Protein AF-A0A1H7AF95-F1 (afdb_monomer_lite)

Structure (mmCIF, N/CA/C/O backbone):
data_AF-A0A1H7AF95-F1
#
_entry.id   AF-A0A1H7AF95-F1
#
loop_
_atom_site.group_PDB
_atom_site.id
_atom_site.type_symbol
_atom_site.label_atom_id
_atom_site.label_alt_id
_atom_site.label_comp_id
_atom_site.label_asym_id
_atom_site.label_entity_id
_atom_site.label_seq_id
_atom_site.pdbx_PDB_ins_code
_atom_site.Cartn_x
_atom_site.Cartn_y
_atom_site.Cartn_z
_atom_site.occupancy
_atom_site.B_iso_or_equiv
_atom_site.auth_seq_id
_atom_site.auth_comp_id
_atom_site.auth_asym_id
_atom_site.auth_atom_id
_atom_site.pdbx_PDB_model_num
ATOM 1 N N . MET A 1 1 ? -20.542 19.392 6.284 1.00 69.88 1 MET A N 1
ATOM 2 C CA . MET A 1 1 ? -20.867 18.560 7.461 1.00 69.88 1 MET A CA 1
ATOM 3 C C . MET A 1 1 ? -19.750 17.553 7.646 1.00 69.88 1 MET A C 1
ATOM 5 O O . MET A 1 1 ? -19.273 17.029 6.642 1.00 69.88 1 MET A O 1
ATOM 9 N N . THR A 1 2 ? -19.306 17.348 8.884 1.00 87.19 2 THR A N 1
ATOM 10 C CA . THR A 1 2 ? -18.272 16.361 9.220 1.00 87.19 2 THR A CA 1
ATOM 11 C C . THR A 1 2 ? -18.764 14.963 8.868 1.00 87.19 2 THR A C 1
ATOM 13 O O . THR A 1 2 ? -19.930 14.649 9.097 1.00 87.19 2 THR A O 1
ATOM 16 N N . ARG A 1 3 ? -17.900 14.135 8.279 1.00 94.31 3 ARG A N 1
ATOM 17 C CA . ARG A 1 3 ? -18.197 12.737 7.954 1.00 94.31 3 ARG A CA 1
ATOM 18 C C . ARG A 1 3 ? -17.019 11.872 8.357 1.00 94.31 3 ARG A C 1
ATOM 20 O O . ARG A 1 3 ? -15.911 12.055 7.864 1.00 94.31 3 ARG A O 1
ATOM 27 N N . VAL A 1 4 ? -17.274 10.905 9.228 1.00 95.44 4 VAL A N 1
ATOM 28 C CA . VAL A 1 4 ? -16.262 9.996 9.764 1.00 95.44 4 VAL A CA 1
ATOM 29 C C . VAL A 1 4 ? -16.614 8.575 9.358 1.00 95.44 4 VAL A C 1
ATOM 31 O O . VAL A 1 4 ? -17.742 8.120 9.552 1.00 95.44 4 VAL A O 1
ATOM 34 N N . ALA A 1 5 ? -15.640 7.865 8.799 1.00 95.88 5 ALA A N 1
ATOM 35 C CA . ALA A 1 5 ? -15.699 6.428 8.611 1.00 95.88 5 ALA A CA 1
ATOM 36 C C . ALA A 1 5 ? -14.919 5.731 9.730 1.00 95.88 5 ALA A C 1
ATOM 38 O O . ALA A 1 5 ? -13.828 6.158 10.097 1.00 95.88 5 ALA A O 1
ATOM 39 N N . PHE A 1 6 ? -15.450 4.635 10.253 1.00 96.19 6 PHE A N 1
ATOM 40 C CA . PHE A 1 6 ? -14.744 3.770 11.187 1.00 96.19 6 PHE A CA 1
ATOM 41 C C . PHE A 1 6 ? -14.575 2.385 10.571 1.00 96.19 6 PHE A C 1
ATOM 43 O O . PHE A 1 6 ? -15.546 1.791 10.097 1.00 96.19 6 PHE A O 1
ATOM 50 N N . LEU A 1 7 ? -13.338 1.892 10.553 1.00 95.44 7 LEU A N 1
ATOM 51 C CA . LEU A 1 7 ? -12.987 0.539 10.140 1.00 95.44 7 LEU A CA 1
ATOM 52 C C . LEU A 1 7 ? -12.793 -0.315 11.385 1.00 95.44 7 LEU A C 1
ATOM 54 O O . LEU A 1 7 ? -11.872 -0.066 12.159 1.00 95.44 7 LEU A O 1
ATOM 58 N N . TYR A 1 8 ? -13.632 -1.330 11.542 1.00 94.62 8 TYR A N 1
ATOM 59 C CA . TYR A 1 8 ? -13.535 -2.319 12.605 1.00 94.62 8 TYR A CA 1
ATOM 60 C C . TYR A 1 8 ? -12.905 -3.609 12.070 1.00 94.62 8 TYR A C 1
ATOM 62 O O . TYR A 1 8 ? -13.334 -4.124 11.037 1.00 94.62 8 TYR A O 1
ATOM 70 N N . LEU A 1 9 ? -11.883 -4.117 12.757 1.00 93.88 9 LEU A N 1
ATOM 71 C CA . LEU A 1 9 ? -11.063 -5.266 12.368 1.00 93.88 9 LEU A CA 1
ATOM 72 C C . LEU A 1 9 ? -11.191 -6.381 13.428 1.00 93.88 9 LEU A C 1
ATOM 74 O O . LEU A 1 9 ? -10.252 -6.613 14.191 1.00 93.88 9 LEU A O 1
ATOM 78 N N . PRO A 1 10 ? -12.339 -7.087 13.494 1.00 89.75 10 PRO A N 1
ATOM 79 C CA . PRO A 1 10 ? -12.674 -7.995 14.601 1.00 89.75 10 PRO A CA 1
ATOM 80 C C . PRO A 1 10 ? -11.670 -9.134 14.814 1.00 89.75 10 PRO A C 1
ATOM 82 O O . PRO A 1 10 ? -11.498 -9.609 15.932 1.00 89.75 10 PRO A O 1
ATOM 85 N N . HIS A 1 11 ? -10.991 -9.566 13.749 1.00 91.38 11 HIS A N 1
ATOM 86 C CA . HIS A 1 11 ? -10.056 -10.692 13.774 1.00 91.38 11 HIS A CA 1
ATOM 87 C C . HIS A 1 11 ? -8.620 -10.259 13.448 1.00 91.38 11 HIS A C 1
ATOM 89 O O . HIS A 1 11 ? -7.839 -11.058 12.937 1.00 91.38 11 HIS A O 1
ATOM 95 N N . TRP A 1 12 ? -8.252 -9.004 13.737 1.00 93.19 12 TRP A N 1
ATOM 96 C CA . TRP A 1 12 ? -6.975 -8.408 13.321 1.00 93.19 12 TRP A CA 1
ATOM 97 C C . TRP A 1 12 ? -5.734 -9.266 13.632 1.00 93.19 12 TRP A C 1
ATOM 99 O O . TRP A 1 12 ? -4.931 -9.540 12.733 1.00 93.19 12 TRP A O 1
ATOM 109 N N . ALA A 1 13 ? -5.604 -9.736 14.876 1.00 91.56 13 ALA A N 1
ATOM 110 C CA . ALA A 1 13 ? -4.484 -10.575 15.308 1.00 91.56 13 ALA A CA 1
ATOM 111 C C . ALA A 1 13 ? -4.439 -11.916 14.546 1.00 91.56 13 ALA A C 1
ATOM 113 O O . ALA A 1 13 ? -3.389 -12.348 14.071 1.00 91.56 13 ALA A O 1
ATOM 114 N N . ILE A 1 14 ? -5.599 -12.548 14.346 1.00 92.81 14 ILE A N 1
ATOM 115 C CA . ILE A 1 14 ? -5.734 -13.814 13.608 1.00 92.81 14 ILE A CA 1
ATOM 116 C C . ILE A 1 14 ? -5.388 -13.625 12.128 1.00 92.81 14 ILE A C 1
ATOM 118 O O . ILE A 1 14 ? -4.623 -14.404 11.555 1.00 92.81 14 ILE A O 1
ATOM 122 N N . ASP A 1 15 ? -5.899 -12.563 11.508 1.00 91.19 15 ASP A N 1
ATOM 123 C CA . ASP A 1 15 ? -5.625 -12.227 10.112 1.00 91.19 15 ASP A CA 1
ATOM 124 C C . ASP A 1 15 ? -4.136 -11.937 9.895 1.00 91.19 15 ASP A C 1
ATOM 126 O O . ASP A 1 15 ? -3.565 -12.291 8.862 1.00 91.19 15 ASP A O 1
ATOM 130 N N . ARG A 1 16 ? -3.456 -11.317 10.864 1.00 91.00 16 ARG A N 1
ATOM 131 C CA . ARG A 1 16 ? -2.003 -11.116 10.818 1.00 91.00 16 ARG A CA 1
ATOM 132 C C . ARG A 1 16 ? -1.238 -12.442 10.841 1.00 91.00 16 ARG A C 1
ATOM 134 O O . ARG A 1 16 ? -0.376 -12.635 9.981 1.00 91.00 16 ARG A O 1
ATOM 141 N N . VAL A 1 17 ? -1.586 -13.366 11.738 1.00 89.50 17 VAL A N 1
ATOM 142 C CA . VAL A 1 17 ? -0.970 -14.705 11.793 1.00 89.50 17 VAL A CA 1
ATOM 143 C C . VAL A 1 17 ? -1.172 -15.449 10.468 1.00 89.50 17 VAL A C 1
ATOM 145 O O . VAL A 1 17 ? -0.200 -15.893 9.851 1.00 89.50 17 VAL A O 1
ATOM 148 N N . ARG A 1 18 ? -2.407 -15.485 9.948 1.00 88.75 18 ARG A N 1
ATOM 149 C CA . ARG A 1 18 ? -2.731 -16.126 8.659 1.00 88.75 18 ARG A CA 1
ATOM 150 C C . ARG A 1 18 ? -1.973 -15.497 7.482 1.00 88.75 18 ARG A C 1
ATOM 152 O O . ARG A 1 18 ? -1.558 -16.196 6.556 1.00 88.75 18 ARG A O 1
ATOM 159 N N . ARG A 1 19 ? -1.768 -14.174 7.480 1.00 87.62 19 ARG A N 1
ATOM 160 C CA . ARG A 1 19 ? -0.987 -13.476 6.439 1.00 87.62 19 ARG A CA 1
ATOM 161 C C . ARG A 1 19 ? 0.503 -13.800 6.514 1.00 87.62 19 ARG A C 1
ATOM 163 O O . ARG A 1 19 ? 1.128 -13.960 5.465 1.00 87.62 19 ARG A O 1
ATOM 170 N N . ALA A 1 20 ? 1.066 -13.915 7.714 1.00 82.81 20 ALA A N 1
ATOM 171 C CA . ALA A 1 20 ? 2.463 -14.298 7.896 1.00 82.81 20 ALA A CA 1
ATOM 172 C C . ALA A 1 20 ? 2.743 -15.704 7.333 1.00 82.81 20 ALA A C 1
ATOM 174 O O . ALA A 1 20 ? 3.766 -15.914 6.684 1.00 82.81 20 ALA A O 1
ATOM 175 N N . GLU A 1 21 ? 1.805 -16.640 7.486 1.00 79.19 21 GLU A N 1
ATOM 176 C CA . GLU A 1 21 ? 1.905 -17.983 6.899 1.00 79.19 21 GLU A CA 1
ATOM 177 C C . GLU A 1 21 ? 1.807 -17.976 5.376 1.00 79.19 21 GLU A C 1
ATOM 179 O O . GLU A 1 21 ? 2.604 -18.630 4.706 1.00 79.19 21 GLU A O 1
ATOM 184 N N . ARG A 1 22 ? 0.879 -17.194 4.807 1.00 74.88 22 ARG A N 1
ATOM 185 C CA . ARG A 1 22 ? 0.760 -17.060 3.345 1.00 74.88 22 ARG A CA 1
ATOM 186 C C . ARG A 1 22 ? 2.037 -16.529 2.702 1.00 74.88 22 ARG A C 1
ATOM 188 O O . ARG A 1 22 ? 2.337 -16.929 1.588 1.00 74.88 22 ARG A O 1
ATOM 195 N N . ARG A 1 23 ? 2.778 -15.653 3.389 1.00 61.47 23 ARG A N 1
ATOM 196 C CA . ARG A 1 23 ? 4.079 -15.147 2.915 1.00 61.47 23 ARG A CA 1
ATOM 197 C C . ARG A 1 23 ? 5.194 -16.192 2.979 1.00 61.47 23 ARG A C 1
ATOM 199 O O . ARG A 1 23 ? 6.146 -16.081 2.222 1.00 61.47 23 ARG A O 1
ATOM 206 N N . ARG A 1 24 ? 5.097 -17.162 3.893 1.00 53.28 24 ARG A N 1
ATOM 207 C CA . ARG A 1 24 ? 6.060 -18.269 4.027 1.00 53.28 24 ARG A CA 1
ATOM 208 C C . ARG A 1 24 ? 5.746 -19.436 3.093 1.00 53.28 24 ARG A C 1
ATOM 210 O O . ARG A 1 24 ? 6.633 -20.229 2.800 1.00 53.28 24 ARG A O 1
ATOM 217 N N . ALA A 1 25 ? 4.497 -19.561 2.649 1.00 41.62 25 ALA A N 1
ATOM 218 C CA . ALA A 1 25 ? 4.127 -20.527 1.629 1.00 41.62 25 ALA A CA 1
ATOM 219 C C . ALA A 1 25 ? 4.735 -20.113 0.274 1.00 41.62 25 ALA A C 1
ATOM 221 O O . ALA A 1 25 ? 4.703 -18.923 -0.053 1.00 41.62 25 ALA A O 1
ATOM 222 N N . PRO A 1 26 ? 5.261 -21.060 -0.526 1.00 35.78 26 PRO A N 1
ATOM 223 C CA . PRO A 1 26 ? 5.744 -20.756 -1.869 1.00 35.78 26 PRO A CA 1
ATOM 224 C C . PRO A 1 26 ? 4.641 -20.058 -2.684 1.00 35.78 26 PRO A C 1
ATOM 226 O O . PRO A 1 26 ? 3.453 -20.348 -2.471 1.00 35.78 26 PRO A O 1
ATOM 229 N N . PRO A 1 27 ? 5.003 -19.118 -3.581 1.00 36.16 27 PRO A N 1
ATOM 230 C CA . PRO A 1 27 ? 4.035 -18.348 -4.347 1.00 36.16 27 PRO A CA 1
ATOM 231 C C . PRO A 1 27 ? 3.072 -19.301 -5.050 1.00 36.16 27 PRO A C 1
ATOM 233 O O . PRO A 1 27 ? 3.476 -20.194 -5.796 1.00 36.16 27 PRO A O 1
ATOM 236 N N . ARG A 1 28 ? 1.774 -19.133 -4.777 1.00 34.62 28 ARG A N 1
ATOM 237 C CA . ARG A 1 28 ? 0.744 -19.856 -5.521 1.00 34.62 28 ARG A CA 1
ATOM 238 C C . ARG A 1 28 ? 0.844 -19.440 -6.991 1.00 34.62 28 ARG A C 1
ATOM 240 O O . ARG A 1 28 ? 1.076 -18.259 -7.247 1.00 34.62 28 ARG A O 1
ATOM 247 N N . PRO A 1 29 ? 0.647 -20.364 -7.945 1.00 32.25 29 PRO A N 1
ATOM 248 C CA . PRO A 1 29 ? 0.531 -19.982 -9.342 1.00 32.25 29 PRO A CA 1
ATOM 249 C C . PRO A 1 29 ? -0.582 -18.942 -9.470 1.00 32.25 29 PRO A C 1
ATOM 251 O O . PRO A 1 29 ? -1.670 -19.148 -8.928 1.00 32.25 29 PRO A O 1
ATOM 254 N N . ASP A 1 30 ? -0.293 -17.831 -10.151 1.00 29.38 30 ASP A N 1
ATOM 255 C CA . ASP A 1 30 ? -1.271 -16.796 -10.474 1.00 29.38 30 ASP A CA 1
ATOM 256 C C . ASP A 1 30 ? -2.491 -17.448 -11.139 1.00 29.38 30 ASP A C 1
ATOM 258 O O . ASP A 1 30 ? -2.503 -17.761 -12.332 1.00 29.38 30 ASP A O 1
ATOM 262 N N . THR A 1 31 ? -3.556 -17.659 -10.368 1.00 32.94 31 THR A N 1
ATOM 263 C CA . THR A 1 31 ? -4.894 -17.731 -10.936 1.00 32.94 31 THR A CA 1
ATOM 264 C C . THR A 1 31 ? -5.190 -16.312 -11.375 1.00 32.94 31 THR A C 1
ATOM 266 O O . THR A 1 31 ? -5.398 -15.438 -10.529 1.00 32.94 31 THR A O 1
ATOM 269 N N . GLY A 1 32 ? -5.084 -16.079 -12.683 1.00 30.34 32 GLY A N 1
ATOM 270 C CA . GLY A 1 32 ? -5.294 -14.781 -13.304 1.00 30.34 32 GLY A CA 1
ATOM 271 C C . GLY A 1 32 ? -6.494 -14.056 -12.705 1.00 30.34 32 GLY A C 1
ATOM 272 O O . GLY A 1 32 ? -7.520 -14.650 -12.381 1.00 30.34 32 GLY A O 1
ATOM 273 N N . SER A 1 33 ? -6.326 -12.754 -12.527 1.00 31.09 33 SER A N 1
ATOM 274 C CA . SER A 1 33 ? -7.380 -11.836 -12.142 1.00 31.09 33 SER A CA 1
ATOM 275 C C . SER A 1 33 ? -8.565 -11.942 -13.108 1.00 31.09 33 SER A C 1
ATOM 277 O O . SER A 1 33 ? -8.565 -11.298 -14.157 1.00 31.09 33 SER A O 1
ATOM 279 N N . ASP A 1 34 ? -9.593 -12.695 -12.726 1.00 31.36 34 ASP A N 1
ATOM 280 C CA . ASP A 1 34 ? -10.943 -12.536 -13.260 1.00 31.36 34 ASP A CA 1
ATOM 281 C C . ASP A 1 34 ? -11.499 -11.199 -12.758 1.00 31.36 34 ASP A C 1
ATOM 283 O O . ASP A 1 34 ? -12.169 -11.081 -11.730 1.00 31.36 34 ASP A O 1
ATOM 287 N N . SER A 1 35 ? -11.164 -10.144 -13.492 1.00 31.09 35 SER A N 1
ATOM 288 C CA . SER A 1 35 ? -11.995 -8.953 -13.601 1.00 31.09 35 SER A CA 1
ATOM 289 C C . SER A 1 35 ? -12.714 -8.990 -14.947 1.00 31.09 35 SER A C 1
ATOM 291 O O . SER A 1 35 ? -12.461 -8.167 -15.820 1.00 31.09 35 SER A O 1
ATOM 293 N N . GLY A 1 36 ? -13.587 -9.977 -15.108 1.00 26.75 36 GLY A N 1
ATOM 294 C CA . GLY A 1 36 ? -14.631 -10.012 -16.119 1.00 26.75 36 GLY A CA 1
ATOM 295 C C . GLY A 1 36 ? -15.910 -10.442 -15.417 1.00 26.75 36 GLY A C 1
ATOM 296 O O . GLY A 1 36 ? -15.954 -11.515 -14.822 1.00 26.75 36 GLY A O 1
ATOM 297 N N . SER A 1 37 ? -16.927 -9.584 -15.405 1.00 26.81 37 SER A N 1
ATOM 298 C CA . SER A 1 37 ? -18.290 -10.012 -15.081 1.00 26.81 37 SER A CA 1
ATOM 299 C C . SER A 1 37 ? -18.657 -11.210 -15.970 1.00 26.81 37 SER A C 1
ATOM 301 O O . SER A 1 37 ? -18.238 -11.214 -17.130 1.00 26.81 37 SER A O 1
ATOM 303 N N . PRO A 1 38 ? -19.416 -12.209 -15.486 1.00 30.27 38 PRO A N 1
ATOM 304 C CA . PRO A 1 38 ? -19.872 -13.291 -16.348 1.00 30.27 38 PRO A CA 1
ATOM 305 C C . PRO A 1 38 ? -20.714 -12.687 -17.475 1.00 30.27 38 PRO A C 1
ATOM 307 O O . PRO A 1 38 ? -21.725 -12.033 -17.218 1.00 30.27 38 PRO A O 1
ATOM 310 N N . LEU A 1 39 ? -20.249 -12.850 -18.714 1.00 29.52 39 LEU A N 1
ATOM 311 C CA . LEU A 1 39 ? -21.074 -12.627 -19.891 1.00 29.52 39 LEU A CA 1
ATOM 312 C C . LEU A 1 39 ? -22.177 -13.682 -19.867 1.00 29.52 39 LEU A C 1
ATOM 314 O O . LEU A 1 39 ? -21.911 -14.878 -19.764 1.00 29.52 39 LEU A O 1
ATOM 318 N N . ASP A 1 40 ? -23.406 -13.196 -19.910 1.00 30.30 40 ASP A N 1
ATOM 319 C CA . ASP A 1 40 ? -24.632 -13.970 -19.966 1.00 30.30 40 ASP A CA 1
ATOM 320 C C . ASP A 1 40 ? -24.700 -14.678 -21.333 1.00 30.30 40 ASP A C 1
ATOM 322 O O . ASP A 1 40 ? -24.971 -14.051 -22.356 1.00 30.30 40 ASP A O 1
ATOM 326 N N . ILE A 1 41 ? -24.362 -15.973 -21.386 1.00 31.08 41 ILE A N 1
ATOM 327 C CA . ILE A 1 41 ? -24.358 -16.783 -22.629 1.00 31.08 41 ILE A CA 1
ATOM 328 C C . ILE A 1 41 ? -25.757 -17.371 -22.916 1.00 31.08 41 ILE A C 1
ATOM 330 O O . ILE A 1 41 ? -25.936 -18.210 -23.799 1.00 31.08 41 ILE A O 1
ATOM 334 N N . ALA A 1 42 ? -26.786 -16.902 -22.207 1.00 35.38 42 ALA A N 1
ATOM 335 C CA . ALA A 1 42 ? -28.162 -17.344 -22.385 1.00 35.38 42 ALA A CA 1
ATOM 336 C C . ALA A 1 42 ? -28.780 -17.110 -23.789 1.00 35.38 42 ALA A C 1
ATOM 338 O O . ALA A 1 42 ? -29.694 -17.865 -24.117 1.00 35.38 42 ALA A O 1
ATOM 339 N N . PRO A 1 43 ? -28.318 -16.192 -24.674 1.00 30.66 43 PRO A N 1
ATOM 340 C CA . PRO A 1 43 ? -28.925 -16.064 -26.000 1.00 30.66 43 PRO A CA 1
ATOM 341 C C . PRO A 1 43 ? -28.224 -16.872 -27.109 1.00 30.66 43 PRO A C 1
ATOM 343 O O . PRO A 1 43 ? -28.751 -16.931 -28.214 1.00 30.66 43 PRO A O 1
ATOM 346 N N . LEU A 1 44 ? -27.087 -17.542 -26.856 1.00 31.98 44 LEU A N 1
ATOM 347 C CA . LEU A 1 44 ? -26.422 -18.367 -27.886 1.00 31.98 44 LEU A CA 1
ATOM 348 C C . LEU A 1 44 ? -26.910 -19.829 -27.902 1.00 31.98 44 LEU A C 1
ATOM 350 O O . LEU A 1 44 ? -26.765 -20.516 -28.907 1.00 31.98 44 LEU A O 1
ATOM 354 N N . ALA A 1 45 ? -27.538 -20.293 -26.817 1.00 34.06 45 ALA A N 1
ATOM 355 C CA . ALA A 1 45 ? -28.168 -21.615 -26.751 1.00 34.06 45 ALA A CA 1
ATOM 356 C C . ALA A 1 45 ? -29.538 -21.663 -27.460 1.00 34.06 45 ALA A C 1
ATOM 358 O O . ALA A 1 45 ? -29.989 -22.738 -27.841 1.00 34.06 45 ALA A O 1
ATOM 359 N N . ALA A 1 46 ? -30.175 -20.507 -27.679 1.00 33.56 46 ALA A N 1
ATOM 360 C CA . ALA A 1 46 ? -31.441 -20.403 -28.406 1.00 33.56 46 ALA A CA 1
ATOM 361 C C . ALA A 1 46 ? -31.256 -20.365 -29.937 1.00 33.56 46 ALA A C 1
ATOM 363 O O . ALA A 1 46 ? -32.150 -20.777 -30.664 1.00 33.56 46 ALA A O 1
ATOM 364 N N . ALA A 1 47 ? -30.080 -19.958 -30.432 1.00 33.25 47 ALA A N 1
ATOM 365 C CA . ALA A 1 47 ? -29.779 -19.894 -31.868 1.00 33.25 47 ALA A CA 1
ATOM 366 C C . ALA A 1 47 ? -29.283 -21.227 -32.469 1.00 33.25 47 ALA A C 1
ATOM 368 O O . ALA A 1 47 ? -29.207 -21.361 -33.683 1.00 33.25 47 ALA A O 1
ATOM 369 N N . VAL A 1 48 ? -28.968 -22.229 -31.638 1.00 34.62 48 VAL A N 1
ATOM 370 C CA . VAL A 1 48 ? -28.567 -23.583 -32.083 1.00 34.62 48 VAL A CA 1
ATOM 371 C C . VAL A 1 48 ? -29.766 -24.550 -32.111 1.00 34.62 48 VAL A C 1
ATOM 373 O O . VAL A 1 48 ? -29.657 -25.673 -32.593 1.00 34.62 48 VAL A O 1
ATOM 376 N N . ALA A 1 49 ? -30.940 -24.110 -31.645 1.00 33.66 49 ALA A N 1
ATOM 377 C CA . ALA A 1 49 ? -32.165 -24.910 -31.607 1.00 33.66 49 ALA A CA 1
ATOM 378 C C . ALA A 1 49 ? -33.117 -24.680 -32.803 1.00 33.66 49 ALA A C 1
ATOM 380 O O . ALA A 1 49 ? -34.102 -25.404 -32.923 1.00 33.66 49 ALA A O 1
ATOM 381 N N . GLU A 1 50 ? -32.832 -23.729 -33.702 1.00 31.05 50 GLU A N 1
ATOM 382 C CA . GLU A 1 50 ? -33.697 -23.403 -34.857 1.00 31.05 50 GLU A CA 1
ATOM 383 C C . GLU A 1 50 ? -33.164 -23.877 -36.225 1.00 31.05 50 GLU A C 1
ATOM 385 O O . GLU A 1 50 ? -33.830 -23.680 -37.236 1.00 31.05 50 GLU A O 1
ATOM 390 N N . GLU A 1 51 ? -32.028 -24.583 -36.288 1.00 30.88 51 GLU A N 1
ATOM 391 C CA . GLU A 1 51 ? -31.424 -25.025 -37.564 1.00 30.88 51 GLU A CA 1
ATOM 392 C C . GLU A 1 51 ? -31.443 -26.555 -37.785 1.00 30.88 51 GLU A C 1
ATOM 394 O O . GLU A 1 51 ? -30.629 -27.113 -38.517 1.00 30.88 51 GLU A O 1
ATOM 399 N N . GLN A 1 52 ? -32.400 -27.262 -37.172 1.00 32.16 52 GLN A N 1
ATOM 400 C CA . GLN A 1 52 ? -32.681 -28.679 -37.454 1.00 32.16 52 GLN A CA 1
ATOM 401 C C . GLN A 1 52 ? -34.182 -28.934 -37.643 1.00 32.16 52 GLN A C 1
ATOM 403 O O . GLN A 1 52 ? -34.800 -29.733 -36.944 1.00 32.16 52 GLN A O 1
ATOM 408 N N . VAL A 1 53 ? -34.773 -28.272 -38.637 1.00 32.50 53 VAL A N 1
ATOM 409 C CA . VAL A 1 53 ? -36.028 -28.721 -39.252 1.00 32.50 53 VAL A CA 1
ATOM 410 C C . VAL A 1 53 ? -35.828 -28.766 -40.760 1.00 32.50 53 VAL A C 1
ATOM 412 O O . VAL A 1 53 ? -36.127 -27.817 -41.471 1.00 32.50 53 VAL A O 1
ATOM 415 N N . LEU A 1 54 ? -35.304 -29.891 -41.239 1.00 28.81 54 LEU A N 1
ATOM 416 C CA . LEU A 1 54 ? -35.562 -30.403 -42.583 1.00 28.81 54 LEU A CA 1
ATOM 417 C C . LEU A 1 54 ? -35.288 -31.910 -42.575 1.00 28.81 54 LEU A C 1
ATOM 419 O O . LEU A 1 54 ? -34.150 -32.373 -42.593 1.00 28.81 54 LEU A O 1
ATOM 423 N N . GLN A 1 55 ? -36.382 -32.665 -42.477 1.00 27.02 55 GLN A N 1
ATOM 424 C CA . GLN A 1 55 ? -36.448 -34.090 -42.778 1.00 27.02 55 GLN A CA 1
ATOM 425 C C . GLN A 1 55 ? -35.953 -34.350 -44.201 1.00 27.02 55 GLN A C 1
ATOM 427 O O . GLN A 1 55 ? -36.319 -33.622 -45.121 1.00 27.02 55 GLN A O 1
ATOM 432 N N . CYS A 1 56 ? -35.226 -35.447 -44.389 1.00 24.00 56 CYS A N 1
ATOM 433 C CA . CYS A 1 56 ? -35.277 -36.222 -45.623 1.00 24.00 56 CYS A CA 1
ATOM 434 C C . CYS A 1 56 ? -35.206 -37.710 -45.278 1.00 24.00 56 CYS A C 1
ATOM 436 O O . CYS A 1 56 ? -34.493 -38.135 -44.367 1.00 24.00 56 CYS A O 1
ATOM 438 N N . ASP A 1 57 ? -36.032 -38.458 -45.993 1.00 27.14 57 ASP A N 1
ATOM 439 C CA . ASP A 1 57 ? -36.516 -39.789 -45.683 1.00 27.14 57 ASP A CA 1
ATOM 440 C C . ASP A 1 57 ? -35.488 -40.902 -45.909 1.00 27.14 57 ASP A C 1
ATOM 442 O O . ASP A 1 57 ? -34.685 -40.877 -46.841 1.00 27.14 57 ASP A O 1
ATOM 446 N N . ALA A 1 58 ? -35.587 -41.949 -45.091 1.00 27.66 58 ALA A N 1
ATOM 447 C CA . ALA A 1 58 ? -34.946 -43.233 -45.344 1.00 27.66 58 ALA A CA 1
ATOM 448 C C . ALA A 1 58 ? -35.938 -44.206 -46.003 1.00 27.66 58 ALA A C 1
ATOM 450 O O . ALA A 1 58 ? -37.061 -44.342 -45.507 1.00 27.66 58 ALA A O 1
ATOM 451 N N . PRO A 1 59 ? -35.522 -45.005 -47.001 1.00 27.97 59 PRO A N 1
ATOM 452 C CA . PRO A 1 59 ? -36.188 -46.255 -47.312 1.00 27.97 59 PRO A CA 1
ATOM 453 C C . PRO A 1 59 ? -35.461 -47.442 -46.663 1.00 27.97 59 PRO A C 1
ATOM 455 O O . PRO A 1 59 ? -34.263 -47.664 -46.829 1.00 27.97 59 PRO A O 1
ATOM 458 N N . LYS A 1 60 ? -36.242 -48.240 -45.931 1.00 32.12 60 LYS A N 1
ATOM 459 C CA . LYS A 1 60 ? -35.920 -49.604 -45.496 1.00 32.12 60 LYS A CA 1
ATOM 460 C C . LYS A 1 60 ? -35.974 -50.538 -46.714 1.00 32.12 60 LYS A C 1
ATOM 462 O O . LYS A 1 60 ? -37.019 -50.553 -47.350 1.00 32.12 60 LYS A O 1
ATOM 467 N N . ASN A 1 61 ? -34.944 -51.347 -46.989 1.00 26.59 61 ASN A N 1
ATOM 468 C CA . ASN A 1 61 ? -35.012 -52.824 -47.063 1.00 26.59 61 ASN A CA 1
ATOM 469 C C . ASN A 1 61 ? -33.740 -53.466 -47.650 1.00 26.59 61 ASN A C 1
ATOM 471 O O . ASN A 1 61 ? -33.007 -52.841 -48.406 1.00 26.59 61 ASN A O 1
ATOM 475 N N . THR A 1 62 ? -33.614 -54.776 -47.393 1.00 27.83 62 THR A N 1
ATOM 476 C CA . THR A 1 62 ? -32.571 -55.744 -47.805 1.00 27.83 62 THR A CA 1
ATOM 477 C C . THR A 1 62 ? -31.324 -55.719 -46.911 1.00 27.83 62 THR A C 1
ATOM 479 O O . THR A 1 62 ? -30.769 -54.673 -46.627 1.00 27.83 62 THR A O 1
ATOM 482 N N . GLY A 1 63 ? -30.823 -56.814 -46.346 1.00 24.28 63 GLY A N 1
ATOM 483 C CA . GLY A 1 63 ? -31.154 -58.224 -46.488 1.00 24.28 63 GLY A CA 1
ATOM 484 C C . GLY A 1 63 ? -29.873 -59.035 -46.285 1.00 24.28 63 GLY A C 1
ATOM 485 O O . GLY A 1 63 ? -29.055 -59.088 -47.185 1.00 24.28 63 GLY A O 1
ATOM 486 N N . TRP A 1 64 ? -29.752 -59.688 -45.127 1.00 21.48 64 TRP A N 1
ATOM 487 C CA . TRP A 1 64 ? -28.993 -60.933 -44.916 1.00 21.48 64 TRP A CA 1
ATOM 488 C C . TRP A 1 64 ? -27.446 -60.995 -45.027 1.00 21.48 64 TRP A C 1
ATOM 490 O O . TRP A 1 64 ? -26.787 -60.295 -45.782 1.00 21.48 64 TRP A O 1
ATOM 500 N N . ARG A 1 65 ? -26.899 -61.903 -44.194 1.00 36.84 65 ARG A N 1
ATOM 501 C CA . ARG A 1 65 ? -25.486 -62.308 -43.963 1.00 36.84 65 ARG A CA 1
ATOM 502 C C . ARG A 1 65 ? -25.100 -63.517 -44.853 1.00 36.84 65 ARG A C 1
ATOM 504 O O . ARG A 1 65 ? -26.019 -64.106 -45.420 1.00 36.84 65 ARG A O 1
ATOM 511 N N . PRO A 1 66 ? -23.819 -63.962 -44.952 1.00 38.72 66 PRO A N 1
ATOM 512 C CA . PRO A 1 66 ? -23.193 -64.916 -43.992 1.00 38.72 66 PRO A CA 1
ATOM 513 C C . PRO A 1 66 ? -21.649 -64.716 -43.852 1.00 38.72 66 PRO A C 1
ATOM 515 O O . PRO A 1 66 ? -21.071 -63.897 -44.544 1.00 38.72 66 PRO A O 1
ATOM 518 N N . GLY A 1 67 ? -20.874 -65.374 -42.984 1.00 25.86 67 GLY A N 1
ATOM 519 C CA . GLY A 1 67 ? -21.095 -66.603 -42.238 1.00 25.86 67 GLY A CA 1
ATOM 520 C C . GLY A 1 67 ? -20.090 -66.800 -41.095 1.00 25.86 67 GLY A C 1
ATOM 521 O O . GLY A 1 67 ? -19.251 -65.956 -40.794 1.00 25.86 67 GLY A O 1
ATOM 522 N N . ALA A 1 68 ? -20.258 -67.933 -40.429 1.00 28.61 68 ALA A N 1
ATOM 523 C CA . ALA A 1 68 ? -19.626 -68.322 -39.183 1.00 28.61 68 ALA A CA 1
ATOM 524 C C . ALA A 1 68 ? -18.943 -69.694 -39.326 1.00 28.61 68 ALA A C 1
ATOM 526 O O . ALA A 1 68 ? -19.270 -70.443 -40.244 1.00 28.61 68 ALA A O 1
ATOM 527 N N . ARG A 1 69 ? -18.182 -70.044 -38.276 1.00 26.36 69 ARG A N 1
ATOM 528 C CA . ARG A 1 69 ? -17.817 -71.393 -37.782 1.00 26.36 69 ARG A CA 1
ATOM 529 C C . ARG A 1 69 ? -16.535 -72.022 -38.334 1.00 26.36 69 ARG A C 1
ATOM 531 O O . ARG A 1 69 ? -16.567 -72.638 -39.382 1.00 26.36 69 ARG A O 1
ATOM 538 N N . TRP A 1 70 ? -15.494 -71.991 -37.502 1.00 25.56 70 TRP A N 1
ATOM 539 C CA . TRP A 1 70 ? -14.852 -73.121 -36.794 1.00 25.56 70 TRP A CA 1
ATOM 540 C C . TRP A 1 70 ? -14.159 -72.484 -35.564 1.00 25.56 70 TRP A C 1
ATOM 542 O O . TRP A 1 70 ? -13.674 -71.369 -35.684 1.00 25.56 70 TRP A O 1
ATOM 552 N N . ALA A 1 71 ? -14.090 -73.004 -34.343 1.00 25.98 71 ALA A N 1
ATOM 553 C CA . ALA A 1 71 ? -14.576 -74.216 -33.712 1.00 25.98 71 ALA A CA 1
ATOM 554 C C . ALA A 1 71 ? -14.690 -73.941 -32.194 1.00 25.98 71 ALA A C 1
ATOM 556 O O . ALA A 1 71 ? -13.949 -73.131 -31.639 1.00 25.98 71 ALA A O 1
ATOM 557 N N . ARG A 1 72 ? -15.635 -74.623 -31.543 1.00 29.05 72 ARG A N 1
ATOM 558 C CA . ARG A 1 72 ? -15.682 -74.822 -30.090 1.00 29.05 72 ARG A CA 1
ATOM 559 C C . ARG A 1 72 ? -14.731 -75.961 -29.719 1.00 29.05 72 ARG A C 1
ATOM 561 O O . ARG A 1 72 ? -14.669 -76.928 -30.473 1.00 29.05 72 ARG A O 1
ATOM 568 N N . SER A 1 73 ? -14.187 -75.929 -28.508 1.00 28.91 73 SER A N 1
ATOM 569 C CA . SER A 1 73 ? -14.226 -77.102 -27.625 1.00 28.91 73 SER A CA 1
ATOM 570 C C . SER A 1 73 ? -14.053 -76.697 -26.162 1.00 28.91 73 SER A C 1
ATOM 572 O O . SER A 1 73 ? -13.176 -75.911 -25.815 1.00 28.91 73 SER A O 1
ATOM 574 N N . ASP A 1 74 ? -14.956 -77.252 -25.368 1.00 28.33 74 ASP A N 1
ATOM 575 C CA . ASP A 1 74 ? -15.207 -77.130 -23.937 1.00 28.33 74 ASP A CA 1
ATOM 576 C C . ASP A 1 74 ? -14.002 -77.381 -23.012 1.00 28.33 74 ASP A C 1
ATOM 578 O O . ASP A 1 74 ? -13.240 -78.321 -23.220 1.00 28.33 74 ASP A O 1
ATOM 582 N N . ALA A 1 75 ? -13.923 -76.614 -21.918 1.00 27.50 75 ALA A N 1
ATOM 583 C CA . ALA A 1 75 ? -13.654 -77.122 -20.568 1.00 27.50 75 ALA A CA 1
ATOM 584 C C . ALA A 1 75 ? -14.010 -76.035 -19.536 1.00 27.50 75 ALA A C 1
ATOM 586 O O . ALA A 1 75 ? -13.556 -74.896 -19.625 1.00 27.50 75 ALA A O 1
ATOM 587 N N . ALA A 1 76 ? -14.863 -76.388 -18.577 1.00 34.50 76 ALA A N 1
ATOM 588 C CA . ALA A 1 76 ? -15.348 -75.515 -17.517 1.00 34.50 76 ALA A CA 1
ATOM 589 C C . ALA A 1 76 ? -14.217 -75.053 -16.578 1.00 34.50 76 ALA A C 1
ATOM 591 O O . ALA A 1 76 ? -13.483 -75.881 -16.039 1.00 34.50 76 ALA A O 1
ATOM 592 N N . ALA A 1 77 ? -14.137 -73.746 -16.324 1.00 30.20 77 ALA A N 1
ATOM 593 C CA . ALA A 1 77 ? -13.397 -73.164 -15.205 1.00 30.20 77 ALA A CA 1
ATOM 594 C C . ALA A 1 77 ? -14.384 -72.350 -14.343 1.00 30.20 77 ALA A C 1
ATOM 596 O O . ALA A 1 77 ? -15.247 -71.673 -14.907 1.00 30.20 77 ALA A O 1
ATOM 597 N N . PRO A 1 78 ? -14.324 -72.453 -13.004 1.00 32.22 78 PRO A N 1
ATOM 598 C CA . PRO A 1 78 ? -15.338 -71.890 -12.118 1.00 32.22 78 PRO A CA 1
ATOM 599 C C . PRO A 1 78 ? -15.284 -70.357 -12.104 1.00 32.22 78 PRO A C 1
ATOM 601 O O . PRO A 1 78 ? -14.206 -69.768 -12.172 1.00 32.22 78 PRO A O 1
ATOM 604 N N . GLU A 1 79 ? -16.449 -69.715 -11.984 1.00 32.53 79 GLU A N 1
ATOM 605 C CA . GLU A 1 79 ? -16.561 -68.276 -11.716 1.00 32.53 79 GLU A CA 1
ATOM 606 C C . GLU A 1 79 ? -15.719 -67.897 -10.480 1.00 32.53 79 GLU A C 1
ATOM 608 O O . GLU A 1 79 ? -15.915 -68.492 -9.413 1.00 32.53 79 GLU A O 1
ATOM 613 N N . PRO A 1 80 ? -14.796 -66.917 -10.558 1.00 37.78 80 PRO A N 1
ATOM 614 C CA . PRO A 1 80 ? -14.120 -66.437 -9.366 1.00 37.78 80 PRO A CA 1
ATOM 615 C C . PRO A 1 80 ? -15.098 -65.591 -8.545 1.00 37.78 80 PRO A C 1
ATOM 617 O O . PRO A 1 80 ? -15.576 -64.539 -8.974 1.00 37.78 80 PRO A O 1
ATOM 620 N N . GLN A 1 81 ? -15.394 -66.086 -7.344 1.00 45.50 81 GLN A N 1
ATOM 621 C CA . GLN A 1 81 ? -16.097 -65.362 -6.290 1.00 45.50 81 GLN A CA 1
ATOM 622 C C . GLN A 1 81 ? -15.449 -63.988 -6.074 1.00 45.50 81 GLN A C 1
ATOM 624 O O . GLN A 1 81 ? -14.227 -63.869 -6.081 1.00 45.50 81 GLN A O 1
ATOM 629 N N . ALA A 1 82 ? -16.275 -62.959 -5.866 1.00 46.09 82 ALA A N 1
ATOM 630 C CA . ALA A 1 82 ? -15.844 -61.583 -5.633 1.00 46.09 82 ALA A CA 1
ATOM 631 C C . ALA A 1 82 ? -14.779 -61.503 -4.519 1.00 46.09 82 ALA A C 1
ATOM 633 O O . ALA A 1 82 ? -15.087 -61.623 -3.331 1.00 46.09 82 ALA A O 1
ATOM 634 N N . GLU A 1 83 ? -13.513 -61.331 -4.902 1.00 51.19 83 GLU A N 1
ATOM 635 C CA . GLU A 1 83 ? -12.401 -61.357 -3.957 1.00 51.19 83 GLU A CA 1
ATOM 636 C C . GLU A 1 83 ? -12.288 -60.041 -3.171 1.00 51.19 83 GLU A C 1
ATOM 638 O O . GLU A 1 83 ? -12.472 -58.943 -3.703 1.00 51.19 83 GLU A O 1
ATOM 643 N N . LYS A 1 84 ? -11.921 -60.141 -1.888 1.00 58.81 84 LYS A N 1
ATOM 644 C CA . LYS A 1 84 ? -11.732 -58.975 -1.014 1.00 58.81 84 LYS A CA 1
ATOM 645 C C . LYS A 1 84 ? -10.577 -58.075 -1.503 1.00 58.81 84 LYS A C 1
ATOM 647 O O . LYS A 1 84 ? -9.549 -58.591 -1.968 1.00 58.81 84 LYS A O 1
ATOM 652 N N . PRO A 1 85 ? -10.693 -56.739 -1.344 1.00 62.62 85 PRO A N 1
ATOM 653 C CA . PRO A 1 85 ? -9.599 -55.800 -1.589 1.00 62.62 85 PRO A CA 1
ATOM 654 C C . PRO A 1 85 ? -8.356 -56.123 -0.744 1.00 62.62 85 PRO A C 1
ATOM 656 O O . PRO A 1 85 ? -8.471 -56.624 0.378 1.00 62.62 85 PRO A O 1
ATOM 659 N N . TRP A 1 86 ? -7.162 -55.779 -1.242 1.00 52.25 86 TRP A N 1
ATOM 660 C CA . TRP A 1 86 ? -5.876 -56.012 -0.559 1.00 52.25 86 TRP A CA 1
ATOM 661 C C . TRP A 1 86 ? -5.822 -55.459 0.872 1.00 52.25 86 TRP A C 1
ATOM 663 O O . TRP A 1 86 ? -5.198 -56.058 1.740 1.00 52.25 86 TRP A O 1
ATOM 673 N N . SER A 1 87 ? -6.533 -54.361 1.141 1.00 50.53 87 SER A N 1
ATOM 674 C CA . SER A 1 87 ? -6.618 -53.732 2.465 1.00 50.53 87 SER A CA 1
ATOM 675 C C . SER A 1 87 ? -7.371 -54.558 3.514 1.00 50.53 87 SER A C 1
ATOM 677 O O . SER A 1 87 ? -7.295 -54.242 4.697 1.00 50.53 87 SER A O 1
ATOM 679 N N . GLN A 1 88 ? -8.101 -55.598 3.099 1.00 51.56 88 GLN A N 1
ATOM 680 C CA . GLN A 1 88 ? -8.938 -56.438 3.963 1.00 51.56 88 GLN A CA 1
ATOM 681 C C . GLN A 1 88 ? -8.599 -57.936 3.852 1.00 51.56 88 GLN A C 1
ATOM 683 O O . GLN A 1 88 ? -9.365 -58.779 4.321 1.00 51.56 88 GLN A O 1
ATOM 688 N N . SER A 1 89 ? -7.480 -58.279 3.205 1.00 72.94 89 SER A N 1
ATOM 689 C CA . SER A 1 89 ? -7.026 -59.665 3.029 1.00 72.94 89 SER A CA 1
ATOM 690 C C . SER A 1 89 ? -6.157 -60.101 4.212 1.00 72.94 89 SER A C 1
ATOM 692 O O . SER A 1 89 ? -5.303 -59.339 4.667 1.00 72.94 89 SER A O 1
ATOM 694 N N . THR A 1 90 ? -6.356 -61.320 4.724 1.00 73.50 90 THR A N 1
ATOM 695 C CA . THR A 1 90 ? -5.493 -61.857 5.787 1.00 73.50 90 THR A CA 1
ATOM 696 C C . THR A 1 90 ? -4.136 -62.287 5.224 1.00 73.50 90 THR A C 1
ATOM 698 O O . THR A 1 90 ? -3.949 -62.419 4.013 1.00 73.50 90 THR A O 1
ATOM 701 N N . ARG A 1 91 ? -3.156 -62.525 6.104 1.00 59.50 91 ARG A N 1
ATOM 702 C CA . ARG A 1 91 ? -1.799 -62.932 5.703 1.00 59.50 91 ARG A CA 1
ATOM 703 C C . ARG A 1 91 ? -1.786 -64.238 4.896 1.00 59.50 91 ARG A C 1
ATOM 705 O O . ARG A 1 91 ? -0.978 -64.379 3.982 1.00 59.50 91 ARG A O 1
ATOM 712 N N . GLU A 1 92 ? -2.687 -65.162 5.212 1.00 63.19 92 GLU A N 1
ATOM 713 C CA . GLU A 1 92 ? -2.841 -66.433 4.498 1.00 63.19 92 GLU A CA 1
ATOM 714 C C . GLU A 1 92 ? -3.513 -66.248 3.131 1.00 63.19 92 GLU A C 1
ATOM 716 O O . GLU A 1 92 ? -3.129 -66.918 2.174 1.00 63.19 92 GLU A O 1
ATOM 721 N N . ASP A 1 93 ? -4.449 -65.300 3.006 1.00 68.81 93 ASP A N 1
ATOM 722 C CA . ASP A 1 93 ? -5.094 -64.959 1.727 1.00 68.81 93 ASP A CA 1
ATOM 723 C C . ASP A 1 93 ? -4.098 -64.320 0.748 1.00 68.81 93 ASP A C 1
ATOM 725 O O . ASP A 1 93 ? -4.082 -64.636 -0.442 1.00 68.81 93 ASP A O 1
ATOM 729 N N . VAL A 1 94 ? -3.224 -63.445 1.259 1.00 70.62 94 VAL A N 1
ATOM 730 C CA . VAL A 1 94 ? -2.154 -62.810 0.476 1.00 70.62 94 VAL A CA 1
ATOM 731 C C . VAL A 1 94 ? -1.132 -63.844 0.001 1.00 70.62 94 VAL A C 1
ATOM 733 O O . VAL A 1 94 ? -0.740 -63.817 -1.165 1.00 70.62 94 VAL A O 1
ATOM 736 N N . ALA A 1 95 ? -0.737 -64.787 0.864 1.00 71.75 95 ALA A N 1
ATOM 737 C CA . ALA A 1 95 ? 0.191 -65.857 0.495 1.00 71.75 95 ALA A CA 1
ATOM 738 C C . ALA A 1 95 ? -0.385 -66.759 -0.610 1.00 71.75 95 ALA A C 1
ATOM 740 O O . ALA A 1 95 ? 0.296 -67.018 -1.601 1.00 71.75 95 ALA A O 1
ATOM 741 N N . ARG A 1 96 ? -1.665 -67.146 -0.496 1.00 70.06 96 ARG A N 1
ATOM 742 C CA . ARG A 1 96 ? -2.365 -67.942 -1.518 1.00 70.06 96 ARG A CA 1
ATOM 743 C C . ARG A 1 96 ? -2.462 -67.218 -2.863 1.00 70.06 96 ARG A C 1
ATOM 745 O O . ARG A 1 96 ? -2.272 -67.844 -3.901 1.00 70.06 96 ARG A O 1
ATOM 752 N N . ARG A 1 97 ? -2.711 -65.900 -2.859 1.00 75.50 97 ARG A N 1
ATOM 753 C CA . ARG A 1 97 ? -2.727 -65.079 -4.086 1.00 75.50 97 ARG A CA 1
ATOM 754 C C . ARG A 1 97 ? -1.359 -65.024 -4.759 1.00 75.50 97 ARG A C 1
ATOM 756 O O . ARG A 1 97 ? -1.290 -65.192 -5.969 1.00 75.50 97 ARG A O 1
ATOM 763 N N . ILE A 1 98 ? -0.281 -64.834 -3.996 1.00 73.75 98 ILE A N 1
ATOM 764 C CA . ILE A 1 98 ? 1.089 -64.812 -4.539 1.00 73.75 98 ILE A CA 1
ATOM 765 C C . ILE A 1 98 ? 1.457 -66.179 -5.133 1.00 73.75 98 ILE A C 1
ATOM 767 O O . ILE A 1 98 ? 2.074 -66.254 -6.194 1.00 73.75 98 ILE A O 1
ATOM 771 N N . GLU A 1 99 ? 1.038 -67.267 -4.491 1.00 71.62 99 GLU A N 1
ATOM 772 C CA . GLU A 1 99 ? 1.272 -68.628 -4.978 1.00 71.62 99 GLU A CA 1
ATOM 773 C C . GLU A 1 99 ? 0.446 -68.952 -6.236 1.00 71.62 99 GLU A C 1
ATOM 775 O O . GLU A 1 99 ? 0.909 -69.682 -7.110 1.00 71.62 99 GLU A O 1
ATOM 780 N N . ALA A 1 100 ? -0.723 -68.334 -6.408 1.00 75.00 100 ALA A N 1
ATOM 781 C CA . ALA A 1 100 ? -1.531 -68.451 -7.622 1.00 75.00 100 ALA A CA 1
ATOM 782 C C . ALA A 1 100 ? -1.027 -67.592 -8.807 1.00 75.00 100 ALA A C 1
ATOM 784 O O . ALA A 1 100 ? -1.504 -67.771 -9.929 1.00 75.00 100 ALA A O 1
ATOM 785 N N . MET A 1 101 ? -0.071 -66.672 -8.604 1.00 76.75 101 MET A N 1
ATOM 786 C CA . MET A 1 101 ? 0.450 -65.821 -9.685 1.00 76.75 101 MET A CA 1
ATOM 787 C C . MET A 1 101 ? 1.412 -66.578 -10.621 1.00 76.75 101 MET A C 1
ATOM 789 O O . MET A 1 101 ? 2.201 -67.406 -10.145 1.00 76.75 101 MET A O 1
ATOM 793 N N . PRO A 1 102 ? 1.414 -66.259 -11.936 1.00 75.31 102 PRO A N 1
ATOM 794 C CA . PRO A 1 102 ? 2.407 -66.758 -12.885 1.00 75.31 102 PRO A CA 1
ATOM 795 C C . PRO A 1 102 ? 3.830 -66.431 -12.426 1.00 75.31 102 PRO A C 1
ATOM 797 O O . PRO A 1 102 ? 4.079 -65.355 -11.887 1.00 75.31 102 PRO A O 1
ATOM 800 N N . GLU A 1 103 ? 4.780 -67.331 -12.680 1.00 60.91 103 GLU A N 1
ATOM 801 C CA . GLU A 1 103 ? 6.126 -67.294 -12.085 1.00 60.91 103 GLU A CA 1
ATOM 802 C C . GLU A 1 103 ? 6.888 -65.974 -12.331 1.00 60.91 103 GLU A C 1
ATOM 804 O O . GLU A 1 103 ? 7.594 -65.495 -11.450 1.00 60.91 103 GLU A O 1
ATOM 809 N N . HIS A 1 104 ? 6.659 -65.320 -13.474 1.00 69.31 104 HIS A N 1
ATOM 810 C CA . HIS A 1 104 ? 7.258 -64.026 -13.830 1.00 69.31 104 HIS A CA 1
ATOM 811 C C . HIS A 1 104 ? 6.661 -62.809 -13.095 1.00 69.31 104 HIS A C 1
ATOM 813 O O . HIS A 1 104 ? 7.222 -61.720 -13.176 1.00 69.31 104 HIS A O 1
ATOM 819 N N . GLN A 1 105 ? 5.522 -62.968 -12.412 1.00 65.56 105 GLN A N 1
ATOM 820 C CA . GLN A 1 105 ? 4.837 -61.906 -11.659 1.00 65.56 105 GLN A CA 1
ATOM 821 C C . GLN A 1 105 ? 4.944 -62.092 -10.141 1.00 65.56 105 GLN A C 1
ATOM 823 O O . GLN A 1 105 ? 4.435 -61.266 -9.383 1.00 65.56 105 GLN A O 1
ATOM 828 N N . ARG A 1 106 ? 5.594 -63.168 -9.678 1.00 72.00 106 ARG A N 1
ATOM 829 C CA . ARG A 1 106 ? 5.862 -63.374 -8.253 1.00 72.00 106 ARG A CA 1
ATOM 830 C C . ARG A 1 106 ? 6.994 -62.431 -7.813 1.00 72.00 106 ARG A C 1
ATOM 832 O O . ARG A 1 106 ? 8.053 -62.445 -8.442 1.00 72.00 106 ARG A O 1
ATOM 839 N N . PRO A 1 107 ? 6.815 -61.631 -6.745 1.00 63.53 107 PRO A N 1
ATOM 840 C CA . PRO A 1 107 ? 7.866 -60.743 -6.254 1.00 63.53 107 PRO A CA 1
ATOM 841 C C . PRO A 1 107 ? 9.129 -61.535 -5.872 1.00 63.53 107 PRO A C 1
ATOM 843 O O . PRO A 1 107 ? 9.021 -62.583 -5.222 1.00 63.53 107 PRO A O 1
ATOM 846 N N . PRO A 1 108 ? 10.336 -61.076 -6.244 1.00 56.22 108 PRO A N 1
ATOM 847 C CA . PRO A 1 108 ? 11.570 -61.794 -5.955 1.00 56.22 108 PRO A CA 1
ATOM 848 C C . PRO A 1 108 ? 11.846 -61.854 -4.445 1.00 56.22 108 PRO A C 1
ATOM 850 O O . PRO A 1 108 ? 11.567 -60.922 -3.695 1.00 56.22 108 PRO A O 1
ATOM 853 N N . MET A 1 109 ? 12.486 -62.937 -3.991 1.00 43.19 109 MET A N 1
ATOM 854 C CA . MET A 1 109 ? 12.718 -63.273 -2.571 1.00 43.19 109 MET A CA 1
ATOM 855 C C . MET A 1 109 ? 13.511 -62.217 -1.759 1.00 43.19 109 MET A C 1
ATOM 857 O O . MET A 1 109 ? 13.592 -62.317 -0.540 1.00 43.19 109 MET A O 1
ATOM 861 N N . ARG A 1 110 ? 14.068 -61.183 -2.408 1.00 45.12 110 ARG A N 1
ATOM 862 C CA . ARG A 1 110 ? 14.693 -60.013 -1.761 1.00 45.12 110 ARG A CA 1
ATOM 863 C C . ARG A 1 110 ? 13.692 -58.945 -1.294 1.00 45.12 110 ARG A C 1
ATOM 865 O O . ARG A 1 110 ? 14.043 -58.167 -0.414 1.00 45.12 110 ARG A O 1
ATOM 872 N N . GLU A 1 111 ? 12.472 -58.924 -1.830 1.00 52.00 111 GLU A N 1
ATOM 873 C CA . GLU A 1 111 ? 11.380 -58.029 -1.401 1.00 52.00 111 GLU A CA 1
ATOM 874 C C . GLU A 1 111 ? 10.527 -58.640 -0.275 1.00 52.00 111 GLU A C 1
ATOM 876 O O . GLU A 1 111 ? 9.814 -57.936 0.437 1.00 52.00 111 GLU A O 1
ATOM 881 N N . MET A 1 112 ? 10.673 -59.946 -0.032 1.00 44.19 112 MET A N 1
ATOM 882 C CA . MET A 1 112 ? 10.202 -60.611 1.182 1.00 44.19 112 MET A CA 1
ATOM 883 C C . MET A 1 112 ? 11.281 -60.490 2.263 1.00 44.19 112 MET A C 1
ATOM 885 O O . MET A 1 112 ? 12.116 -61.376 2.436 1.00 44.19 112 MET A O 1
ATOM 889 N N . GLY A 1 113 ? 11.292 -59.337 2.938 1.00 38.62 113 GLY A N 1
ATOM 890 C CA . GLY A 1 113 ? 12.264 -58.958 3.965 1.00 38.62 113 GLY A CA 1
ATOM 891 C C . GLY A 1 113 ? 12.617 -60.065 4.968 1.00 38.62 113 GLY A C 1
ATOM 892 O O . GLY A 1 113 ? 11.803 -60.930 5.300 1.00 38.62 113 GLY A O 1
ATOM 893 N N . ARG A 1 114 ? 13.870 -60.013 5.443 1.00 35.62 114 ARG A N 1
ATOM 894 C CA . ARG A 1 114 ? 14.467 -60.935 6.419 1.00 35.62 114 ARG A CA 1
ATOM 895 C C . ARG A 1 114 ? 13.486 -61.320 7.527 1.00 35.62 114 ARG A C 1
ATOM 897 O O . ARG A 1 114 ? 12.919 -60.480 8.221 1.00 35.62 114 ARG A O 1
ATOM 904 N N . ARG A 1 115 ? 13.359 -62.634 7.688 1.00 39.94 115 ARG A N 1
ATOM 905 C CA . ARG A 1 115 ? 12.686 -63.319 8.785 1.00 39.94 115 ARG A CA 1
ATOM 906 C C . ARG A 1 115 ? 13.302 -62.878 10.121 1.00 39.94 115 ARG A C 1
ATOM 908 O O . ARG A 1 115 ? 14.508 -62.990 10.291 1.00 39.94 115 ARG A O 1
ATOM 915 N N . SER A 1 116 ? 12.452 -62.371 11.012 1.00 38.62 116 SER A N 1
ATOM 916 C CA . SER A 1 116 ? 12.516 -62.495 12.477 1.00 38.62 116 SER A CA 1
ATOM 917 C C . SER A 1 116 ? 13.901 -62.628 13.134 1.00 38.62 116 SER A C 1
ATOM 919 O O . SER A 1 116 ? 14.348 -63.742 13.381 1.00 38.62 116 SER A O 1
ATOM 921 N N . GLU A 1 117 ? 14.470 -61.503 13.566 1.00 32.88 117 GLU A N 1
ATOM 922 C CA . GLU A 1 117 ? 15.197 -61.399 14.839 1.00 32.88 117 GLU A CA 1
ATOM 923 C C . GLU A 1 117 ? 14.727 -60.109 15.524 1.00 32.88 117 GLU A C 1
ATOM 925 O O . GLU A 1 117 ? 14.641 -59.053 14.893 1.00 32.88 117 GLU A O 1
ATOM 930 N N . ALA A 1 118 ? 14.324 -60.206 16.790 1.00 35.41 118 ALA A N 1
ATOM 931 C CA . ALA A 1 118 ? 13.933 -59.056 17.591 1.00 35.41 118 ALA A CA 1
ATOM 932 C C . ALA A 1 118 ? 15.186 -58.216 17.877 1.00 35.41 118 ALA A C 1
ATOM 934 O O . ALA A 1 118 ? 16.051 -58.639 18.637 1.00 35.41 118 ALA A O 1
ATOM 935 N N . ALA A 1 119 ? 15.300 -57.044 17.252 1.00 31.23 119 ALA A N 1
ATOM 936 C CA . ALA A 1 119 ? 16.307 -56.067 17.641 1.00 31.23 119 ALA A CA 1
ATOM 937 C C . ALA A 1 119 ? 15.865 -55.408 18.954 1.00 31.23 119 ALA A C 1
ATOM 939 O O . ALA A 1 119 ? 14.800 -54.789 19.020 1.00 31.23 119 ALA A O 1
ATOM 940 N N . ASP A 1 120 ? 16.677 -55.583 19.994 1.00 34.31 120 ASP A N 1
ATOM 941 C CA . ASP A 1 120 ? 16.490 -54.981 21.308 1.00 34.31 120 ASP A CA 1
ATOM 942 C C . ASP A 1 120 ? 16.379 -53.449 21.243 1.00 34.31 120 ASP A C 1
ATOM 944 O O . ASP A 1 120 ? 17.017 -52.766 20.440 1.00 34.31 120 ASP A O 1
ATOM 948 N N . ASN A 1 121 ? 15.550 -52.909 22.137 1.00 37.78 121 ASN A N 1
ATOM 949 C CA . ASN A 1 121 ? 15.303 -51.481 22.315 1.00 37.78 121 ASN A CA 1
ATOM 950 C C . ASN A 1 121 ? 16.632 -50.740 22.609 1.00 37.78 121 ASN A C 1
ATOM 952 O O . ASN A 1 121 ? 17.292 -51.084 23.591 1.00 37.78 121 ASN A O 1
ATOM 956 N N . PRO A 1 122 ? 17.015 -49.678 21.871 1.00 40.53 122 PRO A N 1
ATOM 957 C CA . PRO A 1 122 ? 18.307 -49.000 22.048 1.00 40.53 122 PRO A CA 1
ATOM 958 C C . PRO A 1 122 ? 18.380 -48.121 23.311 1.00 40.53 122 PRO A C 1
ATOM 960 O O . PRO A 1 122 ? 19.343 -47.384 23.504 1.00 40.53 122 PRO A O 1
ATOM 963 N N . PHE A 1 123 ? 17.377 -48.189 24.188 1.00 39.50 123 PHE A N 1
ATOM 964 C CA . PHE A 1 123 ? 17.327 -47.419 25.424 1.00 39.50 123 PHE A CA 1
ATOM 965 C C . PHE A 1 123 ? 17.215 -48.343 26.635 1.00 39.50 123 PHE A C 1
ATOM 967 O O . PHE A 1 123 ? 16.144 -48.527 27.215 1.00 39.50 123 PHE A O 1
ATOM 974 N N . LYS A 1 124 ? 18.362 -48.886 27.053 1.00 34.25 124 LYS A N 1
ATOM 975 C CA . LYS A 1 124 ? 18.583 -49.334 28.430 1.00 34.25 124 LYS A CA 1
ATOM 976 C C . LYS A 1 124 ? 19.928 -48.815 28.949 1.00 34.25 124 LYS A C 1
ATOM 978 O O . LYS A 1 124 ? 20.978 -49.187 28.448 1.00 34.25 124 LYS A O 1
ATOM 983 N N . ALA A 1 125 ? 19.801 -47.951 29.958 1.00 37.38 125 ALA A N 1
ATOM 984 C CA . ALA A 1 125 ? 20.723 -47.615 31.046 1.00 37.38 125 ALA A CA 1
ATOM 985 C C . ALA A 1 125 ? 22.218 -47.419 30.717 1.00 37.38 125 ALA A C 1
ATOM 987 O O . ALA A 1 125 ? 22.993 -48.370 30.717 1.00 37.38 125 ALA A O 1
ATOM 988 N N . MET A 1 126 ? 22.640 -46.153 30.603 1.00 32.44 126 MET A N 1
ATOM 989 C CA . MET A 1 126 ? 24.012 -45.771 30.960 1.00 32.44 126 MET A CA 1
ATOM 990 C C . MET A 1 126 ? 24.117 -45.529 32.483 1.00 32.44 126 MET A C 1
ATOM 992 O O . MET A 1 126 ? 23.145 -45.046 33.073 1.00 32.44 126 MET A O 1
ATOM 996 N N . PRO A 1 127 ? 25.260 -45.863 33.118 1.00 37.44 127 PRO A N 1
ATOM 997 C CA . PRO A 1 127 ? 25.512 -45.643 34.546 1.00 37.44 127 PRO A CA 1
ATOM 998 C C . PRO A 1 127 ? 25.627 -44.144 34.889 1.00 37.44 127 PRO A C 1
ATOM 1000 O O . PRO A 1 127 ? 25.869 -43.336 33.990 1.00 37.44 127 PRO A O 1
ATOM 1003 N N . PRO A 1 128 ? 25.464 -43.752 36.169 1.00 35.00 128 PRO A N 1
ATOM 1004 C CA . PRO A 1 128 ? 25.553 -42.358 36.576 1.00 35.00 128 PRO A CA 1
ATOM 1005 C C . PRO A 1 128 ? 27.024 -41.939 36.638 1.00 35.00 128 PRO A C 1
ATOM 1007 O O . PRO A 1 128 ? 27.775 -42.479 37.444 1.00 35.00 128 PRO A O 1
ATOM 1010 N N . ASP A 1 129 ? 27.416 -40.978 35.803 1.00 35.16 129 ASP A N 1
ATOM 1011 C CA . ASP A 1 129 ? 28.723 -40.333 35.909 1.00 35.16 129 ASP A CA 1
ATOM 1012 C C . ASP A 1 129 ? 28.602 -39.039 36.721 1.00 35.16 129 ASP A C 1
ATOM 1014 O O . ASP A 1 129 ? 27.682 -38.228 36.551 1.00 35.16 129 ASP A O 1
ATOM 1018 N N . GLU A 1 130 ? 29.519 -38.903 37.667 1.00 36.31 130 GLU A N 1
ATOM 1019 C CA . GLU A 1 130 ? 29.557 -37.880 38.695 1.00 36.31 130 GLU A CA 1
ATOM 1020 C C . GLU A 1 130 ? 29.952 -36.502 38.134 1.00 36.31 130 GLU A C 1
ATOM 1022 O O . GLU A 1 130 ? 30.937 -36.334 37.425 1.00 36.31 130 GLU A O 1
ATOM 1027 N N . GLY A 1 131 ? 29.204 -35.476 38.547 1.00 38.81 131 GLY A N 1
ATOM 1028 C CA . GLY A 1 131 ? 29.772 -34.190 38.958 1.00 38.81 131 GLY A CA 1
ATOM 1029 C C . GLY A 1 131 ? 30.451 -33.303 37.909 1.00 38.81 131 GLY A C 1
ATOM 1030 O O . GLY A 1 131 ? 31.665 -33.132 37.920 1.00 38.81 131 GLY A O 1
ATOM 1031 N N . THR A 1 132 ? 29.673 -32.503 37.175 1.00 31.47 132 THR A N 1
ATOM 1032 C CA . THR A 1 132 ? 30.101 -31.125 36.858 1.00 31.47 132 THR A CA 1
ATOM 1033 C C . THR A 1 132 ? 28.896 -30.179 36.860 1.00 31.47 132 THR A C 1
ATOM 1035 O O . THR A 1 132 ? 27.951 -30.331 36.090 1.00 31.47 132 THR A O 1
ATOM 1038 N N . ARG A 1 133 ? 28.893 -29.217 37.794 1.00 31.89 133 ARG A N 1
ATOM 1039 C CA . ARG A 1 133 ? 27.815 -28.230 37.988 1.00 31.89 133 ARG A CA 1
ATOM 1040 C C . ARG A 1 133 ? 27.769 -27.218 36.826 1.00 31.89 133 ARG A C 1
ATOM 1042 O O . ARG A 1 133 ? 28.820 -26.689 36.472 1.00 31.89 133 ARG A O 1
ATOM 1049 N N . PRO A 1 134 ? 26.584 -26.850 36.301 1.00 31.75 134 PRO A N 1
ATOM 1050 C CA . PRO A 1 134 ? 26.459 -25.766 35.332 1.00 31.75 134 PRO A CA 1
ATOM 1051 C C . PRO A 1 134 ? 26.550 -24.393 36.017 1.00 31.75 134 PRO A C 1
ATOM 1053 O O . PRO A 1 134 ? 25.799 -24.079 36.944 1.00 31.75 134 PRO A O 1
ATOM 1056 N N . VAL A 1 135 ? 27.478 -23.565 35.536 1.00 31.98 135 VAL A N 1
ATOM 1057 C CA . VAL A 1 135 ? 27.646 -22.156 35.915 1.00 31.98 135 VAL A CA 1
ATOM 1058 C C . VAL A 1 135 ? 26.472 -21.337 35.366 1.00 31.98 135 VAL A C 1
ATOM 1060 O O . VAL A 1 135 ? 26.191 -21.353 34.168 1.00 31.98 135 VAL A O 1
ATOM 1063 N N . ARG A 1 136 ? 25.785 -20.608 36.254 1.00 29.11 136 ARG A N 1
ATOM 1064 C CA . ARG A 1 136 ? 24.751 -19.617 35.916 1.00 29.11 136 ARG A CA 1
ATOM 1065 C C . ARG A 1 136 ? 25.380 -18.434 35.178 1.00 29.11 136 ARG A C 1
ATOM 1067 O O . ARG A 1 136 ? 26.246 -17.761 35.724 1.00 29.11 136 ARG A O 1
ATOM 1074 N N . THR A 1 137 ? 24.890 -18.135 33.981 1.00 29.56 137 THR A N 1
ATOM 1075 C CA . THR A 1 137 ? 25.191 -16.894 33.257 1.00 29.56 137 THR A CA 1
ATOM 1076 C C . THR A 1 137 ? 24.315 -15.772 33.820 1.00 29.56 137 THR A C 1
ATOM 1078 O O . THR A 1 137 ? 23.129 -15.674 33.513 1.00 29.56 137 THR A O 1
ATOM 1081 N N . THR A 1 138 ? 24.881 -14.950 34.699 1.00 32.84 138 THR A N 1
ATOM 1082 C CA . THR A 1 138 ? 24.298 -13.680 35.148 1.00 32.84 138 THR A CA 1
ATOM 1083 C C . THR A 1 138 ? 24.725 -12.556 34.205 1.00 32.84 138 THR A C 1
ATOM 1085 O O . THR A 1 138 ? 25.903 -12.432 33.879 1.00 32.84 138 THR A O 1
ATOM 1088 N N . LEU A 1 139 ? 23.756 -11.747 33.768 1.00 31.77 139 LEU A N 1
ATOM 1089 C CA . LEU A 1 139 ? 23.950 -10.493 33.031 1.00 31.77 139 LEU A CA 1
ATOM 1090 C C . LEU A 1 139 ? 24.894 -9.548 33.806 1.00 31.77 139 LEU A C 1
ATOM 1092 O O . LEU A 1 139 ? 24.768 -9.470 35.031 1.00 31.77 139 LEU A O 1
ATOM 1096 N N . PRO A 1 140 ? 25.811 -8.817 33.145 1.00 33.91 140 PRO A N 1
ATOM 1097 C CA . PRO A 1 140 ? 26.714 -7.913 33.842 1.00 33.91 140 PRO A CA 1
ATOM 1098 C C . PRO A 1 140 ? 25.972 -6.664 34.332 1.00 33.91 140 PRO A C 1
ATOM 1100 O O . PRO A 1 140 ? 25.386 -5.906 33.558 1.00 33.91 140 PRO A O 1
ATOM 1103 N N . VAL A 1 141 ? 26.031 -6.471 35.648 1.00 34.97 141 VAL A N 1
ATOM 1104 C CA . VAL A 1 141 ? 25.763 -5.215 36.353 1.00 34.97 141 VAL A CA 1
ATOM 1105 C C . VAL A 1 141 ? 26.927 -4.252 36.086 1.00 34.97 141 VAL A C 1
ATOM 1107 O O . VAL A 1 141 ? 28.073 -4.669 35.922 1.00 34.97 141 VAL A O 1
ATOM 1110 N N . ARG A 1 142 ? 26.616 -2.958 36.001 1.00 28.22 142 ARG A N 1
ATOM 1111 C CA . ARG A 1 142 ? 27.558 -1.847 35.805 1.00 28.22 142 ARG A CA 1
ATOM 1112 C C . ARG A 1 142 ? 28.555 -1.791 36.986 1.00 28.22 142 ARG A C 1
ATOM 1114 O O . ARG A 1 142 ? 28.077 -1.767 38.116 1.00 28.22 142 ARG A O 1
ATOM 1121 N N . PRO A 1 143 ? 29.883 -1.777 36.774 1.00 36.47 143 PRO A N 1
ATOM 1122 C CA . PRO A 1 143 ? 30.838 -1.580 37.864 1.00 36.47 143 PRO A CA 1
ATOM 1123 C C . PRO A 1 143 ? 30.901 -0.102 38.283 1.00 36.47 143 PRO A C 1
ATOM 1125 O O . PRO A 1 143 ? 30.744 0.789 37.441 1.00 36.47 143 PRO A O 1
ATOM 1128 N N . ASP A 1 144 ? 31.119 0.137 39.579 1.00 36.47 144 ASP A N 1
ATOM 1129 C CA . ASP A 1 144 ? 31.340 1.464 40.161 1.00 36.47 144 ASP A CA 1
ATOM 1130 C C . ASP A 1 144 ? 32.665 2.094 39.675 1.00 36.47 144 ASP A C 1
ATOM 1132 O O . ASP A 1 144 ? 33.594 1.370 39.303 1.00 36.47 144 ASP A O 1
ATOM 1136 N N . PRO A 1 145 ? 32.790 3.437 39.661 1.00 37.03 145 PRO A N 1
ATOM 1137 C CA . PRO A 1 145 ? 33.872 4.146 38.967 1.00 37.03 145 PRO A CA 1
ATOM 1138 C C . PRO A 1 145 ? 35.268 4.072 39.610 1.00 37.03 145 PRO A C 1
ATOM 1140 O O . PRO A 1 145 ? 36.172 4.744 39.118 1.00 37.03 145 PRO A O 1
ATOM 1143 N N . GLU A 1 146 ? 35.473 3.306 40.682 1.00 39.19 146 GLU A N 1
ATOM 1144 C CA . GLU A 1 146 ? 36.715 3.360 41.475 1.00 39.19 146 GLU A CA 1
ATOM 1145 C C . GLU A 1 146 ? 37.650 2.143 41.319 1.00 39.19 146 GLU A C 1
ATOM 1147 O O . GLU A 1 146 ? 38.738 2.148 41.884 1.00 39.19 146 GLU A O 1
ATOM 1152 N N . ASP A 1 147 ? 37.315 1.151 40.481 1.00 42.97 147 ASP A N 1
ATOM 1153 C CA . ASP A 1 147 ? 38.042 -0.136 40.421 1.00 42.97 147 ASP A CA 1
ATOM 1154 C C . ASP A 1 147 ? 3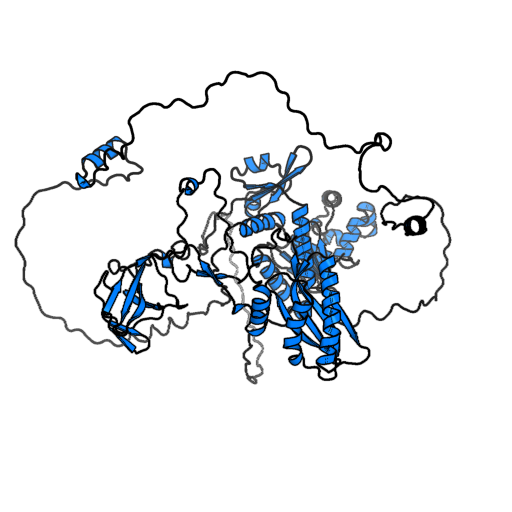8.703 -0.471 39.062 1.00 42.97 147 ASP A C 1
ATOM 1156 O O . ASP A 1 147 ? 38.630 -1.596 38.561 1.00 42.97 147 ASP A O 1
ATOM 1160 N N . VAL A 1 148 ? 39.420 0.479 38.443 1.00 35.16 148 VAL A N 1
ATOM 1161 C CA . VAL A 1 148 ? 40.319 0.157 37.309 1.00 35.16 148 VAL A CA 1
ATOM 1162 C C . VAL A 1 148 ? 41.762 0.595 37.583 1.00 35.16 148 VAL A C 1
ATOM 1164 O O . VAL A 1 148 ? 42.092 1.777 37.455 1.00 35.16 148 VAL A O 1
ATOM 1167 N N . PRO A 1 149 ? 42.666 -0.359 37.882 1.00 35.28 149 PRO A N 1
ATOM 1168 C CA . PRO A 1 149 ? 44.100 -0.125 37.912 1.00 35.28 149 PRO A CA 1
ATOM 1169 C C . PRO A 1 149 ? 44.634 0.210 36.518 1.00 35.28 149 PRO A C 1
ATOM 1171 O O . PRO A 1 149 ? 44.403 -0.485 35.527 1.00 35.28 149 PRO A O 1
ATOM 1174 N N . SER A 1 150 ? 45.416 1.280 36.471 1.00 35.00 150 SER A N 1
ATOM 1175 C CA . SER A 1 150 ? 46.174 1.735 35.317 1.00 35.00 150 SER A CA 1
ATOM 1176 C C . SER A 1 150 ? 47.203 0.690 34.865 1.00 35.00 150 SER A C 1
ATOM 1178 O O . SER A 1 150 ? 48.103 0.336 35.625 1.00 35.00 150 SER A O 1
ATOM 1180 N N . LYS A 1 151 ? 47.120 0.229 33.605 1.00 32.34 151 LYS A N 1
ATOM 1181 C CA . LYS A 1 151 ? 48.260 0.149 32.661 1.00 32.34 151 LYS A CA 1
ATOM 1182 C C . LYS A 1 151 ? 47.936 -0.600 31.360 1.00 32.34 151 LYS A C 1
ATOM 1184 O O . LYS A 1 151 ? 47.376 -1.688 31.365 1.00 32.34 151 LYS A O 1
ATOM 1189 N N . ARG A 1 152 ? 48.517 -0.036 30.291 1.00 30.36 152 ARG A N 1
ATOM 1190 C CA . ARG A 1 152 ? 48.804 -0.556 28.937 1.00 30.36 152 ARG A CA 1
ATOM 1191 C C . ARG A 1 152 ? 47.721 -0.425 27.865 1.00 30.36 152 ARG A C 1
ATOM 1193 O O . ARG A 1 152 ? 47.072 -1.396 27.508 1.00 30.36 152 ARG A O 1
ATOM 1200 N N . TRP A 1 153 ? 47.755 0.725 27.193 1.00 28.02 153 TRP A N 1
ATOM 1201 C CA . TRP A 1 153 ? 47.739 0.776 25.729 1.00 28.02 153 TRP A CA 1
ATOM 1202 C C . TRP A 1 153 ? 48.951 1.584 25.258 1.00 28.02 153 TRP A C 1
ATOM 1204 O O . TRP A 1 153 ? 49.175 2.698 25.723 1.00 28.02 153 TRP A O 1
ATOM 1214 N N . ARG A 1 154 ? 49.788 0.967 24.414 1.00 31.92 154 ARG A N 1
ATOM 1215 C CA . ARG A 1 154 ? 50.907 1.625 23.727 1.00 31.92 154 ARG A CA 1
ATOM 1216 C C . ARG A 1 154 ? 50.380 2.331 22.487 1.00 31.92 154 ARG A C 1
ATOM 1218 O O . ARG A 1 154 ? 49.570 1.752 21.768 1.00 31.92 154 ARG A O 1
ATOM 1225 N N . GLY A 1 155 ? 50.960 3.488 22.198 1.00 33.03 155 GLY A N 1
ATOM 1226 C CA . GLY A 1 155 ? 50.840 4.162 20.911 1.00 33.03 155 GLY A CA 1
ATOM 1227 C C . GLY A 1 155 ? 50.396 5.602 21.071 1.00 33.03 155 GLY A C 1
ATOM 1228 O O . GLY A 1 155 ? 49.275 5.892 20.706 1.00 33.03 155 GLY A O 1
ATOM 1229 N N . PHE A 1 156 ? 51.245 6.444 21.662 1.00 30.23 156 PHE A N 1
ATOM 1230 C CA . PHE A 1 156 ? 51.324 7.904 21.495 1.00 30.23 156 PHE A CA 1
ATOM 1231 C C . PHE A 1 156 ? 52.462 8.384 22.414 1.00 30.23 156 PHE A C 1
ATOM 1233 O O . PHE A 1 156 ? 52.231 8.966 23.468 1.00 30.23 156 PHE A O 1
ATOM 1240 N N . ASP A 1 157 ? 53.704 8.059 22.050 1.00 33.78 157 ASP A N 1
ATOM 1241 C CA . ASP A 1 157 ? 54.882 8.676 22.666 1.00 33.78 157 ASP A CA 1
ATOM 1242 C C . ASP A 1 157 ? 55.228 9.923 21.839 1.00 33.78 157 ASP A C 1
ATOM 1244 O O . ASP A 1 157 ? 55.494 9.805 20.643 1.00 33.78 157 ASP A O 1
ATOM 1248 N N . GLY A 1 158 ? 55.198 11.108 22.464 1.00 41.53 158 GLY A N 1
ATOM 1249 C CA . GLY A 1 158 ? 55.760 12.336 21.880 1.00 41.53 158 GLY A CA 1
ATOM 1250 C C . GLY A 1 158 ? 54.849 13.563 21.760 1.00 41.53 158 GLY A C 1
ATOM 1251 O O . GLY A 1 158 ? 55.047 14.339 20.832 1.00 41.53 158 GLY A O 1
ATOM 1252 N N . LEU A 1 159 ? 53.883 13.777 22.661 1.00 35.31 159 LEU A N 1
ATOM 1253 C CA . LEU A 1 159 ? 53.173 15.063 22.757 1.00 35.31 159 LEU A CA 1
ATOM 1254 C C . LEU A 1 159 ? 53.378 15.666 24.151 1.00 35.31 159 LEU A C 1
ATOM 1256 O O . LEU A 1 159 ? 52.938 15.101 25.151 1.00 35.31 159 LEU A O 1
ATOM 1260 N N . ASP A 1 160 ? 54.094 16.789 24.195 1.00 44.66 160 ASP A N 1
ATOM 1261 C CA . ASP A 1 160 ? 54.327 17.598 25.392 1.00 44.66 160 ASP A CA 1
ATOM 1262 C C . ASP A 1 160 ? 53.052 18.405 25.718 1.00 44.66 160 ASP A C 1
ATOM 1264 O O . ASP A 1 160 ? 52.621 19.225 24.901 1.00 44.66 160 ASP A O 1
ATOM 1268 N N . PRO A 1 161 ? 52.414 18.194 26.884 1.00 42.06 161 PRO A N 1
ATOM 1269 C CA . PRO A 1 161 ? 51.153 18.844 27.232 1.00 42.06 161 PRO A CA 1
ATOM 1270 C C . PRO A 1 161 ? 51.266 20.351 27.520 1.00 42.06 161 PRO A C 1
ATOM 1272 O O . PRO A 1 161 ? 50.235 20.979 27.749 1.00 42.06 161 PRO A O 1
ATOM 1275 N N . ASN A 1 162 ? 52.463 20.947 27.481 1.00 46.19 162 ASN A N 1
ATOM 1276 C CA . ASN A 1 162 ? 52.655 22.388 27.684 1.00 46.19 162 ASN A CA 1
ATOM 1277 C C . ASN A 1 162 ? 53.036 23.173 26.414 1.00 46.19 162 ASN A C 1
ATOM 1279 O O . ASN A 1 162 ? 53.338 24.361 26.523 1.00 46.19 162 ASN A O 1
ATOM 1283 N N . ALA A 1 163 ? 53.003 22.558 25.223 1.00 46.72 163 ALA A N 1
ATOM 1284 C CA . ALA A 1 163 ? 53.457 23.207 23.985 1.00 46.72 163 ALA A CA 1
ATOM 1285 C C . ALA A 1 163 ? 52.429 23.292 22.835 1.00 46.72 163 ALA A C 1
ATOM 1287 O O . ALA A 1 163 ? 52.747 23.890 21.811 1.00 46.72 163 ALA A O 1
ATOM 1288 N N . ASP A 1 164 ? 51.202 22.772 22.977 1.00 46.56 164 ASP A N 1
ATOM 1289 C CA . ASP A 1 164 ? 50.226 22.750 21.874 1.00 46.56 164 ASP A CA 1
ATOM 1290 C C . ASP A 1 164 ? 48.896 23.457 22.203 1.00 46.56 164 ASP A C 1
ATOM 1292 O O . ASP A 1 164 ? 47.973 22.883 22.791 1.00 46.56 164 ASP A O 1
ATOM 1296 N N . ASP A 1 165 ? 48.732 24.677 21.677 1.00 50.50 165 ASP A N 1
ATOM 1297 C CA . ASP A 1 165 ? 47.489 25.477 21.692 1.00 50.50 165 ASP A CA 1
ATOM 1298 C C . ASP A 1 165 ? 46.259 24.734 21.120 1.00 50.50 165 ASP A C 1
ATOM 1300 O O . ASP A 1 165 ? 45.104 25.110 21.346 1.00 50.50 165 ASP A O 1
ATOM 1304 N N . ARG A 1 166 ? 46.468 23.629 20.394 1.00 45.94 166 ARG A N 1
ATOM 1305 C CA . ARG A 1 166 ? 45.396 22.807 19.812 1.00 45.94 166 ARG A CA 1
ATOM 1306 C C . ARG A 1 166 ? 44.682 21.915 20.829 1.00 45.94 166 ARG A C 1
ATOM 1308 O O . ARG A 1 166 ? 43.488 21.668 20.657 1.00 45.94 166 ARG A O 1
ATOM 1315 N N . ALA A 1 167 ? 45.359 21.471 21.890 1.00 42.72 167 ALA A N 1
ATOM 1316 C CA . ALA A 1 167 ? 44.739 20.664 22.946 1.00 42.72 167 ALA A CA 1
ATOM 1317 C C . ALA A 1 167 ? 43.844 21.525 23.855 1.00 42.72 167 ALA A C 1
ATOM 1319 O O . ALA A 1 167 ? 42.717 21.136 24.173 1.00 42.72 167 ALA A O 1
ATOM 1320 N N . ALA A 1 168 ? 44.288 22.747 24.171 1.00 45.00 168 ALA A N 1
ATOM 1321 C CA . ALA A 1 168 ? 43.493 23.737 24.897 1.00 45.00 168 ALA A CA 1
ATOM 1322 C C . ALA A 1 168 ? 42.255 24.187 24.092 1.00 45.00 168 ALA A C 1
ATOM 1324 O O . ALA A 1 168 ? 41.152 24.270 24.638 1.00 45.00 168 ALA A O 1
ATOM 1325 N N . ALA A 1 169 ? 42.396 24.383 22.774 1.00 47.72 169 ALA A N 1
ATOM 1326 C CA . ALA A 1 169 ? 41.281 24.730 21.887 1.00 47.72 169 ALA A CA 1
ATOM 1327 C C . ALA A 1 169 ? 40.243 23.599 21.732 1.00 47.72 169 ALA A C 1
ATOM 1329 O O . ALA A 1 169 ? 39.047 23.872 21.594 1.00 47.72 169 ALA A O 1
ATOM 1330 N N . ALA A 1 170 ? 40.669 22.333 21.780 1.00 44.81 170 ALA A N 1
ATOM 1331 C CA . ALA A 1 170 ? 39.768 21.180 21.740 1.00 44.81 170 ALA A CA 1
ATOM 1332 C C . ALA A 1 170 ? 38.966 21.030 23.046 1.00 44.81 170 ALA A C 1
ATOM 1334 O O . ALA A 1 170 ? 37.756 20.796 22.997 1.00 44.81 170 ALA A O 1
ATOM 1335 N N . LEU A 1 171 ? 39.606 21.248 24.200 1.00 43.28 171 LEU A N 1
ATOM 1336 C CA . LEU A 1 171 ? 38.949 21.207 25.510 1.00 43.28 171 LEU A CA 1
ATOM 1337 C C . LEU A 1 171 ? 37.955 22.371 25.694 1.00 43.28 171 LEU A C 1
ATOM 1339 O O . LEU A 1 171 ? 36.856 22.180 26.214 1.00 43.28 171 LEU A O 1
ATOM 1343 N N . ALA A 1 172 ? 38.294 23.565 25.197 1.00 49.03 172 ALA A N 1
ATOM 1344 C CA . ALA A 1 172 ? 37.397 24.722 25.201 1.00 49.03 172 ALA A CA 1
ATOM 1345 C C . ALA A 1 172 ? 36.175 24.524 24.281 1.00 49.03 172 ALA A C 1
ATOM 1347 O O . ALA A 1 172 ? 35.060 24.884 24.653 1.00 49.03 172 ALA A O 1
ATOM 1348 N N . ARG A 1 173 ? 36.351 23.891 23.109 1.00 46.66 173 ARG A N 1
ATOM 1349 C CA . ARG A 1 173 ? 35.243 23.519 22.205 1.00 46.66 173 ARG A CA 1
ATOM 1350 C C . ARG A 1 173 ? 34.314 22.468 22.805 1.00 46.66 173 ARG A C 1
ATOM 1352 O O . ARG A 1 173 ? 33.109 22.543 22.586 1.00 46.66 173 ARG A O 1
ATOM 1359 N N . TRP A 1 174 ? 34.865 21.515 23.552 1.00 41.25 174 TRP A N 1
ATOM 1360 C CA . TRP A 1 174 ? 34.091 20.495 24.258 1.00 41.25 174 TRP A CA 1
ATOM 1361 C C . TRP A 1 174 ? 33.234 21.111 25.372 1.00 41.25 174 TRP A C 1
ATOM 1363 O O . TRP A 1 174 ? 32.040 20.836 25.463 1.00 41.25 174 TRP A O 1
ATOM 1373 N N . ASN A 1 175 ? 33.813 22.019 26.161 1.00 48.66 175 ASN A N 1
ATOM 1374 C CA . ASN A 1 175 ? 33.115 22.691 27.262 1.00 48.66 175 ASN A CA 1
ATOM 1375 C C . ASN A 1 175 ? 32.103 23.763 26.806 1.00 48.66 175 ASN A C 1
ATOM 1377 O O . ASN A 1 175 ? 31.264 24.178 27.601 1.00 48.66 175 ASN A O 1
ATOM 1381 N N . ALA A 1 176 ? 32.155 24.202 25.543 1.00 44.81 176 ALA A N 1
ATOM 1382 C CA . ALA A 1 176 ? 31.239 25.191 24.966 1.00 44.81 176 ALA A CA 1
ATOM 1383 C C . ALA A 1 176 ? 30.026 24.582 24.227 1.00 44.81 176 ALA A C 1
ATOM 1385 O O . ALA A 1 176 ? 29.215 25.327 23.673 1.00 44.81 176 ALA A O 1
ATOM 1386 N N . MET A 1 177 ? 29.872 23.251 24.190 1.00 35.75 177 MET A N 1
ATOM 1387 C CA . MET A 1 177 ? 28.693 22.628 23.578 1.00 35.75 177 MET A CA 1
ATOM 1388 C C . MET A 1 177 ? 27.454 22.755 24.490 1.00 35.75 177 MET A C 1
ATOM 1390 O O . MET A 1 177 ? 27.510 22.360 25.656 1.00 35.75 177 MET A O 1
ATOM 1394 N N . PRO A 1 178 ? 26.312 23.267 23.991 1.00 30.52 178 PRO A N 1
ATOM 1395 C CA . PRO A 1 178 ? 25.092 23.376 24.784 1.00 30.52 178 PRO A CA 1
ATOM 1396 C C . PRO A 1 178 ? 24.504 21.992 25.089 1.00 30.52 178 PRO A C 1
ATOM 1398 O O . PRO A 1 178 ? 24.365 21.141 24.211 1.00 30.52 178 PRO A O 1
ATOM 1401 N N . SER A 1 179 ? 24.117 21.781 26.348 1.00 32.47 179 SER A N 1
ATOM 1402 C CA . SER A 1 179 ? 23.429 20.568 26.788 1.00 32.47 179 SER A CA 1
ATOM 1403 C C . SER A 1 179 ? 22.027 20.491 26.172 1.00 32.47 179 SER A C 1
ATOM 1405 O O . SER A 1 179 ? 21.138 21.289 26.471 1.00 32.47 179 SER A O 1
ATOM 1407 N N . VAL A 1 180 ? 21.815 19.505 25.301 1.00 29.36 180 VAL A N 1
ATOM 1408 C CA . VAL A 1 180 ? 20.491 19.160 24.774 1.00 29.36 180 VAL A CA 1
ATOM 1409 C C . VAL A 1 180 ? 19.699 18.484 25.895 1.00 29.36 180 VAL A C 1
ATOM 1411 O O . VAL A 1 180 ? 19.931 17.323 26.225 1.00 29.36 180 VAL A O 1
ATOM 1414 N N . ARG A 1 181 ? 18.769 19.225 26.509 1.00 29.17 181 ARG A N 1
ATOM 1415 C CA . ARG A 1 181 ? 17.757 18.662 27.413 1.00 29.17 181 ARG A CA 1
ATOM 1416 C C . ARG A 1 181 ? 16.673 17.970 26.584 1.00 29.17 181 ARG A C 1
ATOM 1418 O O . ARG A 1 181 ? 16.008 18.617 25.779 1.00 29.17 181 ARG A O 1
ATOM 1425 N N . TYR A 1 182 ? 16.466 16.678 26.820 1.00 30.19 182 TYR A N 1
ATOM 1426 C CA . TYR A 1 182 ? 15.249 15.977 26.408 1.00 30.19 182 TYR A CA 1
ATOM 1427 C C . TYR A 1 182 ? 14.080 16.407 27.319 1.00 30.19 182 TYR A C 1
ATOM 1429 O O . TYR A 1 182 ? 14.256 16.436 28.539 1.00 30.19 182 TYR A O 1
ATOM 1437 N N . PRO A 1 183 ? 12.893 16.745 26.784 1.00 28.67 183 PRO A N 1
ATOM 1438 C CA . PRO A 1 183 ? 11.724 17.042 27.602 1.00 28.67 183 PRO A CA 1
ATOM 1439 C C . PRO A 1 183 ? 11.063 15.724 28.019 1.00 28.67 183 PRO A C 1
ATOM 1441 O O . PRO A 1 183 ? 10.534 15.009 27.169 1.00 28.67 183 PRO A O 1
ATOM 1444 N N . GLY A 1 184 ? 11.100 15.379 29.309 1.00 29.34 184 GLY A N 1
ATOM 1445 C CA . GLY A 1 184 ? 10.480 14.125 29.739 1.00 29.34 184 GLY A CA 1
ATOM 1446 C C . GLY A 1 184 ? 10.618 13.681 31.189 1.00 29.34 184 GLY A C 1
ATOM 1447 O O . GLY A 1 184 ? 10.347 12.519 31.429 1.00 29.34 184 GLY A O 1
ATOM 1448 N N . GLU A 1 185 ? 10.982 14.531 32.149 1.00 29.03 185 GLU A N 1
ATOM 1449 C CA . GLU A 1 185 ? 10.796 14.223 33.577 1.00 29.03 185 GLU A CA 1
ATOM 1450 C C . GLU A 1 185 ? 10.388 15.510 34.300 1.00 29.03 185 GLU A C 1
ATOM 1452 O O . GLU A 1 185 ? 11.158 16.464 34.397 1.00 29.03 185 GLU A O 1
ATOM 1457 N N . GLY A 1 186 ? 9.124 15.584 34.717 1.00 29.12 186 GLY A N 1
ATOM 1458 C CA . GLY A 1 186 ? 8.623 16.688 35.533 1.00 29.12 186 GLY A CA 1
ATOM 1459 C C . GLY A 1 186 ? 8.851 16.435 37.024 1.00 29.12 186 GLY A C 1
ATOM 1460 O O . GLY A 1 186 ? 9.027 15.288 37.433 1.00 29.12 186 GLY A O 1
ATOM 1461 N N . PRO A 1 187 ? 8.724 17.477 37.856 1.00 30.38 187 PRO A N 1
ATOM 1462 C CA . PRO A 1 187 ? 8.239 17.314 39.213 1.00 30.38 187 PRO A CA 1
ATOM 1463 C C . PRO A 1 187 ? 6.904 18.042 39.420 1.00 30.38 187 PRO A C 1
ATOM 1465 O O . PRO A 1 187 ? 6.618 19.089 38.839 1.00 30.38 187 PRO A O 1
ATOM 1468 N N . HIS A 1 188 ? 6.080 17.412 40.250 1.00 26.91 188 HIS A N 1
ATOM 1469 C CA . HIS A 1 188 ? 4.735 17.810 40.655 1.00 26.91 188 HIS A CA 1
ATOM 1470 C C . HIS A 1 188 ? 4.788 18.871 41.793 1.00 26.91 188 HIS A C 1
ATOM 1472 O O . HIS A 1 188 ? 5.857 19.391 42.102 1.00 26.91 188 HIS A O 1
ATOM 1478 N N . PRO A 1 189 ? 3.635 19.234 42.381 1.00 43.72 189 PRO A N 1
ATOM 1479 C CA . PRO A 1 189 ? 3.073 20.578 42.433 1.00 43.72 189 PRO A CA 1
ATOM 1480 C C . PRO A 1 189 ? 3.514 21.403 43.657 1.00 43.72 189 PRO A C 1
ATOM 1482 O O . PRO A 1 189 ? 3.912 20.860 44.678 1.00 43.72 189 PRO A O 1
ATOM 1485 N N . ASP A 1 190 ? 3.368 22.722 43.555 1.00 25.58 190 ASP A N 1
ATOM 1486 C CA . ASP A 1 190 ? 2.775 23.610 44.568 1.00 25.58 190 ASP A CA 1
ATOM 1487 C C . ASP A 1 190 ? 3.348 25.016 44.414 1.00 25.58 190 ASP A C 1
ATOM 1489 O O . ASP A 1 190 ? 4.560 25.209 44.484 1.00 25.58 190 ASP A O 1
ATOM 1493 N N . LYS A 1 191 ? 2.433 25.987 44.278 1.00 25.77 191 LYS A N 1
ATOM 1494 C CA . LYS A 1 191 ? 2.418 27.316 44.922 1.00 25.77 191 LYS A CA 1
ATOM 1495 C C . LYS A 1 191 ? 1.907 28.426 43.999 1.00 25.77 191 LYS A C 1
ATOM 1497 O O . LYS A 1 191 ? 2.594 28.865 43.091 1.00 25.77 191 LYS A O 1
ATOM 1502 N N . TYR A 1 192 ? 0.709 28.885 44.374 1.00 28.75 192 TYR A N 1
ATOM 1503 C CA . TYR A 1 192 ? 0.109 30.218 44.223 1.00 28.75 192 TYR A CA 1
ATOM 1504 C C . TYR A 1 192 ? -0.014 30.785 42.793 1.00 28.75 192 TYR A C 1
ATOM 1506 O O . TYR A 1 192 ? 0.964 31.071 42.126 1.00 28.75 192 TYR A O 1
ATOM 1514 N N . ALA A 1 193 ? -1.212 30.870 42.210 1.00 25.42 193 ALA A N 1
ATOM 1515 C CA . ALA A 1 193 ? -2.370 31.703 42.573 1.00 25.42 193 ALA A CA 1
ATOM 1516 C C . ALA A 1 193 ? -2.211 33.200 42.241 1.00 25.42 193 ALA A C 1
ATOM 1518 O O . ALA A 1 193 ? -1.292 33.856 42.713 1.00 25.42 193 ALA A O 1
ATOM 1519 N N . ARG A 1 194 ? -3.257 33.706 41.564 1.00 24.92 194 ARG A N 1
ATOM 1520 C CA . ARG A 1 194 ? -3.667 35.108 41.344 1.00 24.92 194 ARG A CA 1
ATOM 1521 C C . ARG A 1 194 ? -2.867 35.922 40.321 1.00 24.92 194 ARG A C 1
ATOM 1523 O O . ARG A 1 194 ? -1.809 36.449 40.614 1.00 24.92 194 ARG A O 1
ATOM 1530 N N . CYS A 1 195 ? -3.485 36.168 39.170 1.00 25.28 195 CYS A N 1
ATOM 1531 C CA . CYS A 1 195 ? -4.262 37.391 38.948 1.00 25.28 195 CYS A CA 1
ATOM 1532 C C . CYS A 1 195 ? -5.033 37.254 37.634 1.00 25.28 195 CYS A C 1
ATOM 1534 O O . CYS A 1 195 ? -4.474 36.862 36.616 1.00 25.28 195 CYS A O 1
ATOM 1536 N N . GLY A 1 196 ? -6.334 37.527 37.688 1.00 24.31 196 GLY A N 1
ATOM 1537 C CA . GLY A 1 196 ? -7.129 37.754 36.496 1.00 24.31 196 GLY A CA 1
ATOM 1538 C C . GLY A 1 196 ? -7.069 39.224 36.104 1.00 24.31 196 GLY A C 1
ATOM 1539 O O . GLY A 1 196 ? -6.934 40.080 36.972 1.00 24.31 196 GLY A O 1
ATOM 1540 N N . SER A 1 197 ? -7.238 39.495 34.818 1.00 27.66 197 SER A N 1
ATOM 1541 C CA . SER A 1 197 ? -7.991 40.638 34.305 1.00 27.66 197 SER A CA 1
ATOM 1542 C C . SER A 1 197 ? -8.161 40.452 32.802 1.00 27.66 197 SER A C 1
ATOM 1544 O O . SER A 1 197 ? -7.227 40.070 32.100 1.00 27.66 197 SER A O 1
ATOM 1546 N N . ASN A 1 198 ? -9.384 40.683 32.338 1.00 32.09 198 ASN A N 1
ATOM 1547 C CA . ASN A 1 198 ? -9.706 40.876 30.934 1.00 32.09 198 ASN A CA 1
ATOM 1548 C C . ASN A 1 198 ? -8.889 42.048 30.390 1.00 32.09 198 ASN A C 1
ATOM 1550 O O . ASN A 1 198 ? -8.873 43.087 31.037 1.00 32.09 198 ASN A O 1
ATOM 1554 N N . ASP A 1 199 ? -8.318 41.901 29.198 1.00 26.14 199 ASP A N 1
ATOM 1555 C CA . ASP A 1 199 ? -8.306 42.993 28.231 1.00 26.14 199 ASP A CA 1
ATOM 1556 C C . ASP A 1 199 ? -8.184 42.469 26.802 1.00 26.14 199 ASP A C 1
ATOM 1558 O O . ASP A 1 199 ? -7.444 41.535 26.484 1.00 26.14 199 ASP A O 1
ATOM 1562 N N . ALA A 1 200 ? -9.007 43.076 25.957 1.00 29.97 200 ALA A N 1
ATOM 1563 C CA . ALA A 1 200 ? -9.034 42.916 24.523 1.00 29.97 200 ALA A CA 1
ATOM 1564 C C . ALA A 1 200 ? -7.843 43.651 23.890 1.00 29.97 200 ALA A C 1
ATOM 1566 O O . ALA A 1 200 ? -7.471 44.734 24.326 1.00 29.97 200 ALA A O 1
ATOM 1567 N N . GLY A 1 201 ? -7.312 43.101 22.796 1.00 33.91 201 GLY A N 1
ATOM 1568 C CA . GLY A 1 201 ? -6.430 43.836 21.889 1.00 33.91 201 GLY A CA 1
ATOM 1569 C C . GLY A 1 201 ? -4.934 43.644 22.130 1.00 33.91 201 GLY A C 1
ATOM 1570 O O . GLY A 1 201 ? -4.246 44.550 22.579 1.00 33.91 201 GLY A O 1
ATOM 1571 N N . ALA A 1 202 ? -4.405 42.503 21.693 1.00 25.77 202 ALA A N 1
ATOM 1572 C CA . ALA A 1 202 ? -3.013 42.406 21.262 1.00 25.77 202 ALA A CA 1
ATOM 1573 C C . ALA A 1 202 ? -2.954 41.544 19.994 1.00 25.77 202 ALA A C 1
ATOM 1575 O O . ALA A 1 202 ? -2.927 40.315 20.043 1.00 25.77 202 ALA A O 1
ATOM 1576 N N . GLN A 1 203 ? -3.003 42.210 18.839 1.00 27.80 203 GLN A N 1
ATOM 1577 C CA . GLN A 1 203 ? -2.629 41.620 17.558 1.00 27.80 203 GLN A CA 1
ATOM 1578 C C . GLN A 1 203 ? -1.132 41.303 17.595 1.00 27.80 203 GLN A C 1
ATOM 1580 O O . GLN A 1 203 ? -0.304 42.208 17.664 1.00 27.80 203 GLN A O 1
ATOM 1585 N N . VAL A 1 204 ? -0.789 40.019 17.517 1.00 26.23 204 VAL A N 1
ATOM 1586 C CA . VAL A 1 204 ? 0.557 39.573 17.150 1.00 26.23 204 VAL A CA 1
ATOM 1587 C C . VAL A 1 204 ? 0.549 39.351 15.633 1.00 26.23 204 VAL A C 1
ATOM 1589 O O . VAL A 1 204 ? -0.216 38.506 15.160 1.00 26.23 204 VAL A O 1
ATOM 1592 N N . PRO A 1 205 ? 1.332 40.097 14.837 1.00 24.50 205 PRO A N 1
ATOM 1593 C CA . PRO A 1 205 ? 1.393 39.881 13.401 1.00 24.50 205 PRO A CA 1
ATOM 1594 C C . PRO A 1 205 ? 2.292 38.676 13.100 1.00 24.50 205 PRO A C 1
ATOM 1596 O O . PRO A 1 205 ? 3.415 38.597 13.594 1.00 24.50 205 PRO A O 1
ATOM 1599 N N . GLY A 1 206 ? 1.811 37.757 12.257 1.00 28.78 206 GLY A N 1
ATOM 1600 C CA . GLY A 1 206 ? 2.690 36.797 11.583 1.00 28.78 206 GLY A CA 1
ATOM 1601 C C . GLY A 1 206 ? 2.402 35.308 11.762 1.00 28.78 206 GLY A C 1
ATOM 1602 O O . GLY A 1 206 ? 3.356 34.550 11.795 1.00 28.78 206 GLY A O 1
ATOM 1603 N N . VAL A 1 207 ? 1.144 34.851 11.821 1.00 27.42 207 VAL A N 1
ATOM 1604 C CA . VAL A 1 207 ? 0.797 33.443 11.510 1.00 27.42 207 VAL A CA 1
ATOM 1605 C C . VAL A 1 207 ? -0.622 33.367 10.925 1.00 27.42 207 VAL A C 1
ATOM 1607 O O . VAL A 1 207 ? -1.554 32.903 11.572 1.00 27.42 207 VAL A O 1
ATOM 1610 N N . ALA A 1 208 ? -0.821 33.860 9.703 1.00 27.47 208 ALA A N 1
ATOM 1611 C CA . ALA A 1 208 ? -2.071 33.648 8.968 1.00 27.47 208 ALA A CA 1
ATOM 1612 C C . ALA A 1 208 ? -1.849 33.770 7.453 1.00 27.47 208 ALA A C 1
ATOM 1614 O O . ALA A 1 208 ? -2.108 34.817 6.876 1.00 27.47 208 ALA A O 1
ATOM 1615 N N . ALA A 1 209 ? -1.330 32.701 6.840 1.00 26.95 209 ALA A N 1
ATOM 1616 C CA . ALA A 1 209 ? -1.522 32.332 5.428 1.00 26.95 209 ALA A CA 1
ATOM 1617 C C . ALA A 1 209 ? -0.732 31.040 5.136 1.00 26.95 209 ALA A C 1
ATOM 1619 O O . ALA A 1 209 ? 0.348 31.085 4.559 1.00 26.95 209 ALA A O 1
ATOM 1620 N N . PHE A 1 210 ? -1.212 29.878 5.595 1.00 24.86 210 PHE A N 1
ATOM 1621 C CA . PHE A 1 210 ? -0.555 28.592 5.280 1.00 24.86 210 PHE A CA 1
ATOM 1622 C C . PHE A 1 210 ? -1.513 27.442 4.934 1.00 24.86 210 PHE A C 1
ATOM 1624 O O . PHE A 1 210 ? -1.072 26.320 4.706 1.00 24.86 210 PHE A O 1
ATOM 1631 N N . PHE A 1 211 ? -2.814 27.716 4.822 1.00 25.17 211 PHE A N 1
ATOM 1632 C CA . PHE A 1 211 ? -3.817 26.745 4.385 1.00 25.17 211 PHE A CA 1
ATOM 1633 C C . PHE A 1 211 ? -4.621 27.308 3.214 1.00 25.17 211 PHE A C 1
ATOM 1635 O O . PHE A 1 211 ? -5.794 27.620 3.365 1.00 25.17 211 PHE A O 1
ATOM 1642 N N . ASP A 1 212 ? -3.982 27.447 2.050 1.00 26.47 212 ASP A N 1
ATOM 1643 C CA . ASP A 1 212 ? -4.726 27.554 0.788 1.00 26.47 212 ASP A CA 1
ATOM 1644 C C . ASP A 1 212 ? -3.954 26.998 -0.419 1.00 26.47 212 ASP A C 1
ATOM 1646 O O . ASP A 1 212 ? -3.732 27.653 -1.430 1.00 26.47 212 ASP A O 1
ATOM 1650 N N . THR A 1 213 ? -3.496 25.749 -0.315 1.00 33.41 213 THR A N 1
ATOM 1651 C CA . THR A 1 213 ? -3.131 24.958 -1.500 1.00 33.41 213 THR A CA 1
ATOM 1652 C C . THR A 1 213 ? -3.732 23.566 -1.350 1.00 33.41 213 THR A C 1
ATOM 1654 O O . THR A 1 213 ? -3.148 22.653 -0.774 1.00 33.41 213 THR A O 1
ATOM 1657 N N . GLY A 1 214 ? -4.971 23.404 -1.818 1.00 29.83 214 GLY A N 1
ATOM 1658 C CA . GLY A 1 214 ? -5.758 22.169 -1.735 1.00 29.83 214 GLY A CA 1
ATOM 1659 C C . GLY A 1 214 ? -5.218 20.991 -2.560 1.00 29.83 214 GLY A C 1
ATOM 1660 O O . GLY A 1 214 ? -5.938 20.442 -3.392 1.00 29.83 214 GLY A O 1
ATOM 1661 N N . ARG A 1 215 ? -3.967 20.565 -2.351 1.00 34.56 215 ARG A N 1
ATOM 1662 C CA . ARG A 1 215 ? -3.390 19.364 -2.972 1.00 34.56 215 ARG A CA 1
ATOM 1663 C C . ARG A 1 215 ? -2.537 18.589 -1.967 1.00 34.56 215 ARG A C 1
ATOM 1665 O O . ARG A 1 215 ? -1.394 18.925 -1.690 1.00 34.56 215 ARG A O 1
ATOM 1672 N N . THR A 1 216 ? -3.079 17.487 -1.452 1.00 36.66 216 THR A N 1
ATOM 1673 C CA . THR A 1 216 ? -2.289 16.471 -0.742 1.00 36.66 216 THR A CA 1
ATOM 1674 C C . THR A 1 216 ? -1.418 15.693 -1.736 1.00 36.66 216 THR A C 1
ATOM 1676 O O . THR A 1 216 ? -1.921 15.285 -2.787 1.00 36.66 216 THR A O 1
ATOM 1679 N N . LEU A 1 217 ? -0.165 15.390 -1.368 1.00 35.62 217 LEU A N 1
ATOM 1680 C CA . LEU A 1 217 ? 0.805 14.564 -2.122 1.00 35.62 217 LEU A CA 1
ATOM 1681 C C . LEU A 1 217 ? 0.222 13.252 -2.707 1.00 35.62 217 LEU A C 1
ATOM 1683 O O . LEU A 1 217 ? 0.715 12.744 -3.714 1.00 35.62 217 LEU A O 1
ATOM 1687 N N . GLY A 1 218 ? -0.857 12.714 -2.124 1.00 36.16 218 GLY A N 1
ATOM 1688 C CA . GLY A 1 218 ? -1.570 11.530 -2.621 1.00 36.16 218 GLY A CA 1
ATOM 1689 C C . GLY A 1 218 ? -2.213 11.683 -4.011 1.00 36.16 218 GLY A C 1
ATOM 1690 O O . GLY A 1 218 ? -2.409 10.681 -4.699 1.00 36.16 218 GLY A O 1
ATOM 1691 N N . GLY A 1 219 ? -2.487 12.911 -4.471 1.00 33.78 219 GLY A N 1
ATOM 1692 C CA . GLY A 1 219 ? -3.051 13.171 -5.804 1.00 33.78 219 GLY A CA 1
ATOM 1693 C C . GLY A 1 219 ? -2.043 13.027 -6.951 1.00 33.78 219 GLY A C 1
ATOM 1694 O O . GLY A 1 219 ? -2.424 12.690 -8.071 1.00 33.78 219 GLY A O 1
ATOM 1695 N N . MET A 1 220 ? -0.750 13.212 -6.667 1.00 34.50 220 MET A N 1
ATOM 1696 C CA . MET A 1 220 ? 0.313 13.241 -7.680 1.00 34.50 220 MET A CA 1
ATOM 1697 C C . MET A 1 220 ? 0.797 11.829 -8.073 1.00 34.50 220 MET A C 1
ATOM 1699 O O . MET A 1 220 ? 1.299 11.611 -9.173 1.00 34.50 220 MET A O 1
ATOM 1703 N N . VAL A 1 221 ? 0.569 10.828 -7.210 1.00 32.41 221 VAL A N 1
ATOM 1704 C CA . VAL A 1 221 ? 0.944 9.419 -7.458 1.00 32.41 221 VAL A CA 1
ATOM 1705 C C . VAL A 1 221 ? -0.210 8.597 -8.061 1.00 32.41 221 VAL A C 1
ATOM 1707 O O . VAL A 1 221 ? 0.028 7.574 -8.697 1.00 32.41 221 VAL A O 1
ATOM 1710 N N . ALA A 1 222 ? -1.466 9.039 -7.935 1.00 34.91 222 ALA A N 1
ATOM 1711 C CA . ALA A 1 222 ? -2.638 8.263 -8.359 1.00 34.91 222 ALA A CA 1
ATOM 1712 C C . ALA A 1 222 ? -3.079 8.467 -9.826 1.00 34.91 222 ALA A C 1
ATOM 1714 O O . ALA A 1 222 ? -4.022 7.810 -10.262 1.00 34.91 222 ALA A O 1
ATOM 1715 N N . ARG A 1 223 ? -2.419 9.336 -10.605 1.00 32.16 223 ARG A N 1
ATOM 1716 C CA . ARG A 1 223 ? -2.873 9.740 -11.954 1.00 32.16 223 ARG A CA 1
ATOM 1717 C C . ARG A 1 223 ? -2.238 8.989 -13.134 1.00 32.16 223 ARG A C 1
ATOM 1719 O O . ARG A 1 223 ? -2.179 9.512 -14.237 1.00 32.16 223 ARG A O 1
ATOM 1726 N N . VAL A 1 224 ? -1.780 7.754 -12.925 1.00 28.20 224 VAL A N 1
ATOM 1727 C CA . VAL A 1 224 ? -1.263 6.887 -14.003 1.00 28.20 224 VAL A CA 1
ATOM 1728 C C . VAL A 1 224 ? -1.799 5.469 -13.814 1.00 28.20 224 VAL A C 1
ATOM 1730 O O . VAL A 1 224 ? -1.069 4.580 -13.395 1.00 28.20 224 VAL A O 1
ATOM 1733 N N . CYS A 1 225 ? -3.104 5.287 -14.025 1.00 25.84 225 CYS A N 1
ATOM 1734 C CA . CYS A 1 225 ? -3.776 4.007 -14.294 1.00 25.84 225 CYS A CA 1
ATOM 1735 C C . CYS A 1 225 ? -5.251 4.297 -14.636 1.00 25.84 225 CYS A C 1
ATOM 1737 O O . CYS A 1 225 ? -6.134 4.095 -13.803 1.00 25.84 225 CYS A O 1
ATOM 1739 N N . GLU A 1 226 ? -5.526 4.769 -15.852 1.00 25.05 226 GLU A N 1
ATOM 1740 C CA . GLU A 1 226 ? -6.857 4.641 -16.460 1.00 25.05 226 GLU A CA 1
ATOM 1741 C C . GLU A 1 226 ? -6.752 3.745 -17.703 1.00 25.05 226 GLU A C 1
ATOM 1743 O O . GLU A 1 226 ? -5.888 3.984 -18.549 1.00 25.05 226 GLU A O 1
ATOM 1748 N N . PRO A 1 227 ? -7.590 2.699 -17.829 1.00 26.95 227 PRO A N 1
ATOM 1749 C CA . PRO A 1 227 ? -7.843 2.061 -19.110 1.00 26.95 227 PRO A CA 1
ATOM 1750 C C . PRO A 1 227 ? -8.758 2.964 -19.949 1.00 26.95 227 PRO A C 1
ATOM 1752 O O . PRO A 1 227 ? -9.693 3.573 -19.429 1.00 26.95 227 PRO A O 1
ATOM 1755 N N . GLN A 1 228 ? -8.459 3.043 -21.245 1.00 24.97 228 GLN A N 1
ATOM 1756 C CA . GLN A 1 228 ? -9.172 3.837 -22.246 1.00 24.97 228 GLN A CA 1
ATOM 1757 C C . GLN A 1 228 ? -10.697 3.655 -22.137 1.00 24.97 228 GLN A C 1
ATOM 1759 O O . GLN A 1 228 ? -11.203 2.536 -22.216 1.00 24.97 228 GLN A O 1
ATOM 1764 N N . SER A 1 229 ? -11.425 4.759 -21.952 1.00 26.73 229 SER A N 1
ATOM 1765 C CA . SER A 1 229 ? -12.887 4.785 -21.988 1.00 26.73 229 SER A CA 1
ATOM 1766 C C . SER A 1 229 ? -13.372 5.060 -23.413 1.00 26.73 229 SER A C 1
ATOM 1768 O O . SER A 1 229 ? -12.991 6.040 -24.051 1.00 26.73 229 SER A O 1
ATOM 1770 N N . VAL A 1 230 ? -14.209 4.154 -23.918 1.00 28.92 230 VAL A N 1
ATOM 1771 C CA . VAL A 1 230 ? -14.957 4.295 -25.171 1.00 28.92 230 VAL A CA 1
ATOM 1772 C C . VAL A 1 230 ? -16.117 5.266 -24.927 1.00 28.92 230 VAL A C 1
ATOM 1774 O O . VAL A 1 230 ? -16.863 5.113 -23.959 1.00 28.92 230 VAL A O 1
ATOM 1777 N N . ARG A 1 231 ? -16.248 6.281 -25.788 1.00 24.77 231 ARG A N 1
ATOM 1778 C CA . ARG A 1 231 ? -17.349 7.260 -25.781 1.00 24.77 231 ARG A CA 1
ATOM 1779 C C . ARG A 1 231 ? -18.657 6.608 -26.259 1.00 24.77 231 ARG A C 1
ATOM 1781 O O . ARG A 1 231 ? -18.605 5.904 -27.265 1.00 24.77 231 ARG A O 1
ATOM 1788 N N . PRO A 1 232 ? -19.820 6.897 -25.650 1.00 29.25 232 PRO A N 1
ATOM 1789 C CA . PRO A 1 232 ? -21.106 6.733 -26.314 1.00 29.25 232 PRO A CA 1
ATOM 1790 C C . PRO A 1 232 ? -21.662 8.087 -26.787 1.00 29.25 232 PRO A C 1
ATOM 1792 O O . PRO A 1 232 ? -21.559 9.098 -26.090 1.00 29.25 232 PRO A O 1
ATOM 1795 N N . GLU A 1 233 ? -22.236 8.084 -27.988 1.00 27.38 233 GLU A N 1
ATOM 1796 C CA . GLU A 1 233 ? -22.997 9.189 -28.585 1.00 27.38 233 GLU A CA 1
ATOM 1797 C C . GLU A 1 233 ? -24.406 9.347 -27.967 1.00 27.38 233 GLU A C 1
ATOM 1799 O O . GLU A 1 233 ? -24.891 8.420 -27.309 1.00 27.38 233 GLU A O 1
ATOM 1804 N N . PRO A 1 234 ? -25.067 10.515 -28.131 1.00 29.00 234 PRO A N 1
ATOM 1805 C CA . PRO A 1 234 ? -26.312 10.841 -27.442 1.00 29.00 234 PRO A CA 1
ATOM 1806 C C . PRO A 1 234 ? -27.551 10.324 -28.188 1.00 29.00 234 PRO A C 1
ATOM 1808 O O . PRO A 1 234 ? -27.611 10.351 -29.413 1.00 29.00 234 PRO A O 1
ATOM 1811 N N . VAL A 1 235 ? -28.584 9.924 -27.438 1.00 30.22 235 VAL A N 1
ATOM 1812 C CA . VAL A 1 235 ? -29.937 9.693 -27.969 1.00 30.22 235 VAL A CA 1
ATOM 1813 C C . VAL A 1 235 ? -30.902 10.657 -27.286 1.00 30.22 235 VAL A C 1
ATOM 1815 O O . VAL A 1 235 ? -31.022 10.682 -26.060 1.00 30.22 235 VAL A O 1
ATOM 1818 N N . GLU A 1 236 ? -31.568 11.463 -28.104 1.00 26.89 236 GLU A N 1
ATOM 1819 C CA . GLU A 1 236 ? -32.599 12.419 -27.720 1.00 26.89 236 GLU A CA 1
ATOM 1820 C C . GLU A 1 236 ? -33.944 11.738 -27.398 1.00 26.89 236 GLU A C 1
ATOM 1822 O O . GLU A 1 236 ? -34.422 10.875 -28.127 1.00 26.89 236 GLU A O 1
ATOM 1827 N N . GLY A 1 237 ? -34.574 12.205 -26.314 1.00 26.94 237 GLY A N 1
ATOM 1828 C CA . GLY A 1 237 ? -35.977 12.639 -26.278 1.00 26.94 237 GLY A CA 1
ATOM 1829 C C . GLY A 1 237 ? -37.121 11.626 -26.440 1.00 26.94 237 GLY A C 1
ATOM 1830 O O . GLY A 1 237 ? -37.530 11.320 -27.554 1.00 26.94 237 GLY A O 1
ATOM 1831 N N . ARG A 1 238 ? -37.843 11.352 -25.338 1.00 25.72 238 ARG A N 1
ATOM 1832 C CA . ARG A 1 238 ? -39.294 11.650 -25.262 1.00 25.72 238 ARG A CA 1
ATOM 1833 C C . ARG A 1 238 ? -39.834 11.645 -23.826 1.00 25.72 238 ARG A C 1
ATOM 1835 O O . ARG A 1 238 ? -39.545 10.754 -23.036 1.00 25.72 238 ARG A O 1
ATOM 1842 N N . ALA A 1 239 ? -40.620 12.676 -23.527 1.00 29.92 239 ALA A N 1
ATOM 1843 C CA . ALA A 1 239 ? -41.288 12.964 -22.259 1.00 29.92 239 ALA A CA 1
ATOM 1844 C C . ALA A 1 239 ? -42.542 12.075 -22.010 1.00 29.92 239 ALA A C 1
ATOM 1846 O O . ALA A 1 239 ? -42.993 11.392 -22.933 1.00 29.92 239 ALA A O 1
ATOM 1847 N N . PRO A 1 240 ? -43.100 12.073 -20.779 1.00 37.72 240 PRO A N 1
ATOM 1848 C CA . PRO A 1 240 ? -43.972 11.023 -20.248 1.00 37.72 240 PRO A CA 1
ATOM 1849 C C . PRO A 1 240 ? -45.466 11.352 -20.376 1.00 37.72 240 PRO A C 1
ATOM 1851 O O . PRO A 1 240 ? -45.843 12.511 -20.530 1.00 37.72 240 PRO A O 1
ATOM 1854 N N . ASN A 1 241 ? -46.331 10.343 -20.228 1.00 27.22 241 ASN A N 1
ATOM 1855 C CA . ASN A 1 241 ? -47.754 10.569 -19.987 1.00 27.22 241 ASN A CA 1
ATOM 1856 C C . ASN A 1 241 ? -48.396 9.506 -19.080 1.00 27.22 241 ASN A C 1
ATOM 1858 O O . ASN A 1 241 ? -48.130 8.315 -19.208 1.00 27.22 241 ASN A O 1
ATOM 1862 N N . ALA A 1 242 ? -49.330 10.017 -18.273 1.00 27.23 242 ALA A N 1
ATOM 1863 C CA . ALA A 1 242 ? -50.456 9.370 -17.596 1.00 27.23 242 ALA A CA 1
ATOM 1864 C C . ALA A 1 242 ? -50.242 8.704 -16.217 1.00 27.23 242 ALA A C 1
ATOM 1866 O O . ALA A 1 242 ? -49.694 7.616 -16.064 1.00 27.23 242 ALA A O 1
ATOM 1867 N N . ALA A 1 243 ? -50.814 9.385 -15.220 1.00 28.20 243 ALA A N 1
ATOM 1868 C CA . ALA A 1 243 ? -51.184 8.899 -13.893 1.00 28.20 243 ALA A CA 1
ATOM 1869 C C . ALA A 1 243 ? -52.606 8.242 -13.921 1.00 28.20 243 ALA A C 1
ATOM 1871 O O . ALA A 1 243 ? -53.096 7.914 -15.002 1.00 28.20 243 ALA A O 1
ATOM 1872 N N . PRO A 1 244 ? -53.288 7.974 -12.787 1.00 41.75 244 PRO A N 1
ATOM 1873 C CA . PRO A 1 244 ? -53.593 6.621 -12.324 1.00 41.75 244 PRO A CA 1
ATOM 1874 C C . PRO A 1 244 ? -55.100 6.290 -12.339 1.00 41.75 244 PRO A C 1
ATOM 1876 O O . PRO A 1 244 ? -55.955 7.172 -12.401 1.00 41.75 244 PRO A O 1
ATOM 1879 N N . ARG A 1 245 ? -55.458 5.008 -12.183 1.00 26.05 245 ARG A N 1
ATOM 1880 C CA . ARG A 1 245 ? -56.820 4.614 -11.785 1.00 26.05 245 ARG A CA 1
ATOM 1881 C C . ARG A 1 245 ? -56.804 3.543 -10.703 1.00 26.05 245 ARG A C 1
ATOM 1883 O O . ARG A 1 245 ? -56.324 2.435 -10.903 1.00 26.05 245 ARG A O 1
ATOM 1890 N N . ALA A 1 246 ? -57.386 3.918 -9.570 1.00 28.23 246 ALA A N 1
ATOM 1891 C CA . ALA A 1 246 ? -57.838 3.038 -8.510 1.00 28.23 246 ALA A CA 1
ATOM 1892 C C . ALA A 1 246 ? -58.968 2.117 -8.996 1.00 28.23 246 ALA A C 1
ATOM 1894 O O . ALA A 1 246 ? -59.790 2.536 -9.814 1.00 28.23 246 ALA A O 1
ATOM 1895 N N . ARG A 1 247 ? -59.074 0.924 -8.400 1.00 26.50 247 ARG A N 1
ATOM 1896 C CA . ARG A 1 247 ? -60.362 0.300 -8.071 1.00 26.50 247 ARG A CA 1
ATOM 1897 C C . ARG A 1 247 ? -60.210 -0.727 -6.946 1.00 26.50 247 ARG A C 1
ATOM 1899 O O . ARG A 1 247 ? -59.308 -1.552 -6.922 1.00 26.50 247 ARG A O 1
ATOM 1906 N N . THR A 1 248 ? -61.140 -0.574 -6.023 1.00 26.08 248 THR A N 1
ATOM 1907 C CA . THR A 1 248 ? -61.531 -1.345 -4.843 1.00 26.08 248 THR A CA 1
ATOM 1908 C C . THR A 1 248 ? -61.969 -2.780 -5.146 1.00 26.08 248 THR A C 1
ATOM 1910 O O . THR A 1 248 ? -62.597 -2.999 -6.180 1.00 26.08 248 THR A O 1
ATOM 1913 N N . SER A 1 249 ? -61.820 -3.705 -4.189 1.00 26.94 249 SER A N 1
ATOM 1914 C CA . SER A 1 249 ? -62.961 -4.418 -3.564 1.00 26.94 249 SER A CA 1
ATOM 1915 C C . SER A 1 249 ? -62.513 -5.497 -2.551 1.00 26.94 249 SER A C 1
ATOM 1917 O O . SER A 1 249 ? -61.577 -6.244 -2.805 1.00 26.94 249 SER A O 1
ATOM 1919 N N . THR A 1 250 ? -63.164 -5.470 -1.375 1.00 27.50 250 THR A N 1
ATOM 1920 C CA . THR A 1 250 ? -63.694 -6.582 -0.536 1.00 27.50 250 THR A CA 1
ATOM 1921 C C . THR A 1 250 ? -63.071 -7.985 -0.697 1.00 27.50 250 THR A C 1
ATOM 1923 O O . THR A 1 250 ? -63.020 -8.500 -1.800 1.00 27.50 250 THR A O 1
ATOM 1926 N N . GLY A 1 251 ? -62.646 -8.741 0.319 1.00 25.89 251 GLY A N 1
ATOM 1927 C CA . GLY A 1 251 ? -63.202 -8.943 1.659 1.00 25.89 251 GLY A CA 1
ATOM 1928 C C . GLY A 1 251 ? -63.846 -10.338 1.757 1.00 25.89 251 GLY A C 1
ATOM 1929 O O . GLY A 1 251 ? -64.941 -10.515 1.242 1.00 25.89 251 GLY A O 1
ATOM 1930 N N . SER A 1 252 ? -63.213 -11.303 2.438 1.00 27.17 252 SER A N 1
ATOM 1931 C CA . SER A 1 252 ? -63.924 -12.410 3.104 1.00 27.17 252 SER A CA 1
ATOM 1932 C C . SER A 1 252 ? -63.078 -13.068 4.196 1.00 27.17 252 SER A C 1
ATOM 1934 O O . SER A 1 252 ? -61.920 -13.426 3.994 1.00 27.17 252 SER A O 1
ATOM 1936 N N . VAL A 1 253 ? -63.722 -13.220 5.346 1.00 27.88 253 VAL A N 1
ATOM 1937 C CA . VAL A 1 253 ? -63.284 -13.858 6.587 1.00 27.88 253 VAL A CA 1
ATOM 1938 C C . VAL A 1 253 ? -63.208 -15.379 6.420 1.00 27.88 253 VAL A C 1
ATOM 1940 O O . VAL A 1 253 ? -64.069 -15.973 5.778 1.00 27.88 253 VAL A O 1
ATOM 1943 N N . GLY A 1 254 ? -62.217 -16.003 7.059 1.00 25.97 254 GLY A N 1
ATOM 1944 C CA . GLY A 1 254 ? -62.114 -17.452 7.225 1.00 25.97 254 GLY A CA 1
ATOM 1945 C C . GLY A 1 254 ? -61.233 -17.784 8.426 1.00 25.97 254 GLY A C 1
ATOM 1946 O O . GLY A 1 254 ? -60.012 -17.820 8.325 1.00 25.97 254 GLY A O 1
ATOM 1947 N N . THR A 1 255 ? -61.869 -17.958 9.579 1.00 27.06 255 THR A N 1
ATOM 1948 C CA . THR A 1 255 ? -61.283 -18.414 10.843 1.00 27.06 255 THR A CA 1
ATOM 1949 C C . THR A 1 255 ? -60.965 -19.907 10.752 1.00 27.06 255 THR A C 1
ATOM 1951 O O . THR A 1 255 ? -61.882 -20.659 10.442 1.00 27.06 255 THR A O 1
ATOM 1954 N N . GLN A 1 256 ? -59.747 -20.357 11.091 1.00 27.06 256 GLN A N 1
ATOM 1955 C CA . GLN A 1 256 ? -59.561 -21.624 11.818 1.00 27.06 256 GLN A CA 1
ATOM 1956 C C . GLN A 1 256 ? -58.157 -21.806 12.436 1.00 27.06 256 GLN A C 1
ATOM 1958 O O . GLN A 1 256 ? -57.120 -21.575 11.827 1.00 27.06 256 GLN A O 1
ATOM 1963 N N . GLU A 1 257 ? -58.241 -22.175 13.710 1.00 25.59 257 GLU A N 1
ATOM 1964 C CA . GLU A 1 257 ? -57.351 -22.743 14.725 1.00 25.59 257 GLU A CA 1
ATOM 1965 C C . GLU A 1 257 ? -55.894 -23.193 14.461 1.00 25.59 257 GLU A C 1
ATOM 1967 O O . GLU A 1 257 ? -55.537 -23.866 13.503 1.00 25.59 257 GLU A O 1
ATOM 1972 N N . ARG A 1 258 ? -55.098 -22.879 15.498 1.00 27.92 258 ARG A N 1
ATOM 1973 C CA . ARG A 1 258 ? -53.901 -23.531 16.069 1.00 27.92 258 ARG A CA 1
ATOM 1974 C C . ARG A 1 258 ? -53.450 -24.882 15.482 1.00 27.92 258 ARG A C 1
ATOM 1976 O O . ARG A 1 258 ? -54.138 -25.883 15.634 1.00 27.92 258 ARG A O 1
ATOM 1983 N N . ALA A 1 259 ? -52.154 -24.958 15.165 1.00 24.95 259 ALA A N 1
ATOM 1984 C CA . ALA A 1 259 ? -51.311 -26.101 15.530 1.00 24.95 259 ALA A CA 1
ATOM 1985 C C . ALA A 1 259 ? -49.833 -25.686 15.668 1.00 24.95 259 ALA A C 1
ATOM 1987 O O . ALA A 1 259 ? -49.233 -25.111 14.763 1.00 24.95 259 ALA A O 1
ATOM 1988 N N . LEU A 1 260 ? -49.250 -25.989 16.830 1.00 34.22 260 LEU A N 1
ATOM 1989 C CA . LEU A 1 260 ? -47.810 -25.996 17.083 1.00 34.22 260 LEU A CA 1
ATOM 1990 C C . LEU A 1 260 ? -47.151 -27.065 16.207 1.00 34.22 260 LEU A C 1
ATOM 1992 O O . LEU A 1 260 ? -47.517 -28.233 16.301 1.00 34.22 260 LEU A O 1
ATOM 1996 N N . SER A 1 261 ? -46.146 -26.704 15.410 1.00 24.02 261 SER A N 1
ATOM 1997 C CA . SER A 1 261 ? -45.216 -27.668 14.810 1.00 24.02 261 SER A CA 1
ATOM 1998 C C . SER A 1 261 ? -43.878 -26.997 14.502 1.00 24.02 261 SER A C 1
ATOM 2000 O O . SER A 1 261 ? -43.782 -26.105 13.664 1.00 24.02 261 SER A O 1
ATOM 2002 N N . ARG A 1 262 ? -42.833 -27.433 15.213 1.00 35.91 262 ARG A N 1
ATOM 2003 C CA . ARG A 1 262 ? -41.426 -27.235 14.832 1.00 35.91 262 ARG A CA 1
ATOM 2004 C C . ARG A 1 262 ? -41.175 -27.930 13.487 1.00 35.91 262 ARG A C 1
ATOM 2006 O O . ARG A 1 262 ? -41.545 -29.096 13.384 1.00 35.91 262 ARG A O 1
ATOM 2013 N N . PRO A 1 263 ? -40.432 -27.332 12.541 1.00 27.56 263 PRO A N 1
ATOM 2014 C CA . PRO A 1 263 ? -39.766 -28.107 11.512 1.00 27.56 263 PRO A CA 1
ATOM 2015 C C . PRO A 1 263 ? -38.265 -28.175 11.795 1.00 27.56 263 PRO A C 1
ATOM 2017 O O . PRO A 1 263 ? -37.535 -27.185 11.764 1.00 27.56 263 PRO A O 1
ATOM 2020 N N . SER A 1 264 ? -37.824 -29.393 12.081 1.00 24.28 264 SER A N 1
ATOM 2021 C CA . SER A 1 264 ? -36.455 -29.846 11.902 1.00 24.28 264 SER A CA 1
ATOM 2022 C C . SER A 1 264 ? -36.114 -29.949 10.412 1.00 24.28 264 SER A C 1
ATOM 2024 O O . SER A 1 264 ? -36.886 -30.507 9.640 1.00 24.28 264 SER A O 1
ATOM 2026 N N . ASN A 1 265 ? -34.889 -29.532 10.099 1.00 28.41 265 ASN A N 1
ATOM 2027 C CA . ASN A 1 265 ? -33.999 -30.056 9.061 1.00 28.41 265 ASN A CA 1
ATOM 2028 C C . ASN A 1 265 ? -34.213 -29.699 7.574 1.00 28.41 265 ASN A C 1
ATOM 2030 O O . ASN A 1 265 ? -35.057 -30.225 6.858 1.00 28.41 265 ASN A O 1
ATOM 2034 N N . SER A 1 266 ? -33.243 -28.889 7.126 1.00 30.23 266 SER A N 1
ATOM 2035 C CA . SER A 1 266 ? -32.346 -29.130 5.987 1.00 30.23 266 SER A CA 1
ATOM 2036 C C . SER A 1 266 ? -32.970 -29.292 4.603 1.00 30.23 266 SER A C 1
ATOM 2038 O O . SER A 1 266 ? -33.335 -30.389 4.189 1.00 30.23 266 SER A O 1
ATOM 2040 N N . HIS A 1 267 ? -32.920 -28.213 3.823 1.00 27.11 267 HIS A N 1
ATOM 2041 C CA . HIS A 1 267 ? -32.691 -28.307 2.385 1.00 27.11 267 HIS A CA 1
ATOM 2042 C C . HIS A 1 267 ? -31.386 -27.585 2.058 1.00 27.11 267 HIS A C 1
ATOM 2044 O O . HIS A 1 267 ? -31.277 -26.363 2.105 1.00 27.11 267 HIS A O 1
ATOM 2050 N N . THR A 1 268 ? -30.371 -28.405 1.814 1.00 28.45 268 THR A N 1
ATOM 2051 C CA . THR A 1 268 ? -29.009 -28.043 1.445 1.00 28.45 268 THR A CA 1
ATOM 2052 C C . THR A 1 268 ? -29.011 -27.460 0.036 1.00 28.45 268 THR A C 1
ATOM 2054 O O . THR A 1 268 ? -29.129 -28.188 -0.947 1.00 28.45 268 THR A O 1
ATOM 2057 N N . THR A 1 269 ? -28.861 -26.145 -0.091 1.00 28.38 269 THR A N 1
ATOM 2058 C CA . THR A 1 269 ? -28.510 -25.526 -1.369 1.00 28.38 269 THR A CA 1
ATOM 2059 C C . THR A 1 269 ? -27.030 -25.806 -1.629 1.00 28.38 269 THR A C 1
ATOM 2061 O O . THR A 1 269 ? -26.165 -25.363 -0.874 1.00 28.38 269 THR A O 1
ATOM 2064 N N . ASN A 1 270 ? -26.741 -26.583 -2.676 1.00 26.62 270 ASN A N 1
ATOM 2065 C CA . ASN A 1 270 ? -25.390 -26.884 -3.151 1.00 26.62 270 ASN A CA 1
ATOM 2066 C C . ASN A 1 270 ? -24.664 -25.591 -3.559 1.00 26.62 270 ASN A C 1
ATOM 2068 O O . ASN A 1 270 ? -24.758 -25.134 -4.696 1.00 26.62 270 ASN A O 1
ATOM 2072 N N . ILE A 1 271 ? -23.927 -25.000 -2.620 1.00 33.94 271 ILE A N 1
ATOM 2073 C CA . ILE A 1 271 ? -22.948 -23.951 -2.898 1.00 33.94 271 ILE A CA 1
ATOM 2074 C C . ILE A 1 271 ? -21.715 -24.633 -3.492 1.00 33.94 271 ILE A C 1
ATOM 2076 O O . ILE A 1 271 ? -21.167 -25.570 -2.913 1.00 33.94 271 ILE A O 1
ATOM 2080 N N . HIS A 1 272 ? -21.295 -24.167 -4.667 1.00 31.52 272 HIS A N 1
ATOM 2081 C CA . HIS A 1 272 ? -20.104 -24.621 -5.377 1.00 31.52 272 HIS A CA 1
ATOM 2082 C C . HIS A 1 272 ? -18.903 -24.834 -4.439 1.00 31.52 272 HIS A C 1
ATOM 2084 O O . HIS A 1 272 ? -18.424 -23.891 -3.804 1.00 31.52 272 HIS A O 1
ATOM 2090 N N . LYS A 1 273 ? -18.391 -26.074 -4.408 1.00 28.62 273 LYS A N 1
ATOM 2091 C CA . LYS A 1 273 ? -17.086 -26.449 -3.845 1.00 28.62 273 LYS A CA 1
ATOM 2092 C C . LYS A 1 273 ? -15.986 -25.631 -4.534 1.00 28.62 273 LYS A C 1
ATOM 2094 O O . LYS A 1 273 ? -15.440 -26.035 -5.554 1.00 28.62 273 LYS A O 1
ATOM 2099 N N . ARG A 1 274 ? -15.666 -24.461 -3.983 1.00 30.91 274 ARG A N 1
ATOM 2100 C CA . ARG A 1 274 ? -14.307 -23.911 -4.060 1.00 30.91 274 ARG A CA 1
ATOM 2101 C C . ARG A 1 274 ? -13.440 -24.731 -3.111 1.00 30.91 274 ARG A C 1
ATOM 2103 O O . ARG A 1 274 ? -13.935 -25.132 -2.064 1.00 30.91 274 ARG A O 1
ATOM 2110 N N . ASP A 1 275 ? -12.181 -24.964 -3.466 1.00 30.25 275 ASP A N 1
ATOM 2111 C CA . ASP A 1 275 ? -11.180 -25.647 -2.639 1.00 30.25 275 ASP A CA 1
ATOM 2112 C C . ASP A 1 275 ? -11.020 -24.973 -1.261 1.00 30.25 275 ASP A C 1
ATOM 2114 O O . ASP A 1 275 ? -10.170 -24.102 -1.049 1.00 30.25 275 ASP A O 1
ATOM 2118 N N . VAL A 1 276 ? -11.867 -25.355 -0.306 1.00 36.47 276 VAL A N 1
ATOM 2119 C CA . VAL A 1 276 ? -11.718 -25.027 1.107 1.00 36.47 276 VAL A CA 1
ATOM 2120 C C . VAL A 1 276 ? -10.730 -26.049 1.651 1.00 36.47 276 VAL A C 1
ATOM 2122 O O . VAL A 1 276 ? -11.097 -27.183 1.938 1.00 36.47 276 VAL A O 1
ATOM 2125 N N . ARG A 1 277 ? -9.456 -25.659 1.791 1.00 44.56 277 ARG A N 1
ATOM 2126 C CA . ARG A 1 277 ? -8.634 -26.252 2.857 1.00 44.56 277 ARG A CA 1
ATOM 2127 C C . ARG A 1 277 ? -9.481 -26.166 4.122 1.00 44.56 277 ARG A C 1
ATOM 2129 O O . ARG A 1 277 ? -9.892 -25.053 4.439 1.00 44.56 277 ARG A O 1
ATOM 2136 N N . GLU A 1 278 ? -9.757 -27.283 4.789 1.00 53.78 278 GLU A N 1
ATOM 2137 C CA . GLU A 1 278 ? -10.366 -27.275 6.121 1.00 53.78 278 GLU A CA 1
ATOM 2138 C C . GLU A 1 278 ? -9.579 -26.283 6.982 1.00 53.78 278 GLU A C 1
ATOM 2140 O O . GLU A 1 278 ? -8.388 -26.461 7.238 1.00 53.78 278 GLU A O 1
ATOM 2145 N N . ILE A 1 279 ? -10.198 -25.142 7.289 1.00 71.75 279 ILE A N 1
ATOM 2146 C CA . ILE A 1 279 ? -9.538 -24.080 8.038 1.00 71.75 279 ILE A CA 1
ATOM 2147 C C . ILE A 1 279 ? -9.628 -24.501 9.499 1.00 71.75 279 ILE A C 1
ATOM 2149 O O . ILE A 1 279 ? -10.695 -24.399 10.101 1.00 71.75 279 ILE A O 1
ATOM 2153 N N . SER A 1 280 ? -8.525 -25.006 10.052 1.00 82.81 280 SER A N 1
ATOM 2154 C CA . SER A 1 280 ? -8.464 -25.399 11.459 1.00 82.81 280 SER A CA 1
ATOM 2155 C C . SER A 1 280 ? -8.795 -24.206 12.372 1.00 82.81 280 SER A C 1
ATOM 2157 O O . SER A 1 280 ? -8.363 -23.077 12.087 1.00 82.81 280 SER A O 1
ATOM 2159 N N . PRO A 1 281 ? -9.557 -24.423 13.461 1.00 91.62 281 PRO A N 1
ATOM 2160 C CA . PRO A 1 281 ? -9.883 -23.370 14.412 1.00 91.62 281 PRO A CA 1
ATOM 2161 C C . PRO A 1 281 ? -8.595 -22.868 15.070 1.00 91.62 281 PRO A C 1
ATOM 2163 O O . PRO A 1 281 ? -7.832 -23.641 15.642 1.00 91.62 281 PRO A O 1
ATOM 2166 N N . LEU A 1 282 ? -8.354 -21.563 14.963 1.00 92.25 282 LEU A N 1
ATOM 2167 C CA . LEU A 1 282 ? -7.134 -20.896 15.420 1.00 92.25 282 LEU A CA 1
ATOM 2168 C C . LEU A 1 282 ? -7.441 -19.909 16.551 1.00 92.25 282 LEU A C 1
ATOM 2170 O O . LEU A 1 282 ? -8.400 -19.133 16.458 1.00 92.25 282 LEU A O 1
ATOM 2174 N N . VAL A 1 283 ? -6.592 -19.893 17.577 1.00 94.44 283 VAL A N 1
ATOM 2175 C CA . VAL A 1 283 ? -6.594 -18.900 18.659 1.00 94.44 283 VAL A CA 1
ATOM 2176 C C . VAL A 1 283 ? -5.188 -18.378 18.934 1.00 94.44 283 VAL A C 1
ATOM 2178 O O . VAL A 1 283 ? -4.197 -19.094 18.773 1.00 94.44 283 VAL A O 1
ATOM 2181 N N . THR A 1 284 ? -5.098 -17.131 19.392 1.00 93.56 284 THR A N 1
ATOM 2182 C CA . THR A 1 284 ? -3.871 -16.601 20.000 1.00 93.56 284 THR A CA 1
ATOM 2183 C C . THR A 1 284 ? -4.003 -16.573 21.517 1.00 93.56 284 THR A C 1
ATOM 2185 O O . THR A 1 284 ? -5.100 -16.367 22.036 1.00 93.56 284 THR A O 1
ATOM 2188 N N . VAL A 1 285 ? -2.908 -16.784 22.246 1.00 94.81 285 VAL A N 1
ATOM 2189 C CA . VAL A 1 285 ? -2.889 -16.834 23.713 1.00 94.81 285 VAL A CA 1
ATOM 2190 C C . VAL A 1 285 ? -1.869 -15.880 24.304 1.00 94.81 285 VAL A C 1
ATOM 2192 O O . VAL A 1 285 ? -0.837 -15.590 23.711 1.00 94.81 285 VAL A O 1
ATOM 2195 N N . HIS A 1 286 ? -2.158 -15.408 25.506 1.00 91.94 286 HIS A N 1
ATOM 2196 C CA . HIS A 1 286 ? -1.262 -14.576 26.291 1.00 91.94 286 HIS A CA 1
ATOM 2197 C C . HIS A 1 286 ? -1.276 -15.048 27.740 1.00 91.94 286 HIS A C 1
ATOM 2199 O O . HIS A 1 286 ? -2.218 -15.700 28.200 1.00 91.94 286 HIS A O 1
ATOM 2205 N N . LYS A 1 287 ? -0.197 -14.746 28.457 1.00 90.94 287 LYS A N 1
ATOM 2206 C CA . LYS A 1 287 ? -0.061 -15.090 29.867 1.00 90.94 287 LYS A CA 1
ATOM 2207 C C . LYS A 1 287 ? -0.416 -13.871 30.711 1.00 90.94 287 LYS A C 1
ATOM 2209 O O . LYS A 1 287 ? 0.316 -12.885 30.692 1.00 90.94 287 LYS A O 1
ATOM 2214 N N . ILE A 1 288 ? -1.507 -13.961 31.465 1.00 86.00 288 ILE A N 1
ATOM 2215 C CA . ILE A 1 288 ? -1.860 -12.987 32.501 1.00 86.00 288 ILE A CA 1
ATOM 2216 C C . ILE A 1 288 ? -1.538 -13.632 33.848 1.00 86.00 288 ILE A C 1
ATOM 2218 O O . ILE A 1 288 ? -2.180 -14.595 34.268 1.00 86.00 288 ILE A O 1
ATOM 2222 N N . SER A 1 289 ? -0.520 -13.108 34.536 1.00 85.38 289 SER A N 1
ATOM 2223 C CA . SER A 1 289 ? -0.027 -13.661 35.805 1.00 85.38 289 SER A CA 1
ATOM 2224 C C . SER A 1 289 ? 0.367 -15.148 35.673 1.00 85.38 289 SER A C 1
ATOM 2226 O O . SER A 1 289 ? 1.314 -15.470 34.952 1.00 85.38 289 SER A O 1
ATOM 2228 N N . SER A 1 290 ? -0.335 -16.070 36.338 1.00 83.81 290 SER A N 1
ATOM 2229 C CA . SER A 1 290 ? -0.108 -17.521 36.267 1.00 83.81 290 SER A CA 1
ATOM 2230 C C . SER A 1 290 ? -0.997 -18.250 35.251 1.00 83.81 290 SER A C 1
ATOM 2232 O O . SER A 1 290 ? -0.768 -19.434 34.999 1.00 83.81 290 SER A O 1
ATOM 2234 N N . ARG A 1 291 ? -1.981 -17.575 34.641 1.00 88.81 291 ARG A N 1
ATOM 2235 C CA . ARG A 1 291 ? -2.986 -18.186 33.759 1.00 88.81 291 ARG A CA 1
ATOM 2236 C C . ARG A 1 291 ? -2.708 -17.868 32.289 1.00 88.81 291 ARG A C 1
ATOM 2238 O O . ARG A 1 291 ? -2.300 -16.761 31.945 1.00 88.81 291 ARG A O 1
ATOM 2245 N N . ILE A 1 292 ? -2.922 -18.858 31.420 1.00 93.00 292 ILE A N 1
ATOM 2246 C CA . ILE A 1 292 ? -2.867 -18.689 29.962 1.00 93.00 292 ILE A CA 1
ATOM 2247 C C . ILE A 1 292 ? -4.298 -18.538 29.451 1.00 93.00 292 ILE A C 1
ATOM 2249 O O . ILE A 1 292 ? -5.117 -19.451 29.605 1.00 93.00 292 ILE A O 1
ATOM 2253 N N . GLU A 1 293 ? -4.583 -17.390 28.847 1.00 94.69 293 GLU A N 1
ATOM 2254 C CA . GLU A 1 293 ? -5.910 -17.012 28.366 1.00 94.69 293 GLU A CA 1
ATOM 2255 C C . GLU A 1 293 ? -5.879 -16.702 26.871 1.00 94.69 293 GLU A C 1
ATOM 2257 O O . GLU A 1 293 ? -4.867 -16.262 26.312 1.00 94.69 293 GLU A O 1
ATOM 2262 N N . ILE A 1 294 ? -7.009 -16.942 26.210 1.00 94.25 294 ILE A N 1
ATOM 2263 C CA . ILE A 1 294 ? -7.183 -16.619 24.797 1.00 94.25 294 ILE A CA 1
ATOM 2264 C C . ILE A 1 294 ? -7.189 -15.095 24.623 1.00 94.25 294 ILE A C 1
ATOM 2266 O O . ILE A 1 294 ? -8.000 -14.397 25.224 1.00 94.25 294 ILE A O 1
ATOM 2270 N N . ALA A 1 295 ? -6.293 -14.589 23.777 1.00 91.56 295 ALA A N 1
ATOM 2271 C CA . ALA A 1 295 ? -6.219 -13.185 23.380 1.00 91.56 295 ALA A CA 1
ATOM 2272 C C . ALA A 1 295 ? -7.178 -12.872 22.221 1.00 91.56 295 ALA A C 1
ATOM 2274 O O . ALA A 1 295 ? -7.942 -11.915 22.289 1.00 91.56 295 ALA A O 1
ATOM 2275 N N . ALA A 1 296 ? -7.154 -13.680 21.157 1.00 92.25 296 ALA A N 1
ATOM 2276 C CA . ALA A 1 296 ? -8.026 -13.513 19.999 1.00 92.25 296 ALA A CA 1
ATOM 2277 C C . ALA A 1 296 ? -8.491 -14.864 19.448 1.00 92.25 296 ALA A C 1
ATOM 2279 O O . ALA A 1 296 ? -7.792 -15.875 19.550 1.00 92.25 296 ALA A O 1
ATOM 2280 N N . VAL A 1 297 ? -9.673 -14.856 18.833 1.00 93.19 297 VAL A N 1
ATOM 2281 C CA . VAL A 1 297 ? -10.328 -16.040 18.268 1.00 93.19 297 VAL A CA 1
ATOM 2282 C C . VAL A 1 297 ? -10.579 -15.862 16.777 1.00 93.19 297 VAL A C 1
ATOM 2284 O O . VAL A 1 297 ? -10.966 -14.786 16.308 1.00 93.19 297 VAL A O 1
ATOM 2287 N N . SER A 1 298 ? -10.342 -16.929 16.019 1.00 92.75 298 SER A N 1
ATOM 2288 C CA . SER A 1 298 ? -10.763 -17.014 14.621 1.00 92.75 298 SER A CA 1
ATOM 2289 C C . SER A 1 298 ? -12.286 -17.184 14.507 1.00 92.75 298 SER A C 1
ATOM 2291 O O . SER A 1 298 ? -12.903 -17.686 15.450 1.00 92.75 298 SER A O 1
ATOM 2293 N N . PRO A 1 299 ? -12.912 -16.805 13.376 1.00 89.50 299 PRO A N 1
ATOM 2294 C CA . PRO A 1 299 ? -14.347 -17.012 13.159 1.00 89.50 299 PRO A CA 1
ATOM 2295 C C . PRO A 1 299 ? -14.787 -18.469 13.357 1.00 89.50 299 PRO A C 1
ATOM 2297 O O . PRO A 1 299 ? -15.855 -18.733 13.901 1.00 89.50 299 PRO A O 1
ATOM 2300 N N . GLU A 1 300 ? -13.944 -19.419 12.950 1.00 90.62 300 GLU A N 1
ATOM 2301 C CA . GLU A 1 300 ? -14.199 -20.853 13.071 1.00 90.62 300 GLU A CA 1
ATOM 2302 C C . GLU A 1 300 ? -14.153 -21.297 14.543 1.00 90.62 300 GLU A C 1
ATOM 2304 O O . GLU A 1 300 ? -15.037 -22.015 15.002 1.00 90.62 300 GLU A O 1
ATOM 2309 N N . ALA A 1 301 ? -13.180 -20.800 15.317 1.00 89.31 301 ALA A N 1
ATOM 2310 C CA . ALA A 1 301 ? -13.109 -21.024 16.763 1.00 89.31 301 ALA A CA 1
ATOM 2311 C C . ALA A 1 301 ? -14.282 -20.364 17.514 1.00 89.31 301 ALA A C 1
ATOM 2313 O O . ALA A 1 301 ? -14.819 -20.936 18.462 1.00 89.31 301 ALA A O 1
ATOM 2314 N N . GLN A 1 302 ? -14.713 -19.182 17.072 1.00 90.56 302 GLN A N 1
ATOM 2315 C CA . GLN A 1 302 ? -15.849 -18.472 17.653 1.00 90.56 302 GLN A CA 1
ATOM 2316 C C . GLN A 1 302 ? -17.172 -19.211 17.409 1.00 90.56 302 GLN A C 1
ATOM 2318 O O . GLN A 1 302 ? -18.010 -19.276 18.306 1.00 90.56 302 GLN A O 1
ATOM 2323 N N . ALA A 1 303 ? -17.344 -19.827 16.234 1.00 89.25 303 ALA A N 1
ATOM 2324 C CA . ALA A 1 303 ? -18.502 -20.671 15.931 1.00 89.25 303 ALA A CA 1
ATOM 2325 C C . ALA A 1 303 ? -18.587 -21.920 16.831 1.00 89.25 303 ALA A C 1
ATOM 2327 O O . ALA A 1 303 ? -19.681 -22.427 17.070 1.00 89.25 303 ALA A O 1
ATOM 2328 N N . LEU A 1 304 ? -17.453 -22.377 17.374 1.00 90.38 304 LEU A N 1
ATOM 2329 C CA . LEU A 1 304 ? -17.370 -23.456 18.367 1.00 90.38 304 LEU A CA 1
ATOM 2330 C C . LEU A 1 304 ? -17.591 -22.968 19.813 1.00 90.38 304 LEU A C 1
ATOM 2332 O O . LEU A 1 304 ? -17.447 -23.744 20.754 1.00 90.38 304 LEU A O 1
ATOM 2336 N N . GLY A 1 305 ? -17.940 -21.692 20.006 1.00 89.88 305 GLY A N 1
ATOM 2337 C CA . GLY A 1 305 ? -18.239 -21.110 21.316 1.00 89.88 305 GLY A CA 1
ATOM 2338 C C . GLY A 1 305 ? -17.018 -20.614 22.095 1.00 89.88 305 GLY A C 1
ATOM 2339 O O . GLY A 1 305 ? -17.146 -20.306 23.278 1.00 89.88 305 GLY A O 1
ATOM 2340 N N . LEU A 1 306 ? -15.840 -20.520 21.467 1.00 92.12 306 LEU A N 1
ATOM 2341 C CA . LEU A 1 306 ? -14.654 -19.947 22.107 1.00 92.12 306 LEU A CA 1
ATOM 2342 C C . LEU A 1 306 ? -14.697 -18.413 22.074 1.00 92.12 306 LEU A C 1
ATOM 2344 O O . LEU A 1 306 ? -15.018 -17.803 21.054 1.00 92.12 306 LEU A O 1
ATOM 2348 N N . SER A 1 307 ? -14.302 -17.785 23.181 1.00 91.50 307 SER A N 1
ATOM 2349 C CA . SER A 1 307 ? -14.247 -16.328 23.331 1.00 91.50 307 SER A CA 1
ATOM 2350 C C . SER A 1 307 ? -12.896 -15.861 23.887 1.00 91.50 307 SER A C 1
ATOM 2352 O O . SER A 1 307 ? -12.242 -16.611 24.618 1.00 91.50 307 SER A O 1
ATOM 2354 N N . PRO A 1 308 ? -12.466 -14.619 23.592 1.00 91.00 308 PRO A N 1
ATOM 2355 C CA . PRO A 1 308 ? -11.354 -13.991 24.304 1.00 91.00 308 PRO A CA 1
ATOM 2356 C C . PRO A 1 308 ? -11.570 -14.009 25.828 1.00 91.00 308 PRO A C 1
ATOM 2358 O O . PRO A 1 308 ? -12.701 -13.896 26.295 1.00 91.00 308 PRO A O 1
ATOM 2361 N N . GLY A 1 309 ? -10.494 -14.179 26.599 1.00 90.25 309 GLY A N 1
ATOM 2362 C CA . GLY A 1 309 ? -10.518 -14.296 28.066 1.00 90.25 309 GLY A CA 1
ATOM 2363 C C . GLY A 1 309 ? -10.802 -15.707 28.605 1.00 90.25 309 GLY A C 1
ATOM 2364 O O . GLY A 1 309 ? -10.596 -15.977 29.789 1.00 90.25 309 GLY A O 1
ATOM 2365 N N . THR A 1 310 ? -11.224 -16.656 27.763 1.00 91.75 310 THR A N 1
ATOM 2366 C CA . THR A 1 310 ? -11.374 -18.058 28.180 1.00 91.75 310 THR A CA 1
ATOM 2367 C C . THR A 1 310 ? -10.002 -18.690 28.459 1.00 91.75 310 THR A C 1
ATOM 2369 O O . THR A 1 310 ? -9.037 -18.474 27.720 1.00 91.75 310 THR A O 1
ATOM 2372 N N . ALA A 1 311 ? -9.906 -19.505 29.518 1.00 93.56 311 ALA A N 1
ATOM 2373 C CA . ALA A 1 311 ? -8.688 -20.251 29.836 1.00 93.56 311 ALA A CA 1
ATOM 2374 C C . ALA A 1 311 ? -8.334 -21.234 28.714 1.00 93.56 311 ALA A C 1
ATOM 2376 O O . ALA A 1 311 ? -9.195 -21.983 28.247 1.00 93.56 311 ALA A O 1
ATOM 2377 N N . LEU A 1 312 ? -7.049 -21.325 28.359 1.00 92.38 312 LEU A N 1
ATOM 2378 C CA . LEU A 1 312 ? -6.596 -22.254 27.320 1.00 92.38 312 LEU A CA 1
ATOM 2379 C C . LEU A 1 312 ? -6.925 -23.720 27.653 1.00 92.38 312 LEU A C 1
ATOM 2381 O O . LEU A 1 312 ? -7.249 -24.499 26.760 1.00 92.38 312 LEU A O 1
ATOM 2385 N N . THR A 1 313 ? -6.877 -24.096 28.933 1.00 91.38 313 THR A N 1
ATOM 2386 C CA . THR A 1 313 ? -7.238 -25.447 29.394 1.00 91.38 313 THR A CA 1
ATOM 2387 C C . THR A 1 313 ? -8.698 -25.780 29.097 1.00 91.38 313 THR A C 1
ATOM 2389 O O . THR A 1 313 ? -8.988 -26.859 28.589 1.00 91.38 313 THR A O 1
ATOM 2392 N N . GLN A 1 314 ? -9.606 -24.834 29.345 1.00 91.94 314 GLN A N 1
ATOM 2393 C CA . GLN A 1 314 ? -11.030 -24.975 29.045 1.00 91.94 314 GLN A CA 1
ATOM 2394 C C . GLN A 1 314 ? -11.276 -25.034 27.534 1.00 91.94 314 GLN A C 1
ATOM 2396 O O . GLN A 1 314 ? -12.045 -25.869 27.067 1.00 91.94 314 GLN A O 1
ATOM 2401 N N . ALA A 1 315 ? -10.588 -24.191 26.762 1.00 90.69 315 ALA A N 1
ATOM 2402 C CA . ALA A 1 315 ? -10.722 -24.172 25.310 1.00 90.69 315 ALA A CA 1
ATOM 2403 C C . ALA A 1 315 ? -10.252 -25.480 24.654 1.00 90.69 315 ALA A C 1
ATOM 2405 O O . ALA A 1 315 ? -10.947 -26.007 23.791 1.00 90.69 315 ALA A O 1
ATOM 2406 N N . ARG A 1 316 ? -9.119 -26.042 25.101 1.00 91.88 316 ARG A N 1
ATOM 2407 C CA . ARG A 1 316 ? -8.606 -27.339 24.620 1.00 91.88 316 ARG A CA 1
ATOM 2408 C C . ARG A 1 316 ? -9.482 -28.522 25.024 1.00 91.88 316 ARG A C 1
ATOM 2410 O O . ARG A 1 316 ? -9.545 -29.501 24.294 1.00 91.88 316 ARG A O 1
ATOM 2417 N N . ALA A 1 317 ? -10.149 -28.437 26.175 1.00 90.50 317 ALA A N 1
ATOM 2418 C CA . ALA A 1 317 ? -11.115 -29.451 26.583 1.00 90.50 317 ALA A CA 1
ATOM 2419 C C . ALA A 1 317 ? -12.365 -29.441 25.685 1.00 90.50 317 ALA A C 1
ATOM 2421 O O . ALA A 1 317 ? -12.894 -30.502 25.373 1.00 90.50 317 ALA A O 1
ATOM 2422 N N . ALA A 1 318 ? -12.819 -28.257 25.255 1.00 89.38 318 ALA A N 1
ATOM 2423 C CA . ALA A 1 318 ? -13.954 -28.119 24.342 1.00 89.38 318 ALA A CA 1
ATOM 2424 C C . ALA A 1 318 ? -13.596 -28.467 22.886 1.00 89.38 318 ALA A C 1
ATOM 2426 O O . ALA A 1 318 ? -14.408 -29.051 22.174 1.00 89.38 318 ALA A O 1
ATOM 2427 N N . VAL A 1 319 ? -12.386 -28.111 22.445 1.00 90.12 319 VAL A N 1
ATOM 2428 C CA . VAL A 1 319 ? -11.897 -28.315 21.076 1.00 90.12 319 VAL A CA 1
ATOM 2429 C C . VAL A 1 319 ? -10.482 -28.911 21.135 1.00 90.12 319 VAL A C 1
ATOM 2431 O O . VAL A 1 319 ? -9.514 -28.160 21.275 1.00 90.12 319 VAL A O 1
ATOM 2434 N N . PRO A 1 320 ? -10.333 -30.248 21.042 1.00 85.44 320 PRO A N 1
ATOM 2435 C CA . PRO A 1 320 ? -9.026 -30.910 21.121 1.00 85.44 320 PRO A CA 1
ATOM 2436 C C . PRO A 1 320 ? -8.053 -30.505 20.003 1.00 85.44 320 PRO A C 1
ATOM 2438 O O . PRO A 1 320 ? -6.873 -30.290 20.271 1.00 85.44 320 PRO A O 1
ATOM 2441 N N . ASP A 1 321 ? -8.557 -30.316 18.779 1.00 86.44 321 ASP A N 1
ATOM 2442 C CA . ASP A 1 321 ? -7.763 -29.996 17.579 1.00 86.44 321 ASP A CA 1
ATOM 2443 C C . ASP A 1 321 ? -7.552 -28.479 17.370 1.00 86.44 321 ASP A C 1
ATOM 2445 O O . ASP A 1 321 ? -7.470 -27.984 16.243 1.00 86.44 321 ASP A O 1
ATOM 2449 N N . LEU A 1 322 ? -7.509 -27.709 18.461 1.00 90.12 322 LEU A N 1
ATOM 2450 C CA . LEU A 1 322 ? -7.357 -26.254 18.431 1.00 90.12 322 LEU A CA 1
ATOM 2451 C C . LEU A 1 322 ? -5.914 -25.845 18.090 1.00 90.12 322 LEU A C 1
ATOM 2453 O O . LEU A 1 322 ? -4.982 -26.179 18.825 1.00 90.12 322 LEU A O 1
ATOM 2457 N N . ASP A 1 323 ? -5.727 -25.052 17.032 1.00 91.88 323 ASP A N 1
ATOM 2458 C CA . ASP A 1 323 ? -4.436 -24.425 16.725 1.00 91.88 323 ASP A CA 1
ATOM 2459 C C . ASP A 1 323 ? -4.212 -23.230 17.664 1.00 91.88 323 ASP A C 1
ATOM 2461 O O . ASP A 1 323 ? -5.033 -22.312 17.747 1.00 91.88 323 ASP A O 1
ATOM 2465 N N . VAL A 1 324 ? -3.101 -23.251 18.400 1.00 92.12 324 VAL A N 1
ATOM 2466 C CA . VAL A 1 324 ? -2.788 -22.290 19.463 1.00 92.12 324 VAL A CA 1
ATOM 2467 C C . VAL A 1 324 ? -1.471 -21.604 19.146 1.00 92.12 324 VAL A C 1
ATOM 2469 O O . VAL A 1 324 ? -0.441 -22.263 19.004 1.00 92.12 324 VAL A O 1
ATOM 2472 N N . ARG A 1 325 ? -1.491 -20.271 19.089 1.00 92.31 325 ARG A N 1
ATOM 2473 C CA . ARG A 1 325 ? -0.311 -19.437 18.817 1.00 92.31 325 ARG A CA 1
ATOM 2474 C C . ARG A 1 325 ? -0.103 -18.402 19.908 1.00 92.31 325 ARG A C 1
ATOM 2476 O O . ARG A 1 325 ? -1.062 -17.966 20.533 1.00 92.31 325 ARG A O 1
ATOM 2483 N N . ASP A 1 326 ? 1.127 -17.949 20.090 1.00 92.94 326 ASP A N 1
ATOM 2484 C CA . ASP A 1 326 ? 1.395 -16.842 21.004 1.00 92.94 326 ASP A CA 1
ATOM 2485 C C . ASP A 1 326 ? 0.861 -15.524 20.427 1.00 92.94 326 ASP A C 1
ATOM 2487 O O . ASP A 1 326 ? 1.007 -15.235 19.235 1.00 92.94 326 ASP A O 1
ATOM 2491 N N . ALA A 1 327 ? 0.212 -14.729 21.274 1.00 91.81 327 ALA A N 1
ATOM 2492 C CA . ALA A 1 327 ? -0.209 -13.382 20.937 1.00 91.81 327 ALA A CA 1
ATOM 2493 C C . ALA A 1 327 ? 1.011 -12.456 20.876 1.00 91.81 327 ALA A C 1
ATOM 2495 O O . ALA A 1 327 ? 1.848 -12.448 21.777 1.00 91.81 327 ALA A O 1
ATOM 2496 N N . ASP A 1 328 ? 1.074 -11.631 19.835 1.00 92.69 328 ASP A N 1
ATOM 2497 C CA . ASP A 1 328 ? 2.111 -10.616 19.666 1.00 92.69 328 ASP A CA 1
ATOM 2498 C C . ASP A 1 328 ? 1.449 -9.235 19.521 1.00 92.69 328 ASP A C 1
ATOM 2500 O O . ASP A 1 328 ? 1.308 -8.724 18.404 1.00 92.69 328 ASP A O 1
ATOM 2504 N N . PRO A 1 329 ? 1.016 -8.631 20.646 1.00 91.00 329 PRO A N 1
ATOM 2505 C CA . PRO A 1 329 ? 0.298 -7.359 20.640 1.00 91.00 329 PRO A CA 1
ATOM 2506 C C . PRO A 1 329 ? 1.161 -6.192 20.140 1.00 91.00 329 PRO A C 1
ATOM 2508 O O . PRO A 1 329 ? 0.631 -5.224 19.594 1.00 91.00 329 PRO A O 1
ATOM 2511 N N . VAL A 1 330 ? 2.488 -6.279 20.293 1.00 92.62 330 VAL A N 1
ATOM 2512 C CA . VAL A 1 330 ? 3.433 -5.271 19.788 1.00 92.62 330 VAL A CA 1
ATOM 2513 C C . VAL A 1 330 ? 3.468 -5.314 18.261 1.00 92.62 330 VAL A C 1
ATOM 2515 O O . VAL A 1 330 ? 3.335 -4.281 17.603 1.00 92.62 330 VAL A O 1
ATOM 2518 N N . GLY A 1 331 ? 3.576 -6.510 17.680 1.00 91.44 331 GLY A N 1
ATOM 2519 C CA . GLY A 1 331 ? 3.488 -6.705 16.238 1.00 91.44 331 GLY A CA 1
ATOM 2520 C C . GLY A 1 331 ? 2.117 -6.336 15.668 1.00 91.44 331 GLY A C 1
ATOM 2521 O O . GLY A 1 331 ? 2.056 -5.693 14.618 1.00 91.44 331 GLY A O 1
ATOM 2522 N N . ASP A 1 332 ? 1.030 -6.679 16.370 1.00 92.25 332 ASP A N 1
ATOM 2523 C CA . ASP A 1 332 ? -0.342 -6.318 15.988 1.00 92.25 332 ASP A CA 1
ATOM 2524 C C . ASP A 1 332 ? -0.516 -4.795 15.917 1.00 92.25 332 ASP A C 1
ATOM 2526 O O . ASP A 1 332 ? -1.053 -4.277 14.933 1.00 92.25 332 ASP A O 1
ATOM 2530 N N . ARG A 1 333 ? -0.013 -4.074 16.930 1.00 92.81 333 ARG A N 1
ATOM 2531 C CA . ARG A 1 333 ? -0.002 -2.606 16.984 1.00 92.81 333 ARG A CA 1
ATOM 2532 C C . ARG A 1 333 ? 0.789 -2.006 15.827 1.00 92.81 333 ARG A C 1
ATOM 2534 O O . ARG A 1 333 ? 0.265 -1.156 15.112 1.00 92.81 333 ARG A O 1
ATOM 2541 N N . ALA A 1 334 ? 2.013 -2.482 15.609 1.00 91.94 334 ALA A N 1
ATOM 2542 C CA . ALA A 1 334 ? 2.888 -1.969 14.561 1.00 91.94 334 ALA A CA 1
ATOM 2543 C C . ALA A 1 334 ? 2.311 -2.203 13.150 1.00 91.94 334 ALA A C 1
ATOM 2545 O O . ALA A 1 334 ? 2.426 -1.347 12.273 1.00 91.94 334 ALA A O 1
ATOM 2546 N N . ASP A 1 335 ? 1.667 -3.350 12.901 1.00 92.38 335 ASP A N 1
ATOM 2547 C CA . ASP A 1 335 ? 0.969 -3.594 11.631 1.00 92.38 335 ASP A CA 1
ATOM 2548 C C . ASP A 1 335 ? -0.268 -2.694 11.468 1.00 92.38 335 ASP A C 1
ATOM 2550 O O . ASP A 1 335 ? -0.577 -2.278 10.346 1.00 92.38 335 ASP A O 1
ATOM 2554 N N . LEU A 1 336 ? -0.974 -2.383 12.561 1.00 94.12 336 LEU A N 1
ATOM 2555 C CA . LEU A 1 336 ? -2.150 -1.514 12.525 1.00 94.12 336 LEU A CA 1
ATOM 2556 C C . LEU A 1 336 ? -1.745 -0.063 12.238 1.00 94.12 336 LEU A C 1
ATOM 2558 O O . LEU A 1 336 ? -2.377 0.600 11.420 1.00 94.12 336 LEU A O 1
ATOM 2562 N N . GLU A 1 337 ? -0.641 0.401 12.822 1.00 93.56 337 GLU A N 1
ATOM 2563 C CA . GLU A 1 337 ? -0.010 1.692 12.515 1.00 93.56 337 GLU A CA 1
ATOM 2564 C C . GLU A 1 337 ? 0.440 1.785 11.054 1.00 93.56 337 GLU A C 1
ATOM 2566 O O . GLU A 1 337 ? 0.208 2.799 10.383 1.00 93.56 337 GLU A O 1
ATOM 2571 N N . ARG A 1 338 ? 1.029 0.707 10.515 1.00 92.25 338 ARG A N 1
ATOM 2572 C CA . ARG A 1 338 ? 1.373 0.616 9.087 1.00 92.25 338 ARG A CA 1
ATOM 2573 C C . ARG A 1 338 ? 0.132 0.725 8.204 1.00 92.25 338 ARG A C 1
ATOM 2575 O O . ARG A 1 338 ? 0.162 1.443 7.202 1.00 92.25 338 ARG A O 1
ATOM 2582 N N . LEU A 1 339 ? -0.959 0.049 8.571 1.00 94.19 339 LEU A N 1
ATOM 2583 C CA . LEU A 1 339 ? -2.231 0.149 7.857 1.00 94.19 339 LEU A CA 1
ATOM 2584 C C . LEU A 1 339 ? -2.803 1.571 7.935 1.00 94.19 339 LEU A C 1
ATOM 2586 O O . LEU A 1 339 ? -3.166 2.126 6.900 1.00 94.19 339 LEU A O 1
ATOM 2590 N N . ALA A 1 340 ? -2.824 2.181 9.121 1.00 94.75 340 ALA A N 1
ATOM 2591 C CA . ALA A 1 340 ? -3.283 3.552 9.331 1.00 94.75 340 ALA A CA 1
ATOM 2592 C C . ALA A 1 340 ? -2.499 4.548 8.464 1.00 94.75 340 ALA A C 1
ATOM 2594 O O . ALA A 1 340 ? -3.090 5.334 7.726 1.00 94.75 340 ALA A O 1
ATOM 2595 N N . THR A 1 341 ? -1.168 4.437 8.461 1.00 92.75 341 THR A N 1
ATOM 2596 C CA . THR A 1 341 ? -0.268 5.251 7.632 1.00 92.75 341 THR A CA 1
ATOM 2597 C C . THR A 1 341 ? -0.550 5.065 6.140 1.00 92.75 341 THR A C 1
ATOM 2599 O O . THR A 1 341 ? -0.580 6.032 5.377 1.00 92.75 341 THR A O 1
ATOM 2602 N N . ALA A 1 342 ? -0.770 3.825 5.694 1.00 91.25 342 ALA A N 1
ATOM 2603 C CA . ALA A 1 342 ? -1.095 3.535 4.301 1.00 91.25 342 ALA A CA 1
ATOM 2604 C C . ALA A 1 342 ? -2.459 4.116 3.893 1.00 91.25 342 ALA A C 1
ATOM 2606 O O . ALA A 1 342 ? -2.609 4.605 2.769 1.00 91.25 342 ALA A O 1
ATOM 2607 N N . LEU A 1 343 ? -3.445 4.090 4.796 1.00 93.44 343 LEU A N 1
ATOM 2608 C CA . LEU A 1 343 ? -4.749 4.703 4.564 1.00 93.44 343 LEU A CA 1
ATOM 2609 C C . LEU A 1 343 ? -4.650 6.233 4.518 1.00 93.44 343 LEU A C 1
ATOM 2611 O O . LEU A 1 343 ? -5.179 6.830 3.579 1.00 93.44 343 LEU A O 1
ATOM 2615 N N . ALA A 1 344 ? -3.891 6.840 5.435 1.00 92.44 344 ALA A N 1
ATOM 2616 C CA . ALA A 1 344 ? -3.667 8.286 5.496 1.00 92.44 344 ALA A CA 1
ATOM 2617 C C . ALA A 1 344 ? -3.039 8.844 4.207 1.00 92.44 344 ALA A C 1
ATOM 2619 O O . ALA A 1 344 ? -3.375 9.925 3.734 1.00 92.44 344 ALA A O 1
ATOM 2620 N N . ARG A 1 345 ? -2.151 8.070 3.570 1.00 88.44 345 ARG A N 1
ATOM 2621 C CA . ARG A 1 345 ? -1.517 8.471 2.303 1.00 88.44 345 ARG A CA 1
ATOM 2622 C C . ARG A 1 345 ? -2.456 8.437 1.093 1.00 88.44 345 ARG A C 1
ATOM 2624 O O . ARG A 1 345 ? -2.183 9.125 0.112 1.00 88.44 345 ARG A O 1
ATOM 2631 N N . ARG A 1 346 ? -3.498 7.595 1.101 1.00 87.75 346 ARG A N 1
ATOM 2632 C CA . ARG A 1 346 ? -4.250 7.233 -0.121 1.00 87.75 346 ARG A CA 1
ATOM 2633 C C . ARG A 1 346 ? -5.740 7.570 -0.090 1.00 87.75 346 ARG A C 1
ATOM 2635 O O . ARG A 1 346 ? -6.344 7.650 -1.158 1.00 87.75 346 ARG A O 1
ATOM 2642 N N . TRP A 1 347 ? -6.334 7.705 1.090 1.00 90.94 347 TRP A N 1
ATOM 2643 C CA . TRP A 1 347 ? -7.789 7.800 1.239 1.00 90.94 347 TRP A CA 1
ATOM 2644 C C . TRP A 1 347 ? -8.237 9.110 1.864 1.00 90.94 347 TRP A C 1
ATOM 2646 O O . TRP A 1 347 ? -9.145 9.750 1.345 1.00 90.94 347 TRP A O 1
ATOM 2656 N N . CYS A 1 348 ? -7.616 9.517 2.965 1.00 91.44 348 CYS A N 1
ATOM 2657 C CA . CYS A 1 348 ? -7.974 10.750 3.651 1.00 91.44 348 CYS A CA 1
ATOM 2658 C C . CYS A 1 348 ? -6.799 11.273 4.481 1.00 91.44 348 CYS A C 1
ATOM 2660 O O . CYS A 1 348 ? -5.991 10.472 4.941 1.00 91.44 348 CYS A O 1
ATOM 2662 N N . PRO A 1 349 ? -6.690 12.595 4.689 1.00 86.69 349 PRO A N 1
ATOM 2663 C CA . PRO A 1 349 ? -5.546 13.189 5.382 1.00 86.69 349 PRO A CA 1
ATOM 2664 C C . PRO A 1 349 ? -5.489 12.839 6.875 1.00 86.69 349 PRO A C 1
ATOM 2666 O O . PRO A 1 349 ? -4.407 12.820 7.454 1.00 86.69 349 PRO A O 1
ATOM 2669 N N . VAL A 1 350 ? -6.635 12.555 7.500 1.00 93.81 350 VAL A N 1
ATOM 2670 C CA . VAL A 1 350 ? -6.742 12.277 8.936 1.00 93.81 350 VAL A CA 1
ATOM 2671 C C . VAL A 1 350 ? -7.206 10.836 9.125 1.00 93.81 350 VAL A C 1
ATOM 2673 O O . VAL A 1 350 ? -8.344 10.480 8.806 1.00 93.81 350 VAL A O 1
ATOM 2676 N N . VAL A 1 351 ? -6.302 10.004 9.642 1.00 96.56 351 VAL A N 1
ATOM 2677 C CA . VAL A 1 351 ? -6.577 8.626 10.063 1.00 96.56 351 VAL A CA 1
ATOM 2678 C C . VAL A 1 351 ? -6.052 8.452 11.475 1.00 96.56 351 VAL A C 1
ATOM 2680 O O . VAL A 1 351 ? -4.881 8.721 11.708 1.00 96.56 351 VAL A O 1
ATOM 2683 N N . ALA A 1 352 ? -6.882 7.993 12.404 1.00 96.06 352 ALA A N 1
ATOM 2684 C CA . ALA A 1 352 ? -6.506 7.788 13.799 1.00 96.06 352 ALA A CA 1
ATOM 2685 C C . ALA A 1 352 ? -6.723 6.333 14.222 1.00 96.06 352 ALA A C 1
ATOM 2687 O O . ALA A 1 352 ? -7.605 5.643 13.711 1.00 96.06 352 ALA A O 1
ATOM 2688 N N . LEU A 1 353 ? -5.912 5.865 15.165 1.00 95.12 353 LEU A N 1
ATOM 2689 C CA . LEU A 1 353 ? -6.056 4.536 15.755 1.00 95.12 353 LEU A CA 1
ATOM 2690 C C . LEU A 1 353 ? -7.202 4.536 16.772 1.00 95.12 353 LEU A C 1
ATOM 2692 O O . LEU A 1 353 ? -7.369 5.495 17.521 1.00 95.12 353 LEU A O 1
ATOM 2696 N N . SER A 1 354 ? -7.960 3.443 16.822 1.00 90.94 354 SER A N 1
ATOM 2697 C CA . SER A 1 354 ? -8.894 3.143 17.908 1.00 90.94 354 SER A CA 1
ATOM 2698 C C . SER A 1 354 ? -8.504 1.807 18.510 1.00 90.94 354 SER A C 1
ATOM 2700 O O . SER A 1 354 ? -8.718 0.768 17.888 1.00 90.94 354 SER A O 1
ATOM 2702 N N . ASP A 1 355 ? -7.942 1.843 19.715 1.00 85.44 355 ASP A N 1
ATOM 2703 C CA . ASP A 1 355 ? -7.561 0.650 20.476 1.00 85.44 355 ASP A CA 1
ATOM 2704 C C . ASP A 1 355 ? -6.747 -0.336 19.623 1.00 85.44 355 ASP A C 1
ATOM 2706 O O . ASP A 1 355 ? -5.870 0.100 18.880 1.00 85.44 355 ASP A O 1
ATOM 2710 N N . SER A 1 356 ? -6.927 -1.648 19.769 1.00 86.62 356 SER A N 1
ATOM 2711 C CA . SER A 1 356 ? -6.145 -2.689 19.075 1.00 86.62 356 SER A CA 1
ATOM 2712 C C . SER A 1 356 ? -6.754 -3.182 17.757 1.00 86.62 356 SER A C 1
ATOM 2714 O O . SER A 1 356 ? -6.105 -3.944 17.041 1.00 86.62 356 SER A O 1
ATOM 2716 N N . ASP A 1 357 ? -7.977 -2.769 17.431 1.00 89.12 357 ASP A N 1
ATOM 2717 C CA . ASP A 1 357 ? -8.835 -3.431 16.443 1.00 89.12 357 ASP A CA 1
ATOM 2718 C C . ASP A 1 357 ? -9.627 -2.448 15.559 1.00 89.12 357 ASP A C 1
ATOM 2720 O O . ASP A 1 357 ? -10.565 -2.857 14.871 1.00 89.12 357 ASP A O 1
ATOM 2724 N N . GLY A 1 358 ? -9.278 -1.155 15.538 1.00 93.81 358 GLY A N 1
ATOM 2725 C CA . GLY A 1 358 ? -10.016 -0.183 14.735 1.00 93.81 358 GLY A CA 1
ATOM 2726 C C . GLY A 1 358 ? -9.243 1.044 14.264 1.00 93.81 358 GLY A C 1
ATOM 2727 O O . GLY A 1 358 ? -8.205 1.414 14.811 1.00 93.81 358 GLY A O 1
ATOM 2728 N N . LEU A 1 359 ? -9.781 1.689 13.226 1.00 96.75 359 LEU A N 1
ATOM 2729 C CA . LEU A 1 359 ? -9.250 2.918 12.630 1.00 96.75 359 LEU A CA 1
ATOM 2730 C C . LEU A 1 359 ? -10.376 3.918 12.356 1.00 96.75 359 LEU A C 1
ATOM 2732 O O . LEU A 1 359 ? -11.357 3.584 11.692 1.00 96.75 359 LEU A O 1
ATOM 2736 N N . PHE A 1 360 ? -10.206 5.158 12.805 1.00 96.88 360 PHE A N 1
ATOM 2737 C CA . PHE A 1 360 ? -11.025 6.297 12.396 1.00 96.88 360 PHE A CA 1
ATOM 2738 C C . PHE A 1 360 ? -10.444 6.943 11.148 1.00 96.88 360 PHE A C 1
ATOM 2740 O O . PHE A 1 360 ? -9.236 7.133 11.047 1.00 96.88 360 PHE A O 1
ATOM 2747 N N . LEU A 1 361 ? -11.306 7.296 10.206 1.00 96.56 361 LEU A N 1
ATOM 2748 C CA . LEU A 1 361 ? -10.977 8.009 8.983 1.00 96.56 361 LEU A CA 1
ATOM 2749 C C . LEU A 1 361 ? -11.894 9.227 8.914 1.00 96.56 361 LEU A C 1
ATOM 2751 O O . LEU A 1 361 ? -13.105 9.072 8.753 1.00 96.56 361 LEU A O 1
ATOM 2755 N N . ASP A 1 362 ? -11.339 10.430 9.015 1.00 95.44 362 ASP A N 1
ATOM 2756 C CA . ASP A 1 362 ? -12.112 11.630 8.704 1.00 95.44 362 ASP A CA 1
ATOM 2757 C C . ASP A 1 362 ? -12.204 11.755 7.181 1.00 95.44 362 ASP A C 1
ATOM 2759 O O . ASP A 1 362 ? -11.229 12.069 6.493 1.00 95.44 362 ASP A O 1
ATOM 2763 N N . ILE A 1 363 ? -13.382 11.447 6.645 1.00 95.06 363 ILE A N 1
ATOM 2764 C CA . ILE A 1 363 ? -13.645 11.456 5.207 1.00 95.06 363 ILE A CA 1
ATOM 2765 C C . ILE A 1 363 ? -14.307 12.761 4.753 1.00 95.06 363 ILE A C 1
ATOM 2767 O O . ILE A 1 363 ? -14.780 12.861 3.612 1.00 95.06 363 ILE A O 1
ATOM 2771 N N . THR A 1 364 ? -14.338 13.768 5.628 1.00 92.31 364 THR A N 1
ATOM 2772 C CA . THR A 1 364 ? -14.868 15.093 5.321 1.00 92.31 364 THR A CA 1
ATOM 2773 C C . THR A 1 364 ? -14.142 15.655 4.103 1.00 92.31 364 THR A C 1
ATOM 2775 O O . THR A 1 364 ? -12.917 15.743 4.059 1.00 92.31 364 THR A O 1
ATOM 2778 N N . GLY A 1 365 ? -14.903 15.973 3.055 1.00 89.31 365 GLY A N 1
ATOM 2779 C CA . GLY A 1 365 ? -14.359 16.519 1.811 1.00 89.31 365 GLY A CA 1
ATOM 2780 C C . GLY A 1 365 ? -13.599 15.531 0.918 1.00 89.31 365 GLY A C 1
ATOM 2781 O O . GLY A 1 365 ? -13.225 15.920 -0.179 1.00 89.31 365 GLY A O 1
ATOM 2782 N N . THR A 1 366 ? -13.409 14.259 1.288 1.00 93.19 366 THR A N 1
ATOM 2783 C CA . THR A 1 366 ? -12.644 13.290 0.463 1.00 93.19 366 THR A CA 1
ATOM 2784 C C . THR A 1 366 ? -13.513 12.236 -0.219 1.00 93.19 366 THR A C 1
ATOM 2786 O O . THR A 1 366 ? -13.130 11.683 -1.251 1.00 93.19 366 THR A O 1
ATOM 2789 N N . SER A 1 367 ? -14.725 11.989 0.284 1.00 90.31 367 SER A N 1
ATOM 2790 C CA . SER A 1 367 ? -15.621 10.947 -0.240 1.00 90.31 367 SER A CA 1
ATOM 2791 C C . SER A 1 367 ? -15.943 11.097 -1.738 1.00 90.31 367 SER A C 1
ATOM 2793 O O . SER A 1 367 ? -16.027 10.097 -2.457 1.00 90.31 367 SER A O 1
ATOM 2795 N N . HIS A 1 368 ? -16.060 12.329 -2.245 1.00 91.00 368 HIS A N 1
ATOM 2796 C CA . HIS A 1 368 ? -16.349 12.613 -3.656 1.00 91.00 368 HIS A CA 1
ATOM 2797 C C . HIS A 1 368 ? -15.217 12.170 -4.605 1.00 91.00 368 HIS A C 1
ATOM 2799 O O . HIS A 1 368 ? -15.506 11.634 -5.675 1.00 91.00 368 HIS A O 1
ATOM 2805 N N . LEU A 1 369 ? -13.948 12.251 -4.177 1.00 90.75 369 LEU A N 1
ATOM 2806 C CA . LEU A 1 369 ? -12.779 11.757 -4.930 1.00 90.75 369 LEU A CA 1
ATOM 2807 C C . LEU A 1 369 ? -12.823 10.236 -5.141 1.00 90.75 369 LEU A C 1
ATOM 2809 O O . LEU A 1 369 ? -12.187 9.681 -6.039 1.00 90.75 369 LEU A O 1
ATOM 2813 N N . HIS A 1 370 ? -13.600 9.539 -4.313 1.00 90.62 370 HIS A N 1
ATOM 2814 C CA . HIS A 1 370 ? -13.806 8.101 -4.401 1.00 90.62 370 HIS A CA 1
ATOM 2815 C C . HIS A 1 370 ? -15.134 7.711 -5.061 1.00 90.62 370 HIS A C 1
ATOM 2817 O O . HIS A 1 370 ? -15.424 6.511 -5.136 1.00 90.62 370 HIS A O 1
ATOM 2823 N N . GLY A 1 371 ? -15.897 8.680 -5.580 1.00 90.50 371 GLY A N 1
ATOM 2824 C CA . GLY A 1 371 ? -17.221 8.488 -6.173 1.00 90.50 371 GLY A CA 1
ATOM 2825 C C . GLY A 1 371 ? -18.339 8.321 -5.139 1.00 90.50 371 GLY A C 1
ATOM 2826 O O . GLY A 1 371 ? -19.273 7.558 -5.382 1.00 90.50 371 GLY A O 1
ATOM 2827 N N . GLY A 1 372 ? -18.209 8.976 -3.982 1.00 94.12 372 GLY A N 1
ATOM 2828 C CA . GLY A 1 372 ? -19.184 8.984 -2.890 1.00 94.12 372 GLY A CA 1
ATOM 2829 C C . GLY A 1 372 ? -18.919 7.938 -1.802 1.00 94.12 372 GLY A C 1
ATOM 2830 O O . GLY A 1 372 ? -18.153 6.986 -1.980 1.00 94.12 372 GLY A O 1
ATOM 2831 N N . GLU A 1 373 ? -19.598 8.094 -0.663 1.00 94.44 373 GLU A N 1
ATOM 2832 C CA . GLU A 1 373 ? -19.400 7.290 0.555 1.00 94.44 373 GLU A CA 1
ATOM 2833 C C . GLU A 1 373 ? -19.593 5.785 0.314 1.00 94.44 373 GLU A C 1
ATOM 2835 O O . GLU A 1 373 ? -18.743 4.970 0.676 1.00 94.44 373 GLU A O 1
ATOM 2840 N N . ALA A 1 374 ? -20.657 5.404 -0.401 1.00 93.94 374 ALA A N 1
ATOM 2841 C CA . ALA A 1 374 ? -20.951 4.004 -0.713 1.00 93.94 374 ALA A CA 1
ATOM 2842 C C . ALA A 1 374 ? -19.905 3.351 -1.623 1.00 93.94 374 ALA A C 1
ATOM 2844 O O . ALA A 1 374 ? -19.636 2.148 -1.526 1.00 93.94 374 ALA A O 1
ATOM 2845 N N . ARG A 1 375 ? -19.304 4.116 -2.540 1.00 94.06 375 ARG A N 1
ATOM 2846 C CA . ARG A 1 375 ? -18.232 3.609 -3.402 1.00 94.06 375 ARG A CA 1
ATOM 2847 C C . ARG A 1 375 ? -16.919 3.525 -2.631 1.00 94.06 375 ARG A C 1
ATOM 2849 O O . ARG A 1 375 ? -16.212 2.529 -2.785 1.00 94.06 375 ARG A O 1
ATOM 2856 N N . MET A 1 376 ? -16.631 4.505 -1.775 1.00 94.00 376 MET A N 1
ATOM 2857 C CA . MET A 1 376 ? -15.469 4.515 -0.887 1.00 94.00 376 MET A CA 1
ATOM 2858 C C . MET A 1 376 ? -15.474 3.305 0.057 1.00 94.00 376 MET A C 1
ATOM 2860 O O . MET A 1 376 ? -14.528 2.519 0.018 1.00 94.00 376 MET A O 1
ATOM 2864 N N . ALA A 1 377 ? -16.569 3.072 0.792 1.00 93.75 377 ALA A N 1
ATOM 2865 C CA . ALA A 1 377 ? -16.736 1.929 1.696 1.00 93.75 377 ALA A CA 1
ATOM 2866 C C . ALA A 1 377 ? -16.508 0.584 0.983 1.00 93.75 377 ALA A C 1
ATOM 2868 O O . ALA A 1 377 ? -15.690 -0.232 1.409 1.00 93.75 377 ALA A O 1
ATOM 2869 N N . ARG A 1 378 ? -17.148 0.370 -0.177 1.00 93.44 378 ARG A N 1
ATOM 2870 C CA . ARG A 1 378 ? -16.958 -0.854 -0.979 1.00 93.44 378 ARG A CA 1
ATOM 2871 C C . ARG A 1 378 ? -15.535 -1.016 -1.504 1.00 93.44 378 ARG A C 1
ATOM 2873 O O . ARG A 1 378 ? -15.085 -2.142 -1.708 1.00 93.44 378 ARG A O 1
ATOM 2880 N N . ARG A 1 379 ? -14.835 0.074 -1.830 1.00 93.75 379 ARG A N 1
ATOM 2881 C CA . ARG A 1 379 ? -13.432 0.002 -2.268 1.00 93.75 379 ARG A CA 1
ATOM 2882 C C . ARG A 1 379 ? -12.514 -0.326 -1.085 1.00 93.75 379 ARG A C 1
ATOM 2884 O O . ARG A 1 379 ? -11.605 -1.126 -1.283 1.00 93.75 379 ARG A O 1
ATOM 2891 N N . LEU A 1 380 ? -12.763 0.232 0.105 1.00 93.44 380 LEU A N 1
ATOM 2892 C CA . LEU A 1 380 ? -12.015 -0.071 1.333 1.00 93.44 380 LEU A CA 1
ATOM 2893 C C . LEU A 1 380 ? -12.152 -1.548 1.705 1.00 93.44 380 LEU A C 1
ATOM 2895 O O . LEU A 1 380 ? -11.146 -2.243 1.813 1.00 93.44 380 LEU A O 1
ATOM 2899 N N . LEU A 1 381 ? -13.384 -2.056 1.788 1.00 93.56 381 LEU A N 1
ATOM 2900 C CA . LEU A 1 381 ? -13.630 -3.464 2.113 1.00 93.56 381 LEU A CA 1
ATOM 2901 C C . LEU A 1 381 ? -12.997 -4.416 1.092 1.00 93.56 381 LEU A C 1
ATOM 2903 O O . LEU A 1 381 ? -12.358 -5.390 1.473 1.00 93.56 381 LEU A O 1
ATOM 2907 N N . ARG A 1 382 ? -13.093 -4.114 -0.211 1.00 93.38 382 ARG A N 1
ATOM 2908 C CA . ARG A 1 382 ? -12.429 -4.920 -1.253 1.00 93.38 382 ARG A CA 1
ATOM 2909 C C . ARG A 1 382 ? -10.906 -4.881 -1.151 1.00 93.38 382 ARG A C 1
ATOM 2911 O O . ARG A 1 382 ? -10.265 -5.892 -1.424 1.00 93.38 382 ARG A O 1
ATOM 2918 N N . LEU A 1 383 ? -10.322 -3.735 -0.797 1.00 93.75 383 LEU A N 1
ATOM 2919 C CA . LEU A 1 383 ? -8.881 -3.616 -0.573 1.00 93.75 383 LEU A CA 1
ATOM 2920 C C . LEU A 1 383 ? -8.447 -4.500 0.603 1.00 93.75 383 LEU A C 1
ATOM 2922 O O . LEU A 1 383 ? -7.521 -5.288 0.447 1.00 93.75 383 LEU A O 1
ATOM 2926 N N . LEU A 1 384 ? -9.132 -4.397 1.743 1.00 93.31 384 LEU A N 1
ATOM 2927 C CA . LEU A 1 384 ? -8.816 -5.166 2.949 1.00 93.31 384 LEU A CA 1
ATOM 2928 C C . LEU A 1 384 ? -9.018 -6.671 2.728 1.00 93.31 384 LEU A C 1
ATOM 2930 O O . LEU A 1 384 ? -8.115 -7.451 3.024 1.00 93.31 384 LEU A O 1
ATOM 2934 N N . ALA A 1 385 ? -10.106 -7.073 2.067 1.00 92.00 385 ALA A N 1
ATOM 2935 C CA . ALA A 1 385 ? -10.354 -8.469 1.715 1.00 92.00 385 ALA A CA 1
ATOM 2936 C C . ALA A 1 385 ? -9.252 -9.056 0.813 1.00 92.00 385 ALA A C 1
ATOM 2938 O O . ALA A 1 385 ? -8.801 -10.177 1.038 1.00 92.00 385 ALA A O 1
ATOM 2939 N N . ARG A 1 386 ? -8.749 -8.292 -0.173 1.00 90.81 386 ARG A N 1
ATOM 2940 C CA . ARG A 1 386 ? -7.607 -8.709 -1.015 1.00 90.81 386 ARG A CA 1
ATOM 2941 C C . ARG A 1 386 ? -6.313 -8.869 -0.224 1.00 90.81 386 ARG A C 1
ATOM 2943 O O . ARG A 1 386 ? -5.484 -9.698 -0.580 1.00 90.81 386 ARG A O 1
ATOM 2950 N N . LEU A 1 387 ? -6.144 -8.087 0.839 1.00 89.25 387 LEU A N 1
ATOM 2951 C CA . LEU A 1 387 ? -5.022 -8.220 1.763 1.00 89.25 387 LEU A CA 1
ATOM 2952 C C . LEU A 1 387 ? -5.213 -9.372 2.761 1.00 89.25 387 LEU A C 1
ATOM 2954 O O . LEU A 1 387 ? -4.296 -9.631 3.534 1.00 89.25 387 LEU A O 1
ATOM 2958 N N . GLY A 1 388 ? -6.357 -10.068 2.744 1.00 90.56 388 GLY A N 1
ATOM 2959 C CA . GLY A 1 388 ? -6.697 -11.110 3.714 1.00 90.56 388 GLY A CA 1
ATOM 2960 C C . GLY A 1 388 ? -7.048 -10.554 5.094 1.00 90.56 388 GLY A C 1
ATOM 2961 O O . GLY A 1 388 ? -6.757 -11.210 6.085 1.00 90.56 388 GLY A O 1
ATOM 2962 N N . ILE A 1 389 ? -7.594 -9.336 5.151 1.00 92.38 389 ILE A N 1
ATOM 2963 C CA . ILE A 1 389 ? -8.033 -8.661 6.375 1.00 92.38 389 ILE A CA 1
ATOM 2964 C C . ILE A 1 389 ? -9.561 -8.615 6.379 1.00 92.38 389 ILE A C 1
ATOM 2966 O O . ILE A 1 389 ? -10.179 -8.073 5.456 1.00 92.38 389 ILE A O 1
ATOM 2970 N N . THR A 1 390 ? -10.159 -9.148 7.434 1.00 91.12 390 THR A N 1
ATOM 2971 C CA . THR A 1 390 ? -11.593 -9.088 7.696 1.00 91.12 390 THR A CA 1
ATOM 2972 C C . THR A 1 390 ? -11.921 -7.742 8.324 1.00 91.12 390 THR A C 1
ATOM 2974 O O . THR A 1 390 ? -11.346 -7.364 9.343 1.00 91.12 390 THR A O 1
ATOM 2977 N N . ALA A 1 391 ? -12.838 -7.001 7.705 1.00 92.56 391 ALA A N 1
ATOM 2978 C CA . ALA A 1 391 ? -13.182 -5.659 8.148 1.00 92.56 391 ALA A CA 1
ATOM 2979 C C . ALA A 1 391 ? -14.677 -5.374 8.010 1.00 92.56 391 ALA A C 1
ATOM 2981 O O . ALA A 1 391 ? -15.324 -5.817 7.060 1.00 92.56 391 ALA A O 1
ATOM 2982 N N . GLN A 1 392 ? -15.189 -4.570 8.931 1.00 93.75 392 GLN A N 1
ATOM 2983 C CA . GLN A 1 392 ? -16.498 -3.930 8.874 1.00 93.75 392 GLN A CA 1
ATOM 2984 C C . GLN A 1 392 ? -16.283 -2.416 8.799 1.00 93.75 392 GLN A C 1
ATOM 2986 O O . GLN A 1 392 ? -15.281 -1.895 9.289 1.00 93.75 392 GLN A O 1
ATOM 2991 N N . VAL A 1 393 ? -17.189 -1.701 8.134 1.00 94.69 393 VAL A N 1
ATOM 2992 C CA . VAL A 1 393 ? -17.082 -0.245 7.979 1.00 94.69 393 VAL A CA 1
ATOM 2993 C C . VAL A 1 393 ? -18.407 0.412 8.307 1.00 94.69 393 VAL A C 1
ATOM 2995 O O . VAL A 1 393 ? -19.451 -0.041 7.842 1.00 94.69 393 VAL A O 1
ATOM 2998 N N . ALA A 1 394 ? -18.372 1.509 9.050 1.00 95.69 394 ALA A N 1
ATOM 2999 C CA . ALA A 1 394 ? -19.527 2.383 9.166 1.00 95.69 394 ALA A CA 1
ATOM 3000 C C . ALA A 1 394 ? -19.151 3.838 8.917 1.00 95.69 394 ALA A C 1
ATOM 3002 O O . ALA A 1 394 ? -18.028 4.242 9.202 1.00 95.69 394 ALA A O 1
ATOM 3003 N N . ILE A 1 395 ? -20.083 4.607 8.358 1.00 95.88 395 ILE A N 1
ATOM 3004 C CA . ILE A 1 395 ? -19.911 6.026 8.045 1.00 95.88 395 ILE A CA 1
ATOM 3005 C C . ILE A 1 395 ? -21.049 6.811 8.692 1.00 95.88 395 ILE A C 1
ATOM 3007 O O . ILE A 1 395 ? -22.218 6.531 8.423 1.00 95.88 395 ILE A O 1
ATOM 3011 N N . ALA A 1 396 ? -20.705 7.794 9.521 1.00 95.50 396 ALA A N 1
ATOM 3012 C CA . ALA A 1 396 ? -21.650 8.656 10.227 1.00 95.50 396 ALA A CA 1
ATOM 3013 C C . ALA A 1 396 ? -21.109 10.092 10.348 1.00 95.50 396 ALA A C 1
ATOM 3015 O O . ALA A 1 396 ? -19.997 10.386 9.910 1.00 95.50 396 ALA A O 1
ATOM 3016 N N . ASP A 1 397 ? -21.892 10.996 10.943 1.00 94.81 397 ASP A N 1
ATOM 3017 C CA . ASP A 1 397 ? -21.472 12.395 11.134 1.00 94.81 397 ASP A CA 1
ATOM 3018 C C . ASP A 1 397 ? -20.488 12.573 12.304 1.00 94.81 397 ASP A C 1
ATOM 3020 O O . ASP A 1 397 ? -19.784 13.579 12.374 1.00 94.81 397 ASP A O 1
ATOM 3024 N N . THR A 1 398 ? -20.415 11.594 13.214 1.00 95.12 398 THR A N 1
ATOM 3025 C CA . THR A 1 398 ? -19.560 11.625 14.409 1.00 95.12 398 THR A CA 1
ATOM 3026 C C . THR A 1 398 ? -18.707 10.362 14.510 1.00 95.12 398 THR A C 1
ATOM 3028 O O . THR A 1 398 ? -19.108 9.279 14.065 1.00 95.12 398 THR A O 1
ATOM 3031 N N . ALA A 1 399 ? -17.528 10.483 15.129 1.00 94.75 399 ALA A N 1
ATOM 3032 C CA . ALA A 1 399 ? -16.643 9.347 15.381 1.00 94.75 399 ALA A CA 1
ATOM 3033 C C . ALA A 1 399 ? -17.310 8.304 16.295 1.00 94.75 399 ALA A C 1
ATOM 3035 O O . ALA A 1 399 ? -17.293 7.114 15.981 1.00 94.75 399 ALA A O 1
ATOM 3036 N N . GLY A 1 400 ? -17.987 8.744 17.362 1.00 93.38 400 GLY A N 1
ATOM 3037 C CA . GLY A 1 400 ? -18.739 7.856 18.252 1.00 93.38 400 GLY A CA 1
ATOM 3038 C C . GLY A 1 400 ? -19.842 7.063 17.543 1.00 93.38 400 GLY A C 1
ATOM 3039 O O . GLY A 1 400 ? -19.939 5.853 17.750 1.00 93.38 400 GLY A O 1
ATOM 3040 N N . ALA A 1 401 ? -20.621 7.693 16.657 1.00 94.12 401 ALA A N 1
ATOM 3041 C CA . ALA A 1 401 ? -21.640 6.983 15.886 1.00 94.12 401 ALA A CA 1
ATOM 3042 C C . ALA A 1 401 ? -21.018 5.971 14.915 1.00 94.12 401 ALA A C 1
ATOM 3044 O O . ALA A 1 401 ? -21.435 4.814 14.881 1.00 94.12 401 ALA A O 1
ATOM 3045 N N . ALA A 1 402 ? -19.988 6.373 14.163 1.00 94.56 402 ALA A N 1
ATOM 3046 C CA . ALA A 1 402 ? -19.300 5.473 13.240 1.00 94.56 402 ALA A CA 1
ATOM 3047 C C . ALA A 1 402 ? -18.718 4.250 13.977 1.00 94.56 402 ALA A C 1
ATOM 3049 O O . ALA A 1 402 ? -18.870 3.120 13.513 1.00 94.56 402 ALA A O 1
ATOM 3050 N N . TRP A 1 403 ? -18.131 4.454 15.161 1.00 94.12 403 TRP A N 1
ATOM 3051 C CA . TRP A 1 403 ? -17.630 3.366 16.003 1.00 94.12 403 TRP A CA 1
ATOM 3052 C C . TRP A 1 403 ? -18.737 2.396 16.432 1.00 94.12 403 TRP A C 1
ATOM 3054 O O . TRP A 1 403 ? -18.594 1.182 16.269 1.00 94.12 403 TRP A O 1
ATOM 3064 N N . ALA A 1 404 ? -19.858 2.928 16.927 1.00 92.81 404 ALA A N 1
ATOM 3065 C CA . ALA A 1 404 ? -20.991 2.137 17.399 1.00 92.81 404 ALA A CA 1
ATOM 3066 C C . ALA A 1 404 ? -21.565 1.238 16.293 1.00 92.81 404 ALA A C 1
ATOM 3068 O O . ALA A 1 404 ? -21.739 0.031 16.484 1.00 92.81 404 ALA A O 1
ATOM 3069 N N . PHE A 1 405 ? -21.818 1.806 15.110 1.00 92.56 405 PHE A N 1
ATOM 3070 C CA . PHE A 1 405 ? -22.433 1.062 14.011 1.00 92.56 405 PHE A CA 1
ATOM 3071 C C . PHE A 1 405 ? -21.520 -0.001 13.415 1.00 92.56 405 PHE A C 1
ATOM 3073 O O . PHE A 1 405 ? -22.017 -1.068 13.054 1.00 92.56 405 PHE A O 1
ATOM 3080 N N . ALA A 1 406 ? -20.211 0.251 13.317 1.00 91.44 406 ALA A N 1
ATOM 3081 C CA . ALA A 1 406 ? -19.313 -0.729 12.714 1.00 91.44 406 ALA A CA 1
ATOM 3082 C C . ALA A 1 406 ? -19.132 -1.978 13.580 1.00 91.44 406 ALA A C 1
ATOM 3084 O O . ALA A 1 406 ? -18.769 -3.007 13.037 1.00 91.44 406 ALA A O 1
ATOM 3085 N N . ARG A 1 407 ? -19.347 -1.892 14.901 1.00 87.75 407 ARG A N 1
ATOM 3086 C CA . ARG A 1 407 ? -19.232 -3.039 15.817 1.00 87.75 407 ARG A CA 1
ATOM 3087 C C . ARG A 1 407 ? -20.540 -3.800 16.008 1.00 87.75 407 ARG A C 1
ATOM 3089 O O . ARG A 1 407 ? -20.508 -4.978 16.343 1.00 87.75 407 ARG A O 1
ATOM 3096 N N . GLN A 1 408 ? -21.684 -3.143 15.819 1.00 80.19 408 GLN A N 1
ATOM 3097 C CA . GLN A 1 408 ? -22.993 -3.780 16.003 1.00 80.19 408 GLN A CA 1
ATOM 3098 C C . GLN A 1 408 ? -23.586 -4.374 14.722 1.00 80.19 408 GLN A C 1
ATOM 3100 O O . GLN A 1 408 ? -24.500 -5.193 14.803 1.00 80.19 408 GLN A O 1
ATOM 3105 N N . ARG A 1 409 ? -23.109 -3.983 13.533 1.00 70.12 409 ARG A N 1
ATOM 3106 C CA . ARG A 1 409 ? -23.639 -4.488 12.259 1.00 70.12 409 ARG A CA 1
ATOM 3107 C C . ARG A 1 409 ? -22.605 -5.301 11.495 1.00 70.12 409 ARG A C 1
ATOM 3109 O O . ARG A 1 409 ? -21.510 -4.837 11.223 1.00 70.12 409 ARG A O 1
ATOM 3116 N N . ALA A 1 410 ? -23.021 -6.479 11.032 1.00 59.28 410 ALA A N 1
ATOM 3117 C CA . ALA A 1 410 ? -22.182 -7.378 10.238 1.00 59.28 410 ALA A CA 1
ATOM 3118 C C . ALA A 1 410 ? -21.830 -6.845 8.829 1.00 59.28 410 ALA A C 1
ATOM 3120 O O . ALA A 1 410 ? -20.966 -7.406 8.160 1.00 59.28 410 ALA A O 1
ATOM 3121 N N . GLN A 1 411 ? -22.496 -5.785 8.353 1.00 67.38 411 GLN A N 1
ATOM 3122 C CA . GLN A 1 411 ? -22.314 -5.218 7.012 1.00 67.38 411 GLN A CA 1
ATOM 3123 C C . GLN A 1 411 ? -22.013 -3.719 7.057 1.00 67.38 411 GLN A C 1
ATOM 3125 O O . GLN A 1 411 ? -22.291 -3.047 8.049 1.00 67.38 411 GLN A O 1
ATOM 3130 N N . ALA A 1 412 ? -21.487 -3.198 5.941 1.00 76.62 412 ALA A N 1
ATOM 3131 C CA . ALA A 1 412 ? -21.197 -1.780 5.778 1.00 76.62 412 ALA A CA 1
ATOM 3132 C C . ALA A 1 412 ? -22.431 -0.914 6.086 1.00 76.62 412 ALA A C 1
ATOM 3134 O O . ALA A 1 412 ? -23.446 -1.022 5.397 1.00 76.62 412 ALA A O 1
ATOM 3135 N N . ALA A 1 413 ? -22.339 -0.043 7.089 1.00 87.50 413 ALA A N 1
ATOM 3136 C CA . ALA A 1 413 ? -23.441 0.817 7.510 1.00 87.50 413 ALA A CA 1
ATOM 3137 C C . ALA A 1 413 ? -23.153 2.275 7.135 1.00 87.50 413 ALA A C 1
ATOM 3139 O O . ALA A 1 413 ? -22.202 2.871 7.626 1.00 87.50 413 ALA A O 1
ATOM 3140 N N . ILE A 1 414 ? -23.971 2.870 6.269 1.00 93.31 414 ILE A N 1
ATOM 3141 C CA . ILE A 1 414 ? -23.844 4.287 5.904 1.00 93.31 414 ILE A CA 1
ATOM 3142 C C . ILE A 1 414 ? -25.059 5.009 6.449 1.00 93.31 414 ILE A C 1
ATOM 3144 O O . ILE A 1 414 ? -26.184 4.752 6.025 1.00 93.31 414 ILE A O 1
ATOM 3148 N N . ILE A 1 415 ? -24.822 5.881 7.420 1.00 93.56 415 ILE A N 1
ATOM 3149 C CA . ILE A 1 415 ? -25.865 6.600 8.126 1.00 93.56 415 ILE A CA 1
ATOM 3150 C C . ILE A 1 415 ? -26.031 7.943 7.418 1.00 93.56 415 ILE A C 1
ATOM 3152 O O . ILE A 1 415 ? -25.044 8.686 7.321 1.00 93.56 415 ILE A O 1
ATOM 3156 N N . PRO A 1 416 ? -27.234 8.262 6.903 1.00 92.38 416 PRO A N 1
ATOM 3157 C CA . PRO A 1 416 ? -27.498 9.550 6.278 1.00 92.38 416 PRO A CA 1
ATOM 3158 C C . PRO A 1 416 ? -27.134 10.703 7.210 1.00 92.38 416 PRO A C 1
ATOM 3160 O O . PRO A 1 416 ? -27.256 10.589 8.432 1.00 92.38 416 PRO A O 1
ATOM 3163 N N . SER A 1 417 ? -26.684 11.813 6.634 1.00 90.56 417 SER A N 1
ATOM 3164 C CA . SER A 1 417 ? -26.308 12.968 7.442 1.00 90.56 417 SER A CA 1
ATOM 3165 C C . SER A 1 417 ? -27.513 13.510 8.218 1.00 90.56 417 SER A C 1
ATOM 3167 O O . SER A 1 417 ? -28.624 13.562 7.693 1.00 90.56 417 SER A O 1
ATOM 3169 N N . GLY A 1 418 ? -27.306 13.834 9.492 1.00 91.06 418 GLY A N 1
ATOM 3170 C CA . GLY A 1 418 ? -28.342 14.238 10.443 1.00 91.06 418 GLY A CA 1
ATOM 3171 C C . GLY A 1 418 ? -29.143 13.086 11.064 1.00 91.06 418 GLY A C 1
ATOM 3172 O O . GLY A 1 418 ? -29.836 13.302 12.053 1.00 91.06 418 GLY A O 1
ATOM 3173 N N . ALA A 1 419 ? -29.035 11.852 10.557 1.00 92.44 419 ALA A N 1
ATOM 3174 C CA . ALA A 1 419 ? -29.831 10.716 11.043 1.00 92.44 419 ALA A CA 1
ATOM 3175 C C . ALA A 1 419 ? -29.156 9.907 12.171 1.00 92.44 419 ALA A C 1
ATOM 3177 O O . ALA A 1 419 ? -29.739 8.948 12.680 1.00 92.44 419 ALA A O 1
ATOM 3178 N N . HIS A 1 420 ? -27.929 10.260 12.570 1.00 91.31 420 HIS A N 1
ATOM 3179 C CA . HIS A 1 420 ? -27.127 9.449 13.491 1.00 91.31 420 HIS A CA 1
ATOM 3180 C C . HIS A 1 420 ? -27.712 9.357 14.906 1.00 91.31 420 HIS A C 1
ATOM 3182 O O . HIS A 1 420 ? -27.715 8.264 15.462 1.00 91.31 420 HIS A O 1
ATOM 3188 N N . CYS A 1 421 ? -28.279 10.431 15.464 1.00 91.50 421 CYS A N 1
ATOM 3189 C CA . CYS A 1 421 ? -28.904 10.391 16.793 1.00 91.50 421 CYS A CA 1
ATOM 3190 C C . CYS A 1 421 ? -30.083 9.410 16.857 1.00 91.50 421 CYS A C 1
ATOM 3192 O O . CYS A 1 421 ? -30.141 8.568 17.750 1.00 91.50 421 CYS A O 1
ATOM 3194 N N . ALA A 1 422 ? -30.994 9.474 15.880 1.00 92.25 422 ALA A N 1
ATOM 3195 C CA . ALA A 1 422 ? -32.137 8.564 15.808 1.00 92.25 422 ALA A CA 1
ATOM 3196 C C . ALA A 1 422 ? -31.691 7.109 15.599 1.00 92.25 422 ALA A C 1
ATOM 3198 O O . ALA A 1 422 ? -32.248 6.190 16.194 1.00 92.25 422 ALA A O 1
ATOM 3199 N N . ALA A 1 423 ? -30.652 6.900 14.787 1.00 90.75 423 ALA A N 1
ATOM 3200 C CA . ALA A 1 423 ? -30.104 5.574 14.542 1.00 90.75 423 ALA A CA 1
ATOM 3201 C C . ALA A 1 423 ? -29.343 5.001 15.758 1.00 90.75 423 ALA A C 1
ATOM 3203 O O . ALA A 1 423 ? -29.244 3.780 15.877 1.00 90.75 423 ALA A O 1
ATOM 3204 N N . LEU A 1 424 ? -28.782 5.852 16.630 1.00 92.38 424 LEU A N 1
ATOM 3205 C CA . LEU A 1 424 ? -28.059 5.452 17.844 1.00 92.38 424 LEU A CA 1
ATOM 3206 C C . LEU A 1 424 ? -28.997 5.007 18.971 1.00 92.38 424 LEU A C 1
ATOM 3208 O O . LEU A 1 424 ? -28.641 4.103 19.719 1.00 92.38 424 LEU A O 1
ATOM 3212 N N . ALA A 1 425 ? -30.182 5.613 19.084 1.00 92.69 425 ALA A N 1
ATOM 3213 C CA . ALA A 1 425 ? -31.131 5.362 20.169 1.00 92.69 425 ALA A CA 1
ATOM 3214 C C . ALA A 1 425 ? -31.434 3.870 20.464 1.00 92.69 425 ALA A C 1
ATOM 3216 O O . ALA A 1 425 ? -31.410 3.503 21.638 1.00 92.69 425 ALA A O 1
ATOM 3217 N N . PRO A 1 426 ? -31.673 2.984 19.472 1.00 92.31 426 PRO A N 1
ATOM 3218 C CA . PRO A 1 426 ? -31.967 1.573 19.745 1.00 92.31 426 PRO A CA 1
ATOM 3219 C C . PRO A 1 426 ? -30.732 0.722 20.083 1.00 92.31 426 PRO A C 1
ATOM 3221 O O . PRO A 1 426 ? -30.881 -0.460 20.385 1.00 92.31 426 PRO A O 1
ATOM 3224 N N . LEU A 1 427 ? -29.513 1.260 19.980 1.00 91.31 427 LEU A N 1
ATOM 3225 C CA . LEU A 1 427 ? -28.301 0.488 20.251 1.00 91.31 427 LEU A CA 1
ATOM 3226 C C . LEU A 1 427 ? -28.081 0.341 21.761 1.00 91.31 427 LEU A C 1
ATOM 3228 O O . LEU A 1 427 ? -28.430 1.226 22.542 1.00 91.31 427 LEU A O 1
ATOM 3232 N N . SER A 1 428 ? -27.439 -0.756 22.169 1.00 91.38 428 SER A N 1
ATOM 3233 C CA . SER A 1 428 ? -27.030 -0.947 23.566 1.00 91.38 428 SER A CA 1
ATOM 3234 C C . SER A 1 428 ? -26.029 0.123 24.019 1.00 91.38 428 SER A C 1
ATOM 3236 O O . SER A 1 428 ? -25.174 0.540 23.234 1.00 91.38 428 SER A O 1
ATOM 3238 N N . VAL A 1 429 ? -26.044 0.495 25.303 1.00 90.44 429 VAL A N 1
ATOM 3239 C CA . VAL A 1 429 ? -25.032 1.381 25.918 1.00 90.44 429 VAL A CA 1
ATOM 3240 C C . VAL A 1 429 ? -23.591 0.877 25.750 1.00 90.44 429 VAL A C 1
ATOM 3242 O O . VAL A 1 429 ? -22.651 1.674 25.761 1.00 90.44 429 VAL A O 1
ATOM 3245 N N . ALA A 1 430 ? -23.391 -0.419 25.479 1.00 86.69 430 ALA A N 1
ATOM 3246 C CA . ALA A 1 430 ? -22.088 -0.979 25.114 1.00 86.69 430 ALA A CA 1
ATOM 3247 C C . ALA A 1 430 ? -21.488 -0.356 23.832 1.00 86.69 430 ALA A C 1
ATOM 3249 O O . ALA A 1 430 ? -20.273 -0.413 23.636 1.00 86.69 430 ALA A O 1
ATOM 3250 N N . ALA A 1 431 ? -22.305 0.282 22.981 1.00 89.50 431 ALA A N 1
ATOM 3251 C CA . ALA A 1 431 ? -21.848 1.006 21.793 1.00 89.50 431 ALA A CA 1
ATOM 3252 C C . ALA A 1 431 ? -21.169 2.362 22.092 1.00 89.50 431 ALA A C 1
ATOM 3254 O O . ALA A 1 431 ? -20.636 2.979 21.173 1.00 89.50 431 ALA A O 1
ATOM 3255 N N . LEU A 1 432 ? -21.159 2.842 23.343 1.00 90.12 432 LEU A N 1
ATOM 3256 C CA . LEU A 1 432 ? -20.624 4.165 23.704 1.00 90.12 432 LEU A CA 1
ATOM 3257 C C . LEU A 1 432 ? -19.144 4.171 24.133 1.00 90.12 432 LEU A C 1
ATOM 3259 O O . LEU A 1 432 ? -18.688 5.166 24.692 1.00 90.12 432 LEU A O 1
ATOM 3263 N N . ARG A 1 433 ? -18.364 3.109 23.868 1.00 89.81 433 ARG A N 1
ATOM 3264 C CA . ARG A 1 433 ? -16.946 3.000 24.307 1.00 89.81 433 ARG A CA 1
ATOM 3265 C C . ARG A 1 433 ? -16.771 3.286 25.803 1.00 89.81 433 ARG A C 1
ATOM 3267 O O . ARG A 1 433 ? -15.901 4.060 26.209 1.00 89.81 433 ARG A O 1
ATOM 3274 N N . LEU A 1 434 ? -17.658 2.707 26.603 1.00 89.69 434 LEU A N 1
ATOM 3275 C CA . LEU A 1 434 ? -17.617 2.801 28.057 1.00 89.69 434 LEU A CA 1
ATOM 3276 C C . LEU A 1 434 ? -16.675 1.732 28.620 1.00 89.69 434 LEU A C 1
ATOM 3278 O O . LEU A 1 434 ? -16.535 0.659 28.027 1.00 89.69 434 LEU A O 1
ATOM 3282 N N . ASP A 1 435 ? -16.049 2.031 29.756 1.00 87.25 435 ASP A N 1
ATOM 3283 C CA . ASP A 1 435 ? -15.284 1.045 30.516 1.00 87.25 435 ASP A CA 1
ATOM 3284 C C . ASP A 1 435 ? -16.208 -0.006 31.165 1.00 87.25 435 ASP A C 1
ATOM 3286 O O . ASP A 1 435 ? -17.435 0.140 31.206 1.00 87.25 435 ASP A O 1
ATOM 3290 N N . ASP A 1 436 ? -15.627 -1.109 31.643 1.00 85.81 436 ASP A N 1
ATOM 3291 C CA . ASP A 1 436 ? -16.388 -2.213 32.243 1.00 85.81 436 ASP A CA 1
ATOM 3292 C C . ASP A 1 436 ? -17.197 -1.774 33.468 1.00 85.81 436 ASP A C 1
ATOM 3294 O O . ASP A 1 436 ? -18.359 -2.156 33.607 1.00 85.81 436 ASP A O 1
ATOM 3298 N N . ALA A 1 437 ? -16.621 -0.910 34.306 1.00 86.69 437 ALA A N 1
ATOM 3299 C CA . ALA A 1 437 ? -17.272 -0.404 35.509 1.00 86.69 437 ALA A CA 1
ATOM 3300 C C . ALA A 1 437 ? -18.516 0.442 35.185 1.00 86.69 437 ALA A C 1
ATOM 3302 O O . ALA A 1 437 ? -19.566 0.268 35.807 1.00 86.69 437 ALA A O 1
ATOM 3303 N N . ALA A 1 438 ? -18.437 1.329 34.189 1.00 86.38 438 ALA A N 1
ATOM 3304 C CA . ALA A 1 438 ? -19.565 2.130 33.726 1.00 86.38 438 ALA A CA 1
ATOM 3305 C C . ALA A 1 438 ? -20.657 1.262 33.093 1.00 86.38 438 ALA A C 1
ATOM 3307 O O . ALA A 1 438 ? -21.841 1.520 33.316 1.00 86.38 438 ALA A O 1
ATOM 3308 N N . ARG A 1 439 ? -20.279 0.223 32.333 1.00 87.69 439 ARG A N 1
ATOM 3309 C CA . ARG A 1 439 ? -21.239 -0.736 31.763 1.00 87.69 439 ARG A CA 1
ATOM 3310 C C . ARG A 1 439 ? -21.990 -1.496 32.849 1.00 87.69 439 ARG A C 1
ATOM 3312 O O . ARG A 1 439 ? -23.213 -1.585 32.787 1.00 87.69 439 ARG A O 1
ATOM 3319 N N . GLU A 1 440 ? -21.282 -1.996 33.857 1.00 87.38 440 GLU A N 1
ATOM 3320 C CA . GLU A 1 440 ? -21.897 -2.722 34.969 1.00 87.38 440 GLU A CA 1
ATOM 3321 C C . GLU A 1 440 ? -22.815 -1.816 35.803 1.00 87.38 440 GLU A C 1
ATOM 3323 O O . GLU A 1 440 ? -23.916 -2.217 36.183 1.00 87.38 440 GLU A O 1
ATOM 3328 N N . LEU A 1 441 ? -22.404 -0.567 36.043 1.00 87.56 441 LEU A N 1
ATOM 3329 C CA . LEU A 1 441 ? -23.213 0.418 36.759 1.00 87.56 441 LEU A CA 1
ATOM 3330 C C . LEU A 1 441 ? -24.525 0.738 36.024 1.00 87.56 441 LEU A C 1
ATOM 3332 O O . LEU A 1 441 ? -25.573 0.818 36.664 1.00 87.56 441 LEU A O 1
ATOM 3336 N N . LEU A 1 442 ? -24.478 0.908 34.698 1.00 88.56 442 LEU A N 1
ATOM 3337 C CA . LEU A 1 442 ? -25.669 1.136 33.872 1.00 88.56 442 LEU A CA 1
ATOM 3338 C C . LEU A 1 442 ? -26.599 -0.083 33.869 1.00 88.56 442 LEU A C 1
ATOM 3340 O O . LEU A 1 442 ? -27.800 0.079 34.086 1.00 88.56 442 LEU A O 1
ATOM 3344 N N . ALA A 1 443 ? -26.041 -1.291 33.736 1.00 87.69 443 ALA A N 1
ATOM 3345 C CA . ALA A 1 443 ? -26.808 -2.535 33.772 1.00 87.69 443 ALA A CA 1
ATOM 3346 C C . ALA A 1 443 ? -27.528 -2.732 35.121 1.00 87.69 443 ALA A C 1
ATOM 3348 O O . ALA A 1 443 ? -28.709 -3.065 35.159 1.00 87.69 443 ALA A O 1
ATOM 3349 N N . ARG A 1 444 ? -26.858 -2.444 36.249 1.00 87.75 444 ARG A N 1
ATOM 3350 C CA . ARG A 1 444 ? -27.466 -2.507 37.596 1.00 87.75 444 ARG A CA 1
ATOM 3351 C C . ARG A 1 444 ? -28.623 -1.523 37.788 1.00 87.75 444 ARG A C 1
ATOM 3353 O O . ARG A 1 444 ? -29.469 -1.743 38.649 1.00 87.75 444 ARG A O 1
ATOM 3360 N N . LEU A 1 445 ? -28.641 -0.433 37.025 1.00 85.50 445 LEU A N 1
ATOM 3361 C CA . LEU A 1 445 ? -29.669 0.607 37.083 1.00 85.50 445 LEU A CA 1
ATOM 3362 C C . LEU A 1 445 ? -30.754 0.437 36.008 1.00 85.50 445 LEU A C 1
ATOM 3364 O O . LEU A 1 445 ? -31.648 1.279 35.934 1.00 85.50 445 LEU A O 1
ATOM 3368 N N . GLY A 1 446 ? -30.695 -0.642 35.218 1.00 87.81 446 GLY A N 1
ATOM 3369 C CA . GLY A 1 446 ? -31.680 -0.965 34.184 1.00 87.81 446 GLY A CA 1
ATOM 3370 C C . GLY A 1 446 ? -31.629 -0.034 32.974 1.00 87.81 446 GLY A C 1
ATOM 3371 O O . GLY A 1 446 ? -32.670 0.239 32.388 1.00 87.81 446 GLY A O 1
ATOM 3372 N N . VAL A 1 447 ? -30.447 0.507 32.652 1.00 90.19 447 VAL A N 1
ATOM 3373 C CA . VAL A 1 447 ? -30.228 1.347 31.466 1.00 90.19 447 VAL A CA 1
ATOM 3374 C C . VAL A 1 447 ? -29.485 0.530 30.421 1.00 90.19 447 VAL A C 1
ATOM 3376 O O . VAL A 1 447 ? -28.258 0.415 30.469 1.00 90.19 447 VAL A O 1
ATOM 3379 N N . ASP A 1 448 ? -30.229 -0.019 29.470 1.00 90.00 448 ASP A N 1
ATOM 3380 C CA . ASP A 1 448 ? -29.693 -0.962 28.489 1.00 90.00 448 ASP A CA 1
ATOM 3381 C C . ASP A 1 448 ? -29.431 -0.295 27.137 1.00 90.00 448 ASP A C 1
ATOM 3383 O O . ASP A 1 448 ? -28.503 -0.694 26.418 1.00 90.00 448 ASP A O 1
ATOM 3387 N N . THR A 1 449 ? -30.197 0.748 26.795 1.00 93.50 449 THR A N 1
ATOM 3388 C CA . THR A 1 449 ? -30.139 1.411 25.482 1.00 93.50 449 THR A CA 1
ATOM 3389 C C . THR A 1 449 ? -29.607 2.844 25.537 1.00 93.50 449 THR A C 1
ATOM 3391 O O . THR A 1 449 ? -29.736 3.567 26.527 1.00 93.50 449 THR A O 1
ATOM 3394 N N . ILE A 1 450 ? -29.002 3.296 24.434 1.00 93.06 450 ILE A N 1
ATOM 3395 C CA . ILE A 1 450 ? -28.538 4.685 24.292 1.00 93.06 450 ILE A CA 1
ATOM 3396 C C . ILE A 1 450 ? -29.729 5.651 24.323 1.00 93.06 450 ILE A C 1
ATOM 3398 O O . ILE A 1 450 ? -29.603 6.744 24.865 1.00 93.06 450 ILE A O 1
ATOM 3402 N N . GLY A 1 451 ? -30.888 5.257 23.790 1.00 92.81 451 GLY A N 1
ATOM 3403 C CA . GLY A 1 451 ? -32.110 6.061 23.808 1.00 92.81 451 GLY A CA 1
ATOM 3404 C C . GLY A 1 451 ? -32.607 6.355 25.225 1.00 92.81 451 GLY A C 1
ATOM 3405 O O . GLY A 1 451 ? -32.930 7.504 25.526 1.00 92.81 451 GLY A O 1
ATOM 3406 N N . GLU A 1 452 ? -32.589 5.358 26.115 1.00 92.62 452 GLU A N 1
ATOM 3407 C CA . GLU A 1 452 ? -32.884 5.554 27.542 1.00 92.62 452 GLU A CA 1
ATOM 3408 C C . GLU A 1 452 ? -31.906 6.542 28.179 1.00 92.62 452 GLU A C 1
ATOM 3410 O O . GLU A 1 452 ? -32.320 7.470 28.872 1.00 92.62 452 GLU A O 1
ATOM 3415 N N . LEU A 1 453 ? -30.611 6.393 27.889 1.00 91.06 453 LEU A N 1
ATOM 3416 C CA . LEU A 1 453 ? -29.577 7.287 28.403 1.00 91.06 453 LEU A CA 1
ATOM 3417 C C . LEU A 1 453 ? -29.727 8.724 27.866 1.00 91.06 453 LEU A C 1
ATOM 3419 O O . LEU A 1 453 ? -29.507 9.681 28.606 1.00 91.06 453 LEU A O 1
ATOM 3423 N N . MET A 1 454 ? -30.137 8.890 26.603 1.00 91.31 454 MET A N 1
ATOM 3424 C CA . MET A 1 454 ? -30.433 10.191 25.983 1.00 91.31 454 MET A CA 1
ATOM 3425 C C . MET A 1 454 ? -31.641 10.885 26.617 1.00 91.31 454 MET A C 1
ATOM 3427 O O . MET A 1 454 ? -31.662 12.114 26.682 1.00 91.31 454 MET A O 1
ATOM 3431 N N . ALA A 1 455 ? -32.632 10.119 27.081 1.00 91.75 455 ALA A N 1
ATOM 3432 C CA . ALA A 1 455 ? -33.820 10.650 27.743 1.00 91.75 455 ALA A CA 1
ATOM 3433 C C . ALA A 1 455 ? -33.542 11.135 29.180 1.00 91.75 455 ALA A C 1
ATOM 3435 O O . ALA A 1 455 ? -34.341 11.884 29.746 1.00 91.75 455 ALA A O 1
ATOM 3436 N N . MET A 1 456 ? -32.414 10.740 29.783 1.00 89.31 456 MET A N 1
ATOM 3437 C CA . MET A 1 456 ? -32.062 11.153 31.139 1.00 89.31 456 MET A CA 1
ATOM 3438 C C . MET A 1 456 ? -31.613 12.621 31.204 1.00 89.31 456 MET A C 1
ATOM 3440 O O . MET A 1 456 ? -30.792 13.066 30.395 1.00 89.31 456 MET A O 1
ATOM 3444 N N . PRO A 1 457 ? -32.043 13.385 32.228 1.00 87.38 457 PRO A N 1
ATOM 3445 C CA . PRO A 1 457 ? -31.520 14.726 32.446 1.00 87.38 457 PRO A CA 1
ATOM 3446 C C . PRO A 1 457 ? -30.005 14.701 32.723 1.00 87.38 457 PRO A C 1
ATOM 3448 O O . PRO A 1 457 ? -29.501 13.874 33.489 1.00 87.38 457 PRO A O 1
ATOM 3451 N N . ARG A 1 458 ? -29.264 15.650 32.134 1.00 85.88 458 ARG A N 1
ATOM 3452 C CA . ARG A 1 458 ? -27.788 15.645 32.147 1.00 85.88 458 ARG A CA 1
ATOM 3453 C C . ARG A 1 458 ? -27.164 15.812 33.531 1.00 85.88 458 ARG A C 1
ATOM 3455 O O . ARG A 1 458 ? -26.191 15.131 33.842 1.00 85.88 458 ARG A O 1
ATOM 3462 N N . ALA A 1 459 ? -27.720 16.677 34.379 1.00 85.00 459 ALA A N 1
ATOM 3463 C CA . ALA A 1 459 ? -27.176 16.922 35.717 1.00 85.00 459 ALA A CA 1
ATOM 3464 C C . ALA A 1 459 ? -27.243 15.675 36.637 1.00 85.00 459 ALA A C 1
ATOM 3466 O O . ALA A 1 459 ? -26.216 15.318 37.220 1.00 85.00 459 ALA A O 1
ATOM 3467 N N . PRO A 1 460 ? -28.378 14.951 36.733 1.00 84.88 460 PRO A N 1
ATOM 3468 C CA . PRO A 1 460 ? -28.440 13.645 37.392 1.00 84.88 460 PRO A CA 1
ATOM 3469 C C . PRO A 1 460 ? -27.490 12.603 36.800 1.00 84.88 460 PRO A C 1
ATOM 3471 O O . PRO A 1 460 ? -26.874 11.859 37.564 1.00 84.88 460 PRO A O 1
ATOM 3474 N N . LEU A 1 461 ? -27.346 12.570 35.470 1.00 84.88 461 LEU A N 1
ATOM 3475 C CA . LEU A 1 461 ? -26.465 11.624 34.786 1.00 84.88 461 LEU A CA 1
ATOM 3476 C C . LEU A 1 461 ? -25.005 11.838 35.205 1.00 84.88 461 LEU A C 1
ATOM 3478 O O . LEU A 1 461 ? -24.354 10.910 35.677 1.00 84.88 461 LEU A O 1
ATOM 3482 N N . VAL A 1 462 ? -24.507 13.074 35.145 1.00 88.19 462 VAL A N 1
ATOM 3483 C CA . VAL A 1 462 ? -23.130 13.390 35.563 1.00 88.19 462 VAL A CA 1
ATOM 3484 C C . VAL A 1 462 ? -22.922 13.141 37.058 1.00 88.19 462 VAL A C 1
ATOM 3486 O O . VAL A 1 462 ? -21.871 12.641 37.454 1.00 88.19 462 VAL A O 1
ATOM 3489 N N . ARG A 1 463 ? -23.913 13.459 37.902 1.00 85.25 463 ARG A N 1
ATOM 3490 C CA . ARG A 1 463 ? -23.815 13.265 39.357 1.00 85.25 463 ARG A CA 1
ATOM 3491 C C . ARG A 1 463 ? -23.759 11.787 39.755 1.00 85.25 463 ARG A C 1
ATOM 3493 O O . ARG A 1 463 ? -23.059 11.461 40.707 1.00 85.25 463 ARG A O 1
ATOM 3500 N N . ARG A 1 464 ? -24.509 10.915 39.072 1.00 81.19 464 ARG A N 1
ATOM 3501 C CA . ARG A 1 464 ? -24.588 9.477 39.388 1.00 81.19 464 ARG A CA 1
ATOM 3502 C C . ARG A 1 464 ? -23.512 8.644 38.700 1.00 81.19 464 ARG A C 1
ATOM 3504 O O . ARG A 1 464 ? -22.993 7.724 39.315 1.00 81.19 464 ARG A O 1
ATOM 3511 N N . PHE A 1 465 ? -23.196 8.960 37.448 1.00 76.75 465 PHE A N 1
ATOM 3512 C CA . PHE A 1 465 ? -22.349 8.126 36.591 1.00 76.75 465 PHE A CA 1
ATOM 3513 C C . PHE A 1 465 ? -20.997 8.762 36.247 1.00 76.75 465 PHE A C 1
ATOM 3515 O O . PHE A 1 465 ? -20.162 8.150 35.584 1.00 76.75 465 PHE A O 1
ATOM 3522 N N . GLY A 1 466 ? -20.772 10.003 36.676 1.00 83.94 466 GLY A N 1
ATOM 3523 C CA . GLY A 1 466 ? -19.569 10.757 36.357 1.00 83.94 466 GLY A CA 1
ATOM 3524 C C . GLY A 1 466 ? -19.604 11.413 34.974 1.00 83.94 466 GLY A C 1
ATOM 3525 O O . GLY A 1 466 ? -20.535 11.270 34.179 1.00 83.94 466 GLY A O 1
ATOM 3526 N N . LYS A 1 467 ? -18.550 12.182 34.686 1.00 89.00 467 LYS A N 1
ATOM 3527 C CA . LYS A 1 467 ? -18.435 12.977 33.451 1.00 89.00 467 LYS A CA 1
ATOM 3528 C C . LYS A 1 467 ? -18.154 12.128 32.207 1.00 89.00 467 LYS A C 1
ATOM 3530 O O . LYS A 1 467 ? -18.537 12.533 31.116 1.00 89.00 467 LYS A O 1
ATOM 3535 N N . ALA A 1 468 ? -17.520 10.964 32.364 1.00 89.12 468 ALA A N 1
ATOM 3536 C CA . ALA A 1 468 ? -17.074 10.133 31.246 1.00 89.12 468 ALA A CA 1
ATOM 3537 C C . ALA A 1 468 ? -18.241 9.613 30.388 1.00 89.12 468 ALA A C 1
ATOM 3539 O O . ALA A 1 468 ? -18.190 9.717 29.164 1.00 89.12 468 ALA A O 1
ATOM 3540 N N . ILE A 1 469 ? -19.322 9.126 31.013 1.00 90.81 469 ILE A N 1
ATOM 3541 C CA . ILE A 1 469 ? -20.501 8.634 30.280 1.00 90.81 469 ILE A CA 1
ATOM 3542 C C . ILE A 1 469 ? -21.185 9.778 29.525 1.00 90.81 469 ILE A C 1
ATOM 3544 O O . ILE A 1 469 ? -21.484 9.643 28.339 1.00 90.81 469 ILE A O 1
ATOM 3548 N N . ALA A 1 470 ? -21.384 10.921 30.192 1.00 90.62 470 ALA A N 1
ATOM 3549 C CA . ALA A 1 470 ? -21.972 12.110 29.576 1.00 90.62 470 ALA A CA 1
ATOM 3550 C C . ALA A 1 470 ? -21.163 12.560 28.354 1.00 90.62 470 ALA A C 1
ATOM 3552 O O . ALA A 1 470 ? -21.725 12.768 27.284 1.00 90.62 470 ALA A O 1
ATOM 3553 N N . GLN A 1 471 ? -19.837 12.617 28.497 1.00 92.56 471 GLN A N 1
ATOM 3554 C CA . GLN A 1 471 ? -18.925 12.986 27.423 1.00 92.56 471 GLN A CA 1
ATOM 3555 C C . GLN A 1 471 ? -19.005 12.013 26.241 1.00 92.56 471 GLN A C 1
ATOM 3557 O O . GLN A 1 471 ? -19.067 12.457 25.097 1.00 92.56 471 GLN A O 1
ATOM 3562 N N . ARG A 1 472 ? -19.038 10.695 26.483 1.00 93.31 472 ARG A N 1
ATOM 3563 C CA . ARG A 1 472 ? -19.173 9.694 25.410 1.00 93.31 472 ARG A CA 1
ATOM 3564 C C . ARG A 1 472 ? -20.510 9.791 24.687 1.00 93.31 472 ARG A C 1
ATOM 3566 O O . ARG A 1 472 ? -20.543 9.671 23.462 1.00 93.31 472 ARG A O 1
ATOM 3573 N N . LEU A 1 473 ? -21.588 10.060 25.419 1.00 93.19 473 LEU A N 1
ATOM 3574 C CA . LEU A 1 473 ? -22.896 10.312 24.830 1.00 93.19 473 LEU A CA 1
ATOM 3575 C C . LEU A 1 473 ? -22.896 11.589 23.976 1.00 93.19 473 LEU A C 1
ATOM 3577 O O . LEU A 1 473 ? -23.399 11.577 22.853 1.00 93.19 473 LEU A O 1
ATOM 3581 N N . ASP A 1 474 ? -22.296 12.672 24.469 1.00 93.44 474 ASP A N 1
ATOM 3582 C CA . ASP A 1 474 ? -22.212 13.949 23.749 1.00 93.44 474 ASP A CA 1
ATOM 3583 C C . ASP A 1 474 ? -21.355 13.846 22.486 1.00 93.44 474 ASP A C 1
ATOM 3585 O O . ASP A 1 474 ? -21.720 14.391 21.448 1.00 93.44 474 ASP A O 1
ATOM 3589 N N . GLN A 1 475 ? -20.266 13.079 22.532 1.00 94.62 475 GLN A N 1
ATOM 3590 C CA . GLN A 1 475 ? -19.441 12.777 21.358 1.00 94.62 475 GLN A CA 1
ATOM 3591 C C . GLN A 1 475 ? -20.190 11.926 20.325 1.00 94.62 475 GLN A C 1
ATOM 3593 O O . GLN A 1 475 ? -20.113 12.190 19.125 1.00 94.62 475 GLN A O 1
ATOM 3598 N N . ALA A 1 476 ? -20.939 10.909 20.764 1.00 93.62 476 ALA A N 1
ATOM 3599 C CA . ALA A 1 476 ? -21.703 10.049 19.861 1.00 93.62 476 ALA A CA 1
ATOM 3600 C C . ALA A 1 476 ? -22.868 10.797 19.189 1.00 93.62 476 ALA A C 1
ATOM 3602 O O . ALA A 1 476 ? -23.091 10.628 17.990 1.00 93.62 476 ALA A O 1
ATOM 3603 N N . THR A 1 477 ? -23.564 11.655 19.938 1.00 92.44 477 THR A N 1
ATOM 3604 C CA . THR A 1 477 ? -24.693 12.476 19.457 1.00 92.44 477 THR A CA 1
ATOM 3605 C C . THR A 1 477 ? -24.270 13.760 18.737 1.00 92.44 477 THR A C 1
ATOM 3607 O O . THR A 1 477 ? -25.116 14.463 18.195 1.00 92.44 477 THR A O 1
ATOM 3610 N N . GLY A 1 478 ? -22.976 14.091 18.734 1.00 92.25 478 GLY A N 1
ATOM 3611 C CA . GLY A 1 478 ? -22.445 15.290 18.079 1.00 92.25 478 GLY A CA 1
ATOM 3612 C C . GLY A 1 478 ? -22.641 16.589 18.865 1.00 92.25 478 GLY A C 1
ATOM 3613 O O . GLY A 1 478 ? -22.330 17.657 18.346 1.00 92.25 478 GLY A O 1
ATOM 3614 N N . ALA A 1 479 ? -23.117 16.514 20.113 1.00 92.06 479 ALA A N 1
ATOM 3615 C CA . ALA A 1 479 ? -23.228 17.659 21.017 1.00 92.06 479 ALA A CA 1
ATOM 3616 C C . ALA A 1 479 ? -21.858 18.165 21.508 1.00 92.06 479 ALA A C 1
ATOM 3618 O O . ALA A 1 479 ? -21.719 19.338 21.848 1.00 92.06 479 ALA A O 1
ATOM 3619 N N . ALA A 1 480 ? -20.842 17.297 21.523 1.00 93.44 480 ALA A N 1
ATOM 3620 C CA . ALA A 1 480 ? -19.456 17.657 21.801 1.00 93.44 480 ALA A CA 1
ATOM 3621 C C . ALA A 1 480 ? -18.523 17.127 20.697 1.00 93.44 480 ALA A C 1
ATOM 3623 O O . ALA A 1 480 ? -18.715 16.003 20.226 1.00 93.44 480 ALA A O 1
ATOM 3624 N N . PRO A 1 481 ? -17.489 17.886 20.289 1.00 90.56 481 PRO A N 1
ATOM 3625 C CA . PRO A 1 481 ? -16.509 17.400 19.328 1.00 90.56 481 PRO A CA 1
ATOM 3626 C C . PRO A 1 481 ? -15.631 16.296 19.935 1.00 90.56 481 PRO A C 1
ATOM 3628 O O . PRO A 1 481 ? -15.258 16.334 21.110 1.00 90.56 481 PRO A O 1
ATOM 3631 N N . GLU A 1 482 ? -15.251 15.328 19.105 1.00 92.62 482 GLU A N 1
ATOM 3632 C CA . GLU A 1 482 ? -14.254 14.311 19.434 1.00 92.62 482 GLU A CA 1
ATOM 3633 C C . GLU A 1 482 ? -13.021 14.506 18.541 1.00 92.62 482 GLU A C 1
ATOM 3635 O O . GLU A 1 482 ? -13.052 14.108 17.373 1.00 92.62 482 GLU A O 1
ATOM 3640 N N . PRO A 1 483 ? -11.948 15.147 19.040 1.00 90.19 483 PRO A N 1
ATOM 3641 C CA . PRO A 1 483 ? -10.734 15.322 18.256 1.00 90.19 483 PRO A CA 1
ATOM 3642 C C . PRO A 1 483 ? -10.050 13.969 18.038 1.00 90.19 483 PRO A C 1
ATOM 3644 O O . PRO A 1 483 ? -9.826 13.208 18.979 1.00 90.19 483 PRO A O 1
ATOM 3647 N N . LEU A 1 484 ? -9.708 13.680 16.784 1.00 92.44 484 LEU A N 1
ATOM 3648 C CA . LEU A 1 484 ? -8.945 12.496 16.405 1.00 92.44 484 LEU A CA 1
ATOM 3649 C C . LEU A 1 484 ? -7.452 12.831 16.414 1.00 92.44 484 LEU A C 1
ATOM 3651 O O . LEU A 1 484 ? -7.057 13.856 15.866 1.00 92.44 484 LEU A O 1
ATOM 3655 N N . THR A 1 485 ? -6.623 11.953 16.979 1.00 92.75 485 THR A N 1
ATOM 3656 C CA . THR A 1 485 ? -5.157 12.069 16.911 1.00 92.75 485 THR A CA 1
ATOM 3657 C C . THR A 1 485 ? -4.657 11.357 15.652 1.00 92.75 485 THR A C 1
ATOM 3659 O O . THR A 1 485 ? -4.610 10.123 15.644 1.00 92.75 485 THR A O 1
ATOM 3662 N N . PRO A 1 486 ? -4.325 12.079 14.564 1.00 93.31 486 PRO A N 1
ATOM 3663 C CA . PRO A 1 486 ? -3.951 11.443 13.314 1.00 93.31 486 PRO A CA 1
ATOM 3664 C C . PRO A 1 486 ? -2.592 10.751 13.416 1.00 93.31 486 PRO A C 1
ATOM 3666 O O . PRO A 1 486 ? -1.643 11.270 14.002 1.00 93.31 486 PRO A O 1
ATOM 3669 N N . VAL A 1 487 ? -2.476 9.609 12.748 1.00 92.56 487 VAL A N 1
ATOM 3670 C CA . VAL A 1 487 ? -1.190 9.027 12.382 1.00 92.56 487 VAL A CA 1
ATOM 3671 C C . VAL A 1 487 ? -0.582 9.912 11.304 1.00 92.56 487 VAL A C 1
ATOM 3673 O O . VAL A 1 487 ? -1.167 10.079 10.235 1.00 92.56 487 VAL A O 1
ATOM 3676 N N . ILE A 1 488 ? 0.591 10.473 11.585 1.00 87.75 488 ILE A N 1
ATOM 3677 C CA . ILE A 1 488 ? 1.317 11.340 10.656 1.00 87.75 488 ILE A CA 1
ATOM 3678 C C . ILE A 1 488 ? 2.267 10.461 9.837 1.00 87.75 488 ILE A C 1
ATOM 3680 O O . ILE A 1 488 ? 3.229 9.923 10.390 1.00 87.75 488 ILE A O 1
ATOM 3684 N N . PRO A 1 489 ? 2.038 10.282 8.522 1.00 82.38 489 PRO A N 1
ATOM 3685 C CA . PRO A 1 489 ? 2.973 9.546 7.690 1.00 82.38 489 PRO A CA 1
ATOM 3686 C C . PRO A 1 489 ? 4.320 10.265 7.642 1.00 82.38 489 PRO A C 1
ATOM 3688 O O . PRO A 1 489 ? 4.363 11.468 7.389 1.00 82.38 489 PRO A O 1
ATOM 3691 N N . ALA A 1 490 ? 5.418 9.521 7.800 1.00 79.00 490 ALA A N 1
ATOM 3692 C CA . ALA A 1 490 ? 6.755 10.068 7.586 1.00 79.00 490 ALA A CA 1
ATOM 3693 C C . ALA A 1 490 ? 6.845 10.727 6.200 1.00 79.00 490 ALA A C 1
ATOM 3695 O O . ALA A 1 490 ? 6.458 10.121 5.188 1.00 79.00 490 ALA A O 1
ATOM 3696 N N . GLN A 1 491 ? 7.329 11.966 6.156 1.00 77.25 491 GLN A N 1
ATOM 3697 C CA . GLN A 1 491 ? 7.505 12.666 4.891 1.00 77.25 491 GLN A CA 1
ATOM 3698 C C . GLN A 1 491 ? 8.519 11.893 4.037 1.00 77.25 491 GLN A C 1
ATOM 3700 O O . GLN A 1 491 ? 9.552 11.467 4.557 1.00 77.25 491 GLN A O 1
ATOM 3705 N N . PRO A 1 492 ? 8.214 11.627 2.753 1.00 80.12 492 PRO A N 1
ATOM 3706 C CA . PRO A 1 492 ? 9.206 11.039 1.867 1.00 80.12 492 PRO A CA 1
ATOM 3707 C C . PRO A 1 492 ? 10.401 11.990 1.766 1.00 80.12 492 PRO A C 1
ATOM 3709 O O . PRO A 1 492 ? 10.211 13.206 1.747 1.00 80.12 492 PRO A O 1
ATOM 3712 N N . ILE A 1 493 ? 11.615 11.441 1.681 1.00 90.56 493 ILE A N 1
ATOM 3713 C CA . ILE A 1 493 ? 12.812 12.252 1.442 1.00 90.56 493 ILE A CA 1
ATOM 3714 C C . ILE A 1 493 ? 12.620 12.976 0.109 1.00 90.56 493 ILE A C 1
ATOM 3716 O O . ILE A 1 493 ? 12.423 12.342 -0.934 1.00 90.56 493 ILE A O 1
ATOM 3720 N N . ALA A 1 494 ? 12.641 14.300 0.172 1.00 94.62 494 ALA A N 1
ATOM 3721 C CA . ALA A 1 494 ? 12.525 15.172 -0.975 1.00 94.62 494 ALA A CA 1
ATOM 3722 C C . ALA A 1 494 ? 13.490 16.340 -0.807 1.00 94.62 494 ALA A C 1
ATOM 3724 O O . ALA A 1 494 ? 13.560 16.940 0.265 1.00 94.62 494 ALA A O 1
ATOM 3725 N N . VAL A 1 495 ? 14.214 16.658 -1.871 1.00 96.12 495 VAL A N 1
ATOM 3726 C CA . VAL A 1 495 ? 15.098 17.823 -1.923 1.00 96.12 495 VAL A CA 1
ATOM 3727 C C . VAL A 1 495 ? 14.607 18.746 -3.022 1.00 96.12 495 VAL A C 1
ATOM 3729 O O . VAL A 1 495 ? 14.332 18.300 -4.139 1.00 96.12 495 VAL A O 1
ATOM 3732 N N . THR A 1 496 ? 14.448 20.023 -2.688 1.00 96.56 496 THR A N 1
ATOM 3733 C CA . THR A 1 496 ? 13.799 21.010 -3.553 1.00 96.56 496 THR A CA 1
ATOM 3734 C C . THR A 1 496 ? 14.665 22.254 -3.676 1.00 96.56 496 THR A C 1
ATOM 3736 O O . THR A 1 496 ? 15.128 22.803 -2.676 1.00 96.56 496 THR A O 1
ATOM 3739 N N . ARG A 1 497 ? 14.813 22.748 -4.906 1.00 96.69 497 ARG A N 1
ATOM 3740 C CA . ARG A 1 497 ? 15.317 24.088 -5.213 1.00 96.69 497 ARG A CA 1
ATOM 3741 C C . ARG A 1 497 ? 14.169 24.905 -5.784 1.00 96.69 497 ARG A C 1
ATOM 3743 O O . ARG A 1 497 ? 13.483 24.441 -6.687 1.00 96.69 497 ARG A O 1
ATOM 3750 N N . ARG A 1 498 ? 13.948 26.090 -5.219 1.00 95.88 498 ARG A N 1
ATOM 3751 C CA . ARG A 1 498 ? 12.981 27.081 -5.703 1.00 95.88 498 ARG A CA 1
ATOM 3752 C C . ARG A 1 498 ? 13.752 28.260 -6.273 1.00 95.88 498 ARG A C 1
ATOM 3754 O O . ARG A 1 498 ? 14.775 28.633 -5.698 1.00 95.88 498 ARG A O 1
ATOM 3761 N N . PHE A 1 499 ? 13.258 28.833 -7.357 1.00 94.12 499 PHE A N 1
ATOM 3762 C CA . PHE A 1 499 ? 13.886 29.959 -8.034 1.00 94.12 499 PHE A CA 1
ATOM 3763 C C . PHE A 1 499 ? 13.032 31.209 -7.874 1.00 94.12 499 PHE A C 1
ATOM 3765 O O . PHE A 1 499 ? 11.807 31.134 -7.833 1.00 94.12 499 PHE A O 1
ATOM 3772 N N . ALA A 1 500 ? 13.693 32.358 -7.746 1.00 91.25 500 ALA A N 1
ATOM 3773 C CA . ALA A 1 500 ? 13.014 33.650 -7.766 1.00 91.25 500 ALA A CA 1
ATOM 3774 C C . ALA A 1 500 ? 12.590 34.032 -9.194 1.00 91.25 500 ALA A C 1
ATOM 3776 O O . ALA A 1 500 ? 11.548 34.652 -9.376 1.00 91.25 500 ALA A O 1
ATOM 3777 N N . GLU A 1 501 ? 13.386 33.628 -10.187 1.00 91.88 501 GLU A N 1
ATOM 3778 C CA . GLU A 1 501 ? 13.110 33.812 -11.610 1.00 91.88 501 GLU A CA 1
ATOM 3779 C C . GLU A 1 501 ? 12.972 32.442 -12.292 1.00 91.88 501 GLU A C 1
ATOM 3781 O O . GLU A 1 501 ? 13.813 31.566 -12.046 1.00 91.88 501 GLU A O 1
ATOM 3786 N N . PRO A 1 502 ? 11.944 32.233 -13.136 1.00 93.06 502 PRO A N 1
ATOM 3787 C CA . PRO A 1 502 ? 11.726 30.948 -13.786 1.00 93.06 502 PRO A CA 1
ATOM 3788 C C . PRO A 1 502 ? 12.880 30.568 -14.720 1.00 93.06 502 PRO A C 1
ATOM 3790 O O . PRO A 1 502 ? 13.307 31.362 -15.559 1.00 93.06 502 PRO A O 1
ATOM 3793 N N . ILE A 1 503 ? 13.352 29.322 -14.632 1.00 94.31 503 ILE A N 1
ATOM 3794 C CA . ILE A 1 503 ? 14.375 28.794 -15.550 1.00 94.31 503 ILE A CA 1
ATOM 3795 C C . ILE A 1 503 ? 13.726 28.074 -16.737 1.00 94.31 503 ILE A C 1
ATOM 3797 O O . ILE A 1 503 ? 12.707 27.405 -16.578 1.00 94.31 503 ILE A O 1
ATOM 3801 N N . ALA A 1 504 ? 14.324 28.173 -17.925 1.00 91.19 504 ALA A N 1
ATOM 3802 C CA . ALA A 1 504 ? 13.761 27.579 -19.145 1.00 91.19 504 ALA A CA 1
ATOM 3803 C C . ALA A 1 504 ? 14.761 26.768 -19.990 1.00 91.19 504 ALA A C 1
ATOM 3805 O O . ALA A 1 504 ? 14.350 26.116 -20.945 1.00 91.19 504 ALA A O 1
ATOM 3806 N N . THR A 1 505 ? 16.059 26.785 -19.668 1.00 91.50 505 THR A N 1
ATOM 3807 C CA . THR A 1 505 ? 17.091 26.114 -20.478 1.00 91.50 505 THR A CA 1
ATOM 3808 C C . THR A 1 505 ? 17.505 24.765 -19.895 1.00 91.50 505 THR A C 1
ATOM 3810 O O . THR A 1 505 ? 17.550 24.583 -18.674 1.00 91.50 505 THR A O 1
ATOM 3813 N N . ALA A 1 506 ? 17.844 23.811 -20.766 1.00 91.00 506 ALA A N 1
ATOM 3814 C CA . ALA A 1 506 ? 18.292 22.480 -20.357 1.00 91.00 506 ALA A CA 1
ATOM 3815 C C . ALA A 1 506 ? 19.608 22.536 -19.562 1.00 91.00 506 ALA A C 1
ATOM 3817 O O . ALA A 1 506 ? 19.786 21.777 -18.609 1.00 91.00 506 ALA A O 1
ATOM 3818 N N . GLU A 1 507 ? 20.500 23.473 -19.895 1.00 92.38 507 GLU A N 1
ATOM 3819 C CA . GLU A 1 507 ? 21.758 23.710 -19.187 1.00 92.38 507 GLU A CA 1
ATOM 3820 C C . GLU A 1 507 ? 21.512 24.203 -17.758 1.00 92.38 507 GLU A C 1
ATOM 3822 O O . GLU A 1 507 ? 22.135 23.700 -16.821 1.00 92.38 507 GLU A O 1
ATOM 3827 N N . ALA A 1 508 ? 20.569 25.137 -17.568 1.00 92.94 508 ALA A N 1
ATOM 3828 C CA . ALA A 1 508 ? 20.204 25.622 -16.240 1.00 92.94 508 ALA A CA 1
ATOM 3829 C C . ALA A 1 508 ? 19.574 24.502 -15.403 1.00 92.94 508 ALA A C 1
ATOM 3831 O O . ALA A 1 508 ? 19.950 24.312 -14.245 1.00 92.94 508 ALA A O 1
ATOM 3832 N N . ILE A 1 509 ? 18.669 23.715 -15.997 1.00 94.00 509 ILE A N 1
ATOM 3833 C CA . ILE A 1 509 ? 18.071 22.552 -15.330 1.00 94.00 509 ILE A CA 1
ATOM 3834 C C . ILE A 1 509 ? 19.167 21.560 -14.922 1.00 94.00 509 ILE A C 1
ATOM 3836 O O . ILE A 1 509 ? 19.197 21.129 -13.772 1.00 94.00 509 ILE A O 1
ATOM 3840 N N . GLY A 1 510 ? 20.092 21.230 -15.829 1.00 93.31 510 GLY A N 1
ATOM 3841 C CA . GLY A 1 510 ? 21.201 20.313 -15.568 1.00 93.31 510 GLY A CA 1
ATOM 3842 C C . GLY A 1 510 ? 22.140 20.794 -14.459 1.00 93.31 510 GLY A C 1
ATOM 3843 O O . GLY A 1 510 ? 22.520 20.001 -13.597 1.00 93.31 510 GLY A O 1
ATOM 3844 N N . HIS A 1 511 ? 22.464 22.090 -14.437 1.00 94.44 511 HIS A N 1
ATOM 3845 C CA . HIS A 1 511 ? 23.290 22.705 -13.397 1.00 94.44 511 HIS A CA 1
ATOM 3846 C C . HIS A 1 511 ? 22.658 22.565 -12.004 1.00 94.44 511 HIS A C 1
ATOM 3848 O O . HIS A 1 511 ? 23.286 22.043 -11.083 1.00 94.44 511 HIS A O 1
ATOM 3854 N N . TRP A 1 512 ? 21.395 22.974 -11.851 1.00 95.12 512 TRP A N 1
ATOM 3855 C CA . TRP A 1 512 ? 20.695 22.901 -10.564 1.00 95.12 512 TRP A CA 1
ATOM 3856 C C . TRP A 1 512 ? 20.376 21.468 -10.139 1.00 95.12 512 TRP A C 1
ATOM 3858 O O . TRP A 1 512 ? 20.373 21.154 -8.947 1.00 95.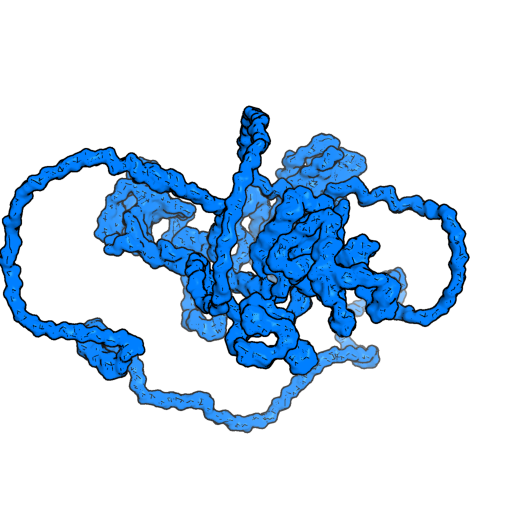12 512 TRP A O 1
ATOM 3868 N N . LEU A 1 513 ? 20.144 20.585 -11.109 1.00 95.06 513 LEU A N 1
ATOM 3869 C CA . LEU A 1 513 ? 19.946 19.167 -10.864 1.00 95.06 513 LEU A CA 1
ATOM 3870 C C . LEU A 1 513 ? 21.194 18.511 -10.261 1.00 95.06 513 LEU A C 1
ATOM 3872 O O . LEU A 1 513 ? 21.040 17.675 -9.378 1.00 95.06 513 LEU A O 1
ATOM 3876 N N . ALA A 1 514 ? 22.406 18.890 -10.680 1.00 95.19 514 ALA A N 1
ATOM 3877 C CA . ALA A 1 514 ? 23.637 18.336 -10.112 1.00 95.19 514 ALA A CA 1
ATOM 3878 C C . ALA A 1 514 ? 23.708 18.555 -8.591 1.00 95.19 514 ALA A C 1
ATOM 3880 O O . ALA A 1 514 ? 23.840 17.590 -7.841 1.00 95.19 514 ALA A O 1
ATOM 3881 N N . GLY A 1 515 ? 23.483 19.793 -8.134 1.00 95.56 515 GLY A N 1
ATOM 3882 C CA . GLY A 1 515 ? 23.442 20.105 -6.701 1.00 95.56 515 GLY A CA 1
ATOM 3883 C C . GLY A 1 515 ? 22.298 19.402 -5.961 1.00 95.56 515 GLY A C 1
ATOM 3884 O O . GLY A 1 515 ? 22.492 18.891 -4.863 1.00 95.56 515 GLY A O 1
ATOM 3885 N N . LEU A 1 516 ? 21.116 19.298 -6.580 1.00 95.81 516 LEU A N 1
ATOM 3886 C CA . LEU A 1 516 ? 19.988 18.552 -6.009 1.00 95.81 516 LEU A CA 1
ATOM 3887 C C . LEU A 1 516 ? 20.293 17.064 -5.813 1.00 95.81 516 LEU A C 1
ATOM 3889 O O . LEU A 1 516 ? 19.844 16.466 -4.837 1.00 95.81 516 LEU A O 1
ATOM 3893 N N . VAL A 1 517 ? 21.016 16.444 -6.743 1.00 96.62 517 VAL A N 1
ATOM 3894 C CA . VAL A 1 517 ? 21.382 15.030 -6.631 1.00 96.62 517 VAL A CA 1
ATOM 3895 C C . VAL A 1 517 ? 22.389 14.818 -5.495 1.00 96.62 517 VAL A C 1
ATOM 3897 O O . VAL A 1 517 ? 22.270 13.825 -4.774 1.00 96.62 517 VAL A O 1
ATOM 3900 N N . ASP A 1 518 ? 23.318 15.751 -5.281 1.00 96.44 518 ASP A N 1
ATOM 3901 C CA . ASP A 1 518 ? 24.245 15.709 -4.143 1.00 96.44 518 ASP A CA 1
ATOM 3902 C C . ASP A 1 518 ? 23.505 15.856 -2.803 1.00 96.44 518 ASP A C 1
ATOM 3904 O O . ASP A 1 518 ? 23.722 15.059 -1.883 1.00 96.44 518 ASP A O 1
ATOM 3908 N N . ASP A 1 519 ? 22.562 16.801 -2.714 1.00 96.31 519 ASP A N 1
ATOM 3909 C CA . ASP A 1 519 ? 21.702 16.975 -1.537 1.00 96.31 519 ASP A CA 1
ATOM 3910 C C . ASP A 1 519 ? 20.902 15.693 -1.241 1.00 96.31 519 ASP A C 1
ATOM 3912 O O . ASP A 1 519 ? 20.835 15.227 -0.099 1.00 96.31 519 ASP A O 1
ATOM 3916 N N . LEU A 1 520 ? 20.325 15.077 -2.281 1.00 95.75 520 LEU A N 1
ATOM 3917 C CA . LEU A 1 520 ? 19.593 13.817 -2.157 1.00 95.75 520 LEU A CA 1
ATOM 3918 C C . LEU A 1 520 ? 20.504 12.695 -1.648 1.00 95.75 520 LEU A C 1
ATOM 3920 O O . LEU A 1 520 ? 20.111 11.939 -0.760 1.00 95.75 520 LEU A O 1
ATOM 3924 N N . ALA A 1 521 ? 21.713 12.570 -2.197 1.00 95.25 521 ALA A N 1
ATOM 3925 C CA . ALA A 1 521 ? 22.665 11.543 -1.790 1.00 95.25 521 ALA A CA 1
ATOM 3926 C C . ALA A 1 521 ? 23.084 11.694 -0.319 1.00 95.25 521 ALA A C 1
ATOM 3928 O O . ALA A 1 521 ? 23.249 10.684 0.373 1.00 95.25 521 ALA A O 1
ATOM 3929 N N . ALA A 1 522 ? 23.197 12.929 0.179 1.00 95.38 522 ALA A N 1
ATOM 3930 C CA . ALA A 1 522 ? 23.464 13.207 1.586 1.00 95.38 522 ALA A CA 1
ATOM 3931 C C . ALA A 1 522 ? 22.304 12.762 2.495 1.00 95.38 522 ALA A C 1
ATOM 3933 O O . ALA A 1 522 ? 22.540 12.097 3.506 1.00 95.38 522 ALA A O 1
ATOM 3934 N N . GLU A 1 523 ? 21.054 13.058 2.130 1.00 94.44 523 GLU A N 1
ATOM 3935 C CA . GLU A 1 523 ? 19.875 12.614 2.891 1.00 94.44 523 GLU A CA 1
ATOM 3936 C C . GLU A 1 523 ? 19.710 11.085 2.877 1.00 94.44 523 GLU A C 1
ATOM 3938 O O . GLU A 1 523 ? 19.456 10.469 3.914 1.00 94.44 523 GLU A O 1
ATOM 3943 N N . LEU A 1 524 ? 19.943 10.445 1.726 1.00 93.25 524 LEU A N 1
ATOM 3944 C CA . LEU A 1 524 ? 19.959 8.984 1.604 1.00 93.25 524 LEU A CA 1
ATOM 3945 C C . LEU A 1 524 ? 21.038 8.348 2.493 1.00 93.25 524 LEU A C 1
ATOM 3947 O O . LEU A 1 524 ? 20.780 7.342 3.159 1.00 93.25 524 LEU A O 1
ATOM 3951 N N . ALA A 1 525 ? 22.229 8.954 2.547 1.00 91.94 525 ALA A N 1
ATOM 3952 C CA . ALA A 1 525 ? 23.326 8.489 3.388 1.00 91.94 525 ALA A CA 1
ATOM 3953 C C . ALA A 1 525 ? 23.001 8.601 4.886 1.00 91.94 525 ALA A C 1
ATOM 3955 O O . ALA A 1 525 ? 23.232 7.641 5.618 1.00 91.94 525 ALA A O 1
ATOM 3956 N N . LYS A 1 526 ? 22.413 9.721 5.335 1.00 91.81 526 LYS A N 1
ATOM 3957 C CA . LYS A 1 526 ? 21.963 9.901 6.731 1.00 91.81 526 LYS A CA 1
ATOM 3958 C C . LYS A 1 526 ? 20.940 8.843 7.146 1.00 91.81 526 LYS A C 1
ATOM 3960 O O . LYS A 1 526 ? 20.963 8.379 8.281 1.00 91.81 526 LYS A O 1
ATOM 3965 N N . ALA A 1 527 ? 20.060 8.455 6.226 1.00 89.44 527 ALA A N 1
ATOM 3966 C CA . ALA A 1 527 ? 19.036 7.445 6.463 1.00 89.44 527 ALA A CA 1
ATOM 3967 C C . ALA A 1 527 ? 19.528 5.992 6.284 1.00 89.44 527 ALA A C 1
ATOM 3969 O O . ALA A 1 527 ? 18.779 5.066 6.590 1.00 89.44 527 ALA A O 1
ATOM 3970 N N . GLY A 1 528 ? 20.757 5.762 5.799 1.00 90.50 528 GLY A N 1
ATOM 3971 C CA . GLY A 1 528 ? 21.301 4.414 5.570 1.00 90.50 528 GLY A CA 1
ATOM 3972 C C . GLY A 1 528 ? 20.602 3.634 4.445 1.00 90.50 528 GLY A C 1
ATOM 3973 O O . GLY A 1 528 ? 20.557 2.403 4.463 1.00 90.50 528 GLY A O 1
ATOM 3974 N N . ILE A 1 529 ? 20.021 4.335 3.470 1.00 92.88 529 ILE A N 1
ATOM 3975 C CA . ILE A 1 529 ? 19.217 3.748 2.387 1.00 92.88 529 ILE A CA 1
ATOM 3976 C C . ILE A 1 529 ? 19.734 4.172 1.011 1.00 92.88 529 ILE A C 1
ATOM 3978 O O . ILE A 1 529 ? 20.392 5.198 0.865 1.00 92.88 529 ILE A O 1
ATOM 3982 N N . GLY A 1 530 ? 19.424 3.383 -0.017 1.00 93.12 530 GLY A N 1
ATOM 3983 C CA . GLY A 1 530 ? 19.714 3.691 -1.418 1.00 93.12 530 GLY A CA 1
ATOM 3984 C C . GLY A 1 530 ? 18.437 3.828 -2.237 1.00 93.12 530 GLY A C 1
ATOM 3985 O O . GLY A 1 530 ? 17.449 3.127 -2.000 1.00 93.12 530 GLY A O 1
ATOM 3986 N N . ALA A 1 531 ? 18.452 4.715 -3.227 1.00 92.94 531 ALA A N 1
ATOM 3987 C CA . ALA A 1 531 ? 17.327 4.911 -4.125 1.00 92.94 531 ALA A CA 1
ATOM 3988 C C . ALA A 1 531 ? 17.156 3.716 -5.073 1.00 92.94 531 ALA A C 1
ATOM 3990 O O . ALA A 1 531 ? 18.115 3.213 -5.654 1.00 92.94 531 ALA A O 1
ATOM 3991 N N . ARG A 1 532 ? 15.904 3.287 -5.243 1.00 91.44 532 ARG A N 1
ATOM 3992 C CA . ARG A 1 532 ? 15.454 2.288 -6.234 1.00 91.44 532 ARG A CA 1
ATOM 3993 C C . ARG A 1 532 ? 14.540 2.897 -7.280 1.00 91.44 532 ARG A C 1
ATOM 3995 O O . ARG A 1 532 ? 14.461 2.410 -8.402 1.00 91.44 532 ARG A O 1
ATOM 4002 N N . ALA A 1 533 ? 13.818 3.943 -6.896 1.00 92.06 533 ALA A N 1
ATOM 4003 C CA . ALA A 1 533 ? 13.033 4.748 -7.807 1.00 92.06 533 ALA A CA 1
ATOM 4004 C C . ALA A 1 533 ? 13.021 6.197 -7.327 1.00 92.06 533 ALA A C 1
ATOM 4006 O O . ALA A 1 533 ? 12.787 6.466 -6.144 1.00 92.06 533 ALA A O 1
ATOM 4007 N N . LEU A 1 534 ? 13.231 7.109 -8.267 1.00 94.94 534 LEU A N 1
ATOM 4008 C CA . LEU A 1 534 ? 13.211 8.550 -8.073 1.00 94.94 534 LEU A CA 1
ATOM 4009 C C . LEU A 1 534 ? 12.174 9.175 -9.003 1.00 94.94 534 LEU A C 1
ATOM 4011 O O . LEU A 1 534 ? 11.933 8.687 -10.111 1.00 94.94 534 LEU A O 1
ATOM 4015 N N . ALA A 1 535 ? 11.569 10.266 -8.549 1.00 95.44 535 ALA A N 1
ATOM 4016 C CA . ALA A 1 535 ? 10.777 11.146 -9.391 1.00 95.44 535 ALA A CA 1
ATOM 4017 C C . ALA A 1 535 ? 11.404 12.537 -9.363 1.00 95.44 535 ALA A C 1
ATOM 4019 O O . ALA A 1 535 ? 11.462 13.174 -8.314 1.00 95.44 535 ALA A O 1
ATOM 4020 N N . PHE A 1 536 ? 11.872 12.984 -10.520 1.00 95.94 536 PHE A N 1
ATOM 4021 C CA . PHE A 1 536 ? 12.237 14.367 -10.759 1.00 95.94 536 PHE A CA 1
ATOM 4022 C C . PHE A 1 536 ? 10.989 15.125 -11.195 1.00 95.94 536 PHE A C 1
ATOM 4024 O O . PHE A 1 536 ? 10.329 14.735 -12.157 1.00 95.94 536 PHE A O 1
ATOM 4031 N N . VAL A 1 537 ? 10.647 16.168 -10.448 1.00 95.94 537 VAL A N 1
ATOM 4032 C CA . VAL A 1 537 ? 9.484 17.017 -10.684 1.00 95.94 537 VAL A CA 1
ATOM 4033 C C . VAL A 1 537 ? 9.974 18.432 -10.940 1.00 95.94 537 VAL A C 1
ATOM 4035 O O . VAL A 1 537 ? 10.580 19.048 -10.063 1.00 95.94 537 VAL A O 1
ATOM 4038 N N . ALA A 1 538 ? 9.706 18.930 -12.140 1.00 94.94 538 ALA A N 1
ATOM 4039 C CA . ALA A 1 538 ? 9.928 20.310 -12.532 1.00 94.94 538 ALA A CA 1
ATOM 4040 C C . ALA A 1 538 ? 8.576 21.038 -12.524 1.00 94.94 538 ALA A C 1
ATOM 4042 O O . ALA A 1 538 ? 7.706 20.756 -13.349 1.00 94.94 538 ALA A O 1
ATOM 4043 N N . ALA A 1 539 ? 8.388 21.926 -11.550 1.00 94.44 539 ALA A N 1
ATOM 4044 C CA . ALA A 1 539 ? 7.154 22.678 -11.365 1.00 94.44 539 ALA A CA 1
ATOM 4045 C C . ALA A 1 539 ? 7.161 23.914 -12.266 1.00 94.44 539 ALA A C 1
ATOM 4047 O O . ALA A 1 539 ? 8.054 24.759 -12.156 1.00 94.44 539 ALA A O 1
ATOM 4048 N N . ARG A 1 540 ? 6.173 24.013 -13.155 1.00 93.38 540 ARG A N 1
ATOM 4049 C CA . ARG A 1 540 ? 5.996 25.153 -14.057 1.00 93.38 540 ARG A CA 1
ATOM 4050 C C . ARG A 1 540 ? 5.211 26.271 -13.371 1.00 93.38 540 ARG A C 1
ATOM 4052 O O . ARG A 1 540 ? 4.363 25.997 -12.520 1.00 93.38 540 ARG A O 1
ATOM 4059 N N . VAL A 1 541 ? 5.435 27.510 -13.807 1.00 91.38 541 VAL A N 1
ATOM 4060 C CA . VAL A 1 541 ? 4.744 28.717 -13.301 1.00 91.38 541 VAL A CA 1
ATOM 4061 C C . VAL A 1 541 ? 3.216 28.575 -13.302 1.00 91.38 541 VAL A C 1
ATOM 4063 O O . VAL A 1 541 ? 2.523 29.031 -12.396 1.00 91.38 541 VAL A O 1
ATOM 4066 N N . ASP A 1 542 ? 2.656 27.889 -14.297 1.00 89.38 542 ASP A N 1
ATOM 4067 C CA . ASP A 1 542 ? 1.208 27.696 -14.439 1.00 89.38 542 ASP A CA 1
ATOM 4068 C C . ASP A 1 542 ? 0.641 26.527 -13.609 1.00 89.38 542 ASP A C 1
ATOM 4070 O O . ASP A 1 542 ? -0.467 26.051 -13.863 1.00 89.38 542 ASP A O 1
ATOM 4074 N N . SER A 1 543 ? 1.389 26.051 -12.609 1.00 82.56 543 SER A N 1
ATOM 4075 C CA . SER A 1 543 ? 1.005 24.938 -11.728 1.00 82.56 543 SER A CA 1
ATOM 4076 C C . SER A 1 543 ? 0.837 23.581 -12.433 1.00 82.56 543 SER A C 1
ATOM 4078 O O . SER A 1 543 ? 0.149 22.689 -11.907 1.00 82.56 543 SER A O 1
ATOM 4080 N N . THR A 1 544 ? 1.456 23.417 -13.608 1.00 88.50 544 THR A N 1
ATOM 4081 C CA . THR A 1 544 ? 1.606 22.129 -14.297 1.00 88.50 544 THR A CA 1
ATOM 4082 C C . THR A 1 544 ? 2.969 21.520 -13.978 1.00 88.50 544 THR A C 1
ATOM 4084 O O . THR A 1 544 ? 4.005 22.123 -14.240 1.00 88.50 544 THR A O 1
ATOM 4087 N N . ASP A 1 545 ? 2.984 20.298 -13.451 1.00 91.44 545 ASP A N 1
ATOM 4088 C CA . ASP A 1 545 ? 4.225 19.616 -13.082 1.00 91.44 545 ASP A CA 1
ATOM 4089 C C . ASP A 1 545 ? 4.704 18.684 -14.198 1.00 91.44 545 ASP A C 1
ATOM 4091 O O . ASP A 1 545 ? 3.967 17.800 -14.646 1.00 91.44 545 ASP A O 1
ATOM 4095 N N . GLN A 1 546 ? 5.964 18.835 -14.600 1.00 93.12 546 GLN A N 1
ATOM 4096 C CA . GLN A 1 546 ? 6.651 17.911 -15.500 1.00 93.12 546 GLN A CA 1
ATOM 4097 C C . GLN A 1 546 ? 7.367 16.845 -14.670 1.00 93.12 546 GLN A C 1
ATOM 4099 O O . GLN A 1 546 ? 8.166 17.168 -13.790 1.00 93.12 546 GLN A O 1
ATOM 4104 N N . VAL A 1 547 ? 7.074 15.564 -14.916 1.00 94.50 547 VAL A N 1
ATOM 4105 C CA . VAL A 1 547 ? 7.538 14.463 -14.056 1.00 94.50 547 VAL A CA 1
ATOM 4106 C C . VAL A 1 547 ? 8.351 13.440 -14.842 1.00 94.50 547 VAL A C 1
ATOM 4108 O O . VAL A 1 547 ? 7.806 12.690 -15.651 1.00 94.50 547 VAL A O 1
ATOM 4111 N N . ILE A 1 548 ? 9.634 13.313 -14.504 1.00 92.69 548 ILE A N 1
ATOM 4112 C CA . ILE A 1 548 ? 10.524 12.264 -15.009 1.00 92.69 548 ILE A CA 1
ATOM 4113 C C . ILE A 1 548 ? 10.725 11.219 -13.915 1.00 92.69 548 ILE A C 1
ATOM 4115 O O . ILE A 1 548 ? 11.212 11.508 -12.823 1.00 92.69 548 ILE A O 1
ATOM 4119 N N . ARG A 1 549 ? 10.367 9.968 -14.208 1.00 93.19 549 ARG A N 1
ATOM 4120 C CA . ARG A 1 549 ? 10.598 8.833 -13.304 1.00 93.19 549 ARG A CA 1
ATOM 4121 C C . ARG A 1 549 ? 11.845 8.071 -13.721 1.00 93.19 549 ARG A C 1
ATOM 4123 O O . ARG A 1 549 ? 11.960 7.693 -14.886 1.00 93.19 549 ARG A O 1
ATOM 4130 N N . VAL A 1 550 ? 12.720 7.807 -12.758 1.00 91.88 550 VAL A N 1
ATOM 4131 C CA . VAL A 1 550 ? 13.959 7.048 -12.949 1.00 91.88 550 VAL A CA 1
ATOM 4132 C C . VAL A 1 550 ? 13.964 5.845 -12.019 1.00 91.88 550 VAL A C 1
ATOM 4134 O O . VAL A 1 550 ? 13.776 5.984 -10.812 1.00 91.88 550 VAL A O 1
ATOM 4137 N N . GLY A 1 551 ? 14.154 4.657 -12.586 1.00 90.50 551 GLY A N 1
ATOM 4138 C CA . GLY A 1 551 ? 14.352 3.416 -11.839 1.00 90.50 551 GLY A CA 1
ATOM 4139 C C . GLY A 1 551 ? 15.830 3.042 -11.764 1.00 90.50 551 GLY A C 1
ATOM 4140 O O . GLY A 1 551 ? 16.567 3.289 -12.716 1.00 90.50 551 GLY A O 1
ATOM 4141 N N . LEU A 1 552 ? 16.235 2.428 -10.655 1.00 89.81 552 LEU A N 1
ATOM 4142 C CA . LEU A 1 552 ? 17.568 1.863 -10.458 1.00 89.81 552 LEU A CA 1
ATOM 4143 C C . LEU A 1 552 ? 17.452 0.370 -10.140 1.00 89.81 552 LEU A C 1
ATOM 4145 O O . LEU A 1 552 ? 16.606 -0.038 -9.340 1.00 89.81 552 LEU A O 1
ATOM 4149 N N . ALA A 1 553 ? 18.299 -0.448 -10.754 1.00 85.00 553 ALA A N 1
ATOM 4150 C CA . ALA A 1 553 ? 18.302 -1.907 -10.733 1.00 85.00 553 ALA A CA 1
ATOM 4151 C C . ALA A 1 553 ? 19.013 -2.465 -9.504 1.00 85.00 553 ALA A C 1
ATOM 4153 O O . ALA A 1 553 ? 18.681 -3.576 -9.087 1.00 85.00 553 ALA A O 1
ATOM 4154 N N . ARG A 1 554 ? 19.840 -1.655 -8.835 1.00 84.94 554 ARG A N 1
ATOM 4155 C CA . ARG A 1 554 ? 20.257 -1.842 -7.438 1.00 84.94 554 ARG A CA 1
ATOM 4156 C C . ARG A 1 554 ? 19.946 -0.578 -6.637 1.00 84.94 554 ARG A C 1
ATOM 4158 O O . ARG A 1 554 ? 19.789 0.497 -7.208 1.00 84.94 554 ARG A O 1
ATOM 4165 N N . ALA A 1 555 ? 19.833 -0.708 -5.318 1.00 89.25 555 ALA A N 1
ATOM 4166 C CA . ALA A 1 555 ? 19.806 0.454 -4.440 1.00 89.25 555 ALA A CA 1
ATOM 4167 C C . ALA A 1 555 ? 21.105 1.239 -4.650 1.00 89.25 555 ALA A C 1
ATOM 4169 O O . ALA A 1 555 ? 22.187 0.675 -4.495 1.00 89.25 555 ALA A O 1
ATOM 4170 N N . SER A 1 556 ? 21.009 2.507 -5.041 1.00 89.62 556 SER A N 1
ATOM 4171 C CA . SER A 1 556 ? 22.185 3.351 -5.250 1.00 89.62 556 SER A CA 1
ATOM 4172 C C . SER A 1 556 ? 21.970 4.745 -4.680 1.00 89.62 556 SER A C 1
ATOM 4174 O O . SER A 1 556 ? 20.851 5.253 -4.601 1.00 89.62 556 SER A O 1
ATOM 4176 N N . ARG A 1 557 ? 23.073 5.350 -4.253 1.00 91.12 557 ARG A N 1
ATOM 4177 C CA . ARG A 1 557 ? 23.164 6.743 -3.806 1.00 91.12 557 ARG A CA 1
ATOM 4178 C C . ARG A 1 557 ? 24.289 7.488 -4.530 1.00 91.12 557 ARG A C 1
ATOM 4180 O O . ARG A 1 557 ? 24.768 8.491 -4.023 1.00 91.12 557 ARG A O 1
ATOM 4187 N N . GLU A 1 558 ? 24.758 6.959 -5.663 1.00 91.62 558 GLU A N 1
ATOM 4188 C CA . GLU A 1 558 ? 25.865 7.533 -6.431 1.00 91.62 558 GLU A CA 1
ATOM 4189 C C . GLU A 1 558 ? 25.385 8.745 -7.254 1.00 91.62 558 GLU A C 1
ATOM 4191 O O . GLU A 1 558 ? 24.615 8.560 -8.209 1.00 91.62 558 GLU A O 1
ATOM 4196 N N . PRO A 1 559 ? 25.843 9.977 -6.943 1.00 94.25 559 PRO A N 1
ATOM 4197 C CA . PRO A 1 559 ? 25.321 11.182 -7.582 1.00 94.25 559 PRO A CA 1
ATOM 4198 C C . PRO A 1 559 ? 25.537 11.209 -9.095 1.00 94.25 559 PRO A C 1
ATOM 4200 O O . PRO A 1 559 ? 24.605 11.440 -9.865 1.00 94.25 559 PRO A O 1
ATOM 4203 N N . ALA A 1 560 ? 26.752 10.879 -9.542 1.00 92.81 560 ALA A N 1
ATOM 4204 C CA . ALA A 1 560 ? 27.119 10.897 -10.956 1.00 92.81 560 ALA A CA 1
ATOM 4205 C C . ALA A 1 560 ? 26.257 9.944 -11.801 1.00 92.81 560 ALA A C 1
ATOM 4207 O O . ALA A 1 560 ? 25.921 10.243 -12.952 1.00 92.81 560 ALA A O 1
ATOM 4208 N N . HIS A 1 561 ? 25.874 8.795 -11.238 1.00 91.94 561 HIS A N 1
ATOM 4209 C CA . HIS A 1 561 ? 25.005 7.851 -11.923 1.00 91.94 561 HIS A CA 1
ATOM 4210 C C . HIS A 1 561 ? 23.568 8.369 -12.035 1.00 91.94 561 HIS A C 1
ATOM 4212 O O . HIS A 1 561 ? 23.015 8.372 -13.138 1.00 91.94 561 HIS A O 1
ATOM 4218 N N . ILE A 1 562 ? 22.991 8.841 -10.925 1.00 93.44 562 ILE A N 1
ATOM 4219 C CA . ILE A 1 562 ? 21.621 9.371 -10.876 1.00 93.44 562 ILE A CA 1
ATOM 4220 C C . ILE A 1 562 ? 21.479 10.577 -11.809 1.00 93.44 562 ILE A C 1
ATOM 4222 O O . ILE A 1 562 ? 20.554 10.616 -12.624 1.00 93.44 562 ILE A O 1
ATOM 4226 N N . LEU A 1 563 ? 22.427 11.518 -11.745 1.00 94.69 563 LEU A N 1
ATOM 4227 C CA . LEU A 1 563 ? 22.457 12.698 -12.605 1.00 94.69 563 LEU A CA 1
ATOM 4228 C C . LEU A 1 563 ? 22.443 12.289 -14.081 1.00 94.69 563 LEU A C 1
ATOM 4230 O O . LEU A 1 563 ? 21.570 12.715 -14.830 1.00 94.69 563 LEU A O 1
ATOM 4234 N N . ARG A 1 564 ? 23.327 11.366 -14.484 1.00 93.31 564 ARG A N 1
ATOM 4235 C CA . ARG A 1 564 ? 23.405 10.875 -15.869 1.00 93.31 564 ARG A CA 1
ATOM 4236 C C . ARG A 1 564 ? 22.092 10.266 -16.371 1.00 93.31 564 ARG A C 1
ATOM 4238 O O . ARG A 1 564 ? 21.793 10.394 -17.558 1.00 93.31 564 ARG A O 1
ATOM 4245 N N . LEU A 1 565 ? 21.332 9.579 -15.515 1.00 92.88 565 LEU A N 1
ATOM 4246 C CA . LEU A 1 565 ? 20.043 8.988 -15.895 1.00 92.88 565 LEU A CA 1
ATOM 4247 C C . LEU A 1 565 ? 18.975 10.057 -16.150 1.00 92.88 565 LEU A C 1
ATOM 4249 O O . LEU A 1 565 ? 18.219 9.934 -17.112 1.00 92.88 565 LEU A O 1
ATOM 4253 N N . ILE A 1 566 ? 18.926 11.096 -15.313 1.00 93.00 566 ILE A N 1
ATOM 4254 C CA . ILE A 1 566 ? 17.936 12.173 -15.432 1.00 93.00 566 ILE A CA 1
ATOM 4255 C C . ILE A 1 566 ? 18.312 13.125 -16.574 1.00 93.00 566 ILE A C 1
ATOM 4257 O O . ILE A 1 566 ? 17.453 13.458 -17.384 1.00 93.00 566 ILE A O 1
ATOM 4261 N N . THR A 1 567 ? 19.591 13.499 -16.707 1.00 92.88 567 THR A N 1
ATOM 4262 C CA . THR A 1 567 ? 20.070 14.436 -17.739 1.00 92.88 567 THR A CA 1
ATOM 4263 C C . THR A 1 567 ? 19.716 13.990 -19.154 1.00 92.88 567 THR A C 1
ATOM 4265 O O . THR A 1 567 ? 19.308 14.811 -19.966 1.00 92.88 567 THR A O 1
ATOM 4268 N N . ARG A 1 568 ? 19.766 12.681 -19.437 1.00 90.62 568 ARG A N 1
ATOM 4269 C CA . ARG A 1 568 ? 19.381 12.108 -20.743 1.00 90.62 568 ARG A CA 1
ATOM 4270 C C . ARG A 1 568 ? 17.923 12.342 -21.134 1.00 90.62 568 ARG A C 1
ATOM 4272 O O . ARG A 1 568 ? 17.568 12.085 -22.276 1.00 90.62 568 ARG A O 1
ATOM 4279 N N . ARG A 1 569 ? 17.089 12.743 -20.177 1.00 90.00 569 ARG A N 1
ATOM 4280 C CA . ARG A 1 569 ? 15.648 12.931 -20.338 1.00 90.00 569 ARG A CA 1
ATOM 4281 C C . ARG A 1 569 ? 15.217 14.369 -20.061 1.00 90.00 569 ARG A C 1
ATOM 4283 O O . ARG A 1 569 ? 14.028 14.641 -20.111 1.00 90.00 569 ARG A O 1
ATOM 4290 N N . ILE A 1 570 ? 16.147 15.293 -19.786 1.00 90.62 570 ILE A N 1
ATOM 4291 C CA . ILE A 1 570 ? 15.813 16.711 -19.548 1.00 90.62 570 ILE A CA 1
ATOM 4292 C C . ILE A 1 570 ? 15.125 17.325 -20.772 1.00 90.62 570 ILE A C 1
ATOM 4294 O O . ILE A 1 570 ? 14.220 18.132 -20.608 1.00 90.62 570 ILE A O 1
ATOM 4298 N N . GLU A 1 571 ? 15.489 16.900 -21.982 1.00 87.75 571 GLU A N 1
ATOM 4299 C CA . GLU A 1 571 ? 14.848 17.361 -23.222 1.00 87.75 571 GLU A CA 1
ATOM 4300 C C . GLU A 1 571 ? 13.368 16.949 -23.333 1.00 87.75 571 GLU A C 1
ATOM 4302 O O . GLU A 1 571 ? 12.626 17.545 -24.105 1.00 87.75 571 GLU A O 1
ATOM 4307 N N . GLU A 1 572 ? 12.910 15.969 -22.543 1.00 89.44 572 GLU A N 1
ATOM 4308 C CA . GLU A 1 572 ? 11.489 15.601 -22.453 1.00 89.44 572 GLU A CA 1
ATOM 4309 C C . GLU A 1 572 ? 10.675 16.611 -21.613 1.00 89.44 572 GLU A C 1
ATOM 4311 O O . GLU A 1 572 ? 9.449 16.524 -21.578 1.00 89.44 572 GLU A O 1
ATOM 4316 N N . VAL A 1 573 ? 11.324 17.545 -20.900 1.00 89.75 573 VAL A N 1
ATOM 4317 C CA . VAL A 1 573 ? 10.654 18.509 -20.012 1.00 89.75 573 VAL A CA 1
ATOM 4318 C C . VAL A 1 573 ? 10.078 19.674 -20.814 1.00 89.75 573 VAL A C 1
ATOM 4320 O O . VAL A 1 573 ? 10.803 20.526 -21.324 1.00 89.75 573 VAL A O 1
ATOM 4323 N N . GLU A 1 574 ? 8.751 19.782 -20.837 1.00 90.38 574 GLU A N 1
ATOM 4324 C CA . GLU A 1 574 ? 8.064 20.934 -21.424 1.00 90.38 574 GLU A CA 1
ATOM 4325 C C . GLU A 1 574 ? 8.088 22.149 -20.480 1.00 90.38 574 GLU A C 1
ATOM 4327 O O . GLU A 1 574 ? 7.233 22.309 -19.602 1.00 90.38 574 GLU A O 1
ATOM 4332 N N . VAL A 1 575 ? 9.062 23.040 -20.682 1.00 88.19 575 VAL A N 1
ATOM 4333 C CA . VAL A 1 575 ? 9.298 24.211 -19.814 1.00 88.19 575 VAL A CA 1
ATOM 4334 C C . VAL A 1 575 ? 8.209 25.289 -19.888 1.00 88.19 575 VAL A C 1
ATOM 4336 O O . VAL A 1 575 ? 7.971 25.976 -18.899 1.00 88.19 575 VAL A O 1
ATOM 4339 N N . GLY A 1 576 ? 7.507 25.434 -21.020 1.00 87.00 576 GLY A N 1
ATOM 4340 C CA . GLY A 1 576 ? 6.469 26.458 -21.222 1.00 87.00 576 GLY A CA 1
ATOM 4341 C C . GLY A 1 576 ? 6.936 27.873 -20.845 1.00 87.00 576 GLY A C 1
ATOM 4342 O O . GLY A 1 576 ? 7.881 28.381 -21.438 1.00 87.00 576 GLY A O 1
ATOM 4343 N N . TYR A 1 577 ? 6.283 28.494 -19.854 1.00 87.00 577 TYR A N 1
ATOM 4344 C CA . TYR A 1 577 ? 6.618 29.835 -19.336 1.00 87.00 577 TYR A CA 1
ATOM 4345 C C . TYR A 1 577 ? 7.803 29.870 -18.352 1.00 87.00 577 TYR A C 1
ATOM 4347 O O . TYR A 1 577 ? 8.118 30.928 -17.815 1.00 87.00 577 TYR A O 1
ATOM 4355 N N . GLY A 1 578 ? 8.454 28.731 -18.114 1.00 92.31 578 GLY A N 1
ATOM 4356 C CA . GLY A 1 578 ? 9.564 28.583 -17.181 1.00 92.31 578 GLY A CA 1
ATOM 4357 C C . GLY A 1 578 ? 9.199 27.778 -15.934 1.00 92.31 578 GLY A C 1
ATOM 4358 O O . GLY A 1 578 ? 8.029 27.512 -15.639 1.00 92.31 578 GLY A O 1
ATOM 4359 N N . LEU A 1 579 ? 10.237 27.345 -15.226 1.00 94.12 579 LEU A N 1
ATOM 4360 C CA . LEU A 1 579 ? 10.162 26.466 -14.067 1.00 94.12 579 LEU A CA 1
ATOM 4361 C C . LEU A 1 579 ? 10.507 27.227 -12.785 1.00 94.12 579 LEU A C 1
ATOM 4363 O O . LEU A 1 579 ? 11.596 27.791 -12.680 1.00 94.12 579 LEU A O 1
ATOM 4367 N N . ASP A 1 580 ? 9.625 27.153 -11.791 1.00 95.00 580 ASP A N 1
ATOM 4368 C CA . ASP A 1 580 ? 9.769 27.846 -10.501 1.00 95.00 580 ASP A CA 1
ATOM 4369 C C . ASP A 1 580 ? 10.442 26.979 -9.439 1.00 95.00 580 ASP A C 1
ATOM 4371 O O . ASP A 1 580 ? 11.014 27.480 -8.467 1.00 95.00 580 ASP A O 1
ATOM 4375 N N . ALA A 1 581 ? 10.375 25.656 -9.595 1.00 95.56 581 ALA A N 1
ATOM 4376 C CA . ALA A 1 581 ? 11.026 24.735 -8.681 1.00 95.56 581 ALA A CA 1
ATOM 4377 C C . ALA A 1 581 ? 11.426 23.421 -9.350 1.00 95.56 581 ALA A C 1
ATOM 4379 O O . ALA A 1 581 ? 10.704 22.872 -10.180 1.00 95.56 581 ALA A O 1
ATOM 4380 N N . LEU A 1 582 ? 12.553 22.873 -8.903 1.00 96.50 582 LEU A N 1
ATOM 4381 C CA . LEU A 1 582 ? 12.987 21.512 -9.191 1.00 96.50 582 LEU A CA 1
ATOM 4382 C C . LEU A 1 582 ? 12.974 20.701 -7.897 1.00 96.50 582 LEU A C 1
ATOM 4384 O O . LEU A 1 582 ? 13.528 21.135 -6.887 1.00 96.50 582 LEU A O 1
ATOM 4388 N N . THR A 1 583 ? 12.365 19.517 -7.923 1.00 96.69 583 THR A N 1
ATOM 4389 C CA . THR A 1 583 ? 12.313 18.614 -6.768 1.00 96.69 583 THR A CA 1
ATOM 4390 C C . THR A 1 583 ? 12.691 17.192 -7.154 1.00 96.69 583 THR A C 1
ATOM 4392 O O . THR A 1 583 ? 12.168 16.649 -8.125 1.00 96.69 583 THR A O 1
ATOM 4395 N N . LEU A 1 584 ? 13.554 16.557 -6.361 1.00 96.88 584 LEU A N 1
ATOM 4396 C CA . LEU A 1 584 ? 13.777 15.114 -6.413 1.00 96.88 584 LEU A CA 1
ATOM 4397 C C . LEU A 1 584 ? 13.052 14.446 -5.254 1.00 96.88 584 LEU A C 1
ATOM 4399 O O . LEU A 1 584 ? 13.366 14.698 -4.094 1.00 96.88 584 LEU A O 1
ATOM 4403 N N . TYR A 1 585 ? 12.111 13.565 -5.578 1.00 94.75 585 TYR A N 1
ATOM 4404 C CA . TYR A 1 585 ? 11.400 12.736 -4.615 1.00 94.75 585 TYR A CA 1
ATOM 4405 C C . TYR A 1 585 ? 11.952 11.315 -4.613 1.00 94.75 585 TYR A C 1
ATOM 4407 O O . TYR A 1 585 ? 12.027 10.654 -5.655 1.00 94.75 585 TYR A O 1
ATOM 4415 N N . LEU A 1 586 ? 12.241 10.804 -3.419 1.00 94.12 586 LEU A N 1
ATOM 4416 C CA . LEU A 1 586 ? 12.487 9.387 -3.203 1.00 94.12 586 LEU A CA 1
ATOM 4417 C C . LEU A 1 586 ? 11.163 8.616 -3.256 1.00 94.12 586 LEU A C 1
ATOM 4419 O O . LEU A 1 586 ? 10.331 8.716 -2.355 1.00 94.12 586 LEU A O 1
ATOM 4423 N N . VAL A 1 587 ? 10.963 7.834 -4.319 1.00 91.19 587 VAL A N 1
ATOM 4424 C CA . VAL A 1 587 ? 9.730 7.052 -4.527 1.00 91.19 587 VAL A CA 1
ATOM 4425 C C . VAL A 1 587 ? 9.846 5.673 -3.890 1.00 91.19 587 VAL A C 1
ATOM 4427 O O . VAL A 1 587 ? 8.908 5.190 -3.257 1.00 91.19 587 VAL A O 1
ATOM 4430 N N . ARG A 1 588 ? 11.000 5.026 -4.065 1.00 89.56 588 ARG A N 1
ATOM 4431 C CA . ARG A 1 588 ? 11.302 3.723 -3.474 1.00 89.56 588 ARG A CA 1
ATOM 4432 C C . ARG A 1 588 ? 12.758 3.689 -3.048 1.00 89.56 588 ARG A C 1
ATOM 4434 O O . ARG A 1 588 ? 13.627 4.117 -3.807 1.00 89.56 588 ARG A O 1
ATOM 4441 N N . ALA A 1 589 ? 13.002 3.120 -1.877 1.00 91.12 589 ALA A N 1
ATOM 4442 C CA . ALA A 1 589 ? 14.329 2.904 -1.337 1.00 91.12 589 ALA A CA 1
ATOM 4443 C C . ALA A 1 589 ? 14.445 1.491 -0.778 1.00 91.12 589 ALA A C 1
ATOM 4445 O O . ALA A 1 589 ? 13.462 0.954 -0.270 1.00 91.12 589 ALA A O 1
ATOM 4446 N N . ASP A 1 590 ? 15.648 0.941 -0.856 1.00 88.31 590 ASP A N 1
ATOM 4447 C CA . ASP A 1 590 ? 16.029 -0.296 -0.181 1.00 88.31 590 ASP A CA 1
ATOM 4448 C C . ASP A 1 590 ? 17.226 0.028 0.743 1.00 88.31 590 ASP A C 1
ATOM 4450 O O . ASP A 1 590 ? 17.977 0.972 0.460 1.00 88.31 590 ASP A O 1
ATOM 4454 N N . PRO A 1 591 ? 17.411 -0.690 1.864 1.00 87.50 591 PRO A N 1
ATOM 4455 C CA . PRO A 1 591 ? 18.555 -0.470 2.746 1.00 87.50 591 PRO A CA 1
ATOM 4456 C C . PRO A 1 591 ? 19.868 -0.722 1.998 1.00 87.50 591 PRO A C 1
ATOM 4458 O O . PRO A 1 591 ? 19.992 -1.700 1.259 1.00 87.50 591 PRO A O 1
ATOM 4461 N N . LEU A 1 592 ? 20.857 0.148 2.209 1.00 83.94 592 LEU A N 1
ATOM 4462 C CA . LEU A 1 592 ? 22.220 -0.091 1.743 1.00 83.94 592 LEU A CA 1
ATOM 4463 C C . LEU A 1 592 ? 22.969 -0.826 2.853 1.00 83.94 592 LEU A C 1
ATOM 4465 O O . LEU A 1 592 ? 23.312 -0.242 3.879 1.00 83.94 592 LEU A O 1
ATOM 4469 N N . GLY A 1 593 ? 23.159 -2.131 2.665 1.00 72.25 593 GLY A N 1
ATOM 4470 C CA . GLY A 1 593 ? 23.946 -2.948 3.582 1.00 72.25 593 GLY A CA 1
ATOM 4471 C C . GLY A 1 593 ? 25.440 -2.599 3.533 1.00 72.25 593 GLY A C 1
ATOM 4472 O O . GLY A 1 593 ? 25.893 -1.950 2.588 1.00 72.25 593 GLY A O 1
ATOM 4473 N N . PRO A 1 594 ? 26.222 -3.035 4.534 1.00 69.56 594 PRO A N 1
ATOM 4474 C CA . PRO A 1 594 ? 27.672 -2.911 4.491 1.00 69.56 594 PRO A CA 1
ATOM 4475 C C . PRO A 1 594 ? 28.229 -3.716 3.310 1.00 69.56 594 PRO A C 1
ATOM 4477 O O . PRO A 1 594 ? 27.965 -4.912 3.189 1.00 69.56 594 PRO A O 1
ATOM 4480 N N . GLU A 1 595 ? 29.016 -3.070 2.454 1.00 64.69 595 GLU A N 1
ATOM 4481 C CA . GLU A 1 595 ? 29.794 -3.755 1.425 1.00 64.69 595 GLU A CA 1
ATOM 4482 C C . GLU A 1 595 ? 31.163 -4.121 1.996 1.00 64.69 595 GLU A C 1
ATOM 4484 O O . GLU A 1 595 ? 31.878 -3.283 2.551 1.00 64.69 595 GLU A O 1
ATOM 4489 N N . THR A 1 596 ? 31.537 -5.394 1.877 1.00 60.94 596 THR A N 1
ATOM 4490 C CA . THR A 1 596 ? 32.898 -5.824 2.188 1.00 60.94 596 THR A CA 1
ATOM 4491 C C . THR A 1 596 ? 33.817 -5.249 1.117 1.00 60.94 596 THR A C 1
ATOM 4493 O O . THR A 1 596 ? 33.770 -5.687 -0.032 1.00 60.94 596 THR A O 1
ATOM 4496 N N . LEU A 1 597 ? 34.659 -4.274 1.474 1.00 62.12 597 LEU A N 1
ATOM 4497 C CA . LEU A 1 597 ? 35.788 -3.907 0.623 1.00 62.12 597 LEU A CA 1
ATOM 4498 C C . LEU A 1 597 ? 36.658 -5.157 0.465 1.00 62.12 597 LEU A C 1
ATOM 4500 O O . LEU A 1 597 ? 37.264 -5.626 1.429 1.00 62.12 597 LEU A O 1
ATOM 4504 N N . GLY A 1 598 ? 36.648 -5.739 -0.734 1.00 55.53 598 GLY A N 1
ATOM 4505 C CA . GLY A 1 598 ? 37.401 -6.948 -1.030 1.00 55.53 598 GLY A CA 1
ATOM 4506 C C . GLY A 1 598 ? 38.885 -6.738 -0.739 1.00 55.53 598 GLY A C 1
ATOM 4507 O O . GLY A 1 598 ? 39.510 -5.825 -1.275 1.00 55.53 598 GLY A O 1
ATOM 4508 N N . ALA A 1 599 ? 39.457 -7.601 0.096 1.00 51.41 599 ALA A N 1
ATOM 4509 C CA . ALA A 1 599 ? 40.890 -7.663 0.347 1.00 51.41 599 ALA A CA 1
ATOM 4510 C C . ALA A 1 599 ? 41.605 -8.375 -0.817 1.00 51.41 599 ALA A C 1
ATOM 4512 O O . ALA A 1 599 ? 42.175 -9.442 -0.633 1.00 51.41 599 ALA A O 1
ATOM 4513 N N . ALA A 1 600 ? 41.535 -7.840 -2.037 1.00 51.78 600 ALA A N 1
ATOM 4514 C CA . ALA A 1 600 ? 42.296 -8.386 -3.159 1.00 51.78 600 ALA A CA 1
ATOM 4515 C C . ALA A 1 600 ? 42.518 -7.327 -4.244 1.00 51.78 600 ALA A C 1
ATOM 4517 O O . ALA A 1 600 ? 41.676 -7.105 -5.106 1.00 51.78 600 ALA A O 1
ATOM 4518 N N . LEU A 1 601 ? 43.710 -6.732 -4.251 1.00 55.41 601 LEU A N 1
ATOM 4519 C CA . LEU A 1 601 ? 44.232 -5.890 -5.337 1.00 55.41 601 LEU A CA 1
ATOM 4520 C C . LEU A 1 601 ? 44.511 -6.679 -6.644 1.00 55.41 601 LEU A C 1
ATOM 4522 O O . LEU A 1 601 ? 45.138 -6.140 -7.551 1.00 55.41 601 LEU A O 1
ATOM 4526 N N . ALA A 1 602 ? 44.097 -7.952 -6.747 1.00 54.06 602 ALA A N 1
ATOM 4527 C CA . ALA A 1 602 ? 44.556 -8.879 -7.789 1.00 54.06 602 ALA A CA 1
ATOM 4528 C C . ALA A 1 602 ? 43.457 -9.666 -8.530 1.00 54.06 602 ALA A C 1
ATOM 4530 O O . ALA A 1 602 ? 43.742 -10.220 -9.591 1.00 54.06 602 ALA A O 1
ATOM 4531 N N . GLU A 1 603 ? 42.210 -9.701 -8.055 1.00 57.03 603 GLU A N 1
ATOM 4532 C CA . GLU A 1 603 ? 41.111 -10.266 -8.847 1.00 57.03 603 GLU A CA 1
ATOM 4533 C C . GLU A 1 603 ? 40.438 -9.139 -9.631 1.00 57.03 603 GLU A C 1
ATOM 4535 O O . GLU A 1 603 ? 39.991 -8.149 -9.052 1.00 57.03 603 GLU A O 1
ATOM 4540 N N . LYS A 1 604 ? 40.380 -9.263 -10.967 1.00 55.50 604 LYS A N 1
ATOM 4541 C CA . LYS A 1 604 ? 39.585 -8.354 -11.803 1.00 55.50 604 LYS A CA 1
ATOM 4542 C C . LYS A 1 604 ? 38.143 -8.415 -11.308 1.00 55.50 604 LYS A C 1
ATOM 4544 O O . LYS A 1 604 ? 37.440 -9.384 -11.587 1.00 55.50 604 LYS A O 1
ATOM 4549 N N . GLN A 1 605 ? 37.730 -7.382 -10.579 1.00 58.16 605 GLN A N 1
ATOM 4550 C CA . GLN A 1 605 ? 36.354 -7.195 -10.145 1.00 58.16 605 GLN A CA 1
ATOM 4551 C C . GLN A 1 605 ? 35.445 -7.382 -11.361 1.00 58.16 605 GLN A C 1
ATOM 4553 O O . GLN A 1 605 ? 35.649 -6.741 -12.398 1.00 58.16 605 GL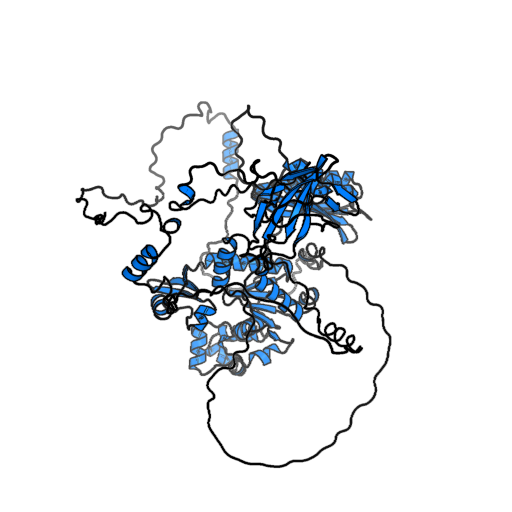N A O 1
ATOM 4558 N N . ALA A 1 606 ? 34.485 -8.303 -11.258 1.00 65.69 606 ALA A N 1
ATOM 4559 C CA . ALA A 1 606 ? 33.487 -8.476 -12.301 1.00 65.69 606 ALA A CA 1
ATOM 4560 C C . ALA A 1 606 ? 32.840 -7.105 -12.584 1.00 65.69 606 ALA A C 1
ATOM 4562 O O . ALA A 1 606 ? 32.516 -6.390 -11.630 1.00 65.69 606 ALA A O 1
ATOM 4563 N N . PRO A 1 607 ? 32.692 -6.701 -13.858 1.00 72.56 607 PRO A N 1
ATOM 4564 C CA . PRO A 1 607 ? 32.176 -5.379 -14.187 1.00 72.56 607 PRO A CA 1
ATOM 4565 C C . PRO A 1 607 ? 30.767 -5.205 -13.614 1.00 72.56 607 PRO A C 1
ATOM 4567 O O . PRO A 1 607 ? 29.913 -6.077 -13.788 1.00 72.56 607 PRO A O 1
ATOM 4570 N N . ASP A 1 608 ? 30.517 -4.075 -12.945 1.00 79.31 608 ASP A N 1
ATOM 4571 C CA . ASP A 1 608 ? 29.185 -3.768 -12.425 1.00 79.31 608 ASP A CA 1
ATOM 4572 C C . ASP A 1 608 ? 28.221 -3.536 -13.598 1.00 79.31 608 ASP A C 1
ATOM 4574 O O . ASP A 1 608 ? 28.343 -2.575 -14.362 1.00 79.31 608 ASP A O 1
ATOM 4578 N N . LEU A 1 609 ? 27.260 -4.447 -13.755 1.00 85.75 609 LEU A N 1
ATOM 4579 C CA . LEU A 1 609 ? 26.242 -4.375 -14.800 1.00 85.75 609 LEU A CA 1
ATOM 4580 C C . LEU A 1 609 ? 25.095 -3.423 -14.432 1.00 85.75 609 LEU A C 1
ATOM 4582 O O . LEU A 1 609 ? 24.293 -3.091 -15.308 1.00 85.75 609 LEU A O 1
ATOM 4586 N N . ALA A 1 610 ? 25.000 -2.964 -13.176 1.00 86.00 610 ALA A N 1
ATOM 4587 C CA . ALA A 1 610 ? 23.898 -2.122 -12.717 1.00 86.00 610 ALA A CA 1
ATOM 4588 C C . ALA A 1 610 ? 23.737 -0.830 -13.531 1.00 86.00 610 ALA A C 1
ATOM 4590 O O . ALA A 1 610 ? 22.638 -0.606 -14.044 1.00 86.00 610 ALA A O 1
ATOM 4591 N N . PRO A 1 611 ? 24.797 -0.040 -13.800 1.00 87.44 611 PRO A N 1
ATOM 4592 C CA . PRO A 1 611 ? 24.650 1.195 -14.567 1.00 87.44 611 PRO A CA 1
ATOM 4593 C C . PRO A 1 611 ? 24.192 0.970 -16.015 1.00 87.44 611 PRO A C 1
ATOM 4595 O O . PRO A 1 611 ? 23.497 1.816 -16.593 1.00 87.44 611 PRO A O 1
ATOM 4598 N N . LEU A 1 612 ? 24.579 -0.162 -16.617 1.00 88.81 612 LEU A N 1
ATOM 4599 C CA . LEU A 1 612 ? 24.148 -0.550 -17.960 1.00 88.81 612 LEU A CA 1
ATOM 4600 C C . LEU A 1 612 ? 22.665 -0.927 -17.960 1.00 88.81 612 LEU A C 1
ATOM 4602 O O . LEU A 1 612 ? 21.906 -0.444 -18.801 1.00 88.81 612 LEU A O 1
ATOM 4606 N N . ILE A 1 613 ? 22.250 -1.756 -17.002 1.00 89.00 613 ILE A N 1
ATOM 4607 C CA . ILE A 1 613 ? 20.860 -2.194 -16.864 1.00 89.00 613 ILE A CA 1
ATOM 4608 C C . ILE A 1 613 ? 19.958 -1.000 -16.569 1.00 89.00 613 ILE A C 1
ATOM 4610 O O . ILE A 1 613 ? 18.906 -0.901 -17.186 1.00 89.00 613 ILE A O 1
ATOM 4614 N N . ASP A 1 614 ? 20.394 -0.047 -15.747 1.00 88.88 614 ASP A N 1
ATOM 4615 C CA . ASP A 1 614 ? 19.646 1.181 -15.455 1.00 88.88 614 ASP A CA 1
ATOM 4616 C C . ASP A 1 614 ? 19.472 2.042 -16.695 1.00 88.88 614 ASP A C 1
ATOM 4618 O O . ASP A 1 614 ? 18.374 2.517 -16.993 1.00 88.88 614 ASP A O 1
ATOM 4622 N N . THR A 1 615 ? 20.538 2.187 -17.477 1.00 89.25 615 THR A N 1
ATOM 4623 C CA . THR A 1 615 ? 20.492 2.932 -18.735 1.00 89.25 615 THR A CA 1
ATOM 4624 C C . THR A 1 615 ? 19.513 2.301 -19.725 1.00 89.25 615 THR A C 1
ATOM 4626 O O . THR A 1 615 ? 18.702 3.002 -20.334 1.00 89.25 615 THR A O 1
ATOM 4629 N N . LEU A 1 616 ? 19.572 0.979 -19.894 1.00 89.38 616 LEU A N 1
ATOM 4630 C CA . LEU A 1 616 ? 18.686 0.267 -20.808 1.00 89.38 616 LEU A CA 1
ATOM 4631 C C . LEU A 1 616 ? 17.242 0.267 -20.279 1.00 89.38 616 LEU A C 1
ATOM 4633 O O . LEU A 1 616 ? 16.322 0.589 -21.026 1.00 89.38 616 LEU A O 1
ATOM 4637 N N . ALA A 1 617 ? 17.025 -0.020 -18.994 1.00 88.25 617 ALA A N 1
ATOM 4638 C CA . ALA A 1 617 ? 15.701 -0.130 -18.382 1.00 88.25 617 ALA A CA 1
ATOM 4639 C C . ALA A 1 617 ? 14.939 1.198 -18.415 1.00 88.25 617 ALA A C 1
ATOM 4641 O O . ALA A 1 617 ? 13.744 1.202 -18.708 1.00 88.25 617 ALA A O 1
ATOM 4642 N N . ASN A 1 618 ? 15.617 2.326 -18.180 1.00 87.56 618 ASN A N 1
ATOM 4643 C CA . ASN A 1 618 ? 14.995 3.647 -18.284 1.00 87.56 618 ASN A CA 1
ATOM 4644 C C . ASN A 1 618 ? 14.686 4.050 -19.738 1.00 87.56 618 ASN A C 1
ATOM 4646 O O . ASN A 1 618 ? 13.815 4.887 -19.947 1.00 87.56 618 ASN A O 1
ATOM 4650 N N . ARG A 1 619 ? 15.347 3.441 -20.736 1.00 86.81 619 ARG A N 1
ATOM 4651 C CA . ARG A 1 619 ? 15.115 3.717 -22.164 1.00 86.81 619 ARG A CA 1
ATOM 4652 C C . ARG A 1 619 ? 14.031 2.836 -22.789 1.00 86.81 619 ARG A C 1
ATOM 4654 O O . ARG A 1 619 ? 13.159 3.352 -23.477 1.00 86.81 619 ARG A O 1
ATOM 4661 N N . ILE A 1 620 ? 14.096 1.515 -22.603 1.00 86.25 620 ILE A N 1
ATOM 4662 C CA . ILE A 1 620 ? 13.168 0.553 -23.241 1.00 86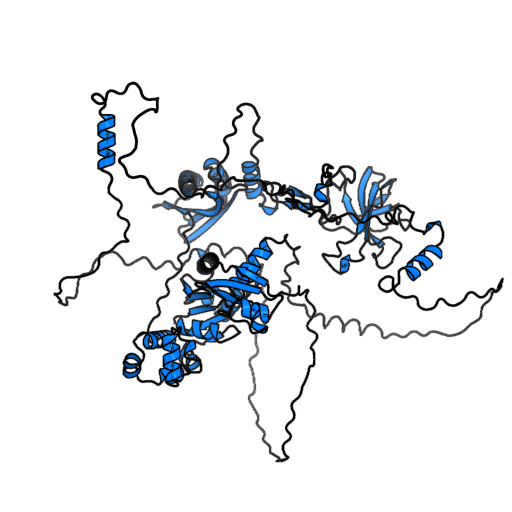.25 620 ILE A CA 1
ATOM 4663 C C . ILE A 1 620 ? 12.063 0.055 -22.300 1.00 86.25 620 ILE A C 1
ATOM 4665 O O . ILE A 1 620 ? 11.178 -0.695 -22.713 1.00 86.25 620 ILE A O 1
ATOM 4669 N N . GLY A 1 621 ? 12.095 0.484 -21.039 1.00 82.31 621 GLY A N 1
ATOM 4670 C CA . GLY A 1 621 ? 11.168 0.086 -19.990 1.00 82.31 621 GLY A CA 1
A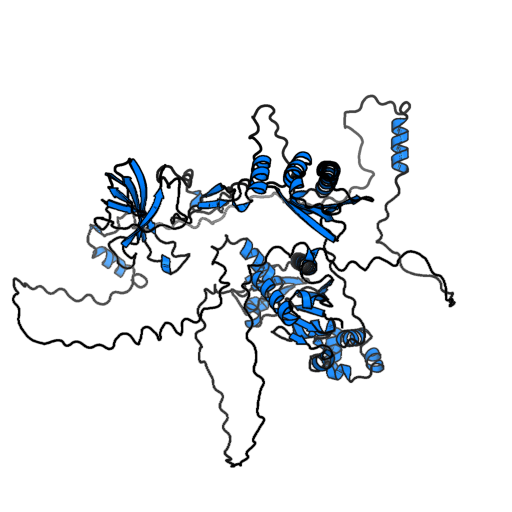TOM 4671 C C . GLY A 1 621 ? 11.689 -1.100 -19.163 1.00 82.31 621 GLY A C 1
ATOM 4672 O O . GLY A 1 621 ? 12.212 -2.070 -19.720 1.00 82.31 621 GLY A O 1
ATOM 4673 N N . PRO A 1 622 ? 11.492 -1.090 -17.830 1.00 77.31 622 PRO A N 1
ATOM 4674 C CA . PRO A 1 622 ? 12.056 -2.100 -16.929 1.00 77.31 622 PRO A CA 1
ATOM 4675 C C . PRO A 1 622 ? 11.511 -3.511 -17.184 1.00 77.31 622 PRO A C 1
ATOM 4677 O O . PRO A 1 622 ? 12.211 -4.489 -16.963 1.00 77.31 622 PRO A O 1
ATOM 4680 N N . ALA A 1 623 ? 10.289 -3.638 -17.712 1.00 79.56 623 ALA A N 1
ATOM 4681 C CA . ALA A 1 623 ? 9.680 -4.931 -18.032 1.00 79.56 623 ALA A CA 1
ATOM 4682 C C . ALA A 1 623 ? 10.277 -5.610 -19.282 1.00 79.56 623 ALA A C 1
ATOM 4684 O O . ALA A 1 623 ? 9.972 -6.770 -19.558 1.00 79.56 623 ALA A O 1
ATOM 4685 N N . ARG A 1 624 ? 11.087 -4.895 -20.076 1.00 84.19 624 ARG A N 1
ATOM 4686 C CA . ARG A 1 624 ? 11.702 -5.432 -21.300 1.00 84.19 624 ARG A CA 1
ATOM 4687 C C . ARG A 1 624 ? 13.064 -6.077 -21.055 1.00 84.19 624 ARG A C 1
ATOM 4689 O O . ARG A 1 624 ? 13.546 -6.767 -21.946 1.00 84.19 624 ARG A O 1
ATOM 4696 N N . ILE A 1 625 ? 13.652 -5.891 -19.872 1.00 86.38 625 ILE A N 1
ATOM 4697 C CA . ILE A 1 625 ? 14.958 -6.445 -19.506 1.00 86.38 625 ILE A CA 1
ATOM 4698 C C . ILE A 1 625 ? 14.771 -7.410 -18.354 1.00 86.38 625 ILE A C 1
ATOM 4700 O O . ILE A 1 625 ? 14.345 -7.042 -17.264 1.00 86.38 625 ILE A O 1
ATOM 4704 N N . TRP A 1 626 ? 15.098 -8.660 -18.611 1.00 85.44 626 TRP A N 1
ATOM 4705 C CA . TRP A 1 626 ? 14.936 -9.752 -17.672 1.00 85.44 626 TRP A CA 1
ATOM 4706 C C . TRP A 1 626 ? 15.924 -10.848 -18.052 1.00 85.44 626 TRP A C 1
ATOM 4708 O O . TRP A 1 626 ? 16.429 -10.888 -19.176 1.00 85.44 626 TRP A O 1
ATOM 4718 N N . ARG A 1 627 ? 16.200 -11.737 -17.106 1.00 84.19 627 ARG A N 1
ATOM 4719 C CA . ARG A 1 627 ? 16.932 -12.979 -17.355 1.00 84.19 627 ARG A CA 1
ATOM 4720 C C . ARG A 1 627 ? 15.990 -14.164 -17.204 1.00 84.19 627 ARG A C 1
ATOM 4722 O O . ARG A 1 627 ? 14.996 -14.078 -16.485 1.00 84.19 627 ARG A O 1
ATOM 4729 N N . GLN A 1 628 ? 16.306 -15.269 -17.861 1.00 81.06 628 GLN A N 1
ATOM 4730 C CA . GLN A 1 628 ? 15.602 -16.530 -17.650 1.00 81.06 628 GLN A CA 1
ATOM 4731 C C . GLN A 1 628 ? 16.046 -17.142 -16.322 1.00 81.06 628 GLN A C 1
ATOM 4733 O O . GLN A 1 628 ? 17.242 -17.204 -16.040 1.00 81.06 628 GLN A O 1
ATOM 4738 N N . GLN A 1 629 ? 15.090 -17.592 -15.515 1.00 80.75 629 GLN A N 1
ATOM 4739 C CA . GLN A 1 629 ? 15.358 -18.432 -14.354 1.00 80.75 629 GLN A CA 1
ATOM 4740 C C . GLN A 1 629 ? 14.701 -19.798 -14.565 1.00 80.75 629 GLN A C 1
ATOM 4742 O O . GLN A 1 629 ? 13.520 -19.835 -14.931 1.00 80.75 629 GLN A O 1
ATOM 4747 N N . PRO A 1 630 ? 15.432 -20.906 -14.341 1.00 77.94 630 PRO A N 1
ATOM 4748 C CA . PRO A 1 630 ? 14.838 -22.229 -14.394 1.00 77.94 630 PRO A CA 1
ATOM 4749 C C . PRO A 1 630 ? 13.862 -22.410 -13.234 1.00 77.94 630 PRO A C 1
ATOM 4751 O O . PRO A 1 630 ? 14.136 -22.004 -12.103 1.00 77.94 630 PRO A O 1
ATOM 4754 N N . VAL A 1 631 ? 12.734 -23.043 -13.523 1.00 79.88 631 VAL A N 1
ATOM 4755 C CA . VAL A 1 631 ? 11.736 -23.446 -12.532 1.00 79.88 631 VAL A CA 1
ATOM 4756 C C . VAL A 1 631 ? 11.500 -24.936 -12.696 1.00 79.88 631 VAL A C 1
ATOM 4758 O O . VAL A 1 631 ? 11.406 -25.428 -13.817 1.00 79.88 631 VAL A O 1
ATOM 4761 N N . GLU A 1 632 ? 11.422 -25.649 -11.576 1.00 78.56 632 GLU A N 1
ATOM 4762 C CA . GLU A 1 632 ? 11.134 -27.081 -11.550 1.00 78.56 632 GLU A CA 1
ATOM 4763 C C . GLU A 1 632 ? 9.703 -27.326 -12.056 1.00 78.56 632 GLU A C 1
ATOM 4765 O O . GLU A 1 632 ? 8.720 -27.092 -11.351 1.00 78.56 632 GLU A O 1
ATOM 4770 N N . SER A 1 633 ? 9.595 -27.687 -13.333 1.00 80.81 633 SER A N 1
ATOM 4771 C CA . SER A 1 633 ? 8.353 -28.001 -14.034 1.00 80.81 633 SER A CA 1
ATOM 4772 C C . SER A 1 633 ? 8.690 -28.756 -15.314 1.00 80.81 633 SER A C 1
ATOM 4774 O O . SER A 1 633 ? 9.497 -28.279 -16.114 1.00 80.81 633 SER A O 1
ATOM 4776 N N . ASP A 1 634 ? 7.997 -29.865 -15.557 1.00 79.94 634 ASP A N 1
ATOM 4777 C CA . ASP A 1 634 ? 8.123 -30.627 -16.805 1.00 79.94 634 ASP A CA 1
ATOM 4778 C C . ASP A 1 634 ? 7.414 -29.930 -17.978 1.00 79.94 634 ASP A C 1
ATOM 4780 O O . ASP A 1 634 ? 7.790 -30.091 -19.138 1.00 79.94 634 ASP A O 1
ATOM 4784 N N . VAL A 1 635 ? 6.407 -29.095 -17.687 1.00 86.00 635 VAL A N 1
ATOM 4785 C CA . VAL A 1 635 ? 5.693 -28.300 -18.696 1.00 86.00 635 VAL A CA 1
ATOM 4786 C C . VAL A 1 635 ? 6.603 -27.166 -19.195 1.00 86.00 635 VAL A C 1
ATOM 4788 O O . VAL A 1 635 ? 6.945 -26.284 -18.397 1.00 86.00 635 VAL A O 1
ATOM 4791 N N . PRO A 1 636 ? 6.967 -27.116 -20.493 1.00 84.12 636 PRO A N 1
ATOM 4792 C CA . PRO A 1 636 ? 8.004 -26.195 -20.972 1.00 84.12 636 PRO A CA 1
ATOM 4793 C C . PRO A 1 636 ? 7.646 -24.712 -20.836 1.00 84.12 636 PRO A C 1
ATOM 4795 O O . PRO A 1 636 ? 8.507 -23.882 -20.563 1.00 84.12 636 PRO A O 1
ATOM 4798 N N . GLU A 1 637 ? 6.365 -24.353 -20.950 1.00 83.94 637 GLU A N 1
ATOM 4799 C CA . GLU A 1 637 ? 5.894 -22.975 -20.749 1.00 83.94 637 GLU A CA 1
ATOM 4800 C C . GLU A 1 637 ? 6.094 -22.474 -19.310 1.00 83.94 637 GLU A C 1
ATOM 4802 O O . GLU A 1 637 ? 5.973 -21.278 -19.047 1.00 83.94 637 GLU A O 1
ATOM 4807 N N . ARG A 1 638 ? 6.333 -23.393 -18.369 1.00 82.69 638 ARG A N 1
ATOM 4808 C CA . ARG A 1 638 ? 6.463 -23.132 -16.931 1.00 82.69 638 ARG A CA 1
ATOM 4809 C C . ARG A 1 638 ? 7.847 -23.474 -16.393 1.00 82.69 638 ARG A C 1
ATOM 4811 O O . ARG A 1 638 ? 8.135 -23.107 -15.260 1.00 82.69 638 ARG A O 1
ATOM 4818 N N . SER A 1 639 ? 8.696 -24.124 -17.190 1.00 80.06 639 SER A N 1
ATOM 4819 C CA . SER A 1 639 ? 10.060 -24.496 -16.803 1.00 80.06 639 SER A CA 1
ATOM 4820 C C . SER A 1 639 ? 11.028 -23.306 -16.804 1.00 80.06 639 SER A C 1
ATOM 4822 O O . SER A 1 639 ? 12.181 -23.430 -16.387 1.00 80.06 639 SER A O 1
ATOM 4824 N N . VAL A 1 640 ? 10.582 -22.145 -17.294 1.00 80.75 640 VAL A N 1
ATOM 4825 C CA . VAL A 1 640 ? 11.342 -20.894 -17.314 1.00 80.75 640 VAL A CA 1
ATOM 4826 C C . VAL A 1 640 ? 10.428 -19.731 -16.951 1.00 80.75 640 VAL A C 1
ATOM 4828 O O . VAL A 1 640 ? 9.351 -19.572 -17.526 1.00 80.75 640 VAL A O 1
ATOM 4831 N N . VAL A 1 641 ? 10.881 -18.871 -16.041 1.00 81.00 641 VAL A N 1
ATOM 4832 C CA . VAL A 1 641 ? 10.193 -17.616 -15.707 1.00 81.00 641 VAL A CA 1
ATOM 4833 C C . VAL A 1 641 ? 11.113 -16.416 -15.923 1.00 81.00 641 VAL A C 1
ATOM 4835 O O . VAL A 1 641 ? 12.334 -16.536 -15.771 1.00 81.00 641 VAL A O 1
ATOM 4838 N N . PRO A 1 642 ? 10.559 -15.246 -16.291 1.00 82.00 642 PRO A N 1
ATOM 4839 C CA . PRO A 1 642 ? 11.328 -14.017 -16.305 1.00 82.00 642 PRO A CA 1
ATOM 4840 C C . PRO A 1 642 ? 11.695 -13.629 -14.872 1.00 82.00 642 PRO A C 1
ATOM 4842 O O . PRO A 1 642 ? 10.841 -13.570 -13.990 1.00 82.00 642 PRO A O 1
ATOM 4845 N N . HIS A 1 643 ? 12.968 -13.326 -14.657 1.00 81.62 643 HIS A N 1
ATOM 4846 C CA . HIS A 1 643 ? 13.500 -12.842 -13.393 1.00 81.62 643 HIS A CA 1
ATOM 4847 C C . HIS A 1 643 ? 14.210 -11.506 -13.599 1.00 81.62 643 HIS A C 1
ATOM 4849 O O . HIS A 1 643 ? 14.724 -11.225 -14.689 1.00 81.62 643 HIS A O 1
ATOM 4855 N N . ALA A 1 644 ? 14.263 -10.674 -12.558 1.00 79.69 644 ALA A N 1
ATOM 4856 C CA . ALA A 1 644 ? 14.977 -9.411 -12.648 1.00 79.69 644 ALA A CA 1
ATOM 4857 C C . ALA A 1 644 ? 16.474 -9.662 -12.940 1.00 79.69 644 ALA A C 1
ATOM 4859 O O . ALA A 1 644 ? 17.046 -10.632 -12.425 1.00 79.69 644 ALA A O 1
ATOM 4860 N N . PRO A 1 645 ? 17.122 -8.813 -13.760 1.00 83.06 645 PRO A N 1
ATOM 4861 C CA . PRO A 1 645 ? 18.488 -9.057 -14.230 1.00 83.06 645 PRO A CA 1
ATOM 4862 C C . PRO A 1 645 ? 19.534 -9.206 -13.114 1.00 83.06 645 PRO A C 1
ATOM 4864 O O . PRO A 1 645 ? 20.403 -10.072 -13.203 1.00 83.06 645 PRO A O 1
ATOM 4867 N N . LEU A 1 646 ? 19.428 -8.374 -12.071 1.00 80.06 646 LEU A N 1
ATOM 4868 C CA . LEU A 1 646 ? 20.414 -8.254 -10.987 1.00 80.06 646 LEU A CA 1
ATOM 4869 C C . LEU A 1 646 ? 19.965 -8.834 -9.657 1.00 80.06 646 LEU A C 1
ATOM 4871 O O . LEU A 1 646 ? 20.770 -8.880 -8.729 1.00 80.06 646 LEU A O 1
ATOM 4875 N N . ASP A 1 647 ? 18.704 -9.246 -9.539 1.00 72.19 647 ASP A N 1
ATOM 4876 C CA . ASP A 1 647 ? 18.272 -9.893 -8.309 1.00 72.19 647 ASP A CA 1
ATOM 4877 C C . ASP A 1 647 ? 19.173 -11.121 -8.098 1.00 72.19 647 ASP A C 1
ATOM 4879 O O . ASP A 1 647 ? 19.492 -11.830 -9.071 1.00 72.19 647 ASP A O 1
ATOM 4883 N N . PRO A 1 648 ? 19.653 -11.360 -6.867 1.00 65.00 648 PRO A N 1
ATOM 4884 C CA . PRO A 1 648 ? 20.511 -12.501 -6.600 1.00 65.00 648 PRO A CA 1
ATOM 4885 C C . PRO A 1 648 ? 19.800 -13.750 -7.110 1.00 65.00 648 PRO A C 1
ATOM 4887 O O . PRO A 1 648 ? 18.582 -13.883 -6.982 1.00 65.00 648 PRO A O 1
ATOM 4890 N N . VAL A 1 649 ? 20.530 -14.641 -7.785 1.00 58.44 649 VAL A N 1
ATOM 4891 C CA . VAL A 1 649 ? 19.980 -15.974 -8.034 1.00 58.44 649 VAL A CA 1
ATOM 4892 C C . VAL A 1 649 ? 19.728 -16.521 -6.644 1.00 58.44 649 VAL A C 1
ATOM 4894 O O . VAL A 1 649 ? 20.687 -16.690 -5.892 1.00 58.44 649 VAL A O 1
ATOM 4897 N N . SER A 1 650 ? 18.464 -16.707 -6.270 1.00 52.44 650 SER A N 1
ATOM 4898 C CA . SER A 1 650 ? 18.108 -17.385 -5.034 1.00 52.44 650 SER A CA 1
ATOM 4899 C C . SER A 1 650 ? 18.625 -18.813 -5.146 1.00 52.44 650 SER A C 1
ATOM 4901 O O . SER A 1 650 ? 17.885 -19.738 -5.452 1.00 52.44 650 SER A O 1
ATOM 4903 N N . GLN A 1 651 ? 19.910 -19.011 -4.868 1.00 47.53 651 GLN A N 1
ATOM 4904 C CA . GLN A 1 651 ? 20.407 -20.255 -4.324 1.00 47.53 651 GLN A CA 1
ATOM 4905 C C . GLN A 1 651 ? 19.957 -20.301 -2.865 1.00 47.53 651 GLN A C 1
ATOM 4907 O O . GLN A 1 651 ? 20.748 -20.462 -1.940 1.00 47.53 651 GLN A O 1
ATOM 4912 N N . GLU A 1 652 ? 18.648 -20.190 -2.641 1.00 42.97 652 GLU A N 1
ATOM 4913 C CA . GLU A 1 652 ? 18.047 -20.938 -1.558 1.00 42.97 652 GLU A CA 1
ATOM 4914 C C . GLU A 1 652 ? 18.199 -22.398 -1.982 1.00 42.97 652 GLU A C 1
ATOM 4916 O O . GLU A 1 652 ? 17.266 -23.035 -2.459 1.00 42.97 652 GLU A O 1
ATOM 4921 N N . ALA A 1 653 ? 19.423 -22.925 -1.849 1.00 46.41 653 ALA A N 1
ATOM 4922 C CA . ALA A 1 653 ? 19.611 -24.330 -1.586 1.00 46.41 653 ALA A CA 1
ATOM 4923 C C . ALA A 1 653 ? 18.684 -24.573 -0.408 1.00 46.41 653 ALA A C 1
ATOM 4925 O O . ALA A 1 653 ? 18.945 -24.085 0.698 1.00 46.41 653 ALA A O 1
ATOM 4926 N N . MET A 1 654 ? 17.521 -25.155 -0.707 1.00 48.56 654 MET A N 1
ATOM 4927 C CA . MET A 1 654 ? 16.475 -25.405 0.259 1.00 48.56 654 MET A CA 1
ATOM 4928 C C . MET A 1 654 ? 17.199 -25.987 1.460 1.00 48.56 654 MET A C 1
ATOM 4930 O O . MET A 1 654 ? 17.881 -26.999 1.304 1.00 48.56 654 MET A O 1
ATOM 4934 N N . ARG A 1 655 ? 17.219 -25.282 2.602 1.00 48.03 655 ARG A N 1
ATOM 4935 C CA . ARG A 1 655 ? 17.936 -25.770 3.785 1.00 48.03 655 ARG A CA 1
ATOM 4936 C C . ARG A 1 655 ? 17.184 -27.013 4.226 1.00 48.03 655 ARG A C 1
ATOM 4938 O O . ARG A 1 655 ? 16.243 -26.934 5.012 1.00 48.03 655 ARG A O 1
ATOM 4945 N N . LEU A 1 656 ? 17.560 -28.144 3.635 1.00 60.12 656 LEU A N 1
ATOM 4946 C CA . LEU A 1 656 ? 16.974 -29.444 3.871 1.00 60.12 656 LEU A CA 1
ATOM 4947 C C . LEU A 1 656 ? 17.074 -29.660 5.374 1.00 60.12 656 LEU A C 1
ATOM 4949 O O . LEU A 1 656 ? 18.146 -29.448 5.958 1.00 60.12 656 LEU A O 1
ATOM 4953 N N . LYS A 1 657 ? 15.960 -30.020 6.015 1.00 63.97 657 LYS A N 1
ATOM 4954 C CA . LYS A 1 657 ? 15.971 -30.366 7.440 1.00 63.97 657 LYS A CA 1
ATOM 4955 C C . LYS A 1 657 ? 16.991 -31.483 7.668 1.00 63.97 657 LYS A C 1
ATOM 4957 O O . LYS A 1 657 ? 17.336 -32.210 6.738 1.00 63.97 657 LYS A O 1
ATOM 4962 N N . ARG A 1 658 ? 17.494 -31.597 8.900 1.00 64.19 658 ARG A N 1
ATOM 4963 C CA . ARG A 1 658 ? 18.528 -32.584 9.257 1.00 64.19 658 ARG A CA 1
ATOM 4964 C C . ARG A 1 658 ? 18.158 -34.007 8.814 1.00 64.19 658 ARG A C 1
ATOM 4966 O O . ARG A 1 658 ? 19.050 -34.730 8.389 1.00 64.19 658 ARG A O 1
ATOM 4973 N N . ASP A 1 659 ? 16.861 -34.311 8.803 1.00 68.88 659 ASP A N 1
ATOM 4974 C CA . ASP A 1 659 ? 16.302 -35.636 8.524 1.00 68.88 659 ASP A CA 1
ATOM 4975 C C . ASP A 1 659 ? 15.660 -35.755 7.123 1.00 68.88 659 ASP A C 1
ATOM 4977 O O . ASP A 1 659 ? 14.923 -36.701 6.856 1.00 68.88 659 ASP A O 1
ATOM 4981 N N . ASP A 1 660 ? 15.871 -34.788 6.219 1.00 71.62 660 ASP A N 1
ATOM 4982 C CA . ASP A 1 660 ? 15.319 -34.869 4.859 1.00 71.62 660 ASP A CA 1
ATOM 4983 C C . ASP A 1 660 ? 16.085 -35.916 4.038 1.00 71.62 660 ASP A C 1
ATOM 4985 O O . ASP A 1 660 ? 17.306 -35.828 3.889 1.00 71.62 660 ASP A O 1
ATOM 4989 N N . VAL A 1 661 ? 15.359 -36.885 3.475 1.00 72.38 661 VAL A N 1
ATOM 4990 C CA . VAL A 1 661 ? 15.916 -38.014 2.712 1.00 72.38 661 VAL A CA 1
ATOM 4991 C C . VAL A 1 661 ? 16.762 -37.542 1.524 1.00 72.38 661 VAL A C 1
ATOM 4993 O O . VAL A 1 661 ? 17.724 -38.205 1.154 1.00 72.38 661 VAL A O 1
ATOM 4996 N N . ARG A 1 662 ? 16.495 -36.346 0.982 1.00 66.25 662 ARG A N 1
ATOM 4997 C CA . ARG A 1 662 ? 17.303 -35.735 -0.090 1.00 66.25 662 ARG A CA 1
ATOM 4998 C C . ARG A 1 662 ? 18.742 -35.411 0.320 1.00 66.25 662 ARG A C 1
ATOM 5000 O O . ARG A 1 662 ? 19.568 -35.197 -0.553 1.00 66.25 662 ARG A O 1
ATOM 5007 N N . ARG A 1 663 ? 19.074 -35.402 1.619 1.00 67.62 663 ARG A N 1
ATOM 5008 C CA . ARG A 1 663 ? 20.468 -35.310 2.096 1.00 67.62 663 ARG A CA 1
ATOM 5009 C C . ARG A 1 663 ? 21.264 -36.604 1.912 1.00 67.62 663 ARG A C 1
ATOM 5011 O O . ARG A 1 663 ? 22.488 -36.549 1.963 1.00 67.62 663 ARG A O 1
ATOM 5018 N N . LEU A 1 664 ? 20.595 -37.749 1.746 1.00 70.19 664 LEU A N 1
ATOM 5019 C CA . LEU A 1 664 ? 21.256 -39.015 1.402 1.00 70.19 664 LEU A CA 1
ATOM 5020 C C . LEU A 1 664 ? 21.699 -39.037 -0.066 1.00 70.19 664 LEU A C 1
ATOM 5022 O O . LEU A 1 664 ? 22.553 -39.848 -0.421 1.00 70.19 664 LEU A O 1
ATOM 5026 N N . ASP A 1 665 ? 21.147 -38.153 -0.903 1.00 64.44 665 ASP A N 1
ATOM 5027 C CA . ASP A 1 665 ? 21.621 -37.961 -2.267 1.00 64.44 665 ASP A CA 1
ATOM 5028 C C . ASP A 1 665 ? 22.858 -37.055 -2.255 1.00 64.44 665 ASP A C 1
ATOM 5030 O O . ASP A 1 665 ? 22.781 -35.836 -2.110 1.00 64.44 665 ASP A O 1
ATOM 5034 N N . THR A 1 666 ? 24.028 -37.681 -2.338 1.00 66.38 666 THR A N 1
ATOM 5035 C CA . THR A 1 666 ? 25.330 -37.005 -2.395 1.00 66.38 666 THR A CA 1
ATOM 5036 C C . THR A 1 666 ? 25.729 -36.618 -3.815 1.00 66.38 666 THR A C 1
ATOM 5038 O O . THR A 1 666 ? 26.824 -36.087 -4.019 1.00 66.38 666 THR A O 1
ATOM 5041 N N . ARG A 1 667 ? 24.879 -36.890 -4.814 1.00 67.00 667 ARG A N 1
ATOM 5042 C CA . ARG A 1 667 ? 25.145 -36.489 -6.194 1.00 67.00 667 ARG A CA 1
ATOM 5043 C C . ARG A 1 667 ? 25.025 -34.977 -6.297 1.00 67.00 667 ARG A C 1
ATOM 5045 O O . ARG A 1 667 ? 24.095 -34.372 -5.769 1.00 67.00 667 ARG A O 1
ATOM 5052 N N . THR A 1 668 ? 25.959 -34.363 -7.013 1.00 61.66 668 THR A N 1
ATOM 5053 C CA . THR A 1 668 ? 25.791 -32.980 -7.452 1.00 61.66 668 THR A CA 1
ATOM 5054 C C . THR A 1 668 ? 24.504 -32.920 -8.278 1.00 61.66 668 THR A C 1
ATOM 5056 O O . THR A 1 668 ? 24.415 -33.667 -9.254 1.00 61.66 668 THR A O 1
ATOM 5059 N N . PRO A 1 669 ? 23.504 -32.099 -7.904 1.00 61.09 669 PRO A N 1
ATOM 5060 C CA . PRO A 1 669 ? 22.289 -31.983 -8.693 1.00 61.09 669 PRO A CA 1
ATOM 5061 C C . PRO A 1 669 ? 22.665 -31.553 -10.109 1.00 61.09 669 PRO A C 1
ATOM 5063 O O . PRO A 1 669 ? 23.437 -30.603 -10.280 1.00 61.09 669 PRO A O 1
ATOM 5066 N N . ASP A 1 670 ? 22.131 -32.244 -11.115 1.00 61.81 670 ASP A N 1
ATOM 5067 C CA . ASP A 1 670 ? 22.294 -31.816 -12.499 1.00 61.81 670 ASP A CA 1
ATOM 5068 C C . ASP A 1 670 ? 21.759 -30.386 -12.646 1.00 61.81 670 ASP A C 1
ATOM 5070 O O . ASP A 1 670 ? 20.741 -30.009 -12.056 1.00 61.81 670 ASP A O 1
ATOM 5074 N N . HIS A 1 671 ? 22.458 -29.560 -13.428 1.00 63.41 671 HIS A N 1
ATOM 5075 C CA . HIS A 1 671 ? 21.973 -28.218 -13.728 1.00 63.41 671 HIS A CA 1
ATOM 5076 C C . HIS A 1 671 ? 20.557 -28.320 -14.337 1.00 63.41 671 HIS A C 1
ATOM 5078 O O . HIS A 1 671 ? 20.367 -29.150 -15.227 1.00 63.41 671 HIS A O 1
ATOM 5084 N N . PRO A 1 672 ? 19.576 -27.476 -13.952 1.00 61.50 672 PRO A N 1
ATOM 5085 C CA . PRO A 1 672 ? 18.200 -27.564 -14.468 1.00 61.50 672 PRO A CA 1
ATOM 5086 C C . PRO A 1 672 ? 18.090 -27.529 -16.003 1.00 61.50 672 PRO A C 1
ATOM 5088 O O . PRO A 1 672 ? 17.122 -28.009 -16.584 1.00 61.50 672 PRO A O 1
ATOM 5091 N N . TRP A 1 673 ? 19.102 -26.970 -16.670 1.00 62.31 673 TRP A N 1
ATOM 5092 C CA . TRP A 1 673 ? 19.292 -27.024 -18.123 1.00 62.31 673 TRP A CA 1
ATOM 5093 C C . TRP A 1 673 ? 20.441 -27.962 -18.501 1.00 62.31 673 TRP A C 1
ATOM 5095 O O . TRP A 1 673 ? 21.431 -27.536 -19.096 1.00 62.31 673 TRP A O 1
ATOM 5105 N N . HIS A 1 674 ? 20.351 -29.225 -18.090 1.00 63.69 674 HIS A N 1
ATOM 5106 C CA . HIS A 1 674 ? 21.380 -30.215 -18.377 1.00 63.69 674 HIS A CA 1
ATOM 5107 C C . HIS A 1 674 ? 21.472 -30.457 -19.902 1.00 63.69 674 HIS A C 1
ATOM 5109 O O . HIS A 1 674 ? 20.439 -30.666 -20.543 1.00 63.69 674 HIS A O 1
ATOM 5115 N N . PRO A 1 675 ? 22.676 -30.513 -20.512 1.00 65.94 675 PRO A N 1
ATOM 5116 C CA . PRO A 1 675 ? 22.848 -30.657 -21.968 1.00 65.94 675 PRO A CA 1
ATOM 5117 C C . PRO A 1 675 ? 22.197 -31.902 -22.588 1.00 65.94 675 PRO A C 1
ATOM 5119 O O . PRO A 1 675 ? 21.999 -31.961 -23.797 1.00 65.94 675 PRO A O 1
ATOM 5122 N N . ARG A 1 676 ? 21.874 -32.907 -21.764 1.00 65.69 676 ARG A N 1
ATOM 5123 C CA . ARG A 1 676 ? 21.213 -34.153 -22.193 1.00 65.69 676 ARG A CA 1
ATOM 5124 C C . ARG A 1 676 ? 19.783 -33.928 -22.683 1.00 65.69 676 ARG A C 1
ATOM 5126 O O . ARG A 1 676 ? 19.312 -34.728 -23.482 1.00 65.69 676 ARG A O 1
ATOM 5133 N N . TRP A 1 677 ? 19.132 -32.845 -22.257 1.00 66.69 677 TRP A N 1
ATOM 5134 C CA . TRP A 1 677 ? 17.792 -32.460 -22.700 1.00 66.69 677 TRP A CA 1
ATOM 5135 C C . TRP A 1 677 ? 17.816 -31.023 -23.221 1.00 66.69 677 TRP A C 1
ATOM 5137 O O . TRP A 1 677 ? 17.398 -30.092 -22.525 1.00 66.69 677 TRP A O 1
ATOM 5147 N N . PRO A 1 678 ? 18.359 -30.806 -24.434 1.00 73.38 678 PRO A N 1
ATOM 5148 C CA . PRO A 1 678 ? 18.469 -29.469 -24.987 1.00 73.38 678 PRO A CA 1
ATOM 5149 C C . PRO A 1 678 ? 17.069 -28.883 -25.181 1.00 73.38 678 PRO A C 1
ATOM 5151 O O . PRO A 1 678 ? 16.234 -29.434 -25.898 1.00 73.38 678 PRO A O 1
ATOM 5154 N N . ARG A 1 679 ? 16.819 -27.741 -24.542 1.00 80.25 679 ARG A N 1
ATOM 5155 C CA . ARG A 1 679 ? 15.624 -26.925 -24.772 1.00 80.25 679 ARG A CA 1
ATOM 5156 C C . ARG A 1 679 ? 15.868 -25.985 -25.962 1.00 80.25 679 ARG A C 1
ATOM 5158 O O . ARG A 1 679 ? 17.017 -25.607 -26.204 1.00 80.25 679 ARG A O 1
ATOM 5165 N N . PRO A 1 680 ? 14.831 -25.616 -26.732 1.00 85.31 680 PRO A N 1
ATOM 5166 C CA . PRO A 1 680 ? 15.001 -24.712 -27.865 1.00 85.31 680 PRO A CA 1
ATOM 5167 C C . PRO A 1 680 ? 15.492 -23.338 -27.399 1.00 85.31 680 PRO A C 1
ATOM 5169 O O . PRO A 1 680 ? 15.006 -22.801 -26.404 1.00 85.31 680 PRO A O 1
ATOM 5172 N N . ALA A 1 681 ? 16.410 -22.735 -28.160 1.00 83.31 681 ALA A N 1
ATOM 5173 C CA . ALA A 1 681 ? 16.905 -21.384 -27.888 1.00 83.31 681 ALA A CA 1
ATOM 5174 C C . ALA A 1 681 ? 15.779 -20.337 -27.959 1.00 83.31 681 ALA A C 1
ATOM 5176 O O . ALA A 1 681 ? 15.803 -19.326 -27.255 1.00 83.31 681 ALA A O 1
ATOM 5177 N N . ARG A 1 682 ? 14.763 -20.597 -28.792 1.00 85.88 682 ARG A N 1
ATOM 5178 C CA . ARG A 1 682 ? 13.548 -19.791 -28.883 1.00 85.88 682 ARG A CA 1
ATOM 5179 C C . ARG A 1 682 ? 12.325 -20.652 -28.599 1.00 85.88 682 ARG A C 1
ATOM 5181 O O . ARG A 1 682 ? 11.931 -21.470 -29.427 1.00 85.88 682 ARG A O 1
ATOM 5188 N N . LEU A 1 683 ? 11.697 -20.403 -27.454 1.00 87.50 683 LEU A N 1
ATOM 5189 C CA . LEU A 1 683 ? 10.408 -20.978 -27.083 1.00 87.50 683 LEU A CA 1
ATOM 5190 C C . LEU A 1 683 ? 9.281 -19.987 -27.409 1.00 87.50 683 LEU A C 1
ATOM 5192 O O . LEU A 1 683 ? 9.346 -18.807 -27.051 1.00 87.50 683 LEU A O 1
ATOM 5196 N N . LEU A 1 684 ? 8.251 -20.449 -28.109 1.00 88.25 684 LEU A N 1
ATOM 5197 C CA . LEU A 1 684 ? 7.055 -19.665 -28.390 1.00 88.25 684 LEU A CA 1
ATOM 5198 C C . LEU A 1 684 ? 6.212 -19.559 -27.119 1.00 88.25 684 LEU A C 1
ATOM 5200 O O . LEU A 1 684 ? 5.934 -20.552 -26.458 1.00 88.25 684 LEU A O 1
ATOM 5204 N N . ARG A 1 685 ? 5.743 -18.348 -26.795 1.00 81.88 685 ARG A N 1
ATOM 5205 C CA . ARG A 1 685 ? 4.895 -18.114 -25.609 1.00 81.88 685 ARG A CA 1
ATOM 5206 C C . ARG A 1 685 ? 3.586 -18.912 -25.649 1.00 81.88 685 ARG A C 1
ATOM 5208 O O . ARG A 1 685 ? 3.003 -19.197 -24.607 1.00 81.88 685 ARG A O 1
ATOM 5215 N N . ARG A 1 686 ? 3.088 -19.189 -26.853 1.00 88.12 686 ARG A N 1
ATOM 5216 C CA . ARG A 1 686 ? 1.961 -20.081 -27.114 1.00 88.12 686 ARG A CA 1
ATOM 5217 C C . ARG A 1 686 ? 2.365 -20.991 -28.268 1.00 88.12 686 ARG A C 1
ATOM 5219 O O . ARG A 1 686 ? 2.817 -20.446 -29.277 1.00 88.12 686 ARG A O 1
ATOM 5226 N N . PRO A 1 687 ? 2.207 -22.315 -28.136 1.00 92.56 687 PRO A N 1
ATOM 5227 C CA . PRO A 1 687 ? 2.381 -23.218 -29.259 1.00 92.56 687 PRO A CA 1
ATOM 5228 C C . PRO A 1 687 ? 1.497 -22.815 -30.439 1.00 92.56 687 PRO A C 1
ATOM 5230 O O . PRO A 1 687 ? 0.329 -22.466 -30.250 1.00 92.56 687 PRO A O 1
ATOM 5233 N N . GLU A 1 688 ? 2.053 -22.855 -31.644 1.00 94.62 688 GLU A N 1
ATOM 5234 C CA . GLU A 1 688 ? 1.308 -22.600 -32.879 1.00 94.62 688 GLU A CA 1
ATOM 5235 C C . GLU A 1 688 ? 0.876 -23.942 -33.490 1.00 94.62 688 GLU A C 1
ATOM 5237 O O . GLU A 1 688 ? 1.664 -24.889 -33.457 1.00 94.62 688 GLU A O 1
ATOM 5242 N N . PRO A 1 689 ? -0.358 -24.068 -34.010 1.00 94.31 689 PRO A N 1
ATOM 5243 C CA . PRO A 1 689 ? -0.804 -25.301 -34.650 1.00 94.31 689 PRO A CA 1
ATOM 5244 C C . PRO A 1 689 ? -0.025 -25.564 -35.944 1.00 94.31 689 PRO A C 1
ATOM 5246 O O . PRO A 1 689 ? 0.428 -24.631 -36.614 1.00 94.31 689 PRO A O 1
ATOM 5249 N N . LEU A 1 690 ? 0.126 -26.842 -36.280 1.00 94.31 690 LEU A N 1
ATOM 5250 C CA . LEU A 1 690 ? 0.674 -27.295 -37.555 1.00 94.31 690 LEU A CA 1
ATOM 5251 C C . LEU A 1 690 ? -0.439 -27.797 -38.471 1.00 94.31 690 LEU A C 1
ATOM 5253 O O . LEU A 1 690 ? -1.337 -28.515 -38.033 1.00 94.31 690 LEU A O 1
ATOM 5257 N N . ASP A 1 691 ? -0.314 -27.486 -39.757 1.00 90.88 691 ASP A N 1
ATOM 5258 C CA . ASP A 1 691 ? -1.229 -27.942 -40.798 1.00 90.88 691 ASP A CA 1
ATOM 5259 C C . ASP A 1 691 ? -0.623 -29.119 -41.573 1.00 90.88 691 ASP A C 1
ATOM 5261 O O . ASP A 1 691 ? 0.594 -29.307 -41.603 1.00 90.88 691 ASP A O 1
ATOM 5265 N N . GLN A 1 692 ? -1.470 -29.911 -42.239 1.00 88.88 692 GLN A N 1
ATOM 5266 C CA . GLN A 1 692 ? -1.055 -30.968 -43.180 1.00 88.88 692 GLN A CA 1
ATOM 5267 C C . GLN A 1 692 ? 0.018 -31.934 -42.632 1.00 88.88 692 GLN A C 1
ATOM 5269 O O . GLN A 1 692 ? 0.915 -32.371 -43.360 1.00 88.88 692 GLN A O 1
ATOM 5274 N N . VAL A 1 693 ? -0.070 -32.269 -41.343 1.00 89.94 693 VAL A N 1
ATOM 5275 C CA . VAL A 1 693 ? 0.891 -33.153 -40.681 1.00 89.94 693 VAL A CA 1
ATOM 5276 C C . VAL A 1 693 ? 0.664 -34.600 -41.108 1.00 89.94 693 VAL A C 1
ATOM 5278 O O . VAL A 1 693 ? -0.438 -35.127 -40.978 1.00 89.94 693 VAL A O 1
ATOM 5281 N N . LEU A 1 694 ? 1.717 -35.250 -41.599 1.00 90.12 694 LEU A N 1
ATOM 5282 C CA . LEU A 1 694 ? 1.724 -36.682 -41.891 1.00 90.12 694 LEU A CA 1
ATOM 5283 C C . LEU A 1 694 ? 2.635 -37.377 -40.880 1.00 90.12 694 LEU A C 1
ATOM 5285 O O . LEU A 1 694 ? 3.852 -37.247 -40.977 1.00 90.12 694 LEU A O 1
ATOM 5289 N N . ALA A 1 695 ? 2.058 -38.100 -39.925 1.00 87.94 695 ALA A N 1
ATOM 5290 C CA . ALA A 1 695 ? 2.791 -38.843 -38.904 1.00 87.94 695 ALA A CA 1
ATOM 5291 C C . ALA A 1 695 ? 2.198 -40.245 -38.744 1.00 87.94 695 ALA A C 1
ATOM 5293 O O . ALA A 1 695 ? 0.982 -40.416 -38.823 1.00 87.94 695 ALA A O 1
ATOM 5294 N N . GLU A 1 696 ? 3.049 -41.235 -38.493 1.00 84.38 696 GLU A N 1
ATOM 5295 C CA . GLU A 1 696 ? 2.606 -42.561 -38.060 1.00 84.38 696 GLU A CA 1
ATOM 5296 C C . GLU A 1 696 ? 2.331 -42.549 -36.545 1.00 84.38 696 GLU A C 1
ATOM 5298 O O . GLU A 1 696 ? 3.089 -41.989 -35.756 1.00 84.38 696 GLU A O 1
ATOM 5303 N N . LEU A 1 697 ? 1.228 -43.154 -36.111 1.00 79.00 697 LEU A N 1
ATOM 5304 C CA . LEU A 1 697 ? 0.897 -43.291 -34.689 1.00 79.00 697 LEU A CA 1
ATOM 5305 C C . LEU A 1 697 ? 1.386 -44.656 -34.166 1.00 79.00 697 LEU A C 1
ATOM 5307 O O . LEU A 1 697 ? 1.400 -45.614 -34.941 1.00 79.00 697 LEU A O 1
ATOM 5311 N N . PRO A 1 698 ? 1.762 -44.790 -32.876 1.00 75.25 698 PRO A N 1
ATOM 5312 C CA . PRO A 1 698 ? 1.653 -43.795 -31.807 1.00 75.25 698 PRO A CA 1
ATOM 5313 C C . PRO A 1 698 ? 2.936 -43.001 -31.522 1.00 75.25 698 PRO A C 1
ATOM 5315 O O . PRO A 1 698 ? 2.818 -41.877 -31.077 1.00 75.25 698 PRO A O 1
ATOM 5318 N N . ASP A 1 699 ? 4.150 -43.477 -31.795 1.00 79.88 699 ASP A N 1
ATOM 5319 C CA . ASP A 1 699 ? 5.374 -42.815 -31.282 1.00 79.88 699 ASP A CA 1
ATOM 5320 C C . ASP A 1 699 ? 6.304 -42.263 -32.379 1.00 79.88 699 ASP A C 1
ATOM 5322 O O . ASP A 1 699 ? 7.461 -41.940 -32.113 1.00 79.88 699 ASP A O 1
ATOM 5326 N N . ARG A 1 700 ? 5.838 -42.145 -33.631 1.00 85.75 700 ARG A N 1
ATOM 5327 C CA . ARG A 1 700 ? 6.664 -41.596 -34.718 1.00 85.75 700 ARG A CA 1
ATOM 5328 C C . ARG A 1 700 ? 6.511 -40.080 -34.829 1.00 85.75 700 ARG A C 1
ATOM 5330 O O . ARG A 1 700 ? 5.421 -39.518 -34.721 1.00 85.75 700 ARG A O 1
ATOM 5337 N N . ALA A 1 701 ? 7.636 -39.433 -35.111 1.00 88.38 701 ALA A N 1
ATOM 5338 C CA . ALA A 1 701 ? 7.683 -38.045 -35.542 1.00 88.38 701 ALA A CA 1
ATOM 5339 C C . ALA A 1 701 ? 7.004 -37.869 -36.918 1.00 88.38 701 ALA A C 1
ATOM 5341 O O . ALA A 1 701 ? 6.876 -38.838 -37.675 1.00 88.38 701 ALA A O 1
ATOM 5342 N N . PRO A 1 702 ? 6.579 -36.647 -37.277 1.00 91.50 702 PRO A N 1
ATOM 5343 C CA . PRO A 1 702 ? 5.965 -36.400 -38.572 1.00 91.50 702 PRO A CA 1
ATOM 5344 C C . PRO A 1 702 ? 6.995 -36.503 -39.703 1.00 91.50 702 PRO A C 1
ATOM 5346 O O . PRO A 1 702 ? 8.112 -36.018 -39.570 1.00 91.50 702 PRO A O 1
ATOM 5349 N N . TYR A 1 703 ? 6.594 -37.073 -40.839 1.00 91.88 703 TYR A N 1
ATOM 5350 C CA . TYR A 1 703 ? 7.361 -37.088 -42.090 1.00 91.88 703 TYR A CA 1
ATOM 5351 C C . TYR A 1 703 ? 7.316 -35.738 -42.810 1.00 91.88 703 TYR A C 1
ATOM 5353 O O . TYR A 1 703 ? 8.286 -35.313 -43.435 1.00 91.88 703 TYR A O 1
ATOM 5361 N N . ARG A 1 704 ? 6.169 -35.054 -42.740 1.00 93.06 704 ARG A N 1
ATOM 5362 C CA . ARG A 1 704 ? 5.983 -33.698 -43.266 1.00 93.06 704 ARG A CA 1
ATOM 5363 C C . ARG A 1 704 ? 4.979 -32.928 -42.424 1.00 93.06 704 ARG A C 1
ATOM 5365 O O . ARG A 1 704 ? 4.081 -33.526 -41.831 1.00 93.06 704 ARG A O 1
ATOM 5372 N N . PHE A 1 705 ? 5.111 -31.612 -42.420 1.00 94.56 705 PHE A N 1
ATOM 5373 C CA . PHE A 1 705 ? 4.151 -30.689 -41.821 1.00 94.56 705 PHE A CA 1
ATOM 5374 C C . PHE A 1 705 ? 4.181 -29.355 -42.566 1.00 94.56 705 PHE A C 1
ATOM 5376 O O . PHE A 1 705 ? 5.152 -29.048 -43.253 1.00 94.56 705 PHE A O 1
ATOM 5383 N N . ALA A 1 706 ? 3.139 -28.545 -42.422 1.00 94.00 706 ALA A N 1
ATOM 5384 C CA . ALA A 1 706 ? 3.116 -27.168 -42.884 1.00 94.00 706 ALA A CA 1
ATOM 5385 C C . ALA A 1 706 ? 3.034 -26.216 -41.687 1.00 94.00 706 ALA A C 1
ATOM 5387 O O . ALA A 1 706 ? 2.226 -26.399 -40.776 1.00 94.00 706 ALA A O 1
ATOM 5388 N N . TRP A 1 707 ? 3.877 -25.185 -41.689 1.00 93.31 707 TRP A N 1
ATOM 5389 C CA . TRP A 1 707 ? 3.874 -24.136 -40.674 1.00 93.31 707 TRP A CA 1
ATOM 5390 C C . TRP A 1 707 ? 3.847 -22.767 -41.350 1.00 93.31 707 TRP A C 1
ATOM 5392 O O . TRP A 1 707 ? 4.666 -22.472 -42.220 1.00 93.31 707 TRP A O 1
ATOM 5402 N N . ARG A 1 708 ? 2.868 -21.927 -40.979 1.00 92.12 708 ARG A N 1
ATOM 5403 C CA . ARG A 1 708 ? 2.642 -20.593 -41.578 1.00 92.12 708 ARG A CA 1
ATOM 5404 C C . ARG A 1 708 ? 2.568 -20.634 -43.114 1.00 92.12 708 ARG A C 1
ATOM 5406 O O . ARG A 1 708 ? 3.137 -19.786 -43.800 1.00 92.12 708 ARG A O 1
ATOM 5413 N N . GLY A 1 709 ? 1.891 -21.654 -43.644 1.00 89.69 709 GLY A N 1
ATOM 5414 C CA . GLY A 1 709 ? 1.709 -21.870 -45.082 1.00 89.69 709 GLY A CA 1
ATOM 5415 C C . GLY A 1 709 ? 2.935 -22.412 -45.825 1.00 89.69 709 GLY A C 1
ATOM 5416 O O . GLY A 1 709 ? 2.877 -22.552 -47.043 1.00 89.69 709 GLY A O 1
ATOM 5417 N N . ARG A 1 710 ? 4.041 -22.721 -45.132 1.00 92.06 710 ARG A N 1
ATOM 5418 C CA . ARG A 1 710 ? 5.246 -23.300 -45.741 1.00 92.06 710 ARG A CA 1
ATOM 5419 C C . ARG A 1 710 ? 5.355 -24.791 -45.419 1.00 92.06 710 ARG A C 1
ATOM 5421 O O . ARG A 1 710 ? 5.293 -25.137 -44.239 1.00 92.06 710 ARG A O 1
ATOM 5428 N N . PRO A 1 711 ? 5.508 -25.670 -46.426 1.00 93.56 711 PRO A N 1
ATOM 5429 C CA . PRO A 1 711 ? 5.706 -27.094 -46.196 1.00 93.56 711 PRO A CA 1
ATOM 5430 C C . PRO A 1 711 ? 7.150 -27.388 -45.768 1.00 93.56 711 PRO A C 1
ATOM 5432 O O . PRO A 1 711 ? 8.096 -26.823 -46.311 1.00 93.56 711 PRO A O 1
ATOM 5435 N N . HIS A 1 712 ? 7.307 -28.315 -44.829 1.00 93.31 712 HIS A N 1
ATOM 5436 C CA . HIS A 1 712 ? 8.579 -28.827 -44.332 1.00 93.31 712 HIS A CA 1
ATOM 5437 C C . HIS A 1 712 ? 8.584 -30.355 -44.439 1.00 93.31 712 HIS A C 1
ATOM 5439 O O . HIS A 1 712 ? 7.639 -31.020 -44.005 1.00 93.31 712 HIS A O 1
ATOM 5445 N N . ILE A 1 713 ? 9.652 -30.908 -45.015 1.00 94.38 713 ILE A N 1
ATOM 5446 C CA . ILE A 1 713 ? 9.902 -32.353 -45.090 1.00 94.38 713 ILE A CA 1
ATOM 5447 C C . ILE A 1 713 ? 10.943 -32.693 -44.031 1.00 94.38 713 ILE A C 1
ATOM 5449 O O . ILE A 1 713 ? 12.019 -32.097 -44.028 1.00 94.38 713 ILE A O 1
ATOM 5453 N N . VAL A 1 714 ? 10.616 -33.628 -43.143 1.00 94.31 714 VAL A N 1
ATOM 5454 C CA . VAL A 1 714 ? 11.474 -34.034 -42.028 1.00 94.31 714 VAL A CA 1
ATOM 5455 C C . VAL A 1 714 ? 12.480 -35.077 -42.507 1.00 94.31 714 VAL A C 1
ATOM 5457 O O . VAL A 1 714 ? 12.097 -36.108 -43.057 1.00 94.31 714 VAL A O 1
ATOM 5460 N N . THR A 1 715 ? 13.767 -34.803 -42.297 1.00 92.94 715 THR A N 1
ATOM 5461 C CA . THR A 1 715 ? 14.882 -35.700 -42.644 1.00 92.94 715 THR A CA 1
ATOM 5462 C C . THR A 1 715 ? 15.385 -36.476 -41.435 1.00 92.94 715 THR A C 1
ATOM 5464 O O . THR A 1 715 ? 15.667 -37.667 -41.546 1.00 92.94 715 THR A O 1
ATOM 5467 N N . HIS A 1 716 ? 15.441 -35.830 -40.269 1.00 91.81 716 HIS A N 1
ATOM 5468 C CA . HIS A 1 716 ? 15.840 -36.456 -39.011 1.00 91.81 716 HIS A CA 1
ATOM 5469 C C . HIS A 1 716 ? 14.850 -36.120 -37.903 1.00 91.81 716 HIS A C 1
ATOM 5471 O O . HIS A 1 716 ? 14.322 -35.010 -37.841 1.00 91.81 716 HIS A O 1
ATOM 5477 N N . ALA A 1 717 ? 14.625 -37.066 -36.996 1.00 91.38 717 ALA A N 1
ATOM 5478 C CA . ALA A 1 717 ? 13.790 -36.849 -35.827 1.00 91.38 717 ALA A CA 1
ATOM 5479 C C . ALA A 1 717 ? 14.310 -37.609 -34.602 1.00 91.38 717 ALA A C 1
ATOM 5481 O O . ALA A 1 717 ? 14.867 -38.696 -34.732 1.00 91.38 717 ALA A O 1
ATOM 5482 N N . ASP A 1 718 ? 14.099 -37.030 -33.424 1.00 89.19 718 ASP A N 1
ATOM 5483 C CA . ASP A 1 718 ? 14.421 -37.593 -32.112 1.00 89.19 718 ASP A CA 1
ATOM 5484 C C . ASP A 1 718 ? 13.231 -37.377 -31.158 1.00 89.19 718 ASP A C 1
ATOM 5486 O O . ASP A 1 718 ? 12.595 -36.316 -31.193 1.00 89.19 718 ASP A O 1
ATOM 5490 N N . GLY A 1 719 ? 12.898 -38.376 -30.338 1.00 85.62 719 GLY A N 1
ATOM 5491 C CA . GLY A 1 719 ? 11.701 -38.404 -29.483 1.00 85.62 719 GLY A CA 1
ATOM 5492 C C . GLY A 1 719 ? 10.921 -39.732 -29.550 1.00 85.62 719 GLY A C 1
ATOM 5493 O O . GLY A 1 719 ? 11.350 -40.650 -30.251 1.00 85.62 719 GLY A O 1
ATOM 5494 N N . PRO A 1 720 ? 9.777 -39.849 -28.845 1.00 89.00 720 PRO A N 1
ATOM 5495 C CA . PRO A 1 720 ? 9.093 -38.785 -28.104 1.00 89.00 720 PRO A CA 1
ATOM 5496 C C . PRO A 1 720 ? 9.652 -38.529 -26.693 1.00 89.00 720 PRO A C 1
ATOM 5498 O O . PRO A 1 720 ? 9.868 -39.451 -25.911 1.00 89.00 720 PRO A O 1
ATOM 5501 N N . GLU A 1 721 ? 9.805 -37.256 -26.325 1.00 88.12 721 GLU A N 1
ATOM 5502 C CA . GLU A 1 721 ? 9.871 -36.823 -24.923 1.00 88.12 721 GLU A CA 1
ATOM 5503 C C . GLU A 1 721 ? 8.439 -36.641 -24.406 1.00 88.12 721 GLU A C 1
ATOM 5505 O O . GLU A 1 721 ? 7.725 -35.729 -24.830 1.00 88.12 721 GLU A O 1
ATOM 5510 N N . ARG A 1 722 ? 8.008 -37.514 -23.492 1.00 89.44 722 ARG A N 1
ATOM 5511 C CA . ARG A 1 722 ? 6.653 -37.480 -22.935 1.00 89.44 722 ARG A CA 1
ATOM 5512 C C . ARG A 1 722 ? 6.577 -36.545 -21.734 1.00 89.44 722 ARG A C 1
ATOM 5514 O O . ARG A 1 722 ? 7.149 -36.823 -20.684 1.00 89.44 722 ARG A O 1
ATOM 5521 N N . VAL A 1 723 ? 5.807 -35.472 -21.876 1.00 88.25 723 VAL A N 1
ATOM 5522 C CA . VAL A 1 723 ? 5.509 -34.511 -20.809 1.00 88.25 723 VAL A CA 1
ATOM 5523 C C . VAL A 1 723 ? 4.067 -34.702 -20.359 1.00 88.25 723 VAL A C 1
ATOM 5525 O O . VAL A 1 723 ? 3.134 -34.601 -21.159 1.00 88.25 723 VAL A O 1
ATOM 5528 N N . THR A 1 724 ? 3.876 -34.955 -19.067 1.00 88.50 724 THR A N 1
ATOM 5529 C CA . THR A 1 724 ? 2.541 -35.029 -18.458 1.00 88.50 724 THR A CA 1
ATOM 5530 C C . THR A 1 724 ? 2.115 -33.661 -17.932 1.00 88.50 724 THR A C 1
ATOM 5532 O O . THR A 1 724 ? 2.943 -32.816 -17.589 1.00 88.50 724 THR A O 1
ATOM 5535 N N . GLY A 1 725 ? 0.808 -33.407 -17.920 1.00 84.06 725 GLY A N 1
ATOM 5536 C CA . GLY A 1 725 ? 0.254 -32.201 -17.325 1.00 84.06 725 GLY A CA 1
ATOM 5537 C C . GLY A 1 725 ? 0.489 -32.150 -15.813 1.00 84.06 725 GLY A C 1
ATOM 5538 O O . GLY A 1 725 ? 0.455 -33.162 -15.113 1.00 84.06 725 GLY A O 1
ATOM 5539 N N . GLU A 1 726 ? 0.692 -30.944 -15.281 1.00 85.25 726 GLU A N 1
ATOM 5540 C CA . GLU A 1 726 ? 0.827 -30.735 -13.837 1.00 85.25 726 GLU A CA 1
ATOM 5541 C C . GLU A 1 726 ? -0.566 -30.782 -13.182 1.00 85.25 726 GLU A C 1
ATOM 5543 O O . GLU A 1 726 ? -1.191 -29.749 -12.913 1.00 85.25 726 GLU A O 1
ATOM 5548 N N . TRP A 1 727 ? -1.071 -31.991 -12.926 1.00 80.81 727 TRP A N 1
ATOM 5549 C CA . TRP A 1 727 ? -2.428 -32.261 -12.425 1.00 80.81 727 TRP A CA 1
ATOM 5550 C C . TRP A 1 727 ? -2.806 -31.491 -11.147 1.00 80.81 727 TRP A C 1
ATOM 5552 O O . TRP A 1 727 ? -3.983 -31.218 -10.903 1.00 80.81 727 TRP A O 1
ATOM 5562 N N . TRP A 1 728 ? -1.818 -31.104 -10.336 1.00 80.00 728 TRP A N 1
ATOM 5563 C CA . TRP A 1 728 ? -2.002 -30.308 -9.119 1.00 80.00 728 TRP A CA 1
ATOM 5564 C C . TRP A 1 728 ? -2.265 -28.818 -9.381 1.00 80.00 728 TRP A C 1
ATOM 5566 O O . TRP A 1 728 ? -2.668 -28.107 -8.460 1.00 80.00 728 TRP A O 1
ATOM 5576 N N . ARG A 1 729 ? -2.042 -28.310 -10.603 1.00 79.00 729 ARG A N 1
ATOM 5577 C CA . ARG A 1 729 ? -2.330 -26.909 -10.955 1.00 79.00 729 ARG A CA 1
ATOM 5578 C C . ARG A 1 729 ? -3.731 -26.714 -11.512 1.00 79.00 729 ARG A C 1
ATOM 5580 O O . ARG A 1 729 ? -4.363 -25.702 -11.213 1.00 79.00 729 ARG A O 1
ATOM 5587 N N . ARG A 1 730 ? -4.195 -27.631 -12.366 1.00 78.25 730 ARG A N 1
ATOM 5588 C CA . ARG A 1 730 ? -5.501 -27.548 -13.037 1.00 78.25 730 ARG A CA 1
ATOM 5589 C C . ARG A 1 730 ? -6.085 -28.937 -13.245 1.00 78.25 730 ARG A C 1
ATOM 5591 O O . ARG A 1 730 ? -5.418 -29.817 -13.774 1.00 78.25 730 ARG A O 1
ATOM 5598 N N . SER A 1 731 ? -7.371 -29.099 -12.938 1.00 76.00 731 SER A N 1
ATOM 5599 C CA . SER A 1 731 ? -8.075 -30.377 -13.106 1.00 76.00 731 SER A CA 1
ATOM 5600 C C . SER A 1 731 ? -8.081 -30.875 -14.556 1.00 76.00 731 SER A C 1
ATOM 5602 O O . SER A 1 731 ? -8.019 -32.077 -14.772 1.00 76.00 731 SER A O 1
ATOM 5604 N N . GLY A 1 732 ? -8.099 -29.964 -15.537 1.00 75.69 732 GLY A N 1
ATOM 5605 C CA . GLY A 1 732 ? -8.038 -30.298 -16.967 1.00 75.69 732 GLY A CA 1
ATOM 5606 C C . GLY A 1 732 ? -6.658 -30.737 -17.477 1.00 75.69 732 GLY A C 1
ATOM 5607 O O . GLY A 1 732 ? -6.537 -31.094 -18.640 1.00 75.69 732 GLY A O 1
ATOM 5608 N N . GLU A 1 733 ? -5.619 -30.702 -16.638 1.00 80.44 733 GLU A N 1
ATOM 5609 C CA . GLU A 1 733 ? -4.277 -31.211 -16.964 1.00 80.44 733 GLU A CA 1
ATOM 5610 C C . GLU A 1 733 ? -4.018 -32.595 -16.359 1.00 80.44 733 GLU A C 1
ATOM 5612 O O . GLU A 1 733 ? -2.924 -33.122 -16.517 1.00 80.44 733 GLU A O 1
ATOM 5617 N N . ARG A 1 734 ? -5.013 -33.187 -15.680 1.00 81.44 734 ARG A N 1
ATOM 5618 C CA . ARG A 1 734 ? -4.879 -34.471 -14.978 1.00 81.44 734 ARG A CA 1
ATOM 5619 C C . ARG A 1 734 ? -4.398 -35.595 -15.888 1.00 81.44 734 ARG A C 1
ATOM 5621 O O . ARG A 1 734 ? -3.466 -36.302 -15.528 1.00 81.44 734 ARG A O 1
ATOM 5628 N N . ASP A 1 735 ? -5.036 -35.715 -17.042 1.00 83.62 735 ASP A N 1
ATOM 5629 C CA . ASP A 1 735 ? -4.794 -36.798 -17.994 1.00 83.62 735 ASP A CA 1
ATOM 5630 C C . ASP A 1 735 ? -4.069 -36.292 -19.251 1.00 83.62 735 ASP A C 1
ATOM 5632 O O . ASP A 1 735 ? -3.741 -37.069 -20.140 1.00 83.62 735 ASP A O 1
ATOM 5636 N N . ALA A 1 736 ? -3.787 -34.986 -19.330 1.00 85.75 736 ALA A N 1
ATOM 5637 C CA . ALA A 1 736 ? -3.190 -34.370 -20.506 1.00 85.75 736 ALA A CA 1
ATOM 5638 C C . ALA A 1 736 ? -1.740 -34.833 -20.701 1.00 85.75 736 ALA A C 1
ATOM 5640 O O . ALA A 1 736 ? -0.893 -34.649 -19.824 1.00 85.75 736 ALA A O 1
ATOM 5641 N N . VAL A 1 737 ? -1.439 -35.357 -21.889 1.00 89.88 737 VAL A N 1
ATOM 5642 C CA . VAL A 1 737 ? -0.089 -35.786 -22.280 1.00 89.88 737 VAL A CA 1
ATOM 5643 C C . VAL A 1 737 ? 0.362 -35.005 -23.509 1.00 89.88 737 VAL A C 1
ATOM 5645 O O . VAL A 1 737 ? -0.440 -34.677 -24.387 1.00 89.88 737 VAL A O 1
ATOM 5648 N N . ARG A 1 738 ? 1.651 -34.675 -23.578 1.00 91.81 738 ARG A N 1
ATOM 5649 C CA . ARG A 1 738 ? 2.284 -34.104 -24.767 1.00 91.81 738 ARG A CA 1
ATOM 5650 C C . ARG A 1 738 ? 3.529 -34.897 -25.113 1.00 91.81 738 ARG A C 1
ATOM 5652 O O . ARG A 1 738 ? 4.462 -34.938 -24.316 1.00 91.81 738 ARG A O 1
ATOM 5659 N N . ASP A 1 739 ? 3.547 -35.461 -26.311 1.00 92.19 739 ASP A N 1
ATOM 5660 C CA . ASP A 1 739 ? 4.717 -36.152 -26.845 1.00 92.19 739 ASP A CA 1
ATOM 5661 C C . ASP A 1 739 ? 5.493 -35.188 -27.738 1.00 92.19 739 ASP A C 1
ATOM 5663 O O . ASP A 1 739 ? 5.010 -34.786 -28.799 1.00 92.19 739 ASP A O 1
ATOM 5667 N N . TYR A 1 740 ? 6.666 -34.768 -27.267 1.00 91.69 740 TYR A N 1
ATOM 5668 C CA . TYR A 1 740 ? 7.542 -33.817 -27.941 1.00 91.69 740 TYR A CA 1
ATOM 5669 C C . TYR A 1 740 ? 8.554 -34.519 -28.845 1.00 91.69 740 TYR A C 1
ATOM 5671 O O . TYR A 1 740 ? 9.181 -35.501 -28.460 1.00 91.69 740 TYR A O 1
ATOM 5679 N N . PHE A 1 741 ? 8.776 -33.952 -30.025 1.00 91.88 741 PHE A N 1
ATOM 5680 C CA . PHE A 1 741 ? 9.717 -34.426 -31.028 1.00 91.88 741 PHE A CA 1
ATOM 5681 C C . PHE A 1 741 ? 10.644 -33.287 -31.444 1.00 91.88 741 PHE A C 1
ATOM 5683 O O . PHE A 1 741 ? 10.204 -32.164 -31.713 1.00 91.88 741 PHE A O 1
ATOM 5690 N N . ARG A 1 742 ? 11.940 -33.576 -31.535 1.00 92.50 742 ARG A N 1
ATOM 5691 C CA . ARG A 1 742 ? 12.915 -32.699 -32.182 1.00 92.50 742 ARG A CA 1
ATOM 5692 C C . ARG A 1 742 ? 13.076 -33.162 -33.619 1.00 92.50 742 ARG A C 1
ATOM 5694 O O . ARG A 1 742 ? 13.518 -34.282 -33.838 1.00 92.50 742 ARG A O 1
ATOM 5701 N N . VAL A 1 743 ? 12.741 -32.309 -34.577 1.00 93.38 743 VAL A N 1
ATOM 5702 C CA . VAL A 1 743 ? 12.819 -32.636 -36.007 1.00 93.38 743 VAL A CA 1
ATOM 5703 C C . VAL A 1 743 ? 13.779 -31.700 -36.724 1.00 93.38 743 VAL A C 1
ATOM 5705 O O . VAL A 1 743 ? 13.873 -30.525 -36.374 1.00 93.38 743 VAL A O 1
ATOM 5708 N N . GLU A 1 744 ? 14.477 -32.216 -37.726 1.00 94.50 744 GLU A N 1
ATOM 5709 C CA . GLU A 1 744 ? 15.289 -31.458 -38.674 1.00 94.50 744 GLU A CA 1
ATOM 5710 C C . GLU A 1 744 ? 14.640 -31.556 -40.057 1.00 94.50 744 GLU A C 1
ATOM 5712 O O . GLU A 1 744 ? 14.270 -32.652 -40.489 1.00 94.50 744 GLU A O 1
ATOM 5717 N N . ASP A 1 745 ? 14.447 -30.421 -40.730 1.00 93.81 745 ASP A N 1
ATOM 5718 C CA . ASP A 1 745 ? 13.920 -30.397 -42.094 1.00 93.81 745 ASP A CA 1
ATOM 5719 C C . ASP A 1 745 ? 15.018 -30.611 -43.153 1.00 93.81 745 ASP A C 1
ATOM 5721 O O . ASP A 1 745 ? 16.209 -30.682 -42.852 1.00 93.81 745 ASP A O 1
ATOM 5725 N N . ALA A 1 746 ? 14.623 -30.747 -44.418 1.00 91.94 746 ALA A N 1
ATOM 5726 C CA . ALA A 1 746 ? 15.558 -30.902 -45.537 1.00 91.94 746 ALA A CA 1
ATOM 5727 C C . ALA A 1 746 ? 16.479 -29.685 -45.767 1.00 91.94 746 ALA A C 1
ATOM 5729 O O . ALA A 1 746 ? 17.499 -29.816 -46.438 1.00 91.94 746 ALA A O 1
ATOM 5730 N N . GLU A 1 747 ? 16.144 -28.518 -45.209 1.00 91.19 747 GLU A N 1
ATOM 5731 C CA . GLU A 1 747 ? 16.962 -27.300 -45.257 1.00 91.19 747 GLU A CA 1
ATOM 5732 C C . GLU A 1 747 ? 17.880 -27.170 -44.020 1.00 91.19 747 GLU A C 1
ATOM 5734 O O . GLU A 1 747 ? 18.574 -26.163 -43.872 1.00 91.19 747 GLU A O 1
ATOM 5739 N N . GLY A 1 748 ? 17.896 -28.171 -43.127 1.00 90.62 748 GLY A N 1
ATOM 5740 C CA . GLY A 1 748 ? 18.711 -28.202 -41.909 1.00 90.62 748 GLY A CA 1
ATOM 5741 C C . GLY A 1 748 ? 18.132 -27.405 -40.735 1.00 90.62 748 GLY A C 1
ATOM 5742 O O . GLY A 1 748 ? 18.801 -27.232 -39.714 1.00 90.62 748 GLY A O 1
ATOM 5743 N N . ARG A 1 749 ? 16.896 -26.898 -40.835 1.00 91.69 749 ARG A N 1
ATOM 5744 C CA . ARG A 1 749 ? 16.238 -26.173 -39.738 1.00 91.69 749 ARG A CA 1
ATOM 5745 C C . ARG A 1 749 ? 15.702 -27.151 -38.709 1.00 91.69 749 ARG A C 1
ATOM 5747 O O . ARG A 1 749 ? 15.075 -28.152 -39.048 1.00 91.69 749 ARG A O 1
ATOM 5754 N N . ARG A 1 750 ? 15.885 -26.816 -37.432 1.00 93.25 750 ARG A N 1
ATOM 5755 C CA . ARG A 1 750 ? 15.510 -27.677 -36.310 1.00 93.25 750 ARG A CA 1
ATOM 5756 C C . ARG A 1 750 ? 14.326 -27.123 -35.531 1.00 93.25 750 ARG A C 1
ATOM 5758 O O . ARG A 1 750 ? 14.381 -26.022 -34.976 1.00 93.25 750 ARG A O 1
ATOM 5765 N N . PHE A 1 751 ? 13.277 -27.926 -35.428 1.00 93.75 751 PHE A N 1
ATOM 5766 C CA . PHE A 1 751 ? 12.021 -27.564 -34.783 1.00 93.75 751 PHE A CA 1
ATOM 5767 C C . PHE A 1 751 ? 11.733 -28.458 -33.580 1.00 93.75 751 PHE A C 1
ATOM 5769 O O . PHE A 1 751 ? 12.117 -29.627 -33.539 1.00 93.75 751 PHE A O 1
ATOM 5776 N N . TRP A 1 752 ? 11.033 -27.892 -32.601 1.00 93.62 752 TRP A N 1
ATOM 5777 C CA . TRP A 1 752 ? 10.509 -28.614 -31.452 1.00 93.62 752 TRP A CA 1
ATOM 5778 C C . TRP A 1 752 ? 8.991 -28.673 -31.546 1.00 93.62 752 TRP A C 1
ATOM 5780 O O . TRP A 1 752 ? 8.302 -27.662 -31.360 1.00 93.62 752 TRP A O 1
ATOM 5790 N N . LEU A 1 753 ? 8.493 -29.849 -31.906 1.00 94.50 753 LEU A N 1
ATOM 5791 C CA . LEU A 1 753 ? 7.086 -30.117 -32.164 1.00 94.50 753 LEU A CA 1
ATOM 5792 C C . LEU A 1 753 ? 6.511 -30.944 -31.023 1.00 94.50 753 LEU A C 1
ATOM 5794 O O . LEU A 1 753 ? 7.250 -31.668 -30.367 1.00 94.50 753 LEU A O 1
ATOM 5798 N N . PHE A 1 754 ? 5.205 -30.889 -30.808 1.00 92.94 754 PHE A N 1
ATOM 5799 C CA . PHE A 1 754 ? 4.534 -31.883 -29.982 1.00 92.94 754 PHE A CA 1
ATOM 5800 C C . PHE A 1 754 ? 3.181 -32.266 -30.534 1.00 92.94 754 PHE A C 1
ATOM 5802 O O . PHE A 1 754 ? 2.515 -31.484 -31.217 1.00 92.94 754 PHE A O 1
ATOM 5809 N N . ARG A 1 755 ? 2.762 -33.463 -30.147 1.00 93.00 755 ARG A N 1
ATOM 5810 C CA . ARG A 1 755 ? 1.397 -33.941 -30.289 1.00 93.00 755 ARG A CA 1
ATOM 5811 C C . ARG A 1 755 ? 0.688 -33.895 -28.942 1.00 93.00 755 ARG A C 1
ATOM 5813 O O . ARG A 1 755 ? 1.278 -34.240 -27.919 1.00 93.00 755 ARG A O 1
ATOM 5820 N N . ARG A 1 756 ? -0.582 -33.490 -28.933 1.00 90.56 756 ARG A N 1
ATOM 5821 C CA . ARG A 1 756 ? -1.459 -33.603 -27.758 1.00 90.56 756 ARG A CA 1
ATOM 5822 C C . ARG A 1 756 ? -2.049 -35.007 -27.664 1.00 90.56 756 ARG A C 1
ATOM 5824 O O . ARG A 1 756 ? -2.883 -35.375 -28.478 1.00 90.56 756 ARG A O 1
ATOM 5831 N N . GLY A 1 757 ? -1.656 -35.762 -26.652 1.00 87.19 757 GLY A N 1
ATOM 5832 C CA . GLY A 1 757 ? -2.069 -37.145 -26.433 1.00 87.19 757 GLY A CA 1
ATOM 5833 C C . GLY A 1 757 ? -0.994 -38.154 -26.827 1.00 87.19 757 GLY A C 1
ATOM 5834 O O . GLY A 1 757 ? -0.121 -37.879 -27.654 1.00 87.19 757 GLY A O 1
ATOM 5835 N N . ASP A 1 758 ? -1.075 -39.330 -26.218 1.00 84.56 758 ASP A N 1
ATOM 5836 C CA . ASP A 1 758 ? -0.096 -40.416 -26.339 1.00 84.56 758 ASP A CA 1
ATOM 5837 C C . ASP A 1 758 ? -0.312 -41.318 -27.570 1.00 84.56 758 ASP A C 1
ATOM 5839 O O . ASP A 1 758 ? 0.479 -42.220 -27.828 1.00 84.56 758 ASP A O 1
ATOM 5843 N N . GLY A 1 759 ? -1.379 -41.091 -28.347 1.00 81.06 759 GLY A N 1
ATOM 5844 C CA . GLY A 1 759 ? -1.720 -41.910 -29.516 1.00 81.06 759 GLY A CA 1
ATOM 5845 C C . GLY A 1 759 ? -2.331 -43.274 -29.185 1.00 81.06 759 GLY A C 1
ATOM 5846 O O . GLY A 1 759 ? -2.661 -44.016 -30.107 1.00 81.06 759 GLY A O 1
ATOM 5847 N N . VAL A 1 760 ? -2.504 -43.598 -27.900 1.00 84.12 760 VAL A N 1
ATOM 5848 C CA . VAL A 1 760 ? -3.035 -44.883 -27.419 1.00 84.12 760 VAL A CA 1
ATOM 5849 C C . VAL A 1 760 ? -4.367 -44.680 -26.707 1.00 84.12 760 VAL A C 1
ATOM 5851 O O . VAL A 1 760 ? -5.325 -45.411 -26.957 1.00 84.12 760 VAL A O 1
ATOM 5854 N N . ARG A 1 761 ? -4.452 -43.675 -25.833 1.00 81.81 761 ARG A N 1
ATOM 5855 C CA . ARG A 1 761 ? -5.634 -43.383 -25.030 1.00 81.81 761 ARG A CA 1
ATOM 5856 C C . ARG A 1 761 ? -6.285 -42.077 -25.468 1.00 81.81 761 ARG A C 1
ATOM 5858 O O . ARG A 1 761 ? -5.659 -41.018 -25.472 1.00 81.81 761 ARG A O 1
ATOM 5865 N N . ALA A 1 762 ? -7.580 -42.144 -25.765 1.00 80.50 762 ALA A N 1
ATOM 5866 C CA . ALA A 1 762 ? -8.361 -40.995 -26.226 1.00 80.50 762 ALA A CA 1
ATOM 5867 C C . ALA A 1 762 ? -8.565 -39.904 -25.155 1.00 80.50 762 ALA A C 1
ATOM 5869 O O . ALA A 1 762 ? -8.888 -38.770 -25.492 1.00 80.50 762 ALA A O 1
ATOM 5870 N N . ASP A 1 763 ? -8.382 -40.224 -23.871 1.00 83.38 763 ASP A N 1
ATOM 5871 C CA . ASP A 1 763 ? -8.515 -39.270 -22.764 1.00 83.38 763 ASP A CA 1
ATOM 5872 C C . ASP A 1 763 ? -7.288 -38.359 -22.595 1.00 83.38 763 ASP A C 1
ATOM 5874 O O . ASP A 1 763 ? -7.380 -37.327 -21.930 1.00 83.38 763 ASP A O 1
ATOM 5878 N N . THR A 1 764 ? -6.159 -38.691 -23.231 1.00 82.69 764 THR A N 1
ATOM 5879 C CA . THR A 1 764 ? -4.902 -37.948 -23.056 1.00 82.69 764 THR A CA 1
ATOM 5880 C C . THR A 1 764 ? -4.756 -36.722 -23.958 1.00 82.69 764 THR A C 1
ATOM 5882 O O . THR A 1 764 ? -3.964 -35.819 -23.658 1.00 82.69 764 THR A O 1
ATOM 5885 N N . GLY A 1 765 ? -5.511 -36.655 -25.058 1.00 84.50 765 GLY A N 1
ATOM 5886 C CA . GLY A 1 765 ? -5.478 -35.541 -26.001 1.00 84.50 765 GLY A CA 1
ATOM 5887 C C . GLY A 1 765 ? -6.175 -35.825 -27.332 1.00 84.50 765 GLY A C 1
ATOM 5888 O O . GLY A 1 765 ? -6.619 -36.932 -27.610 1.00 84.50 765 GLY A O 1
ATOM 5889 N N . ASP A 1 766 ? -6.260 -34.790 -28.161 1.00 88.06 766 ASP A N 1
ATOM 5890 C CA . ASP A 1 766 ? -6.958 -34.735 -29.452 1.00 88.06 766 ASP A CA 1
ATOM 5891 C C . ASP A 1 766 ? -6.068 -35.078 -30.664 1.00 88.06 766 ASP A C 1
ATOM 5893 O O . ASP A 1 766 ? -6.487 -34.921 -31.807 1.00 88.06 766 ASP A O 1
ATOM 5897 N N . LEU A 1 767 ? -4.831 -35.524 -30.428 1.00 89.12 767 LEU A N 1
ATOM 5898 C CA . LEU A 1 767 ? -3.804 -35.862 -31.426 1.00 89.12 767 LEU A CA 1
ATOM 5899 C C . LEU A 1 767 ? -3.413 -34.710 -32.364 1.00 89.12 767 LEU A C 1
ATOM 5901 O O . LEU A 1 767 ? -2.734 -34.925 -33.370 1.00 89.12 767 LEU A O 1
ATOM 5905 N N . SER A 1 768 ? -3.785 -33.479 -32.016 1.00 91.69 768 SER A N 1
ATOM 5906 C CA . SER A 1 768 ? -3.396 -32.281 -32.749 1.00 91.69 768 SER A CA 1
ATOM 5907 C C . SER A 1 768 ? -1.912 -31.964 -32.541 1.00 91.69 768 SER A C 1
ATOM 5909 O O . SER A 1 768 ? -1.328 -32.218 -31.479 1.00 91.69 768 SER A O 1
ATOM 5911 N N . TRP A 1 769 ? -1.293 -31.427 -33.592 1.00 94.19 769 TRP A N 1
ATOM 5912 C CA . TRP A 1 769 ? 0.137 -31.148 -33.657 1.00 94.19 769 TRP A CA 1
ATOM 5913 C C . TRP A 1 769 ? 0.421 -29.657 -33.557 1.00 94.19 769 TRP A C 1
ATOM 5915 O O . TRP A 1 769 ? -0.265 -28.831 -34.160 1.00 94.19 769 TRP A O 1
ATOM 5925 N N . TYR A 1 770 ? 1.479 -29.327 -32.826 1.00 95.31 770 TYR A N 1
ATOM 5926 C CA . TYR A 1 770 ? 1.902 -27.956 -32.594 1.00 95.31 770 TYR A CA 1
ATOM 5927 C C . TYR A 1 770 ? 3.414 -27.830 -32.691 1.00 95.31 770 TYR A C 1
ATOM 5929 O O . TYR A 1 770 ? 4.158 -28.751 -32.360 1.00 95.31 770 TYR A O 1
ATOM 5937 N N . ILE A 1 771 ? 3.868 -26.644 -33.072 1.00 94.50 771 ILE A N 1
ATOM 5938 C CA . ILE A 1 771 ? 5.247 -26.206 -32.903 1.00 94.50 771 ILE A CA 1
ATOM 5939 C C . ILE A 1 771 ? 5.353 -25.348 -31.647 1.00 94.50 771 ILE A C 1
ATOM 5941 O O . ILE A 1 771 ? 4.564 -24.427 -31.428 1.00 94.50 771 ILE A O 1
ATOM 5945 N N . HIS A 1 772 ? 6.345 -25.646 -30.814 1.00 92.38 772 HIS A N 1
ATOM 5946 C CA . HIS A 1 772 ? 6.571 -24.939 -29.558 1.00 92.38 772 HIS A CA 1
ATOM 5947 C C . HIS A 1 772 ? 7.876 -24.142 -29.559 1.00 92.38 772 HIS A C 1
ATOM 5949 O O . HIS A 1 772 ? 7.970 -23.118 -28.887 1.00 92.38 772 HIS A O 1
ATOM 5955 N N . GLY A 1 773 ? 8.881 -24.542 -30.335 1.00 92.31 773 GLY A N 1
ATOM 5956 C CA . GLY A 1 773 ? 10.130 -23.792 -30.394 1.00 92.31 773 GLY A CA 1
ATOM 5957 C C . GLY A 1 773 ? 11.019 -24.147 -31.572 1.00 92.31 773 GLY A C 1
ATOM 5958 O O . GLY A 1 773 ? 10.746 -25.081 -32.324 1.00 92.31 773 GLY A O 1
ATOM 5959 N N . THR A 1 774 ? 12.094 -23.380 -31.715 1.00 91.69 774 THR A N 1
ATOM 5960 C CA . THR A 1 774 ? 13.122 -23.576 -32.742 1.00 91.69 774 THR A CA 1
ATOM 5961 C C . THR A 1 774 ? 14.495 -23.660 -32.087 1.00 91.69 774 THR A C 1
ATOM 5963 O O . THR A 1 774 ? 14.810 -22.872 -31.185 1.00 91.69 774 THR A O 1
ATOM 5966 N N . PHE A 1 775 ? 15.312 -24.602 -32.546 1.00 86.88 775 PHE A N 1
ATOM 5967 C CA . PHE A 1 775 ? 16.727 -24.663 -32.185 1.00 86.88 775 PHE A CA 1
ATOM 5968 C C . PHE A 1 775 ? 17.533 -23.739 -33.114 1.00 86.88 775 PHE A C 1
ATOM 5970 O O . PHE A 1 775 ? 17.046 -23.377 -34.186 1.00 86.88 775 PHE A O 1
ATOM 5977 N N . ALA A 1 776 ? 18.696 -23.285 -32.637 1.00 73.06 776 ALA A N 1
ATOM 5978 C CA . ALA A 1 776 ? 19.576 -22.369 -33.366 1.00 73.06 776 ALA A CA 1
ATOM 5979 C C . ALA A 1 776 ? 20.289 -23.054 -34.5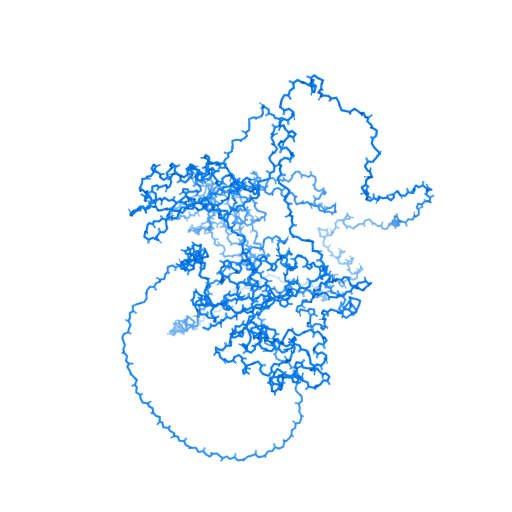35 1.00 73.06 776 ALA A C 1
ATOM 5981 O O . ALA A 1 776 ? 20.572 -24.272 -34.407 1.00 73.06 776 ALA A O 1
#

Secondary structure (DSSP, 8-state):
---EEEEE-TTHHHHHHHHHHHHHSPPPP-------PPP--TTTSSSSSSS-----PPPP-----------------PPPP-PPPGGG--HHHHHHHHHHS-GGGSPPTTTS------PPPS---PPPPP--PPPP-PPPPPPPTT--------------TTS-HHHHHHHHHHHTS-----S----------------------S----------THHHHSSS--PPPPPPPP-----------------------------------------------EEEEEEETTEEEEEEE-HHHHHTT--TT-BHHHHHHH-TT-EEEE--HHHHHHHHHHHHHHHHHHT-SEEEEETTTEEEEE-TTTGGGGTSHHHHHHHHHHHHHHTT---EEEEESSHHHHHHHHHH-SS-EEPPTT-HHHHHTTSBGGGG---HHHHHHHHHTT--BHHHHHHS-HHHHHHHH-HHHHHHHHHHHTSS-----B--PPPPPEEEEEEEEEE--HHHHHHHHHHHHHHHHHHHHHHTEEEEEEEEEEEETTSPEEEEEEEEEEEE--HHHHHHHHHTTGGG---TT-EEEEEEEEEEEEE-PPP---S-TTS-PPP--HHHHHHHHHHH-GGG--EEEE-S-SSTTTSEEEE-SSS----------TT-GGGG--SPPPPTT-TTSPPPSEEEEEEEEPEEEEE-TTTPPEEEEEETTEEEEEEEEEEEEEEE--TTT-GGGSS-EEEEEEEEETTS-EEEEEEES-SS-TTS----EEEEEE--

Radius of gyration: 39.92 Å; chains: 1; bounding box: 120×121×93 Å

Sequence (776 aa):
MTRVAFLYLPHWAIDRVRRAERRRAPPRPDTGSDSGSPLDIAPLAAAVAEEQVLQCDAPKNTGWRPGARWARSDAAAPEPQAEKPWSQSTREDVARRIEAMPEHQRPPMREMGRRSEAADNPFKAMPPDEGTRPVRTTLPVRPDPEDVPSKRWRGFDGLDPNADDRAAAALARWNAMPSVRYPGEGPHPDKYARCGSNDAGAQVPGVAAFFDTGRTLGGMVARVCEPQSVRPEPVEGRAPNAAPRARTSTGSVGTQERALSRPSNSHTTNIHKRDVREISPLVTVHKISSRIEIAAVSPEAQALGLSPGTALTQARAAVPDLDVRDADPVGDRADLERLATALARRWCPVVALSDSDGLFLDITGTSHLHGGEARMARRLLRLLARLGITAQVAIADTAGAAWAFARQRAQAAIIPSGAHCAALAPLSVAALRLDDAARELLARLGVDTIGELMAMPRAPLVRRFGKAIAQRLDQATGAAPEPLTPVIPAQPIAVTRRFAEPIATAEAIGHWLAGLVDDLAAELAKAGIGARALAFVAARVDSTDQVIRVGLARASREPAHILRLITRRIEEVEVGYGLDALTLYLVRADPLGPETLGAALAEKQAPDLAPLIDTLANRIGPARIWRQQPVESDVPERSVVPHAPLDPVSQEAMRLKRDDVRRLDTRTPDHPWHPRWPRPARLLRRPEPLDQVLAELPDRAPYRFAWRGRPHIVTHADGPERVTGEWWRRSGERDAVRDYFRVEDAEGRRFWLFRRGDGVRADTGDLSWYIHGTFA

pLDDT: mean 70.37, std 26.3, range [21.48, 96.88]

Foldseek 3Di:
DWKKKKKFFQFLQVLVVVLVVCVVDDDFPDPDDPPDDDDDCVVVVVVVVPPPPDDDDDDDDDDDDDDDDDDDDDDDDDDDDDDDDPVPADPVRVVVVLVPDDPVPRDDVVVVDDDDDDDDDPDDDDDDDDDDDDDDDDDDDDDDPPDDDDDDDDDDPDDDPVPDPVVVVVVVVVVPDDDDDDPDDDDDDDDDDDDDDDDDDDDDPDDPDDPDDPDDPQVVVPPPDDDDDDDDDDDDDDDDDDDDDDDDDDDDDDDDDDDDDDDDDDDDDDDDDDPDPPDAWEFAWDDDPPFIWTQHTDPVLVVLVDDGRDGPVVSCVSPVRYHYHHGDLVVLVVVVLVVLLVCCSHQAVFWFDDPSTMIMGRCVPRQVVQVHDVSSQVVVCVVCVVSSGDIFMEMASFPLLRQLVRVPDPHYHYAPYPCSVVVQFAGFLVSLPDDPVLNVQCVVVVNTTLNSVVPDDPVVCCVRRNDSSVVSNCRSNVVDHDDGDGSDHDDFDKFKDFDPDFADDLVVVLVVLLVRLVVSLVVCVVVQKFAQKKWKWFQEPVRDIDIDIFGFLDRHSDSVLVSVLVSVCSVVDDQDNGTGMIMMTRPDIDGDDDDPPDPDPPDPPDDDCRSVLRNVCSPVNQVVDFDWDADPALPPLRRTDTHRPPDPNPPCVVPQPPPHPCVVPPDDDADSCHVVDHDAPWFDNDWDFWAPFAFDDDKTDTQWIDDPNRIFGFDDKDWQPKHQFPCVSDVLRHQWIKGWMWTATPVRWIWIKIFTDRRPDPSHGDRTMTTGHTHD